Protein 2KQF (pdb70)

GO terms:
  GO:0005515 protein binding (F, IPI)
  GO:0019902 phosphatase binding (F, IPI)

Organism: Homo sapiens (NCBI:txid9606)

CATH classification: 2.30.42.10

Secondary structure (DSSP, 8-state):
--SS--EEEEE--SS---EEEEEEEEE-SSSS-EEEEEEEEEE-TTSSHHHHT--TTPEEEEESSSB-TT--HHHHHHHHHHH-SEEEEEE-----/---TTSTT-----

Structure (mmCIF, N/CA/C/O backbone):
data_2KQF
#
_entry.id   2KQF
#
loop_
_entity.id
_entity.type
_entity.pdbx_description
1 polymer 'Microtubule-associated serine/threonine-protein kinase 2'
2 polymer 'C-terminal motif from Glycoprotein'
#
loop_
_atom_site.group_PDB
_atom_site.id
_atom_site.type_symbol
_atom_site.label_atom_id
_atom_site.label_alt_id
_atom_site.label_comp_id
_atom_site.label_asym_id
_atom_site.label_entity_id
_atom_site.label_seq_id
_atom_site.pdbx_PDB_ins_code
_atom_site.Cartn_x
_atom_site.Cartn_y
_atom_site.Cartn_z
_atom_site.occupancy
_atom_site.B_iso_or_equiv
_atom_site.auth_seq_id
_atom_site.auth_comp_id
_atom_site.auth_asym_id
_atom_site.auth_atom_id
_atom_site.pdbx_PDB_model_num
ATOM 1 N N . GLY A 1 1 ? -9.821 -10.636 -13.484 1.00 0.00 1 GLY A N 1
ATOM 2 C CA . GLY A 1 1 ? -9.828 -9.466 -12.574 1.00 0.00 1 GLY A CA 1
ATOM 3 C C . GLY A 1 1 ? -9.966 -8.161 -13.333 1.00 0.00 1 GLY A C 1
ATOM 4 O O . GLY A 1 1 ? -10.984 -7.920 -13.985 1.00 0.00 1 GLY A O 1
ATOM 10 N N . GLY A 1 2 ? -8.938 -7.327 -13.267 1.00 0.00 2 GLY A N 1
ATOM 11 C CA . GLY A 1 2 ? -8.965 -6.053 -13.952 1.00 0.00 2 GLY A CA 1
ATOM 12 C C . GLY A 1 2 ? -7.610 -5.686 -14.513 1.00 0.00 2 GLY A C 1
ATOM 13 O O . GLY A 1 2 ? -6.594 -6.275 -14.139 1.00 0.00 2 GLY A O 1
ATOM 17 N N . SER A 1 3 ? -7.586 -4.721 -15.412 1.00 0.00 3 SER A N 1
ATOM 18 C CA . SER A 1 3 ? -6.349 -4.279 -16.023 1.00 0.00 3 SER A CA 1
ATOM 19 C C . SER A 1 3 ? -6.183 -2.776 -15.858 1.00 0.00 3 SER A C 1
ATOM 20 O O . SER A 1 3 ? -7.168 -2.033 -15.862 1.00 0.00 3 SER A O 1
ATOM 28 N N . MET A 1 4 ? -4.932 -2.348 -15.710 1.00 0.00 4 MET A N 1
ATOM 29 C CA . MET A 1 4 ? -4.585 -0.937 -15.542 1.00 0.00 4 MET A CA 1
ATOM 30 C C . MET A 1 4 ? -5.163 -0.371 -14.251 1.00 0.00 4 MET A C 1
ATOM 31 O O . MET A 1 4 ? -6.249 0.212 -14.239 1.00 0.00 4 MET A O 1
ATOM 45 N N . ARG A 1 5 ? -4.432 -0.552 -13.161 1.00 0.00 5 ARG A N 1
ATOM 46 C CA . ARG A 1 5 ? -4.862 -0.051 -11.864 1.00 0.00 5 ARG A CA 1
ATOM 47 C C . ARG A 1 5 ? -4.736 1.470 -11.844 1.00 0.00 5 ARG A C 1
ATOM 48 O O . ARG A 1 5 ? -3.748 2.011 -12.341 1.00 0.00 5 ARG A O 1
ATOM 69 N N . PRO A 1 6 ? -5.727 2.186 -11.298 1.00 0.00 6 PRO A N 1
ATOM 70 C CA . PRO A 1 6 ? -5.723 3.650 -11.249 1.00 0.00 6 PRO A CA 1
ATOM 71 C C . PRO A 1 6 ? -5.025 4.208 -10.007 1.00 0.00 6 PRO A C 1
ATOM 72 O O . PRO A 1 6 ? -5.498 4.009 -8.885 1.00 0.00 6 PRO A O 1
ATOM 83 N N . PRO A 1 7 ? -3.884 4.904 -10.178 1.00 0.00 7 PRO A N 1
ATOM 84 C CA . PRO A 1 7 ? -3.159 5.496 -9.056 1.00 0.00 7 PRO A CA 1
ATOM 85 C C . PRO A 1 7 ? -3.885 6.687 -8.452 1.00 0.00 7 PRO A C 1
ATOM 86 O O . PRO A 1 7 ? -4.278 7.621 -9.156 1.00 0.00 7 PRO A O 1
ATOM 97 N N . ILE A 1 8 ? -4.062 6.638 -7.148 1.00 0.00 8 ILE A N 1
ATOM 98 C CA . ILE A 1 8 ? -4.706 7.696 -6.412 1.00 0.00 8 ILE A CA 1
ATOM 99 C C . ILE A 1 8 ? -3.642 8.642 -5.893 1.00 0.00 8 ILE A C 1
ATOM 100 O O . ILE A 1 8 ? -2.816 8.271 -5.063 1.00 0.00 8 ILE A O 1
ATOM 116 N N . ILE A 1 9 ? -3.640 9.849 -6.409 1.00 0.00 9 ILE A N 1
ATOM 117 C CA . ILE A 1 9 ? -2.649 10.829 -6.008 1.00 0.00 9 ILE A CA 1
ATOM 118 C C . ILE A 1 9 ? -2.987 11.453 -4.657 1.00 0.00 9 ILE A C 1
ATOM 119 O O . ILE A 1 9 ? -3.855 12.325 -4.564 1.00 0.00 9 ILE A O 1
ATOM 135 N N . ILE A 1 10 ? -2.318 10.985 -3.606 1.00 0.00 10 ILE A N 1
ATOM 136 C CA . ILE A 1 10 ? -2.511 11.546 -2.274 1.00 0.00 10 ILE A CA 1
ATOM 137 C C . ILE A 1 10 ? -1.702 12.836 -2.208 1.00 0.00 10 ILE A C 1
ATOM 138 O O . ILE A 1 10 ? -0.892 13.093 -3.092 1.00 0.00 10 ILE A O 1
ATOM 154 N N . HIS A 1 11 ? -1.914 13.635 -1.186 1.00 0.00 11 HIS A N 1
ATOM 155 C CA . HIS A 1 11 ? -1.174 14.864 -1.015 1.00 0.00 11 HIS A CA 1
ATOM 156 C C . HIS A 1 11 ? -0.973 15.099 0.470 1.00 0.00 11 HIS A C 1
ATOM 157 O O . HIS A 1 11 ? -1.936 15.258 1.221 1.00 0.00 11 HIS A O 1
ATOM 171 N N . ARG A 1 12 ? 0.278 15.048 0.895 1.00 0.00 12 ARG A N 1
ATOM 172 C CA . ARG A 1 12 ? 0.627 15.259 2.282 1.00 0.00 12 ARG A CA 1
ATOM 173 C C . ARG A 1 12 ? 0.332 16.699 2.682 1.00 0.00 12 ARG A C 1
ATOM 174 O O . ARG A 1 12 ? 1.109 17.606 2.385 1.00 0.00 12 ARG A O 1
ATOM 195 N N . ALA A 1 13 ? -0.800 16.901 3.338 1.00 0.00 13 ALA A N 1
ATOM 196 C CA . ALA A 1 13 ? -1.210 18.229 3.781 1.00 0.00 13 ALA A CA 1
ATOM 197 C C . ALA A 1 13 ? -0.432 18.666 5.019 1.00 0.00 13 ALA A C 1
ATOM 198 O O . ALA A 1 13 ? -1.015 18.982 6.056 1.00 0.00 13 ALA A O 1
ATOM 205 N N . GLY A 1 14 ? 0.891 18.660 4.905 1.00 0.00 14 GLY A N 1
ATOM 206 C CA . GLY A 1 14 ? 1.749 19.064 6.003 1.00 0.00 14 GLY A CA 1
ATOM 207 C C . GLY A 1 14 ? 1.755 18.071 7.151 1.00 0.00 14 GLY A C 1
ATOM 208 O O . GLY A 1 14 ? 2.219 18.389 8.246 1.00 0.00 14 GLY A O 1
ATOM 212 N N . LYS A 1 15 ? 1.249 16.868 6.910 1.00 0.00 15 LYS A N 1
ATOM 213 C CA . LYS A 1 15 ? 1.209 15.849 7.952 1.00 0.00 15 LYS A CA 1
ATOM 214 C C . LYS A 1 15 ? 1.541 14.460 7.401 1.00 0.00 15 LYS A C 1
ATOM 215 O O . LYS A 1 15 ? 2.675 13.998 7.521 1.00 0.00 15 LYS A O 1
ATOM 234 N N . LYS A 1 16 ? 0.569 13.807 6.775 1.00 0.00 16 LYS A N 1
ATOM 235 C CA . LYS A 1 16 ? 0.777 12.469 6.239 1.00 0.00 16 LYS A CA 1
ATOM 236 C C . LYS A 1 16 ? -0.199 12.171 5.108 1.00 0.00 16 LYS A C 1
ATOM 237 O O . LYS A 1 16 ? -1.033 13.007 4.766 1.00 0.00 16 LYS A O 1
ATOM 256 N N . TYR A 1 17 ? -0.069 10.987 4.518 1.00 0.00 17 TYR A N 1
ATOM 257 C CA . TYR A 1 17 ? -0.940 10.563 3.427 1.00 0.00 17 TYR A CA 1
ATOM 258 C C . TYR A 1 17 ? -2.187 9.896 3.979 1.00 0.00 17 TYR A C 1
ATOM 259 O O . TYR A 1 17 ? -3.038 9.426 3.229 1.00 0.00 17 TYR A O 1
ATOM 277 N N . GLY A 1 18 ? -2.273 9.869 5.298 1.00 0.00 18 GLY A N 1
ATOM 278 C CA . GLY A 1 18 ? -3.423 9.330 5.987 1.00 0.00 18 GLY A CA 1
ATOM 279 C C . GLY A 1 18 ? -3.838 7.925 5.608 1.00 0.00 18 GLY A C 1
ATOM 280 O O . GLY A 1 18 ? -4.999 7.696 5.334 1.00 0.00 18 GLY A O 1
ATOM 284 N N . PHE A 1 19 ? -2.913 6.995 5.593 1.00 0.00 19 PHE A N 1
ATOM 285 C CA . PHE A 1 19 ? -3.251 5.594 5.317 1.00 0.00 19 PHE A CA 1
ATOM 286 C C . PHE A 1 19 ? -2.138 4.640 5.725 1.00 0.00 19 PHE A C 1
ATOM 287 O O . PHE A 1 19 ? -0.956 4.953 5.674 1.00 0.00 19 PHE A O 1
ATOM 304 N N . THR A 1 20 ? -2.576 3.478 6.156 1.00 0.00 20 THR A N 1
ATOM 305 C CA . THR A 1 20 ? -1.697 2.406 6.641 1.00 0.00 20 THR A CA 1
ATOM 306 C C . THR A 1 20 ? -1.307 1.394 5.554 1.00 0.00 20 THR A C 1
ATOM 307 O O . THR A 1 20 ? -2.178 0.735 4.989 1.00 0.00 20 THR A O 1
ATOM 318 N N . LEU A 1 21 ? -0.003 1.262 5.275 1.00 0.00 21 LEU A N 1
ATOM 319 C CA . LEU A 1 21 ? 0.472 0.289 4.287 1.00 0.00 21 LEU A CA 1
ATOM 320 C C . LEU A 1 21 ? 0.826 -1.031 4.973 1.00 0.00 21 LEU A C 1
ATOM 321 O O . LEU A 1 21 ? 1.977 -1.263 5.334 1.00 0.00 21 LEU A O 1
ATOM 337 N N . ARG A 1 22 ? -0.179 -1.870 5.184 1.00 0.00 22 ARG A N 1
ATOM 338 C CA . ARG A 1 22 ? 0.020 -3.163 5.833 1.00 0.00 22 ARG A CA 1
ATOM 339 C C . ARG A 1 22 ? 0.799 -4.121 4.928 1.00 0.00 22 ARG A C 1
ATOM 340 O O . ARG A 1 22 ? 0.353 -4.420 3.818 1.00 0.00 22 ARG A O 1
ATOM 361 N N . ALA A 1 23 ? 1.938 -4.606 5.409 1.00 0.00 23 ALA A N 1
ATOM 362 C CA . ALA A 1 23 ? 2.764 -5.540 4.647 1.00 0.00 23 ALA A CA 1
ATOM 363 C C . ALA A 1 23 ? 2.323 -6.973 4.889 1.00 0.00 23 ALA A C 1
ATOM 364 O O . ALA A 1 23 ? 2.088 -7.357 6.033 1.00 0.00 23 ALA A O 1
ATOM 371 N N . ILE A 1 24 ? 2.202 -7.767 3.826 1.00 0.00 24 ILE A N 1
ATOM 372 C CA . ILE A 1 24 ? 1.797 -9.162 3.976 1.00 0.00 24 ILE A CA 1
ATOM 373 C C . ILE A 1 24 ? 2.316 -10.061 2.856 1.00 0.00 24 ILE A C 1
ATOM 374 O O . ILE A 1 24 ? 1.817 -10.030 1.730 1.00 0.00 24 ILE A O 1
ATOM 390 N N . ARG A 1 25 ? 3.329 -10.858 3.168 1.00 0.00 25 ARG A N 1
ATOM 391 C CA . ARG A 1 25 ? 3.873 -11.811 2.213 1.00 0.00 25 ARG A CA 1
ATOM 392 C C . ARG A 1 25 ? 2.933 -13.009 2.144 1.00 0.00 25 ARG A C 1
ATOM 393 O O . ARG A 1 25 ? 2.924 -13.857 3.037 1.00 0.00 25 ARG A O 1
ATOM 414 N N . VAL A 1 26 ? 2.116 -13.058 1.109 1.00 0.00 26 VAL A N 1
ATOM 415 C CA . VAL A 1 26 ? 1.154 -14.135 0.954 1.00 0.00 26 VAL A CA 1
ATOM 416 C C . VAL A 1 26 ? 1.802 -15.418 0.447 1.00 0.00 26 VAL A C 1
ATOM 417 O O . VAL A 1 26 ? 2.165 -15.529 -0.723 1.00 0.00 26 VAL A O 1
ATOM 430 N N . TYR A 1 27 ? 1.967 -16.377 1.348 1.00 0.00 27 TYR A N 1
ATOM 431 C CA . TYR A 1 27 ? 2.539 -17.665 0.992 1.00 0.00 27 TYR A CA 1
ATOM 432 C C . TYR A 1 27 ? 1.482 -18.509 0.300 1.00 0.00 27 TYR A C 1
ATOM 433 O O . TYR A 1 27 ? 0.287 -18.344 0.558 1.00 0.00 27 TYR A O 1
ATOM 451 N N . MET A 1 28 ? 1.912 -19.405 -0.573 1.00 0.00 28 MET A N 1
ATOM 452 C CA . MET A 1 28 ? 0.982 -20.266 -1.293 1.00 0.00 28 MET A CA 1
ATOM 453 C C . MET A 1 28 ? 0.720 -21.549 -0.518 1.00 0.00 28 MET A C 1
ATOM 454 O O . MET A 1 28 ? -0.066 -22.397 -0.946 1.00 0.00 28 MET A O 1
ATOM 468 N N . GLY A 1 29 ? 1.384 -21.693 0.616 1.00 0.00 29 GLY A N 1
ATOM 469 C CA . GLY A 1 29 ? 1.211 -22.875 1.431 1.00 0.00 29 GLY A CA 1
ATOM 470 C C . GLY A 1 29 ? 2.443 -23.179 2.252 1.00 0.00 29 GLY A C 1
ATOM 471 O O . GLY A 1 29 ? 3.018 -22.283 2.871 1.00 0.00 29 GLY A O 1
ATOM 475 N N . ASP A 1 30 ? 2.860 -24.438 2.244 1.00 0.00 30 ASP A N 1
ATOM 476 C CA . ASP A 1 30 ? 4.035 -24.865 2.997 1.00 0.00 30 ASP A CA 1
ATOM 477 C C . ASP A 1 30 ? 5.307 -24.581 2.205 1.00 0.00 30 ASP A C 1
ATOM 478 O O . ASP A 1 30 ? 6.407 -24.528 2.764 1.00 0.00 30 ASP A O 1
ATOM 487 N N . SER A 1 31 ? 5.142 -24.375 0.904 1.00 0.00 31 SER A N 1
ATOM 488 C CA . SER A 1 31 ? 6.260 -24.105 0.019 1.00 0.00 31 SER A CA 1
ATOM 489 C C . SER A 1 31 ? 6.838 -22.708 0.270 1.00 0.00 31 SER A C 1
ATOM 490 O O . SER A 1 31 ? 6.207 -21.864 0.910 1.00 0.00 31 SER A O 1
ATOM 498 N N . ASP A 1 32 ? 8.041 -22.473 -0.243 1.00 0.00 32 ASP A N 1
ATOM 499 C CA . ASP A 1 32 ? 8.729 -21.192 -0.065 1.00 0.00 32 ASP A CA 1
ATOM 500 C C . ASP A 1 32 ? 8.187 -20.113 -0.999 1.00 0.00 32 ASP A C 1
ATOM 501 O O . ASP A 1 32 ? 8.605 -18.961 -0.932 1.00 0.00 32 ASP A O 1
ATOM 510 N N . VAL A 1 33 ? 7.255 -20.475 -1.866 1.00 0.00 33 VAL A N 1
ATOM 511 C CA . VAL A 1 33 ? 6.691 -19.514 -2.804 1.00 0.00 33 VAL A CA 1
ATOM 512 C C . VAL A 1 33 ? 5.677 -18.609 -2.118 1.00 0.00 33 VAL A C 1
ATOM 513 O O . VAL A 1 33 ? 4.731 -19.068 -1.468 1.00 0.00 33 VAL A O 1
ATOM 526 N N . TYR A 1 34 ? 5.898 -17.316 -2.270 1.00 0.00 34 TYR A N 1
ATOM 527 C CA . TYR A 1 34 ? 5.035 -16.301 -1.687 1.00 0.00 34 TYR A CA 1
ATOM 528 C C . TYR A 1 34 ? 5.183 -14.985 -2.437 1.00 0.00 34 TYR A C 1
ATOM 529 O O . TYR A 1 34 ? 6.219 -14.731 -3.052 1.00 0.00 34 TYR A O 1
ATOM 547 N N . THR A 1 35 ? 4.150 -14.163 -2.398 1.00 0.00 35 THR A N 1
ATOM 548 C CA . THR A 1 35 ? 4.194 -12.864 -3.048 1.00 0.00 35 THR A CA 1
ATOM 549 C C . THR A 1 35 ? 4.133 -11.752 -2.007 1.00 0.00 35 THR A C 1
ATOM 550 O O . THR A 1 35 ? 3.287 -11.772 -1.113 1.00 0.00 35 THR A O 1
ATOM 561 N N . VAL A 1 36 ? 5.050 -10.807 -2.096 1.00 0.00 36 VAL A N 1
ATOM 562 C CA . VAL A 1 36 ? 5.087 -9.697 -1.157 1.00 0.00 36 VAL A CA 1
ATOM 563 C C . VAL A 1 36 ? 4.095 -8.613 -1.565 1.00 0.00 36 VAL A C 1
ATOM 564 O O . VAL A 1 36 ? 4.393 -7.782 -2.428 1.00 0.00 36 VAL A O 1
ATOM 577 N N . HIS A 1 37 ? 2.921 -8.628 -0.947 1.00 0.00 37 HIS A N 1
ATOM 578 C CA . HIS A 1 37 ? 1.886 -7.648 -1.249 1.00 0.00 37 HIS A CA 1
ATOM 579 C C . HIS A 1 37 ? 1.690 -6.695 -0.082 1.00 0.00 37 HIS A C 1
ATOM 580 O O . HIS A 1 37 ? 2.284 -6.867 0.985 1.00 0.00 37 HIS A O 1
ATOM 594 N N . HIS A 1 38 ? 0.806 -5.726 -0.284 1.00 0.00 38 HIS A N 1
ATOM 595 C CA . HIS A 1 38 ? 0.495 -4.719 0.722 1.00 0.00 38 HIS A CA 1
ATOM 596 C C . HIS A 1 38 ? -0.945 -4.273 0.536 1.00 0.00 38 HIS A C 1
ATOM 597 O O . HIS A 1 38 ? -1.469 -4.312 -0.579 1.00 0.00 38 HIS A O 1
ATOM 611 N N . MET A 1 39 ? -1.575 -3.824 1.607 1.00 0.00 39 MET A N 1
ATOM 612 C CA . MET A 1 39 ? -2.969 -3.394 1.548 1.00 0.00 39 MET A CA 1
ATOM 613 C C . MET A 1 39 ? -3.206 -2.266 2.536 1.00 0.00 39 MET A C 1
ATOM 614 O O . MET A 1 39 ? -2.643 -2.264 3.632 1.00 0.00 39 MET A O 1
ATOM 628 N N . VAL A 1 40 ? -4.018 -1.293 2.144 1.00 0.00 40 VAL A N 1
ATOM 629 C CA . VAL A 1 40 ? -4.312 -0.179 3.021 1.00 0.00 40 VAL A CA 1
ATOM 630 C C . VAL A 1 40 ? -5.241 -0.636 4.137 1.00 0.00 40 VAL A C 1
ATOM 631 O O . VAL A 1 40 ? -6.444 -0.838 3.945 1.00 0.00 40 VAL A O 1
ATOM 644 N N . TRP A 1 41 ? -4.643 -0.819 5.297 1.00 0.00 41 TRP A N 1
ATOM 645 C CA . TRP A 1 41 ? -5.342 -1.285 6.480 1.00 0.00 41 TRP A CA 1
ATOM 646 C C . TRP A 1 41 ? -6.297 -0.245 7.007 1.00 0.00 41 TRP A C 1
ATOM 647 O O . TRP A 1 41 ? -7.393 -0.560 7.471 1.00 0.00 41 TRP A O 1
ATOM 668 N N . HIS A 1 42 ? -5.876 0.994 6.920 1.00 0.00 42 HIS A N 1
ATOM 669 C CA . HIS A 1 42 ? -6.672 2.095 7.423 1.00 0.00 42 HIS A CA 1
ATOM 670 C C . HIS A 1 42 ? -6.270 3.400 6.781 1.00 0.00 42 HIS A C 1
ATOM 671 O O . HIS A 1 42 ? -5.102 3.771 6.800 1.00 0.00 42 HIS A O 1
ATOM 685 N N . VAL A 1 43 ? -7.234 4.083 6.206 1.00 0.00 43 VAL A N 1
ATOM 686 C CA . VAL A 1 43 ? -6.976 5.364 5.587 1.00 0.00 43 VAL A CA 1
ATOM 687 C C . VAL A 1 43 ? -7.843 6.435 6.239 1.00 0.00 43 VAL A C 1
ATOM 688 O O . VAL A 1 43 ? -9.064 6.299 6.344 1.00 0.00 43 VAL A O 1
ATOM 701 N N . GLU A 1 44 ? -7.174 7.465 6.715 1.00 0.00 44 GLU A N 1
ATOM 702 C CA . GLU A 1 44 ? -7.800 8.577 7.393 1.00 0.00 44 GLU A CA 1
ATOM 703 C C . GLU A 1 44 ? -8.740 9.345 6.476 1.00 0.00 44 GLU A C 1
ATOM 704 O O . GLU A 1 44 ? -8.299 10.053 5.564 1.00 0.00 44 GLU A O 1
ATOM 716 N N . ASP A 1 45 ? -10.034 9.217 6.732 1.00 0.00 45 ASP A N 1
ATOM 717 C CA . ASP A 1 45 ? -11.047 9.910 5.951 1.00 0.00 45 ASP A CA 1
ATOM 718 C C . ASP A 1 45 ? -11.200 11.340 6.460 1.00 0.00 45 ASP A C 1
ATOM 719 O O . ASP A 1 45 ? -12.303 11.820 6.712 1.00 0.00 45 ASP A O 1
ATOM 728 N N . GLY A 1 46 ? -10.071 12.020 6.605 1.00 0.00 46 GLY A N 1
ATOM 729 C CA . GLY A 1 46 ? -10.088 13.379 7.097 1.00 0.00 46 GLY A CA 1
ATOM 730 C C . GLY A 1 46 ? -9.274 14.335 6.253 1.00 0.00 46 GLY A C 1
ATOM 731 O O . GLY A 1 46 ? -8.987 15.449 6.692 1.00 0.00 46 GLY A O 1
ATOM 735 N N . GLY A 1 47 ? -8.882 13.922 5.051 1.00 0.00 47 GLY A N 1
ATOM 736 C CA . GLY A 1 47 ? -8.116 14.824 4.210 1.00 0.00 47 GLY A CA 1
ATOM 737 C C . GLY A 1 47 ? -7.266 14.149 3.142 1.00 0.00 47 GLY A C 1
ATOM 738 O O . GLY A 1 47 ? -7.546 14.299 1.957 1.00 0.00 47 GLY A O 1
ATOM 742 N N . PRO A 1 48 ? -6.203 13.426 3.534 1.00 0.00 48 PRO A N 1
ATOM 743 C CA . PRO A 1 48 ? -5.268 12.760 2.595 1.00 0.00 48 PRO A CA 1
ATOM 744 C C . PRO A 1 48 ? -5.858 11.697 1.640 1.00 0.00 48 PRO A C 1
ATOM 745 O O . PRO A 1 48 ? -6.849 11.933 0.947 1.00 0.00 48 PRO A O 1
ATOM 756 N N . ALA A 1 49 ? -5.201 10.524 1.616 1.00 0.00 49 ALA A N 1
ATOM 757 C CA . ALA A 1 49 ? -5.540 9.403 0.733 1.00 0.00 49 ALA A CA 1
ATOM 758 C C . ALA A 1 49 ? -7.037 9.134 0.592 1.00 0.00 49 ALA A C 1
ATOM 759 O O . ALA A 1 49 ? -7.505 8.856 -0.511 1.00 0.00 49 ALA A O 1
ATOM 766 N N . SER A 1 50 ? -7.796 9.259 1.671 1.00 0.00 50 SER A N 1
ATOM 767 C CA . SER A 1 50 ? -9.228 8.992 1.609 1.00 0.00 50 SER A CA 1
ATOM 768 C C . SER A 1 50 ? -9.939 9.945 0.654 1.00 0.00 50 SER A C 1
ATOM 769 O O . SER A 1 50 ? -10.603 9.511 -0.286 1.00 0.00 50 SER A O 1
ATOM 777 N N . GLU A 1 51 ? -9.787 11.242 0.894 1.00 0.00 51 GLU A N 1
ATOM 778 C CA . GLU A 1 51 ? -10.419 12.253 0.053 1.00 0.00 51 GLU A CA 1
ATOM 779 C C . GLU A 1 51 ? -9.874 12.180 -1.366 1.00 0.00 51 GLU A C 1
ATOM 780 O O . GLU A 1 51 ? -10.552 12.535 -2.331 1.00 0.00 51 GLU A O 1
ATOM 792 N N . ALA A 1 52 ? -8.633 11.730 -1.477 1.00 0.00 52 ALA A N 1
ATOM 793 C CA . ALA A 1 52 ? -7.985 11.582 -2.766 1.00 0.00 52 ALA A CA 1
ATOM 794 C C . ALA A 1 52 ? -8.699 10.528 -3.607 1.00 0.00 52 ALA A C 1
ATOM 795 O O . ALA A 1 52 ? -8.704 10.601 -4.837 1.00 0.00 52 ALA A O 1
ATOM 802 N N . GLY A 1 53 ? -9.315 9.560 -2.932 1.00 0.00 53 GLY A N 1
ATOM 803 C CA . GLY A 1 53 ? -10.028 8.509 -3.623 1.00 0.00 53 GLY A CA 1
ATOM 804 C C . GLY A 1 53 ? -9.670 7.123 -3.121 1.00 0.00 53 GLY A C 1
ATOM 805 O O . GLY A 1 53 ? -10.253 6.130 -3.559 1.00 0.00 53 GLY A O 1
ATOM 809 N N . LEU A 1 54 ? -8.701 7.044 -2.217 1.00 0.00 54 LEU A N 1
ATOM 810 C CA . LEU A 1 54 ? -8.277 5.759 -1.677 1.00 0.00 54 LEU A CA 1
ATOM 811 C C . LEU A 1 54 ? -9.329 5.170 -0.753 1.00 0.00 54 LEU A C 1
ATOM 812 O O . LEU A 1 54 ? -9.590 5.691 0.334 1.00 0.00 54 LEU A O 1
ATOM 828 N N . ARG A 1 55 ? -9.919 4.080 -1.196 1.00 0.00 55 ARG A N 1
ATOM 829 C CA . ARG A 1 55 ? -10.922 3.386 -0.415 1.00 0.00 55 ARG A CA 1
ATOM 830 C C . ARG A 1 55 ? -10.254 2.321 0.451 1.00 0.00 55 ARG A C 1
ATOM 831 O O . ARG A 1 55 ? -9.551 1.447 -0.059 1.00 0.00 55 ARG A O 1
ATOM 852 N N . GLN A 1 56 ? -10.429 2.438 1.761 1.00 0.00 56 GLN A N 1
ATOM 853 C CA . GLN A 1 56 ? -9.865 1.483 2.716 1.00 0.00 56 GLN A CA 1
ATOM 854 C C . GLN A 1 56 ? -10.177 0.035 2.331 1.00 0.00 56 GLN A C 1
ATOM 855 O O . GLN A 1 56 ? -11.284 -0.276 1.887 1.00 0.00 56 GLN A O 1
ATOM 869 N N . GLY A 1 57 ? -9.201 -0.845 2.525 1.00 0.00 57 GLY A N 1
ATOM 870 C CA . GLY A 1 57 ? -9.382 -2.250 2.196 1.00 0.00 57 GLY A CA 1
ATOM 871 C C . GLY A 1 57 ? -8.949 -2.592 0.780 1.00 0.00 57 GLY A C 1
ATOM 872 O O . GLY A 1 57 ? -9.264 -3.670 0.273 1.00 0.00 57 GLY A O 1
ATOM 876 N N . ASP A 1 58 ? -8.224 -1.683 0.146 1.00 0.00 58 ASP A N 1
ATOM 877 C CA . ASP A 1 58 ? -7.742 -1.890 -1.217 1.00 0.00 58 ASP A CA 1
ATOM 878 C C . ASP A 1 58 ? -6.326 -2.450 -1.219 1.00 0.00 58 ASP A C 1
ATOM 879 O O . ASP A 1 58 ? -5.546 -2.208 -0.294 1.00 0.00 58 ASP A O 1
ATOM 888 N N . LEU A 1 59 ? -6.008 -3.197 -2.262 1.00 0.00 59 LEU A N 1
ATOM 889 C CA . LEU A 1 59 ? -4.692 -3.792 -2.410 1.00 0.00 59 LEU A CA 1
ATOM 890 C C . LEU A 1 59 ? -3.853 -2.925 -3.332 1.00 0.00 59 LEU A C 1
ATOM 891 O O . LEU A 1 59 ? -4.294 -2.550 -4.421 1.00 0.00 59 LEU A O 1
ATOM 907 N N . ILE A 1 60 ? -2.653 -2.599 -2.891 1.00 0.00 60 ILE A N 1
ATOM 908 C CA . ILE A 1 60 ? -1.760 -1.762 -3.669 1.00 0.00 60 ILE A CA 1
ATOM 909 C C . ILE A 1 60 ? -0.949 -2.617 -4.630 1.00 0.00 60 ILE A C 1
ATOM 910 O O . ILE A 1 60 ? -0.290 -3.574 -4.223 1.00 0.00 60 ILE A O 1
ATOM 926 N N . THR A 1 61 ? -1.031 -2.286 -5.904 1.00 0.00 61 THR A N 1
ATOM 927 C CA . THR A 1 61 ? -0.317 -3.015 -6.927 1.00 0.00 61 THR A CA 1
ATOM 928 C C . THR A 1 61 ? 0.954 -2.269 -7.338 1.00 0.00 61 THR A C 1
ATOM 929 O O . THR A 1 61 ? 2.002 -2.878 -7.579 1.00 0.00 61 THR A O 1
ATOM 940 N N . HIS A 1 62 ? 0.856 -0.943 -7.392 1.00 0.00 62 HIS A N 1
ATOM 941 C CA . HIS A 1 62 ? 1.975 -0.098 -7.795 1.00 0.00 62 HIS A CA 1
ATOM 942 C C . HIS A 1 62 ? 1.999 1.192 -6.990 1.00 0.00 62 HIS A C 1
ATOM 943 O O . HIS A 1 62 ? 1.005 1.570 -6.375 1.00 0.00 62 HIS A O 1
ATOM 957 N N . VAL A 1 63 ? 3.137 1.863 -7.002 1.00 0.00 63 VAL A N 1
ATOM 958 C CA . VAL A 1 63 ? 3.285 3.131 -6.315 1.00 0.00 63 VAL A CA 1
ATOM 959 C C . VAL A 1 63 ? 4.185 4.063 -7.126 1.00 0.00 63 VAL A C 1
ATOM 960 O O . VAL A 1 63 ? 5.349 3.761 -7.376 1.00 0.00 63 VAL A O 1
ATOM 973 N N . ASN A 1 64 ? 3.611 5.171 -7.584 1.00 0.00 64 ASN A N 1
ATOM 974 C CA . ASN A 1 64 ? 4.341 6.167 -8.372 1.00 0.00 64 ASN A CA 1
ATOM 975 C C . ASN A 1 64 ? 4.925 5.553 -9.642 1.00 0.00 64 ASN A C 1
ATOM 976 O O . ASN A 1 64 ? 5.891 6.066 -10.206 1.00 0.00 64 ASN A O 1
ATOM 987 N N . GLY A 1 65 ? 4.321 4.466 -10.099 1.00 0.00 65 GLY A N 1
ATOM 988 C CA . GLY A 1 65 ? 4.809 3.795 -11.283 1.00 0.00 65 GLY A CA 1
ATOM 989 C C . GLY A 1 65 ? 5.955 2.862 -10.960 1.00 0.00 65 GLY A C 1
ATOM 990 O O . GLY A 1 65 ? 6.943 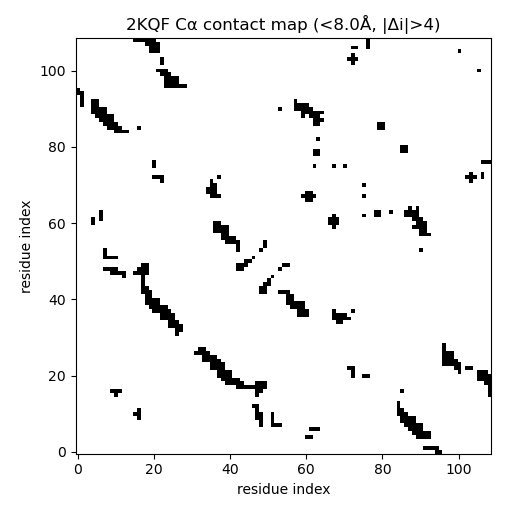2.794 -11.690 1.00 0.00 65 GLY A O 1
ATOM 994 N N . GLU A 1 66 ? 5.814 2.147 -9.858 1.00 0.00 66 GLU A N 1
ATOM 995 C CA . GLU A 1 66 ? 6.804 1.217 -9.398 1.00 0.00 66 GLU A CA 1
ATOM 996 C C . GLU A 1 66 ? 6.121 0.107 -8.607 1.00 0.00 66 GLU A C 1
ATOM 997 O O . GLU A 1 66 ? 5.563 0.353 -7.536 1.00 0.00 66 GLU A O 1
ATOM 1009 N N . PRO A 1 67 ? 6.083 -1.104 -9.180 1.00 0.00 67 PRO A N 1
ATOM 1010 C CA . PRO A 1 67 ? 5.493 -2.277 -8.559 1.00 0.00 67 PRO A CA 1
ATOM 1011 C C . PRO A 1 67 ? 5.946 -2.445 -7.123 1.00 0.00 67 PRO A C 1
ATOM 1012 O O . PRO A 1 67 ? 7.138 -2.425 -6.813 1.00 0.00 67 PRO A O 1
ATOM 1023 N N . VAL A 1 68 ? 4.971 -2.610 -6.265 1.00 0.00 68 VAL A N 1
ATOM 1024 C CA . VAL A 1 68 ? 5.216 -2.778 -4.840 1.00 0.00 68 VAL A CA 1
ATOM 1025 C C . VAL A 1 68 ? 5.442 -4.237 -4.545 1.00 0.00 68 VAL A C 1
ATOM 1026 O O . VAL A 1 68 ? 5.890 -4.626 -3.470 1.00 0.00 68 VAL A O 1
ATOM 1039 N N . HIS A 1 69 ? 5.090 -5.015 -5.534 1.00 0.00 69 HIS A N 1
ATOM 1040 C CA . HIS A 1 69 ? 5.203 -6.438 -5.518 1.00 0.00 69 HIS A CA 1
ATOM 1041 C C . HIS A 1 69 ? 6.645 -6.874 -5.263 1.00 0.00 69 HIS A C 1
ATOM 1042 O O . HIS A 1 69 ? 7.454 -6.945 -6.186 1.00 0.00 69 HIS A O 1
ATOM 1056 N N . GLY A 1 70 ? 6.961 -7.145 -4.007 1.00 0.00 70 GLY A N 1
ATOM 1057 C CA . GLY A 1 70 ? 8.305 -7.557 -3.653 1.00 0.00 70 GLY A CA 1
ATOM 1058 C C . GLY A 1 70 ? 8.957 -6.597 -2.679 1.00 0.00 70 GLY A C 1
ATOM 1059 O O . GLY A 1 70 ? 9.977 -6.917 -2.068 1.00 0.00 70 GLY A O 1
ATOM 1063 N N . LEU A 1 71 ? 8.362 -5.419 -2.528 1.00 0.00 71 LEU A N 1
ATOM 1064 C CA . LEU A 1 71 ? 8.891 -4.405 -1.624 1.00 0.00 71 LEU A CA 1
ATOM 1065 C C . LEU A 1 71 ? 8.579 -4.762 -0.179 1.00 0.00 71 LEU A C 1
ATOM 1066 O O . LEU A 1 71 ? 7.501 -5.268 0.121 1.00 0.00 71 LEU A O 1
ATOM 1082 N N . VAL A 1 72 ? 9.515 -4.483 0.714 1.00 0.00 72 VAL A N 1
ATOM 1083 C CA . VAL A 1 72 ? 9.331 -4.778 2.127 1.00 0.00 72 VAL A CA 1
ATOM 1084 C C . VAL A 1 72 ? 8.430 -3.727 2.793 1.00 0.00 72 VAL A C 1
ATOM 1085 O O . VAL A 1 72 ? 8.119 -2.694 2.193 1.00 0.00 72 VAL A O 1
ATOM 1098 N N . HIS A 1 73 ? 8.021 -4.013 4.028 1.00 0.00 73 HIS A N 1
ATOM 1099 C CA . HIS A 1 73 ? 7.144 -3.144 4.822 1.00 0.00 73 HIS A CA 1
ATOM 1100 C C . HIS A 1 73 ? 7.512 -1.666 4.719 1.00 0.00 73 HIS A C 1
ATOM 1101 O O . HIS A 1 73 ? 6.659 -0.812 4.491 1.00 0.00 73 HIS A O 1
ATOM 1115 N N . THR A 1 74 ? 8.787 -1.375 4.885 1.00 0.00 74 THR A N 1
ATOM 1116 C CA . THR A 1 74 ? 9.261 -0.004 4.875 1.00 0.00 74 THR A CA 1
ATOM 1117 C C . THR A 1 74 ? 9.616 0.502 3.476 1.00 0.00 74 THR A C 1
ATOM 1118 O O . THR A 1 74 ? 9.720 1.709 3.262 1.00 0.00 74 THR A O 1
ATOM 1129 N N . GLU A 1 75 ? 9.762 -0.407 2.515 1.00 0.00 75 GLU A N 1
ATOM 1130 C CA . GLU A 1 75 ? 10.114 -0.019 1.157 1.00 0.00 75 GLU A CA 1
ATOM 1131 C C . GLU A 1 75 ? 8.975 0.742 0.488 1.00 0.00 75 GLU A C 1
ATOM 1132 O O . GLU A 1 75 ? 9.210 1.747 -0.183 1.00 0.00 75 GLU A O 1
ATOM 1144 N N . VAL A 1 76 ? 7.744 0.272 0.676 1.00 0.00 76 VAL A N 1
ATOM 1145 C CA . VAL A 1 76 ? 6.585 0.941 0.089 1.00 0.00 76 VAL A CA 1
ATOM 1146 C C . VAL A 1 76 ? 6.432 2.331 0.682 1.00 0.00 76 VAL A C 1
ATOM 1147 O O . VAL A 1 76 ? 6.228 3.309 -0.033 1.00 0.00 76 VAL A O 1
ATOM 1160 N N . VAL A 1 77 ? 6.539 2.392 1.997 1.00 0.00 77 VAL A N 1
ATOM 1161 C CA . VAL A 1 77 ? 6.472 3.642 2.731 1.00 0.00 77 VAL A CA 1
ATOM 1162 C C . VAL A 1 77 ? 7.508 4.624 2.197 1.00 0.00 77 VAL A C 1
ATOM 1163 O O . VAL A 1 77 ? 7.191 5.774 1.896 1.00 0.00 77 VAL A O 1
ATOM 1176 N N . GLU A 1 78 ? 8.740 4.148 2.061 1.00 0.00 78 GLU A N 1
ATOM 1177 C CA . GLU A 1 78 ? 9.829 4.972 1.551 1.00 0.00 78 GLU A CA 1
ATOM 1178 C C . GLU A 1 78 ? 9.547 5.437 0.135 1.00 0.00 78 GLU A C 1
ATOM 1179 O O . GLU A 1 78 ? 9.783 6.592 -0.200 1.00 0.00 78 GLU A O 1
ATOM 1191 N N . LEU A 1 79 ? 9.063 4.519 -0.694 1.00 0.00 79 LEU A N 1
ATOM 1192 C CA . LEU A 1 79 ? 8.717 4.833 -2.081 1.00 0.00 79 LEU A CA 1
ATOM 1193 C C . LEU A 1 79 ? 7.768 6.028 -2.123 1.00 0.00 79 LEU A C 1
ATOM 1194 O O . LEU A 1 79 ? 7.887 6.912 -2.979 1.00 0.00 79 LEU A O 1
ATOM 1210 N N . ILE A 1 80 ? 6.843 6.052 -1.173 1.00 0.00 80 ILE A N 1
ATOM 1211 C CA . ILE A 1 80 ? 5.870 7.116 -1.068 1.00 0.00 80 ILE A CA 1
ATOM 1212 C C . ILE A 1 80 ? 6.527 8.407 -0.569 1.00 0.00 80 ILE A C 1
ATOM 1213 O O . ILE A 1 80 ? 6.361 9.466 -1.177 1.00 0.00 80 ILE A O 1
ATOM 1229 N N . LEU A 1 81 ? 7.279 8.310 0.526 1.00 0.00 81 LEU A N 1
ATOM 1230 C CA . LEU A 1 81 ? 7.975 9.470 1.094 1.00 0.00 81 LEU A CA 1
ATOM 1231 C C . LEU A 1 81 ? 8.923 10.081 0.066 1.00 0.00 81 LEU A C 1
ATOM 1232 O O . LEU A 1 81 ? 9.090 11.301 -0.007 1.00 0.00 81 LEU A O 1
ATOM 1248 N N . LYS A 1 82 ? 9.538 9.208 -0.721 1.00 0.00 82 LYS A N 1
ATOM 1249 C CA . LYS A 1 82 ? 10.481 9.590 -1.762 1.00 0.00 82 LYS A CA 1
ATOM 1250 C C . LYS A 1 82 ? 9.833 10.488 -2.803 1.00 0.00 82 LYS A C 1
ATOM 1251 O O . LYS A 1 82 ? 10.442 11.445 -3.278 1.00 0.00 82 LYS A O 1
ATOM 1270 N N . SER A 1 83 ? 8.598 10.161 -3.143 1.00 0.00 83 SER A N 1
ATOM 1271 C CA . SER A 1 83 ? 7.837 10.910 -4.136 1.00 0.00 83 SER A CA 1
ATOM 1272 C C . SER A 1 83 ? 7.769 12.397 -3.785 1.00 0.00 83 SER A C 1
ATOM 1273 O O . SER A 1 83 ? 7.820 13.256 -4.670 1.00 0.00 83 SER A O 1
ATOM 1281 N N . GLY A 1 84 ? 7.670 12.703 -2.501 1.00 0.00 84 GLY A N 1
ATOM 1282 C CA . GLY A 1 84 ? 7.619 14.086 -2.085 1.00 0.00 84 GLY A CA 1
ATOM 1283 C C . GLY A 1 84 ? 6.446 14.378 -1.183 1.00 0.00 84 GLY A C 1
ATOM 1284 O O . GLY A 1 84 ? 6.214 13.664 -0.213 1.00 0.00 84 GLY A O 1
ATOM 1288 N N . ASN A 1 85 ? 5.702 15.424 -1.502 1.00 0.00 85 ASN A N 1
ATOM 1289 C CA . ASN A 1 85 ? 4.545 15.805 -0.698 1.00 0.00 85 ASN A CA 1
ATOM 1290 C C . ASN A 1 85 ? 3.277 15.156 -1.225 1.00 0.00 85 ASN A C 1
ATOM 1291 O O . ASN A 1 85 ? 2.170 15.529 -0.852 1.00 0.00 85 ASN A O 1
ATOM 1302 N N . LYS A 1 86 ? 3.452 14.179 -2.085 1.00 0.00 86 LYS A N 1
ATOM 1303 C CA . LYS A 1 86 ? 2.345 13.453 -2.666 1.00 0.00 86 LYS A CA 1
ATOM 1304 C C . LYS A 1 86 ? 2.835 12.165 -3.277 1.00 0.00 86 LYS A C 1
ATOM 1305 O O . LYS A 1 86 ? 4.036 11.909 -3.299 1.00 0.00 86 LYS A O 1
ATOM 1324 N N . VAL A 1 87 ? 1.905 11.370 -3.786 1.00 0.00 87 VAL A N 1
ATOM 1325 C CA . VAL A 1 87 ? 2.258 10.081 -4.398 1.00 0.00 87 VAL A CA 1
ATOM 1326 C C . VAL A 1 87 ? 1.072 9.405 -5.103 1.00 0.00 87 VAL A C 1
ATOM 1327 O O . VAL A 1 87 ? -0.078 9.531 -4.681 1.00 0.00 87 VAL A O 1
ATOM 1340 N N . ALA A 1 88 ? 1.382 8.706 -6.194 1.00 0.00 88 ALA A N 1
ATOM 1341 C CA . ALA A 1 88 ? 0.390 7.971 -6.984 1.00 0.00 88 ALA A CA 1
ATOM 1342 C C . ALA A 1 88 ? 0.278 6.524 -6.516 1.00 0.00 88 ALA A C 1
ATOM 1343 O O . ALA A 1 88 ? 1.062 5.669 -6.925 1.00 0.00 88 ALA A O 1
ATOM 1350 N N . ILE A 1 89 ? -0.683 6.248 -5.657 1.00 0.00 89 ILE A N 1
ATOM 1351 C CA . ILE A 1 89 ? -0.876 4.893 -5.147 1.00 0.00 89 ILE A CA 1
ATOM 1352 C C . ILE A 1 89 ? -1.820 4.093 -6.052 1.00 0.00 89 ILE A C 1
ATOM 1353 O O . ILE A 1 89 ? -3.003 4.410 -6.170 1.00 0.00 89 ILE A O 1
ATOM 1369 N N . SER A 1 90 ? -1.296 3.062 -6.705 1.00 0.00 90 SER A N 1
ATOM 1370 C CA . SER A 1 90 ? -2.099 2.241 -7.598 1.00 0.00 90 SER A CA 1
ATOM 1371 C C . SER A 1 90 ? -2.782 1.110 -6.832 1.00 0.00 90 SER A C 1
ATOM 1372 O O . SER A 1 90 ? -2.127 0.183 -6.355 1.00 0.00 90 SER A O 1
ATOM 1380 N N . THR A 1 91 ? -4.098 1.209 -6.702 1.00 0.00 91 THR A N 1
ATOM 1381 C CA . THR A 1 91 ? -4.880 0.202 -6.001 1.00 0.00 91 THR A CA 1
ATOM 1382 C C . THR A 1 91 ? -5.704 -0.609 -6.995 1.00 0.00 91 THR A C 1
ATOM 1383 O O . THR A 1 91 ? -5.873 -0.197 -8.144 1.00 0.00 91 THR A O 1
ATOM 1394 N N . THR A 1 92 ? -6.217 -1.755 -6.563 1.00 0.00 92 THR A N 1
ATOM 1395 C CA . THR A 1 92 ? -6.980 -2.612 -7.460 1.00 0.00 92 THR A CA 1
ATOM 1396 C C . THR A 1 92 ? -8.491 -2.455 -7.281 1.00 0.00 92 THR A C 1
ATOM 1397 O O . THR A 1 92 ? -9.053 -2.920 -6.289 1.00 0.00 92 THR A O 1
ATOM 1408 N N . PRO A 1 93 ? -9.179 -1.774 -8.223 1.00 0.00 93 PRO A N 1
ATOM 1409 C CA . PRO A 1 93 ? -10.637 -1.606 -8.163 1.00 0.00 93 PRO A CA 1
ATOM 1410 C C . PRO A 1 93 ? -11.389 -2.932 -8.046 1.00 0.00 93 PRO A C 1
ATOM 1411 O O . PRO A 1 93 ? -10.801 -4.016 -8.092 1.00 0.00 93 PRO A O 1
ATOM 1422 N N . LEU A 1 94 ? -12.697 -2.827 -7.910 1.00 0.00 94 LEU A N 1
ATOM 1423 C CA . LEU A 1 94 ? -13.558 -3.989 -7.789 1.00 0.00 94 LEU A CA 1
ATOM 1424 C C . LEU A 1 94 ? -13.533 -4.814 -9.071 1.00 0.00 94 LEU A C 1
ATOM 1425 O O . LEU A 1 94 ? -13.105 -4.335 -10.125 1.00 0.00 94 LEU A O 1
ATOM 1441 N N . GLU A 1 95 ? -14.004 -6.044 -8.976 1.00 0.00 95 GLU A N 1
ATOM 1442 C CA . GLU A 1 95 ? -14.038 -6.946 -10.117 1.00 0.00 95 GLU A CA 1
ATOM 1443 C C . GLU A 1 95 ? -14.980 -8.111 -9.843 1.00 0.00 95 GLU A C 1
ATOM 1444 O O . GLU A 1 95 ? -15.293 -8.413 -8.688 1.00 0.00 95 GLU A O 1
ATOM 1456 N N . ASN A 1 96 ? -15.432 -8.762 -10.901 1.00 0.00 96 ASN A N 1
ATOM 1457 C CA . ASN A 1 96 ? -16.338 -9.893 -10.765 1.00 0.00 96 ASN A CA 1
ATOM 1458 C C . ASN A 1 96 ? -15.558 -11.155 -10.420 1.00 0.00 96 ASN A C 1
ATOM 1459 O O . ASN A 1 96 ? -14.501 -11.393 -11.042 1.00 0.00 96 ASN A O 1
ATOM 1471 N N . SER B 2 1 ? -1.344 -17.422 2.924 1.00 0.00 101 SER B N 1
ATOM 1472 C CA . SER B 2 1 ? -1.624 -15.981 2.750 1.00 0.00 101 SER B CA 1
ATOM 1473 C C . SER B 2 1 ? -1.630 -15.266 4.100 1.00 0.00 101 SER B C 1
ATOM 1474 O O . SER B 2 1 ? -2.068 -15.843 5.099 1.00 0.00 101 SER B O 1
ATOM 1484 N N . TRP B 2 2 ? -1.125 -14.020 4.118 1.00 0.00 102 TRP B N 1
ATOM 1485 C CA . TRP B 2 2 ? -1.058 -13.199 5.335 1.00 0.00 102 TRP B CA 1
ATOM 1486 C C . TRP B 2 2 ? 0.022 -13.729 6.287 1.00 0.00 102 TRP B C 1
ATOM 1487 O O . TRP B 2 2 ? -0.098 -14.830 6.830 1.00 0.00 102 TRP B O 1
ATOM 1508 N N . GLU B 2 3 ? 1.077 -12.941 6.498 1.00 0.00 103 GLU B N 1
ATOM 1509 C CA . GLU B 2 3 ? 2.183 -13.370 7.358 1.00 0.00 103 GLU B CA 1
ATOM 1510 C C . GLU B 2 3 ? 2.965 -12.191 7.943 1.00 0.00 103 GLU B C 1
ATOM 1511 O O . GLU B 2 3 ? 3.252 -12.153 9.140 1.00 0.00 103 GLU B O 1
ATOM 1523 N N . SER B 2 4 ? 3.301 -11.229 7.099 1.00 0.00 104 SER B N 1
ATOM 1524 C CA . SER B 2 4 ? 4.110 -10.087 7.516 1.00 0.00 104 SER B CA 1
ATOM 1525 C C . SER B 2 4 ? 3.330 -9.014 8.272 1.00 0.00 104 SER B C 1
ATOM 1526 O O . SER B 2 4 ? 3.772 -7.868 8.345 1.00 0.00 104 SER B O 1
ATOM 1534 N N . HIS B 2 5 ? 2.204 -9.379 8.870 1.00 0.00 105 HIS B N 1
ATOM 1535 C CA . HIS B 2 5 ? 1.413 -8.416 9.624 1.00 0.00 105 HIS B CA 1
ATOM 1536 C C . HIS B 2 5 ? 2.184 -7.974 10.865 1.00 0.00 105 HIS B C 1
ATOM 1537 O O . HIS B 2 5 ? 1.983 -6.879 11.383 1.00 0.00 105 HIS B O 1
ATOM 1551 N N . LYS B 2 6 ? 3.065 -8.849 11.331 1.00 0.00 106 LYS B N 1
ATOM 1552 C CA . LYS B 2 6 ? 3.903 -8.556 12.484 1.00 0.00 106 LYS B CA 1
ATOM 1553 C C . LYS B 2 6 ? 5.355 -8.406 12.043 1.00 0.00 106 LYS B C 1
ATOM 1554 O O . LYS B 2 6 ? 6.175 -7.811 12.742 1.00 0.00 106 LYS B O 1
ATOM 1573 N N . SER B 2 7 ? 5.664 -8.947 10.872 1.00 0.00 107 SER B N 1
ATOM 1574 C CA . SER B 2 7 ? 7.006 -8.874 10.325 1.00 0.00 107 SER B CA 1
ATOM 1575 C C . SER B 2 7 ? 7.218 -7.518 9.666 1.00 0.00 107 SER B C 1
ATOM 1576 O O . SER B 2 7 ? 6.929 -7.331 8.481 1.00 0.00 107 SER B O 1
ATOM 1584 N N . GLY B 2 8 ? 7.695 -6.568 10.453 1.00 0.00 108 GLY B N 1
ATOM 1585 C CA . GLY B 2 8 ? 7.925 -5.231 9.954 1.00 0.00 108 GLY B CA 1
ATOM 1586 C C . GLY B 2 8 ? 7.212 -4.193 10.791 1.00 0.00 108 GLY B C 1
ATOM 1587 O O . GLY B 2 8 ? 7.454 -2.992 10.651 1.00 0.00 108 GLY B O 1
ATOM 1591 N N . GLY B 2 9 ? 6.328 -4.657 11.661 1.00 0.00 109 GLY B N 1
ATOM 1592 C CA . GLY B 2 9 ? 5.592 -3.759 12.524 1.00 0.00 109 GLY B CA 1
ATOM 1593 C C . GLY B 2 9 ? 4.256 -3.356 11.936 1.00 0.00 109 GLY B C 1
ATOM 1594 O O . GLY B 2 9 ? 3.568 -4.174 11.328 1.00 0.00 109 GLY B O 1
ATOM 1598 N N . GLU B 2 10 ? 3.892 -2.097 12.131 1.00 0.00 110 GLU B N 1
ATOM 1599 C CA . GLU B 2 10 ? 2.633 -1.554 11.625 1.00 0.00 110 GLU B CA 1
ATOM 1600 C C . GLU B 2 10 ? 2.866 -0.142 11.096 1.00 0.00 110 GLU B C 1
ATOM 1601 O O . GLU B 2 10 ? 2.117 0.786 11.411 1.00 0.00 110 GLU B O 1
ATOM 1613 N N . THR B 2 11 ? 3.919 0.009 10.305 1.00 0.00 111 THR B N 1
ATOM 1614 C CA . THR B 2 11 ? 4.278 1.295 9.731 1.00 0.00 111 THR B CA 1
ATOM 1615 C C . THR B 2 11 ? 3.194 1.791 8.779 1.00 0.00 111 THR B C 1
ATOM 1616 O O . THR B 2 11 ? 2.659 1.032 7.970 1.00 0.00 111 THR B O 1
ATOM 1627 N N . ARG B 2 12 ? 2.860 3.065 8.891 1.00 0.00 112 ARG B N 1
ATOM 1628 C CA . ARG B 2 12 ? 1.834 3.652 8.053 1.00 0.00 112 ARG B CA 1
ATOM 1629 C C . ARG B 2 12 ? 2.310 4.963 7.439 1.00 0.00 112 ARG B C 1
ATOM 1630 O O . ARG B 2 12 ? 3.366 5.487 7.797 1.00 0.00 112 ARG B O 1
ATOM 1651 N N . LEU B 2 13 ? 1.515 5.482 6.520 1.00 0.00 113 LEU B N 1
ATOM 1652 C CA . LEU B 2 13 ? 1.827 6.720 5.832 1.00 0.00 113 LEU B CA 1
ATOM 1653 C C . LEU B 2 13 ? 0.986 7.854 6.394 1.00 0.00 113 LEU B C 1
ATOM 1654 O O . LEU B 2 13 ? 1.055 8.968 5.847 1.00 0.00 113 LEU B O 1
ATOM 1671 N N . GLY A 1 1 ? -9.606 -11.346 -12.790 1.00 0.00 1 GLY A N 2
ATOM 1672 C CA . GLY A 1 1 ? -9.288 -10.216 -11.885 1.00 0.00 1 GLY A CA 2
ATOM 1673 C C . GLY A 1 1 ? -9.497 -8.876 -12.556 1.00 0.00 1 GLY A C 2
ATOM 1674 O O . GLY A 1 1 ? -10.614 -8.541 -12.961 1.00 0.00 1 GLY A O 2
ATOM 1680 N N . GLY A 1 2 ? -8.422 -8.114 -12.687 1.00 0.00 2 GLY A N 2
ATOM 1681 C CA . GLY A 1 2 ? -8.508 -6.815 -13.315 1.00 0.00 2 GLY A CA 2
ATOM 1682 C C . GLY A 1 2 ? -7.184 -6.384 -13.898 1.00 0.00 2 GLY A C 2
ATOM 1683 O O . GLY A 1 2 ? -6.150 -6.989 -13.614 1.00 0.00 2 GLY A O 2
ATOM 1687 N N . SER A 1 3 ? -7.215 -5.351 -14.720 1.00 0.00 3 SER A N 2
ATOM 1688 C CA . SER A 1 3 ? -6.008 -4.836 -15.342 1.00 0.00 3 SER A CA 2
ATOM 1689 C C . SER A 1 3 ? -5.979 -3.316 -15.254 1.00 0.00 3 SER A C 2
ATOM 1690 O O . SER A 1 3 ? -7.029 -2.681 -15.126 1.00 0.00 3 SER A O 2
ATOM 1698 N N . MET A 1 4 ? -4.774 -2.749 -15.307 1.00 0.00 4 MET A N 2
ATOM 1699 C CA . MET A 1 4 ? -4.576 -1.301 -15.240 1.00 0.00 4 MET A CA 2
ATOM 1700 C C . MET A 1 4 ? -5.152 -0.718 -13.956 1.00 0.00 4 MET A C 2
ATOM 1701 O O . MET A 1 4 ? -6.255 -0.168 -13.946 1.00 0.00 4 MET A O 2
ATOM 1715 N N . ARG A 1 5 ? -4.406 -0.854 -12.870 1.00 0.00 5 ARG A N 2
ATOM 1716 C CA . ARG A 1 5 ? -4.842 -0.330 -11.585 1.00 0.00 5 ARG A CA 2
ATOM 1717 C C . ARG A 1 5 ? -4.742 1.192 -11.603 1.00 0.00 5 ARG A C 2
ATOM 1718 O O . ARG A 1 5 ? -3.725 1.740 -12.023 1.00 0.00 5 ARG A O 2
ATOM 1739 N N . PRO A 1 6 ? -5.787 1.903 -11.159 1.00 0.00 6 PRO A N 2
ATOM 1740 C CA . PRO A 1 6 ? -5.814 3.364 -11.157 1.00 0.00 6 PRO A CA 2
ATOM 1741 C C . PRO A 1 6 ? -5.125 3.966 -9.933 1.00 0.00 6 PRO A C 2
ATOM 1742 O O . PRO A 1 6 ? -5.577 3.770 -8.802 1.00 0.00 6 PRO A O 2
ATOM 1753 N N . PRO A 1 7 ? -4.004 4.682 -10.129 1.00 0.00 7 PRO A N 2
ATOM 1754 C CA . PRO A 1 7 ? -3.286 5.320 -9.031 1.00 0.00 7 PRO A CA 2
ATOM 1755 C C . PRO A 1 7 ? -4.039 6.503 -8.460 1.00 0.00 7 PRO A C 2
ATOM 1756 O O . PRO A 1 7 ? -4.403 7.436 -9.178 1.00 0.00 7 PRO A O 2
ATOM 1767 N N . ILE A 1 8 ? -4.275 6.452 -7.171 1.00 0.00 8 ILE A N 2
ATOM 1768 C CA . ILE A 1 8 ? -4.955 7.510 -6.475 1.00 0.00 8 ILE A CA 2
ATOM 1769 C C . ILE A 1 8 ? -3.915 8.482 -5.958 1.00 0.00 8 ILE A C 2
ATOM 1770 O O . ILE A 1 8 ? -3.125 8.155 -5.080 1.00 0.00 8 ILE A O 2
ATOM 1786 N N . ILE A 1 9 ? -3.893 9.660 -6.528 1.00 0.00 9 ILE A N 2
ATOM 1787 C CA . ILE A 1 9 ? -2.907 10.652 -6.156 1.00 0.00 9 ILE A CA 2
ATOM 1788 C C . ILE A 1 9 ? -3.247 11.343 -4.843 1.00 0.00 9 ILE A C 2
ATOM 1789 O O . ILE A 1 9 ? -4.101 12.229 -4.800 1.00 0.00 9 ILE A O 2
ATOM 1805 N N . ILE A 1 10 ? -2.583 10.926 -3.772 1.00 0.00 10 ILE A N 2
ATOM 1806 C CA . ILE A 1 10 ? -2.776 11.553 -2.475 1.00 0.00 10 ILE A CA 2
ATOM 1807 C C . ILE A 1 10 ? -1.990 12.857 -2.486 1.00 0.00 10 ILE A C 2
ATOM 1808 O O . ILE A 1 10 ? -1.140 13.053 -3.351 1.00 0.00 10 ILE A O 2
ATOM 1824 N N . HIS A 1 11 ? -2.257 13.731 -1.543 1.00 0.00 11 HIS A N 2
ATOM 1825 C CA . HIS A 1 11 ? -1.552 14.985 -1.449 1.00 0.00 11 HIS A CA 2
ATOM 1826 C C . HIS A 1 11 ? -1.350 15.297 0.020 1.00 0.00 11 HIS A C 2
ATOM 1827 O O . HIS A 1 11 ? -2.314 15.472 0.766 1.00 0.00 11 HIS A O 2
ATOM 1841 N N . ARG A 1 12 ? -0.098 15.300 0.441 1.00 0.00 12 ARG A N 2
ATOM 1842 C CA . ARG A 1 12 ? 0.243 15.571 1.820 1.00 0.00 12 ARG A CA 2
ATOM 1843 C C . ARG A 1 12 ? -0.162 16.987 2.207 1.00 0.00 12 ARG A C 2
ATOM 1844 O O . ARG A 1 12 ? 0.371 17.970 1.692 1.00 0.00 12 ARG A O 2
ATOM 1865 N N . ALA A 1 13 ? -1.119 17.077 3.115 1.00 0.00 13 ALA A N 2
ATOM 1866 C CA . ALA A 1 13 ? -1.618 18.358 3.586 1.00 0.00 13 ALA A CA 2
ATOM 1867 C C . ALA A 1 13 ? -0.747 18.909 4.713 1.00 0.00 13 ALA A C 2
ATOM 1868 O O . ALA A 1 13 ? -1.255 19.403 5.717 1.00 0.00 13 ALA A O 2
ATOM 1875 N N . GLY A 1 14 ? 0.568 18.817 4.541 1.00 0.00 14 GLY A N 2
ATOM 1876 C CA . GLY A 1 14 ? 1.487 19.310 5.551 1.00 0.00 14 GLY A CA 2
ATOM 1877 C C . GLY A 1 14 ? 1.618 18.369 6.734 1.00 0.00 14 GLY A C 2
ATOM 1878 O O . GLY A 1 14 ? 2.309 18.674 7.707 1.00 0.00 14 GLY A O 2
ATOM 1882 N N . LYS A 1 15 ? 0.960 17.223 6.647 1.00 0.00 15 LYS A N 2
ATOM 1883 C CA . LYS A 1 15 ? 0.998 16.240 7.719 1.00 0.00 15 LYS A CA 2
ATOM 1884 C C . LYS A 1 15 ? 1.393 14.866 7.191 1.00 0.00 15 LYS A C 2
ATOM 1885 O O . LYS A 1 15 ? 2.561 14.489 7.236 1.00 0.00 15 LYS A O 2
ATOM 1904 N N . LYS A 1 16 ? 0.422 14.137 6.654 1.00 0.00 16 LYS A N 2
ATOM 1905 C CA . LYS A 1 16 ? 0.665 12.802 6.135 1.00 0.00 16 LYS A CA 2
ATOM 1906 C C . LYS A 1 16 ? -0.414 12.402 5.134 1.00 0.00 16 LYS A C 2
ATOM 1907 O O . LYS A 1 16 ? -1.320 13.183 4.844 1.00 0.00 16 LYS A O 2
ATOM 1926 N N . TYR A 1 17 ? -0.290 11.189 4.604 1.00 0.00 17 TYR A N 2
ATOM 1927 C CA . TYR A 1 17 ? -1.242 10.646 3.646 1.00 0.00 17 TYR A CA 2
ATOM 1928 C C . TYR A 1 17 ? -2.348 9.905 4.401 1.00 0.00 17 TYR A C 2
ATOM 1929 O O . TYR A 1 17 ? -3.279 9.356 3.806 1.00 0.00 17 TYR A O 2
ATOM 1947 N N . GLY A 1 18 ? -2.203 9.908 5.724 1.00 0.00 18 GLY A N 2
ATOM 1948 C CA . GLY A 1 18 ? -3.145 9.311 6.656 1.00 0.00 18 GLY A CA 2
ATOM 1949 C C . GLY A 1 18 ? -3.307 7.806 6.590 1.00 0.00 18 GLY A C 2
ATOM 1950 O O . GLY A 1 18 ? -3.703 7.180 7.574 1.00 0.00 18 GLY A O 2
ATOM 1954 N N . PHE A 1 19 ? -3.022 7.228 5.458 1.00 0.00 19 PHE A N 2
ATOM 1955 C CA . PHE A 1 19 ? -3.217 5.800 5.276 1.00 0.00 19 PHE A CA 2
ATOM 1956 C C . PHE A 1 19 ? -2.082 4.957 5.823 1.00 0.00 19 PHE A C 2
ATOM 1957 O O . PHE A 1 19 ? -0.904 5.304 5.751 1.00 0.00 19 PHE A O 2
ATOM 1974 N N . THR A 1 20 ? -2.487 3.843 6.376 1.00 0.00 20 THR A N 2
ATOM 1975 C CA . THR A 1 20 ? -1.573 2.878 6.971 1.00 0.00 20 THR A CA 2
ATOM 1976 C C . THR A 1 20 ? -1.166 1.795 5.964 1.00 0.00 20 THR A C 2
ATOM 1977 O O . THR A 1 20 ? -2.015 1.022 5.517 1.00 0.00 20 THR A O 2
ATOM 1988 N N . LEU A 1 21 ? 0.118 1.746 5.593 1.00 0.00 21 LEU A N 2
ATOM 1989 C CA . LEU A 1 21 ? 0.591 0.725 4.657 1.00 0.00 21 LEU A CA 2
ATOM 1990 C C . LEU A 1 21 ? 0.959 -0.545 5.417 1.00 0.00 21 LEU A C 2
ATOM 1991 O O . LEU A 1 21 ? 2.117 -0.750 5.769 1.00 0.00 21 LEU A O 2
ATOM 2007 N N . ARG A 1 22 ? -0.039 -1.378 5.684 1.00 0.00 22 ARG A N 2
ATOM 2008 C CA . ARG A 1 22 ? 0.165 -2.626 6.415 1.00 0.00 22 ARG A CA 2
ATOM 2009 C C . ARG A 1 22 ? 1.025 -3.597 5.608 1.00 0.00 22 ARG A C 2
ATOM 2010 O O . ARG A 1 22 ? 0.800 -3.778 4.408 1.00 0.00 22 ARG A O 2
ATOM 2031 N N . ALA A 1 23 ? 1.981 -4.232 6.267 1.00 0.00 23 ALA A N 2
ATOM 2032 C CA . ALA A 1 23 ? 2.857 -5.193 5.606 1.00 0.00 23 ALA A CA 2
ATOM 2033 C C . ALA A 1 23 ? 2.281 -6.602 5.694 1.00 0.00 23 ALA A C 2
ATOM 2034 O O . ALA A 1 23 ? 1.866 -7.044 6.764 1.00 0.00 23 ALA A O 2
ATOM 2041 N N . ILE A 1 24 ? 2.257 -7.315 4.573 1.00 0.00 24 ILE A N 2
ATOM 2042 C CA . ILE A 1 24 ? 1.726 -8.669 4.547 1.00 0.00 24 ILE A CA 2
ATOM 2043 C C . ILE A 1 24 ? 2.612 -9.594 3.718 1.00 0.00 24 ILE A C 2
ATOM 2044 O O . ILE A 1 24 ? 3.493 -9.141 2.989 1.00 0.00 24 ILE A O 2
ATOM 2060 N N . ARG A 1 25 ? 2.376 -10.891 3.845 1.00 0.00 25 ARG A N 2
ATOM 2061 C CA . ARG A 1 25 ? 3.138 -11.887 3.106 1.00 0.00 25 ARG A CA 2
ATOM 2062 C C . ARG A 1 25 ? 2.209 -12.995 2.631 1.00 0.00 25 ARG A C 2
ATOM 2063 O O . ARG A 1 25 ? 1.952 -13.956 3.356 1.00 0.00 25 ARG A O 2
ATOM 2084 N N . VAL A 1 26 ? 1.687 -12.834 1.426 1.00 0.00 26 VAL A N 2
ATOM 2085 C CA . VAL A 1 26 ? 0.770 -13.808 0.847 1.00 0.00 26 VAL A CA 2
ATOM 2086 C C . VAL A 1 26 ? 1.513 -15.012 0.281 1.00 0.00 26 VAL A C 2
ATOM 2087 O O . VAL A 1 26 ? 2.382 -14.869 -0.576 1.00 0.00 26 VAL A O 2
ATOM 2100 N N . TYR A 1 27 ? 1.165 -16.195 0.754 1.00 0.00 27 TYR A N 2
ATOM 2101 C CA . TYR A 1 27 ? 1.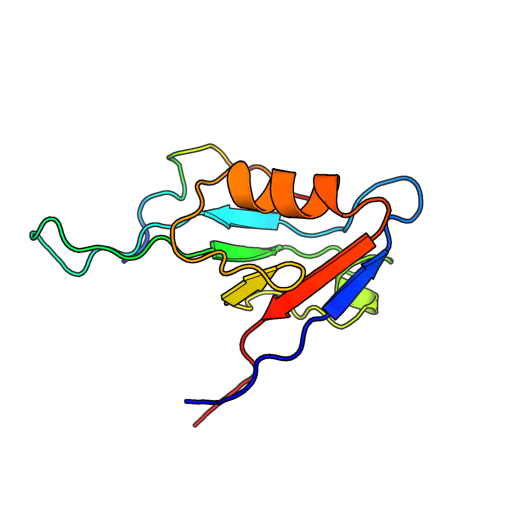801 -17.412 0.283 1.00 0.00 27 TYR A CA 2
ATOM 2102 C C . TYR A 1 27 ? 1.182 -17.848 -1.031 1.00 0.00 27 TYR A C 2
ATOM 2103 O O . TYR A 1 27 ? -0.012 -17.652 -1.262 1.00 0.00 27 TYR A O 2
ATOM 2121 N N . MET A 1 28 ? 1.992 -18.429 -1.895 1.00 0.00 28 MET A N 2
ATOM 2122 C CA . MET A 1 28 ? 1.518 -18.867 -3.195 1.00 0.00 28 MET A CA 2
ATOM 2123 C C . MET A 1 28 ? 1.816 -20.342 -3.410 1.00 0.00 28 MET A C 2
ATOM 2124 O O . MET A 1 28 ? 2.292 -20.743 -4.476 1.00 0.00 28 MET A O 2
ATOM 2138 N N . GLY A 1 29 ? 1.542 -21.148 -2.397 1.00 0.00 29 GLY A N 2
ATOM 2139 C CA . GLY A 1 29 ? 1.778 -22.568 -2.509 1.00 0.00 29 GLY A CA 2
ATOM 2140 C C . GLY A 1 29 ? 2.050 -23.229 -1.175 1.00 0.00 29 GLY A C 2
ATOM 2141 O O . GLY A 1 29 ? 1.828 -22.630 -0.119 1.00 0.00 29 GLY A O 2
ATOM 2145 N N . ASP A 1 30 ? 2.533 -24.462 -1.235 1.00 0.00 30 ASP A N 2
ATOM 2146 C CA . ASP A 1 30 ? 2.844 -25.239 -0.041 1.00 0.00 30 ASP A CA 2
ATOM 2147 C C . ASP A 1 30 ? 4.240 -24.902 0.472 1.00 0.00 30 ASP A C 2
ATOM 2148 O O . ASP A 1 30 ? 4.484 -24.892 1.679 1.00 0.00 30 ASP A O 2
ATOM 2157 N N . SER A 1 31 ? 5.154 -24.615 -0.451 1.00 0.00 31 SER A N 2
ATOM 2158 C CA . SER A 1 31 ? 6.527 -24.274 -0.093 1.00 0.00 31 SER A CA 2
ATOM 2159 C C . SER A 1 31 ? 6.588 -22.886 0.542 1.00 0.00 31 SER A C 2
ATOM 2160 O O . SER A 1 31 ? 5.562 -22.224 0.705 1.00 0.00 31 SER A O 2
ATOM 2168 N N . ASP A 1 32 ? 7.793 -22.438 0.885 1.00 0.00 32 ASP A N 2
ATOM 2169 C CA . ASP A 1 32 ? 7.983 -21.126 1.509 1.00 0.00 32 ASP A CA 2
ATOM 2170 C C . ASP A 1 32 ? 7.897 -20.006 0.477 1.00 0.00 32 ASP A C 2
ATOM 2171 O O . ASP A 1 32 ? 8.549 -18.971 0.609 1.00 0.00 32 ASP A O 2
ATOM 2180 N N . VAL A 1 33 ? 7.106 -20.228 -0.562 1.00 0.00 33 VAL A N 2
ATOM 2181 C CA . VAL A 1 33 ? 6.920 -19.241 -1.609 1.00 0.00 33 VAL A CA 2
ATOM 2182 C C . VAL A 1 33 ? 5.819 -18.266 -1.226 1.00 0.00 33 VAL A C 2
ATOM 2183 O O . VAL A 1 33 ? 4.666 -18.649 -1.008 1.00 0.00 33 VAL A O 2
ATOM 2196 N N . TYR A 1 34 ? 6.184 -17.007 -1.149 1.00 0.00 34 TYR A N 2
ATOM 2197 C CA . TYR A 1 34 ? 5.246 -15.960 -0.787 1.00 0.00 34 TYR A CA 2
ATOM 2198 C C . TYR A 1 34 ? 5.631 -14.650 -1.449 1.00 0.00 34 TYR A C 2
ATOM 2199 O O . TYR A 1 34 ? 6.808 -14.405 -1.721 1.00 0.00 34 TYR A O 2
ATOM 2217 N N . THR A 1 35 ? 4.639 -13.831 -1.735 1.00 0.00 35 THR A N 2
ATOM 2218 C CA . THR A 1 35 ? 4.874 -12.539 -2.344 1.00 0.00 35 THR A CA 2
ATOM 2219 C C . THR A 1 35 ? 4.716 -11.441 -1.303 1.00 0.00 35 THR A C 2
ATOM 2220 O O . THR A 1 35 ? 3.720 -11.398 -0.575 1.00 0.00 35 THR A O 2
ATOM 2231 N N . VAL A 1 36 ? 5.709 -10.579 -1.196 1.00 0.00 36 VAL A N 2
ATOM 2232 C CA . VAL A 1 36 ? 5.655 -9.494 -0.234 1.00 0.00 36 VAL A CA 2
ATOM 2233 C C . VAL A 1 36 ? 4.814 -8.340 -0.771 1.00 0.00 36 VAL A C 2
ATOM 2234 O O . VAL A 1 36 ? 5.303 -7.499 -1.526 1.00 0.00 36 VAL A O 2
ATOM 2247 N N . HIS A 1 37 ? 3.543 -8.329 -0.402 1.00 0.00 37 HIS A N 2
ATOM 2248 C CA . HIS A 1 37 ? 2.631 -7.279 -0.827 1.00 0.00 37 HIS A CA 2
ATOM 2249 C C . HIS A 1 37 ? 2.300 -6.387 0.356 1.00 0.00 37 HIS A C 2
ATOM 2250 O O . HIS A 1 37 ? 2.835 -6.580 1.449 1.00 0.00 37 HIS A O 2
ATOM 2264 N N . HIS A 1 38 ? 1.380 -5.453 0.154 1.00 0.00 38 HIS A N 2
ATOM 2265 C CA . HIS A 1 38 ? 0.971 -4.526 1.202 1.00 0.00 38 HIS A CA 2
ATOM 2266 C C . HIS A 1 38 ? -0.472 -4.104 0.960 1.00 0.00 38 HIS A C 2
ATOM 2267 O O . HIS A 1 38 ? -0.981 -4.227 -0.157 1.00 0.00 38 HIS A O 2
ATOM 2281 N N . MET A 1 39 ? -1.120 -3.578 1.988 1.00 0.00 39 MET A N 2
ATOM 2282 C CA . MET A 1 39 ? -2.519 -3.165 1.882 1.00 0.00 39 MET A CA 2
ATOM 2283 C C . MET A 1 39 ? -2.803 -2.006 2.819 1.00 0.00 39 MET A C 2
ATOM 2284 O O . MET A 1 39 ? -2.233 -1.922 3.908 1.00 0.00 39 MET A O 2
ATOM 2298 N N . VAL A 1 40 ? -3.668 -1.097 2.391 1.00 0.00 40 VAL A N 2
ATOM 2299 C CA . VAL A 1 40 ? -4.020 0.039 3.218 1.00 0.00 40 VAL A CA 2
ATOM 2300 C C . VAL A 1 40 ? -4.947 -0.413 4.345 1.00 0.00 40 VAL A C 2
ATOM 2301 O O . VAL A 1 40 ? -6.132 -0.686 4.142 1.00 0.00 40 VAL A O 2
ATOM 2314 N N . TRP A 1 41 ? -4.373 -0.500 5.527 1.00 0.00 41 TRP A N 2
ATOM 2315 C CA . TRP A 1 41 ? -5.085 -0.946 6.714 1.00 0.00 41 TRP A CA 2
ATOM 2316 C C . TRP A 1 41 ? -6.108 0.060 7.175 1.00 0.00 41 TRP A C 2
ATOM 2317 O O . TRP A 1 41 ? -7.208 -0.293 7.589 1.00 0.00 41 TRP A O 2
ATOM 2338 N N . HIS A 1 42 ? -5.730 1.316 7.100 1.00 0.00 42 HIS A N 2
ATOM 2339 C CA . HIS A 1 42 ? -6.595 2.389 7.543 1.00 0.00 42 HIS A CA 2
ATOM 2340 C C . HIS A 1 42 ? -6.185 3.689 6.904 1.00 0.00 42 HIS A C 2
ATOM 2341 O O . HIS A 1 42 ? -5.023 4.071 6.954 1.00 0.00 42 HIS A O 2
ATOM 2355 N N . VAL A 1 43 ? -7.134 4.357 6.297 1.00 0.00 43 VAL A N 2
ATOM 2356 C CA . VAL A 1 43 ? -6.863 5.621 5.650 1.00 0.00 43 VAL A CA 2
ATOM 2357 C C . VAL A 1 43 ? -7.723 6.716 6.261 1.00 0.00 43 VAL A C 2
ATOM 2358 O O . VAL A 1 43 ? -8.935 6.554 6.432 1.00 0.00 43 VAL A O 2
ATOM 2371 N N . GLU A 1 44 ? -7.067 7.802 6.634 1.00 0.00 44 GLU A N 2
ATOM 2372 C CA . GLU A 1 44 ? -7.718 8.936 7.252 1.00 0.00 44 GLU A CA 2
ATOM 2373 C C . GLU A 1 44 ? -8.711 9.601 6.313 1.00 0.00 44 GLU A C 2
ATOM 2374 O O . GLU A 1 44 ? -8.328 10.218 5.313 1.00 0.00 44 GLU A O 2
ATOM 2386 N N . ASP A 1 45 ? -9.983 9.503 6.669 1.00 0.00 45 ASP A N 2
ATOM 2387 C CA . ASP A 1 45 ? -11.067 10.071 5.879 1.00 0.00 45 ASP A CA 2
ATOM 2388 C C . ASP A 1 45 ? -11.283 11.541 6.219 1.00 0.00 45 ASP A C 2
ATOM 2389 O O . ASP A 1 45 ? -12.406 12.042 6.170 1.00 0.00 45 ASP A O 2
ATOM 2398 N N . GLY A 1 46 ? -10.202 12.238 6.529 1.00 0.00 46 GLY A N 2
ATOM 2399 C CA . GLY A 1 46 ? -10.316 13.633 6.887 1.00 0.00 46 GLY A CA 2
ATOM 2400 C C . GLY A 1 46 ? -9.465 14.556 6.040 1.00 0.00 46 GLY A C 2
ATOM 2401 O O . GLY A 1 46 ? -9.220 15.696 6.433 1.00 0.00 46 GLY A O 2
ATOM 2405 N N . GLY A 1 47 ? -8.998 14.090 4.885 1.00 0.00 47 GLY A N 2
ATOM 2406 C CA . GLY A 1 47 ? -8.194 14.962 4.052 1.00 0.00 47 GLY A CA 2
ATOM 2407 C C . GLY A 1 47 ? -7.325 14.251 3.026 1.00 0.00 47 GLY A C 2
ATOM 2408 O O . GLY A 1 47 ? -7.533 14.432 1.827 1.00 0.00 47 GLY A O 2
ATOM 2412 N N . PRO A 1 48 ? -6.330 13.453 3.460 1.00 0.00 48 PRO A N 2
ATOM 2413 C CA . PRO A 1 48 ? -5.396 12.752 2.552 1.00 0.00 48 PRO A CA 2
ATOM 2414 C C . PRO A 1 48 ? -6.007 11.717 1.585 1.00 0.00 48 PRO A C 2
ATOM 2415 O O . PRO A 1 48 ? -7.011 11.965 0.918 1.00 0.00 48 PRO A O 2
ATOM 2426 N N . ALA A 1 49 ? -5.357 10.546 1.530 1.00 0.00 49 ALA A N 2
ATOM 2427 C CA . ALA A 1 49 ? -5.710 9.443 0.633 1.00 0.00 49 ALA A CA 2
ATOM 2428 C C . ALA A 1 49 ? -7.208 9.150 0.528 1.00 0.00 49 ALA A C 2
ATOM 2429 O O . ALA A 1 49 ? -7.686 8.824 -0.557 1.00 0.00 49 ALA A O 2
ATOM 2436 N N . SER A 1 50 ? -7.957 9.298 1.612 1.00 0.00 50 SER A N 2
ATOM 2437 C CA . SER A 1 50 ? -9.384 9.009 1.576 1.00 0.00 50 SER A CA 2
ATOM 2438 C C . SER A 1 50 ? -10.123 9.941 0.624 1.00 0.00 50 SER A C 2
ATOM 2439 O O . SER A 1 50 ? -10.832 9.484 -0.270 1.00 0.00 50 SER A O 2
ATOM 2447 N N . GLU A 1 51 ? -9.942 11.243 0.809 1.00 0.00 51 GLU A N 2
ATOM 2448 C CA . GLU A 1 51 ? -10.599 12.233 -0.036 1.00 0.00 51 GLU A CA 2
ATOM 2449 C C . GLU A 1 51 ? -10.122 12.086 -1.463 1.00 0.00 51 GLU A C 2
ATOM 2450 O O . GLU A 1 51 ? -10.852 12.352 -2.415 1.00 0.00 51 GLU A O 2
ATOM 2462 N N . ALA A 1 52 ? -8.881 11.653 -1.593 1.00 0.00 52 ALA A N 2
ATOM 2463 C CA . ALA A 1 52 ? -8.284 11.432 -2.892 1.00 0.00 52 ALA A CA 2
ATOM 2464 C C . ALA A 1 52 ? -9.023 10.315 -3.625 1.00 0.00 52 ALA A C 2
ATOM 2465 O O . ALA A 1 52 ? -9.140 10.336 -4.850 1.00 0.00 52 ALA A O 2
ATOM 2472 N N . GLY A 1 53 ? -9.543 9.355 -2.864 1.00 0.00 53 GLY A N 2
ATOM 2473 C CA . GLY A 1 53 ? -10.267 8.255 -3.463 1.00 0.00 53 GLY A CA 2
ATOM 2474 C C . GLY A 1 53 ? -9.833 6.895 -2.953 1.00 0.00 53 GLY A C 2
ATOM 2475 O O . GLY A 1 53 ? -10.440 5.885 -3.299 1.00 0.00 53 GLY A O 2
ATOM 2479 N N . LEU A 1 54 ? -8.789 6.859 -2.134 1.00 0.00 54 LEU A N 2
ATOM 2480 C CA . LEU A 1 54 ? -8.290 5.599 -1.601 1.00 0.00 54 LEU A CA 2
ATOM 2481 C C . LEU A 1 54 ? -9.290 4.963 -0.652 1.00 0.00 54 LEU A C 2
ATOM 2482 O O . LEU A 1 54 ? -9.630 5.526 0.389 1.00 0.00 54 LEU A O 2
ATOM 2498 N N . ARG A 1 55 ? -9.761 3.789 -1.031 1.00 0.00 55 ARG A N 2
ATOM 2499 C CA . ARG A 1 55 ? -10.704 3.051 -0.214 1.00 0.00 55 ARG A CA 2
ATOM 2500 C C . ARG A 1 55 ? -9.963 2.109 0.730 1.00 0.00 55 ARG A C 2
ATOM 2501 O O . ARG A 1 55 ? -9.154 1.291 0.292 1.00 0.00 55 ARG A O 2
ATOM 2522 N N . GLN A 1 56 ? -10.187 2.276 2.022 1.00 0.00 56 GLN A N 2
ATOM 2523 C CA . GLN A 1 56 ? -9.578 1.414 3.029 1.00 0.00 56 GLN A CA 2
ATOM 2524 C C . GLN A 1 56 ? -9.829 -0.061 2.699 1.00 0.00 56 GLN A C 2
ATOM 2525 O O . GLN A 1 56 ? -10.931 -0.434 2.288 1.00 0.00 56 GLN A O 2
ATOM 2539 N N . GLY A 1 57 ? -8.811 -0.892 2.889 1.00 0.00 57 GLY A N 2
ATOM 2540 C CA . GLY A 1 57 ? -8.939 -2.310 2.598 1.00 0.00 57 GLY A CA 2
ATOM 2541 C C . GLY A 1 57 ? -8.553 -2.653 1.168 1.00 0.00 57 GLY A C 2
ATOM 2542 O O . GLY A 1 57 ? -8.892 -3.724 0.663 1.00 0.00 57 GLY A O 2
ATOM 2546 N N . ASP A 1 58 ? -7.865 -1.733 0.511 1.00 0.00 58 ASP A N 2
ATOM 2547 C CA . ASP A 1 58 ? -7.419 -1.928 -0.865 1.00 0.00 58 ASP A CA 2
ATOM 2548 C C . ASP A 1 58 ? -6.000 -2.471 -0.894 1.00 0.00 58 ASP A C 2
ATOM 2549 O O . ASP A 1 58 ? -5.220 -2.250 0.037 1.00 0.00 58 ASP A O 2
ATOM 2558 N N . LEU A 1 59 ? -5.670 -3.176 -1.962 1.00 0.00 59 LEU A N 2
ATOM 2559 C CA . LEU A 1 59 ? -4.346 -3.744 -2.121 1.00 0.00 59 LEU A CA 2
ATOM 2560 C C . LEU A 1 59 ? -3.533 -2.873 -3.061 1.00 0.00 59 LEU A C 2
ATOM 2561 O O . LEU A 1 59 ? -3.980 -2.547 -4.161 1.00 0.00 59 LEU A O 2
ATOM 2577 N N . ILE A 1 60 ? -2.346 -2.496 -2.623 1.00 0.00 60 ILE A N 2
ATOM 2578 C CA . ILE A 1 60 ? -1.481 -1.657 -3.427 1.00 0.00 60 ILE A CA 2
ATOM 2579 C C . ILE A 1 60 ? -0.667 -2.517 -4.380 1.00 0.00 60 ILE A C 2
ATOM 2580 O O . ILE A 1 60 ? 0.000 -3.460 -3.960 1.00 0.00 60 ILE A O 2
ATOM 2596 N N . THR A 1 61 ? -0.764 -2.215 -5.661 1.00 0.00 61 THR A N 2
ATOM 2597 C CA . THR A 1 61 ? -0.033 -2.949 -6.672 1.00 0.00 61 THR A CA 2
ATOM 2598 C C . THR A 1 61 ? 1.192 -2.159 -7.126 1.00 0.00 61 THR A C 2
ATOM 2599 O O . THR A 1 61 ? 2.277 -2.715 -7.328 1.00 0.00 61 THR A O 2
ATOM 2610 N N . HIS A 1 62 ? 1.013 -0.850 -7.263 1.00 0.00 62 HIS A N 2
ATOM 2611 C CA . HIS A 1 62 ? 2.081 0.029 -7.714 1.00 0.00 62 HIS A CA 2
ATOM 2612 C C . HIS A 1 62 ? 2.076 1.336 -6.935 1.00 0.00 62 HIS A C 2
ATOM 2613 O O . HIS A 1 62 ? 1.057 1.732 -6.369 1.00 0.00 62 HIS A O 2
ATOM 2627 N N . VAL A 1 63 ? 3.219 1.994 -6.906 1.00 0.00 63 VAL A N 2
ATOM 2628 C CA . VAL A 1 63 ? 3.352 3.273 -6.239 1.00 0.00 63 VAL A CA 2
ATOM 2629 C C . VAL A 1 63 ? 4.229 4.199 -7.079 1.00 0.00 63 VAL A C 2
ATOM 2630 O O . VAL A 1 63 ? 5.425 3.965 -7.242 1.00 0.00 63 VAL A O 2
ATOM 2643 N N . ASN A 1 64 ? 3.608 5.220 -7.663 1.00 0.00 64 ASN A N 2
ATOM 2644 C CA . ASN A 1 64 ? 4.319 6.185 -8.501 1.00 0.00 64 ASN A CA 2
ATOM 2645 C C . ASN A 1 64 ? 4.935 5.495 -9.710 1.00 0.00 64 ASN A C 2
ATOM 2646 O O . ASN A 1 64 ? 5.969 5.922 -10.228 1.00 0.00 64 ASN A O 2
ATOM 2657 N N . GLY A 1 65 ? 4.288 4.436 -10.167 1.00 0.00 65 GLY A N 2
ATOM 2658 C CA . GLY A 1 65 ? 4.804 3.695 -11.293 1.00 0.00 65 GLY A CA 2
ATOM 2659 C C . GLY A 1 65 ? 5.980 2.845 -10.877 1.00 0.00 65 GLY A C 2
ATOM 2660 O O . GLY A 1 65 ? 7.012 2.817 -11.544 1.00 0.00 65 GLY A O 2
ATOM 2664 N N . GLU A 1 66 ? 5.816 2.168 -9.756 1.00 0.00 66 GLU A N 2
ATOM 2665 C CA . GLU A 1 66 ? 6.829 1.318 -9.197 1.00 0.00 66 GLU A CA 2
ATOM 2666 C C . GLU A 1 66 ? 6.165 0.179 -8.431 1.00 0.00 66 GLU A C 2
ATOM 2667 O O . GLU A 1 66 ? 5.590 0.397 -7.367 1.00 0.00 66 GLU A O 2
ATOM 2679 N N . PRO A 1 67 ? 6.172 -1.029 -9.010 1.00 0.00 67 PRO A N 2
ATOM 2680 C CA . PRO A 1 67 ? 5.604 -2.215 -8.395 1.00 0.00 67 PRO A CA 2
ATOM 2681 C C . PRO A 1 67 ? 6.101 -2.389 -6.975 1.00 0.00 67 PRO A C 2
ATOM 2682 O O . PRO A 1 67 ? 7.305 -2.369 -6.706 1.00 0.00 67 PRO A O 2
ATOM 2693 N N . VAL A 1 68 ? 5.155 -2.549 -6.083 1.00 0.00 68 VAL A N 2
ATOM 2694 C CA . VAL A 1 68 ? 5.440 -2.711 -4.662 1.00 0.00 68 VAL A CA 2
ATOM 2695 C C . VAL A 1 68 ? 5.643 -4.168 -4.350 1.00 0.00 68 VAL A C 2
ATOM 2696 O O . VAL A 1 68 ? 6.075 -4.549 -3.267 1.00 0.00 68 VAL A O 2
ATOM 2709 N N . HIS A 1 69 ? 5.294 -4.956 -5.335 1.00 0.00 69 HIS A N 2
ATOM 2710 C CA . HIS A 1 69 ? 5.380 -6.380 -5.301 1.00 0.00 69 HIS A CA 2
ATOM 2711 C C . HIS A 1 69 ? 6.794 -6.856 -4.963 1.00 0.00 69 HIS A C 2
ATOM 2712 O O . HIS A 1 69 ? 7.646 -6.984 -5.846 1.00 0.00 69 HIS A O 2
ATOM 2726 N N . GLY A 1 70 ? 7.045 -7.103 -3.685 1.00 0.00 70 GLY A N 2
ATOM 2727 C CA . GLY A 1 70 ? 8.353 -7.555 -3.261 1.00 0.00 70 GLY A CA 2
ATOM 2728 C C . GLY A 1 70 ? 9.060 -6.543 -2.380 1.00 0.00 70 GLY A C 2
ATOM 2729 O O . GLY A 1 70 ? 10.100 -6.843 -1.792 1.00 0.00 70 GLY A O 2
ATOM 2733 N N . LEU A 1 71 ? 8.504 -5.340 -2.291 1.00 0.00 71 LEU A N 2
ATOM 2734 C CA . LEU A 1 71 ? 9.093 -4.288 -1.472 1.00 0.00 71 LEU A CA 2
ATOM 2735 C C . LEU A 1 71 ? 8.821 -4.551 -0.001 1.00 0.00 71 LEU A C 2
ATOM 2736 O O . LEU A 1 71 ? 7.762 -5.059 0.362 1.00 0.00 71 LEU A O 2
ATOM 2752 N N . VAL A 1 72 ? 9.773 -4.200 0.845 1.00 0.00 72 VAL A N 2
ATOM 2753 C CA . VAL A 1 72 ? 9.606 -4.381 2.274 1.00 0.00 72 VAL A CA 2
ATOM 2754 C C . VAL A 1 72 ? 8.709 -3.267 2.819 1.00 0.00 72 VAL A C 2
ATOM 2755 O O . VAL A 1 72 ? 8.452 -2.286 2.117 1.00 0.00 72 VAL A O 2
ATOM 2768 N N . HIS A 1 73 ? 8.227 -3.430 4.047 1.00 0.00 73 HIS A N 2
ATOM 2769 C CA . HIS A 1 73 ? 7.346 -2.443 4.680 1.00 0.00 73 HIS A CA 2
ATOM 2770 C C . HIS A 1 73 ? 7.855 -1.023 4.509 1.00 0.00 73 HIS A C 2
ATOM 2771 O O . HIS A 1 73 ? 7.151 -0.133 4.049 1.00 0.00 73 HIS A O 2
ATOM 2785 N N . THR A 1 74 ? 9.091 -0.832 4.881 1.00 0.00 74 THR A N 2
ATOM 2786 C CA . THR A 1 74 ? 9.701 0.470 4.850 1.00 0.00 74 THR A CA 2
ATOM 2787 C C . THR A 1 74 ? 10.007 0.949 3.431 1.00 0.00 74 THR A C 2
ATOM 2788 O O . THR A 1 74 ? 10.155 2.149 3.201 1.00 0.00 74 THR A O 2
ATOM 2799 N N . GLU A 1 75 ? 10.071 0.027 2.480 1.00 0.00 75 GLU A N 2
ATOM 2800 C CA . GLU A 1 75 ? 10.354 0.386 1.101 1.00 0.00 75 GLU A CA 2
ATOM 2801 C C . GLU A 1 75 ? 9.175 1.121 0.476 1.00 0.00 75 GLU A C 2
ATOM 2802 O O . GLU A 1 75 ? 9.366 2.121 -0.214 1.00 0.00 75 GLU A O 2
ATOM 2814 N N . VAL A 1 76 ? 7.954 0.640 0.725 1.00 0.00 76 VAL A N 2
ATOM 2815 C CA . VAL A 1 76 ? 6.773 1.301 0.173 1.00 0.00 76 VAL A CA 2
ATOM 2816 C C . VAL A 1 76 ? 6.637 2.695 0.770 1.00 0.00 76 VAL A C 2
ATOM 2817 O O . VAL A 1 76 ? 6.411 3.671 0.057 1.00 0.00 76 VAL A O 2
ATOM 2830 N N . VAL A 1 77 ? 6.770 2.764 2.087 1.00 0.00 77 VAL A N 2
ATOM 2831 C CA . VAL A 1 77 ? 6.717 4.020 2.814 1.00 0.00 77 VAL A CA 2
ATOM 2832 C C . VAL A 1 77 ? 7.738 5.001 2.241 1.00 0.00 77 VAL A C 2
ATOM 2833 O O . VAL A 1 77 ? 7.422 6.166 1.991 1.00 0.00 77 VAL A O 2
ATOM 2846 N N . GLU A 1 78 ? 8.954 4.512 2.012 1.00 0.00 78 GLU A N 2
ATOM 2847 C CA . GLU A 1 78 ? 10.013 5.334 1.450 1.00 0.00 78 GLU A CA 2
ATOM 2848 C C . GLU A 1 78 ? 9.646 5.797 0.054 1.00 0.00 78 GLU A C 2
ATOM 2849 O O . GLU A 1 78 ? 9.843 6.956 -0.286 1.00 0.00 78 GLU A O 2
ATOM 2861 N N . LEU A 1 79 ? 9.126 4.877 -0.751 1.00 0.00 79 LEU A N 2
ATOM 2862 C CA . LEU A 1 79 ? 8.711 5.186 -2.119 1.00 0.00 79 LEU A CA 2
ATOM 2863 C C . LEU A 1 79 ? 7.732 6.357 -2.124 1.00 0.00 79 LEU A C 2
ATOM 2864 O O . LEU A 1 79 ? 7.816 7.257 -2.964 1.00 0.00 79 LEU A O 2
ATOM 2880 N N . ILE A 1 80 ? 6.822 6.347 -1.160 1.00 0.00 80 ILE A N 2
ATOM 2881 C CA . ILE A 1 80 ? 5.823 7.386 -1.031 1.00 0.00 80 ILE A CA 2
ATOM 2882 C C . ILE A 1 80 ? 6.455 8.712 -0.601 1.00 0.00 80 ILE A C 2
ATOM 2883 O O . ILE A 1 80 ? 6.229 9.747 -1.232 1.00 0.00 80 ILE A O 2
ATOM 2899 N N . LEU A 1 81 ? 7.239 8.676 0.475 1.00 0.00 81 LEU A N 2
ATOM 2900 C CA . LEU A 1 81 ? 7.916 9.873 0.974 1.00 0.00 81 LEU A CA 2
ATOM 2901 C C . LEU A 1 81 ? 8.844 10.446 -0.094 1.00 0.00 81 LEU A C 2
ATOM 2902 O O . LEU A 1 81 ? 8.982 11.661 -0.233 1.00 0.00 81 LEU A O 2
ATOM 2918 N N . LYS A 1 82 ? 9.459 9.543 -0.849 1.00 0.00 82 LYS A N 2
ATOM 2919 C CA . LYS A 1 82 ? 10.381 9.889 -1.925 1.00 0.00 82 LYS A CA 2
ATOM 2920 C C . LYS A 1 82 ? 9.708 10.748 -2.986 1.00 0.00 82 LYS A C 2
ATOM 2921 O O . LYS A 1 82 ? 10.301 11.692 -3.510 1.00 0.00 82 LYS A O 2
ATOM 2940 N N . SER A 1 83 ? 8.474 10.390 -3.313 1.00 0.00 83 SER A N 2
ATOM 2941 C CA . SER A 1 83 ? 7.696 11.112 -4.311 1.00 0.00 83 SER A CA 2
ATOM 2942 C C . SER A 1 83 ? 7.600 12.606 -3.977 1.00 0.00 83 SER A C 2
ATOM 2943 O O . SER A 1 83 ? 7.622 13.450 -4.875 1.00 0.00 83 SER A O 2
ATOM 2951 N N . GLY A 1 84 ? 7.499 12.936 -2.697 1.00 0.00 84 GLY A N 2
ATOM 2952 C CA . GLY A 1 84 ? 7.433 14.332 -2.315 1.00 0.00 84 GLY A CA 2
ATOM 2953 C C . GLY A 1 84 ? 6.254 14.669 -1.433 1.00 0.00 84 GLY A C 2
ATOM 2954 O O . GLY A 1 84 ? 6.101 14.117 -0.345 1.00 0.00 84 GLY A O 2
ATOM 2958 N N . ASN A 1 85 ? 5.426 15.588 -1.903 1.00 0.00 85 ASN A N 2
ATOM 2959 C CA . ASN A 1 85 ? 4.257 16.030 -1.154 1.00 0.00 85 ASN A CA 2
ATOM 2960 C C . ASN A 1 85 ? 3.006 15.325 -1.639 1.00 0.00 85 ASN A C 2
ATOM 2961 O O . ASN A 1 85 ? 1.894 15.667 -1.254 1.00 0.00 85 ASN A O 2
ATOM 2972 N N . LYS A 1 86 ? 3.202 14.340 -2.483 1.00 0.00 86 LYS A N 2
ATOM 2973 C CA . LYS A 1 86 ? 2.114 13.560 -3.023 1.00 0.00 86 LYS A CA 2
ATOM 2974 C C . LYS A 1 86 ? 2.637 12.264 -3.581 1.00 0.00 86 LYS A C 2
ATOM 2975 O O . LYS A 1 86 ? 3.842 12.049 -3.630 1.00 0.00 86 LYS A O 2
ATOM 2994 N N . VAL A 1 87 ? 1.727 11.413 -4.010 1.00 0.00 87 VAL A N 2
ATOM 2995 C CA . VAL A 1 87 ? 2.114 10.114 -4.562 1.00 0.00 87 VAL A CA 2
ATOM 2996 C C . VAL A 1 87 ? 0.947 9.391 -5.239 1.00 0.00 87 VAL A C 2
ATOM 2997 O O . VAL A 1 87 ? -0.210 9.516 -4.825 1.00 0.00 87 VAL A O 2
ATOM 3010 N N . ALA A 1 88 ? 1.273 8.652 -6.297 1.00 0.00 88 ALA A N 2
ATOM 3011 C CA . ALA A 1 88 ? 0.290 7.881 -7.058 1.00 0.00 88 ALA A CA 2
ATOM 3012 C C . ALA A 1 88 ? 0.191 6.457 -6.535 1.00 0.00 88 ALA A C 2
ATOM 3013 O O . ALA A 1 88 ? 0.956 5.583 -6.946 1.00 0.00 88 ALA A O 2
ATOM 3020 N N . ILE A 1 89 ? -0.743 6.216 -5.635 1.00 0.00 89 ILE A N 2
ATOM 3021 C CA . ILE A 1 89 ? -0.919 4.883 -5.077 1.00 0.00 89 ILE A CA 2
ATOM 3022 C C . ILE A 1 89 ? -1.860 4.052 -5.951 1.00 0.00 89 ILE A C 2
ATOM 3023 O O . ILE A 1 89 ? -3.053 4.338 -6.052 1.00 0.00 89 ILE A O 2
ATOM 3039 N N . SER A 1 90 ? -1.319 3.038 -6.605 1.00 0.00 90 SER A N 2
ATOM 3040 C CA . SER A 1 90 ? -2.112 2.191 -7.475 1.00 0.00 90 SER A CA 2
ATOM 3041 C C . SER A 1 90 ? -2.703 1.024 -6.696 1.00 0.00 90 SER A C 2
ATOM 3042 O O . SER A 1 90 ? -1.988 0.1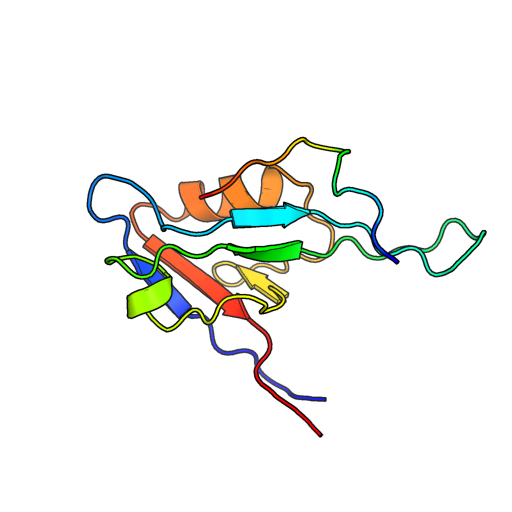02 -6.307 1.00 0.00 90 SER A O 2
ATOM 3050 N N . THR A 1 91 ? -4.002 1.084 -6.452 1.00 0.00 91 THR A N 2
ATOM 3051 C CA . THR A 1 91 ? -4.688 0.028 -5.730 1.00 0.00 91 THR A CA 2
ATOM 3052 C C . THR A 1 91 ? -5.496 -0.821 -6.701 1.00 0.00 91 THR A C 2
ATOM 3053 O O . THR A 1 91 ? -5.662 -0.439 -7.860 1.00 0.00 91 THR A O 2
ATOM 3064 N N . THR A 1 92 ? -6.005 -1.958 -6.241 1.00 0.00 92 THR A N 2
ATOM 3065 C CA . THR A 1 92 ? -6.742 -2.859 -7.122 1.00 0.00 92 THR A CA 2
ATOM 3066 C C . THR A 1 92 ? -8.267 -2.730 -6.984 1.00 0.00 92 THR A C 2
ATOM 3067 O O . THR A 1 92 ? -8.844 -3.130 -5.970 1.00 0.00 92 THR A O 2
ATOM 3078 N N . PRO A 1 93 ? -8.947 -2.128 -7.985 1.00 0.00 93 PRO A N 2
ATOM 3079 C CA . PRO A 1 93 ? -10.411 -2.009 -7.980 1.00 0.00 93 PRO A CA 2
ATOM 3080 C C . PRO A 1 93 ? -11.119 -3.353 -7.815 1.00 0.00 93 PRO A C 2
ATOM 3081 O O . PRO A 1 93 ? -10.492 -4.415 -7.823 1.00 0.00 93 PRO A O 2
ATOM 3092 N N . LEU A 1 94 ? -12.433 -3.294 -7.692 1.00 0.00 94 LEU A N 2
ATOM 3093 C CA . LEU A 1 94 ? -13.258 -4.487 -7.529 1.00 0.00 94 LEU A CA 2
ATOM 3094 C C . LEU A 1 94 ? -13.210 -5.366 -8.778 1.00 0.00 94 LEU A C 2
ATOM 3095 O O . LEU A 1 94 ? -12.737 -4.940 -9.839 1.00 0.00 94 LEU A O 2
ATOM 3111 N N . GLU A 1 95 ? -13.714 -6.585 -8.644 1.00 0.00 95 GLU A N 2
ATOM 3112 C CA . GLU A 1 95 ? -13.749 -7.536 -9.743 1.00 0.00 95 GLU A CA 2
ATOM 3113 C C . GLU A 1 95 ? -14.853 -8.562 -9.509 1.00 0.00 95 GLU A C 2
ATOM 3114 O O . GLU A 1 95 ? -15.339 -8.717 -8.383 1.00 0.00 95 GLU A O 2
ATOM 3126 N N . ASN A 1 96 ? -15.251 -9.249 -10.569 1.00 0.00 96 ASN A N 2
ATOM 3127 C CA . ASN A 1 96 ? -16.305 -10.253 -10.481 1.00 0.00 96 ASN A CA 2
ATOM 3128 C C . ASN A 1 96 ? -15.784 -11.529 -9.839 1.00 0.00 96 ASN A C 2
ATOM 3129 O O . ASN A 1 96 ? -14.560 -11.764 -9.878 1.00 0.00 96 ASN A O 2
ATOM 3141 N N . SER B 2 1 ? -3.946 -16.379 0.273 1.00 0.00 101 SER B N 2
ATOM 3142 C CA . SER B 2 1 ? -3.449 -17.233 1.369 1.00 0.00 101 SER B CA 2
ATOM 3143 C C . SER B 2 1 ? -2.462 -16.471 2.246 1.00 0.00 101 SER B C 2
ATOM 3144 O O . SER B 2 1 ? -1.256 -16.475 1.998 1.00 0.00 101 SER B O 2
ATOM 3154 N N . TRP B 2 2 ? -2.984 -15.797 3.258 1.00 0.00 102 TRP B N 2
ATOM 3155 C CA . TRP B 2 2 ? -2.160 -15.034 4.176 1.00 0.00 102 TRP B CA 2
ATOM 3156 C C . TRP B 2 2 ? -2.639 -15.238 5.608 1.00 0.00 102 TRP B C 2
ATOM 3157 O O . TRP B 2 2 ? -3.823 -15.070 5.911 1.00 0.00 102 TRP B O 2
ATOM 3178 N N . GLU B 2 3 ? -1.720 -15.620 6.481 1.00 0.00 103 GLU B N 2
ATOM 3179 C CA . GLU B 2 3 ? -2.048 -15.838 7.880 1.00 0.00 103 GLU B CA 2
ATOM 3180 C C . GLU B 2 3 ? -2.109 -14.508 8.622 1.00 0.00 103 GLU B C 2
ATOM 3181 O O . GLU B 2 3 ? -3.170 -13.887 8.720 1.00 0.00 103 GLU B O 2
ATOM 3193 N N . SER B 2 4 ? -0.966 -14.069 9.123 1.00 0.00 104 SER B N 2
ATOM 3194 C CA . SER B 2 4 ? -0.881 -12.820 9.859 1.00 0.00 104 SER B CA 2
ATOM 3195 C C . SER B 2 4 ? 0.446 -12.127 9.568 1.00 0.00 104 SER B C 2
ATOM 3196 O O . SER B 2 4 ? 1.155 -12.502 8.629 1.00 0.00 104 SER B O 2
ATOM 3204 N N . HIS B 2 5 ? 0.778 -11.127 10.370 1.00 0.00 105 HIS B N 2
ATOM 3205 C CA . HIS B 2 5 ? 2.010 -10.376 10.188 1.00 0.00 105 HIS B CA 2
ATOM 3206 C C . HIS B 2 5 ? 3.238 -11.263 10.330 1.00 0.00 105 HIS B C 2
ATOM 3207 O O . HIS B 2 5 ? 3.437 -11.916 11.352 1.00 0.00 105 HIS B O 2
ATOM 3221 N N . LYS B 2 6 ? 4.047 -11.296 9.285 1.00 0.00 106 LYS B N 2
ATOM 3222 C CA . LYS B 2 6 ? 5.270 -12.084 9.289 1.00 0.00 106 LYS B CA 2
ATOM 3223 C C . LYS B 2 6 ? 6.419 -11.226 8.785 1.00 0.00 106 LYS B C 2
ATOM 3224 O O . LYS B 2 6 ? 7.521 -11.713 8.535 1.00 0.00 106 LYS B O 2
ATOM 3243 N N . SER B 2 7 ? 6.141 -9.939 8.648 1.00 0.00 107 SER B N 2
ATOM 3244 C CA . SER B 2 7 ? 7.118 -8.981 8.171 1.00 0.00 107 SER B CA 2
ATOM 3245 C C . SER B 2 7 ? 7.460 -7.992 9.281 1.00 0.00 107 SER B C 2
ATOM 3246 O O . SER B 2 7 ? 6.632 -7.726 10.157 1.00 0.00 107 SER B O 2
ATOM 3254 N N . GLY B 2 8 ? 8.672 -7.457 9.246 1.00 0.00 108 GLY B N 2
ATOM 3255 C CA . GLY B 2 8 ? 9.094 -6.513 10.263 1.00 0.00 108 GLY B CA 2
ATOM 3256 C C . GLY B 2 8 ? 8.732 -5.080 9.923 1.00 0.00 108 GLY B C 2
ATOM 3257 O O . GLY B 2 8 ? 8.898 -4.644 8.779 1.00 0.00 108 GLY B O 2
ATOM 3261 N N . GLY B 2 9 ? 8.231 -4.356 10.914 1.00 0.00 109 GLY B N 2
ATOM 3262 C CA . GLY B 2 9 ? 7.860 -2.970 10.713 1.00 0.00 109 GLY B CA 2
ATOM 3263 C C . GLY B 2 9 ? 6.372 -2.791 10.485 1.00 0.00 109 GLY B C 2
ATOM 3264 O O . GLY B 2 9 ? 5.756 -3.565 9.752 1.00 0.00 109 GLY B O 2
ATOM 3268 N N . GLU B 2 10 ? 5.795 -1.785 11.133 1.00 0.00 110 GLU B N 2
ATOM 3269 C CA . GLU B 2 10 ? 4.378 -1.475 10.991 1.00 0.00 110 GLU B CA 2
ATOM 3270 C C . GLU B 2 10 ? 4.116 -0.008 11.293 1.00 0.00 110 GLU B C 2
ATOM 3271 O O . GLU B 2 10 ? 3.613 0.343 12.359 1.00 0.00 110 GLU B O 2
ATOM 3283 N N . THR B 2 11 ? 4.475 0.845 10.360 1.00 0.00 111 THR B N 2
ATOM 3284 C CA . THR B 2 11 ? 4.259 2.266 10.498 1.00 0.00 111 THR B CA 2
ATOM 3285 C C . THR B 2 11 ? 3.151 2.689 9.540 1.00 0.00 111 THR B C 2
ATOM 3286 O O . THR B 2 11 ? 2.628 1.869 8.785 1.00 0.00 111 THR B O 2
ATOM 3297 N N . ARG B 2 12 ? 2.791 3.950 9.570 1.00 0.00 112 ARG B N 2
ATOM 3298 C CA . ARG B 2 12 ? 1.747 4.452 8.704 1.00 0.00 112 ARG B CA 2
ATOM 3299 C C . ARG B 2 12 ? 2.208 5.733 8.025 1.00 0.00 112 ARG B C 2
ATOM 3300 O O . ARG B 2 12 ? 3.054 6.456 8.560 1.00 0.00 112 ARG B O 2
ATOM 3321 N N . LEU B 2 13 ? 1.680 5.986 6.836 1.00 0.00 113 LEU B N 2
ATOM 3322 C CA . LEU B 2 13 ? 2.038 7.167 6.070 1.00 0.00 113 LEU B CA 2
ATOM 3323 C C . LEU B 2 13 ? 1.295 8.387 6.596 1.00 0.00 113 LEU B C 2
ATOM 3324 O O . LEU B 2 13 ? 1.382 8.658 7.813 1.00 0.00 113 LEU B O 2
ATOM 3341 N N . GLY A 1 1 ? -9.802 -11.308 -13.456 1.00 0.00 1 GLY A N 3
ATOM 3342 C CA . GLY A 1 1 ? -9.733 -10.290 -12.381 1.00 0.00 1 GLY A CA 3
ATOM 3343 C C . GLY A 1 1 ? -9.831 -8.881 -12.923 1.00 0.00 1 GLY A C 3
ATOM 3344 O O . GLY A 1 1 ? -10.920 -8.314 -13.000 1.00 0.00 1 GLY A O 3
ATOM 3350 N N . GLY A 1 2 ? -8.696 -8.320 -13.309 1.00 0.00 2 GLY A N 3
ATOM 3351 C CA . GLY A 1 2 ? -8.676 -6.975 -13.840 1.00 0.00 2 GLY A CA 3
ATOM 3352 C C . GLY A 1 2 ? -7.299 -6.585 -14.330 1.00 0.00 2 GLY A C 3
ATOM 3353 O O . GLY A 1 2 ? -6.364 -7.389 -14.275 1.00 0.00 2 GLY A O 3
ATOM 3357 N N . SER A 1 3 ? -7.169 -5.361 -14.816 1.00 0.00 3 SER A N 3
ATOM 3358 C CA . SER A 1 3 ? -5.896 -4.864 -15.318 1.00 0.00 3 SER A CA 3
ATOM 3359 C C . SER A 1 3 ? -5.859 -3.342 -15.254 1.00 0.00 3 SER A C 3
ATOM 3360 O O . SER A 1 3 ? -6.905 -2.690 -15.267 1.00 0.00 3 SER A O 3
ATOM 3368 N N . MET A 1 4 ? -4.647 -2.794 -15.185 1.00 0.00 4 MET A N 3
ATOM 3369 C CA . MET A 1 4 ? -4.430 -1.350 -15.125 1.00 0.00 4 MET A CA 3
ATOM 3370 C C . MET A 1 4 ? -5.091 -0.732 -13.900 1.00 0.00 4 MET A C 3
ATOM 3371 O O . MET A 1 4 ? -6.167 -0.132 -13.985 1.00 0.00 4 MET A O 3
ATOM 3385 N N . ARG A 1 5 ? -4.444 -0.888 -12.757 1.00 0.00 5 ARG A N 3
ATOM 3386 C CA . ARG A 1 5 ? -4.957 -0.334 -11.518 1.00 0.00 5 ARG A CA 3
ATOM 3387 C C . ARG A 1 5 ? -4.808 1.183 -11.557 1.00 0.00 5 ARG A C 3
ATOM 3388 O O . ARG A 1 5 ? -3.783 1.690 -12.012 1.00 0.00 5 ARG A O 3
ATOM 3409 N N . PRO A 1 6 ? -5.822 1.934 -11.110 1.00 0.00 6 PRO A N 3
ATOM 3410 C CA . PRO A 1 6 ? -5.795 3.396 -11.125 1.00 0.00 6 PRO A CA 3
ATOM 3411 C C . PRO A 1 6 ? -5.094 3.989 -9.901 1.00 0.00 6 PRO A C 3
ATOM 3412 O O . PRO A 1 6 ? -5.575 3.849 -8.776 1.00 0.00 6 PRO A O 3
ATOM 3423 N N . PRO A 1 7 ? -3.929 4.632 -10.091 1.00 0.00 7 PRO A N 3
ATOM 3424 C CA . PRO A 1 7 ? -3.194 5.256 -8.991 1.00 0.00 7 PRO A CA 3
ATOM 3425 C C . PRO A 1 7 ? -3.914 6.467 -8.423 1.00 0.00 7 PRO A C 3
ATOM 3426 O O . PRO A 1 7 ? -4.275 7.393 -9.151 1.00 0.00 7 PRO A O 3
ATOM 3437 N N . ILE A 1 8 ? -4.128 6.447 -7.128 1.00 0.00 8 ILE A N 3
ATOM 3438 C CA . ILE A 1 8 ? -4.773 7.533 -6.443 1.00 0.00 8 ILE A CA 3
ATOM 3439 C C . ILE A 1 8 ? -3.706 8.481 -5.931 1.00 0.00 8 ILE A C 3
ATOM 3440 O O . ILE A 1 8 ? -2.869 8.108 -5.116 1.00 0.00 8 ILE A O 3
ATOM 3456 N N . ILE A 1 9 ? -3.710 9.687 -6.443 1.00 0.00 9 ILE A N 3
ATOM 3457 C CA . ILE A 1 9 ? -2.713 10.668 -6.061 1.00 0.00 9 ILE A CA 3
ATOM 3458 C C . ILE A 1 9 ? -3.027 11.315 -4.720 1.00 0.00 9 ILE A C 3
ATOM 3459 O O . ILE A 1 9 ? -3.925 12.155 -4.622 1.00 0.00 9 ILE A O 3
ATOM 3475 N N . ILE A 1 10 ? -2.306 10.910 -3.681 1.00 0.00 10 ILE A N 3
ATOM 3476 C CA . ILE A 1 10 ? -2.479 11.527 -2.375 1.00 0.00 10 ILE A CA 3
ATOM 3477 C C . ILE A 1 10 ? -1.698 12.831 -2.396 1.00 0.00 10 ILE A C 3
ATOM 3478 O O . ILE A 1 10 ? -0.814 12.995 -3.228 1.00 0.00 10 ILE A O 3
ATOM 3494 N N . HIS A 1 11 ? -2.007 13.737 -1.496 1.00 0.00 11 HIS A N 3
ATOM 3495 C CA . HIS A 1 11 ? -1.301 14.994 -1.420 1.00 0.00 11 HIS A CA 3
ATOM 3496 C C . HIS A 1 11 ? -1.133 15.357 0.046 1.00 0.00 11 HIS A C 3
ATOM 3497 O O . HIS A 1 11 ? -2.114 15.568 0.764 1.00 0.00 11 HIS A O 3
ATOM 3511 N N . ARG A 1 12 ? 0.115 15.371 0.490 1.00 0.00 12 ARG A N 3
ATOM 3512 C CA . ARG A 1 12 ? 0.442 15.691 1.866 1.00 0.00 12 ARG A CA 3
ATOM 3513 C C . ARG A 1 12 ? 0.041 17.125 2.198 1.00 0.00 12 ARG A C 3
ATOM 3514 O O . ARG A 1 12 ? 0.764 18.074 1.888 1.00 0.00 12 ARG A O 3
ATOM 3535 N N . ALA A 1 13 ? -1.119 17.270 2.822 1.00 0.00 13 ALA A N 3
ATOM 3536 C CA . ALA A 1 13 ? -1.641 18.579 3.200 1.00 0.00 13 ALA A CA 3
ATOM 3537 C C . ALA A 1 13 ? -0.986 19.090 4.480 1.00 0.00 13 ALA A C 3
ATOM 3538 O O . ALA A 1 13 ? -1.666 19.400 5.458 1.00 0.00 13 ALA A O 3
ATOM 3545 N N . GLY A 1 14 ? 0.338 19.164 4.473 1.00 0.00 14 GLY A N 3
ATOM 3546 C CA . GLY A 1 14 ? 1.068 19.640 5.634 1.00 0.00 14 GLY A CA 3
ATOM 3547 C C . GLY A 1 14 ? 1.110 18.625 6.759 1.00 0.00 14 GLY A C 3
ATOM 3548 O O . GLY A 1 14 ? 1.570 18.928 7.859 1.00 0.00 14 GLY A O 3
ATOM 3552 N N . LYS A 1 15 ? 0.630 17.418 6.487 1.00 0.00 15 LYS A N 3
ATOM 3553 C CA . LYS A 1 15 ? 0.616 16.368 7.494 1.00 0.00 15 LYS A CA 3
ATOM 3554 C C . LYS A 1 15 ? 1.164 15.057 6.935 1.00 0.00 15 LYS A C 3
ATOM 3555 O O . LYS A 1 15 ? 2.365 14.801 7.012 1.00 0.00 15 LYS A O 3
ATOM 3574 N N . LYS A 1 16 ? 0.296 14.251 6.334 1.00 0.00 16 LYS A N 3
ATOM 3575 C CA . LYS A 1 16 ? 0.695 12.960 5.786 1.00 0.00 16 LYS A CA 3
ATOM 3576 C C . LYS A 1 16 ? -0.256 12.528 4.678 1.00 0.00 16 LYS A C 3
ATOM 3577 O O . LYS A 1 16 ? -1.115 13.304 4.254 1.00 0.00 16 LYS A O 3
ATOM 3596 N N . TYR A 1 17 ? -0.088 11.296 4.201 1.00 0.00 17 TYR A N 3
ATOM 3597 C CA . TYR A 1 17 ? -0.937 10.754 3.149 1.00 0.00 17 TYR A CA 3
ATOM 3598 C C . TYR A 1 17 ? -2.162 10.096 3.760 1.00 0.00 17 TYR A C 3
ATOM 3599 O O . TYR A 1 17 ? -3.001 9.543 3.056 1.00 0.00 17 TYR A O 3
ATOM 3617 N N . GLY A 1 18 ? -2.240 10.180 5.080 1.00 0.00 18 GLY A N 3
ATOM 3618 C CA . GLY A 1 18 ? -3.373 9.681 5.832 1.00 0.00 18 GLY A CA 3
ATOM 3619 C C . GLY A 1 18 ? -3.786 8.252 5.570 1.00 0.00 18 GLY A C 3
ATOM 3620 O O . GLY A 1 18 ? -4.955 7.993 5.342 1.00 0.00 18 GLY A O 3
ATOM 3624 N N . PHE A 1 19 ? -2.851 7.335 5.605 1.00 0.00 19 PHE A N 3
ATOM 3625 C CA . PHE A 1 19 ? -3.177 5.915 5.442 1.00 0.00 19 PHE A CA 3
ATOM 3626 C C . PHE A 1 19 ? -2.045 5.004 5.888 1.00 0.00 19 PHE A C 3
ATOM 3627 O O . PHE A 1 19 ? -0.868 5.340 5.822 1.00 0.00 19 PHE A O 3
ATOM 3644 N N . THR A 1 20 ? -2.452 3.853 6.369 1.00 0.00 20 THR A N 3
ATOM 3645 C CA . THR A 1 20 ? -1.546 2.822 6.879 1.00 0.00 20 THR A CA 3
ATOM 3646 C C . THR A 1 20 ? -1.187 1.769 5.821 1.00 0.00 20 THR A C 3
ATOM 3647 O O . THR A 1 20 ? -2.057 1.012 5.381 1.00 0.00 20 THR A O 3
ATOM 3658 N N . LEU A 1 21 ? 0.087 1.718 5.416 1.00 0.00 21 LEU A N 3
ATOM 3659 C CA . LEU A 1 21 ? 0.532 0.723 4.438 1.00 0.00 21 LEU A CA 3
ATOM 3660 C C . LEU A 1 21 ? 0.948 -0.560 5.153 1.00 0.00 21 LEU A C 3
ATOM 3661 O O . LEU A 1 21 ? 2.122 -0.767 5.446 1.00 0.00 21 LEU A O 3
ATOM 3677 N N . ARG A 1 22 ? -0.031 -1.393 5.467 1.00 0.00 22 ARG A N 3
ATOM 3678 C CA . ARG A 1 22 ? 0.222 -2.658 6.149 1.00 0.00 22 ARG A CA 3
ATOM 3679 C C . ARG A 1 22 ? 0.978 -3.622 5.237 1.00 0.00 22 ARG A C 3
ATOM 3680 O O . ARG A 1 22 ? 0.564 -3.854 4.101 1.00 0.00 22 ARG A O 3
ATOM 3701 N N . ALA A 1 23 ? 2.066 -4.191 5.739 1.00 0.00 23 ALA A N 3
ATOM 3702 C CA . ALA A 1 23 ? 2.862 -5.134 4.960 1.00 0.00 23 ALA A CA 3
ATOM 3703 C C . ALA A 1 23 ? 2.434 -6.562 5.251 1.00 0.00 23 ALA A C 3
ATOM 3704 O O . ALA A 1 23 ? 2.229 -6.922 6.410 1.00 0.00 23 ALA A O 3
ATOM 3711 N N . ILE A 1 24 ? 2.304 -7.376 4.211 1.00 0.00 24 ILE A N 3
ATOM 3712 C CA . ILE A 1 24 ? 1.912 -8.767 4.381 1.00 0.00 24 ILE A CA 3
ATOM 3713 C C . ILE A 1 24 ? 2.515 -9.651 3.299 1.00 0.00 24 ILE A C 3
ATOM 3714 O O . ILE A 1 24 ? 2.324 -9.415 2.104 1.00 0.00 24 ILE A O 3
ATOM 3730 N N . ARG A 1 25 ? 3.262 -10.657 3.720 1.00 0.00 25 ARG A N 3
ATOM 3731 C CA . ARG A 1 25 ? 3.877 -11.587 2.789 1.00 0.00 25 ARG A CA 3
ATOM 3732 C C . ARG A 1 25 ? 2.996 -12.818 2.657 1.00 0.00 25 ARG A C 3
ATOM 3733 O O . ARG A 1 25 ? 3.012 -13.699 3.517 1.00 0.00 25 ARG A O 3
ATOM 3754 N N . VAL A 1 26 ? 2.217 -12.863 1.592 1.00 0.00 26 VAL A N 3
ATOM 3755 C CA . VAL A 1 26 ? 1.313 -13.976 1.357 1.00 0.00 26 VAL A CA 3
ATOM 3756 C C . VAL A 1 26 ? 2.061 -15.209 0.859 1.00 0.00 26 VAL A C 3
ATOM 3757 O O . VAL A 1 26 ? 2.582 -15.232 -0.258 1.00 0.00 26 VAL A O 3
ATOM 3770 N N . TYR A 1 27 ? 2.126 -16.222 1.706 1.00 0.00 27 TYR A N 3
ATOM 3771 C CA . TYR A 1 27 ? 2.788 -17.469 1.355 1.00 0.00 27 TYR A CA 3
ATOM 3772 C C . TYR A 1 27 ? 1.857 -18.310 0.496 1.00 0.00 27 TYR A C 3
ATOM 3773 O O . TYR A 1 27 ? 0.940 -18.959 1.001 1.00 0.00 27 TYR A O 3
ATOM 3791 N N . MET A 1 28 ? 2.073 -18.262 -0.807 1.00 0.00 28 MET A N 3
ATOM 3792 C CA . MET A 1 28 ? 1.250 -19.007 -1.746 1.00 0.00 28 MET A CA 3
ATOM 3793 C C . MET A 1 28 ? 2.120 -19.852 -2.662 1.00 0.00 28 MET A C 3
ATOM 3794 O O . MET A 1 28 ? 3.039 -19.342 -3.302 1.00 0.00 28 MET A O 3
ATOM 3808 N N . GLY A 1 29 ? 1.825 -21.143 -2.719 1.00 0.00 29 GLY A N 3
ATOM 3809 C CA . GLY A 1 29 ? 2.588 -22.050 -3.551 1.00 0.00 29 GLY A CA 3
ATOM 3810 C C . GLY A 1 29 ? 2.995 -23.292 -2.786 1.00 0.00 29 GLY A C 3
ATOM 3811 O O . GLY A 1 29 ? 2.853 -23.341 -1.560 1.00 0.00 29 GLY A O 3
ATOM 3815 N N . ASP A 1 30 ? 3.492 -24.298 -3.492 1.00 0.00 30 ASP A N 3
ATOM 3816 C CA . ASP A 1 30 ? 3.916 -25.536 -2.851 1.00 0.00 30 ASP A CA 3
ATOM 3817 C C . ASP A 1 30 ? 5.170 -25.304 -2.012 1.00 0.00 30 ASP A C 3
ATOM 3818 O O . ASP A 1 30 ? 5.241 -25.729 -0.857 1.00 0.00 30 ASP A O 3
ATOM 3827 N N . SER A 1 31 ? 6.143 -24.612 -2.588 1.00 0.00 31 SER A N 3
ATOM 3828 C CA . SER A 1 31 ? 7.392 -24.313 -1.905 1.00 0.00 31 SER A CA 3
ATOM 3829 C C . SER A 1 31 ? 7.199 -23.179 -0.897 1.00 0.00 31 SER A C 3
ATOM 3830 O O . SER A 1 31 ? 6.090 -22.665 -0.734 1.00 0.00 31 SER A O 3
ATOM 3838 N N . ASP A 1 32 ? 8.277 -22.777 -0.234 1.00 0.00 32 ASP A N 3
ATOM 3839 C CA . ASP A 1 32 ? 8.226 -21.698 0.755 1.00 0.00 32 ASP A CA 3
ATOM 3840 C C . ASP A 1 32 ? 8.198 -20.332 0.064 1.00 0.00 32 ASP A C 3
ATOM 3841 O O . ASP A 1 32 ? 8.733 -19.351 0.575 1.00 0.00 32 ASP A O 3
ATOM 3850 N N . VAL A 1 33 ? 7.570 -20.284 -1.103 1.00 0.00 33 VAL A N 3
ATOM 3851 C CA . VAL A 1 33 ? 7.468 -19.067 -1.879 1.00 0.00 33 VAL A CA 3
ATOM 3852 C C . VAL A 1 33 ? 6.344 -18.189 -1.341 1.00 0.00 33 VAL A C 3
ATOM 3853 O O . VAL A 1 33 ? 5.271 -18.673 -0.976 1.00 0.00 33 VAL A O 3
ATOM 3866 N N . TYR A 1 34 ? 6.609 -16.903 -1.286 1.00 0.00 34 TYR A N 3
ATOM 3867 C CA . TYR A 1 34 ? 5.644 -15.938 -0.787 1.00 0.00 34 TYR A CA 3
ATOM 3868 C C . TYR A 1 34 ? 5.763 -14.631 -1.548 1.00 0.00 34 TYR A C 3
ATOM 3869 O O . TYR A 1 34 ? 6.832 -14.310 -2.068 1.00 0.00 34 TYR A O 3
ATOM 3887 N N . THR A 1 3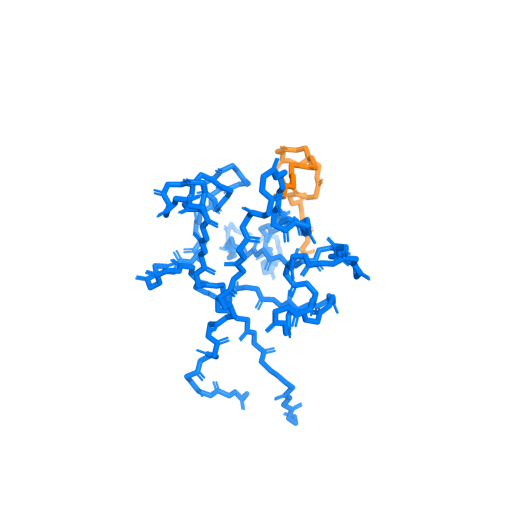5 ? 4.676 -13.881 -1.626 1.00 0.00 35 THR A N 3
ATOM 3888 C CA . THR A 1 35 ? 4.708 -12.602 -2.304 1.00 0.00 35 THR A CA 3
ATOM 3889 C C . THR A 1 35 ? 4.565 -11.470 -1.296 1.00 0.00 35 THR A C 3
ATOM 3890 O O . THR A 1 35 ? 3.629 -11.451 -0.496 1.00 0.00 35 THR A O 3
ATOM 3901 N N . VAL A 1 36 ? 5.514 -10.555 -1.315 1.00 0.00 36 VAL A N 3
ATOM 3902 C CA . VAL A 1 36 ? 5.497 -9.424 -0.402 1.00 0.00 36 VAL A CA 3
ATOM 3903 C C . VAL A 1 36 ? 4.569 -8.339 -0.934 1.00 0.00 36 VAL A C 3
ATOM 3904 O O . VAL A 1 36 ? 4.938 -7.586 -1.837 1.00 0.00 36 VAL A O 3
ATOM 3917 N N . HIS A 1 37 ? 3.364 -8.283 -0.387 1.00 0.00 37 HIS A N 3
ATOM 3918 C CA . HIS A 1 37 ? 2.381 -7.298 -0.807 1.00 0.00 37 HIS A CA 3
ATOM 3919 C C . HIS A 1 37 ? 2.103 -6.319 0.319 1.00 0.00 37 HIS A C 3
ATOM 3920 O O . HIS A 1 37 ? 2.652 -6.446 1.417 1.00 0.00 37 HIS A O 3
ATOM 3934 N N . HIS A 1 38 ? 1.203 -5.382 0.056 1.00 0.00 38 HIS A N 3
ATOM 3935 C CA . HIS A 1 38 ? 0.833 -4.363 1.026 1.00 0.00 38 HIS A CA 3
ATOM 3936 C C . HIS A 1 38 ? -0.612 -3.965 0.792 1.00 0.00 38 HIS A C 3
ATOM 3937 O O . HIS A 1 38 ? -1.114 -4.057 -0.330 1.00 0.00 38 HIS A O 3
ATOM 3951 N N . MET A 1 39 ? -1.274 -3.496 1.835 1.00 0.00 39 MET A N 3
ATOM 3952 C CA . MET A 1 39 ? -2.673 -3.105 1.736 1.00 0.00 39 MET A CA 3
ATOM 3953 C C . MET A 1 39 ? -2.965 -1.970 2.696 1.00 0.00 39 MET A C 3
ATOM 3954 O O . MET A 1 39 ? -2.381 -1.895 3.780 1.00 0.00 39 MET A O 3
ATOM 3968 N N . VAL A 1 40 ? -3.852 -1.076 2.288 1.00 0.00 40 VAL A N 3
ATOM 3969 C CA . VAL A 1 40 ? -4.224 0.045 3.126 1.00 0.00 40 VAL A CA 3
ATOM 3970 C C . VAL A 1 40 ? -5.108 -0.438 4.273 1.00 0.00 40 VAL A C 3
ATOM 3971 O O . VAL A 1 40 ? -6.294 -0.737 4.104 1.00 0.00 40 VAL A O 3
ATOM 3984 N N . TRP A 1 41 ? -4.494 -0.528 5.434 1.00 0.00 41 TRP A N 3
ATOM 3985 C CA . TRP A 1 41 ? -5.159 -0.995 6.637 1.00 0.00 41 TRP A CA 3
ATOM 3986 C C . TRP A 1 41 ? -6.165 0.014 7.141 1.00 0.00 41 TRP A C 3
ATOM 3987 O O . TRP A 1 41 ? -7.265 -0.334 7.568 1.00 0.00 41 TRP A O 3
ATOM 4008 N N . HIS A 1 42 ? -5.778 1.264 7.068 1.00 0.00 42 HIS A N 3
ATOM 4009 C CA . HIS A 1 42 ? -6.617 2.349 7.535 1.00 0.00 42 HIS A CA 3
ATOM 4010 C C . HIS A 1 42 ? -6.230 3.629 6.848 1.00 0.00 42 HIS A C 3
ATOM 4011 O O . HIS A 1 42 ? -5.051 3.949 6.754 1.00 0.00 42 HIS A O 3
ATOM 4025 N N . VAL A 1 43 ? -7.212 4.341 6.346 1.00 0.00 43 VAL A N 3
ATOM 4026 C CA . VAL A 1 43 ? -6.951 5.597 5.689 1.00 0.00 43 VAL A CA 3
ATOM 4027 C C . VAL A 1 43 ? -7.829 6.697 6.279 1.00 0.00 43 VAL A C 3
ATOM 4028 O O . VAL A 1 43 ? -9.053 6.575 6.372 1.00 0.00 43 VAL A O 3
ATOM 4041 N N . GLU A 1 44 ? -7.163 7.750 6.709 1.00 0.00 44 GLU A N 3
ATOM 4042 C CA . GLU A 1 44 ? -7.791 8.891 7.329 1.00 0.00 44 GLU A CA 3
ATOM 4043 C C . GLU A 1 44 ? -8.699 9.639 6.365 1.00 0.00 44 GLU A C 3
ATOM 4044 O O . GLU A 1 44 ? -8.241 10.242 5.393 1.00 0.00 44 GLU A O 3
ATOM 4056 N N . ASP A 1 45 ? -9.988 9.612 6.658 1.00 0.00 45 ASP A N 3
ATOM 4057 C CA . ASP A 1 45 ? -10.992 10.280 5.842 1.00 0.00 45 ASP A CA 3
ATOM 4058 C C . ASP A 1 45 ? -11.098 11.757 6.220 1.00 0.00 45 ASP A C 3
ATOM 4059 O O . ASP A 1 45 ? -12.193 12.301 6.371 1.00 0.00 45 ASP A O 3
ATOM 4068 N N . GLY A 1 46 ? -9.953 12.410 6.355 1.00 0.00 46 GLY A N 3
ATOM 4069 C CA . GLY A 1 46 ? -9.947 13.808 6.728 1.00 0.00 46 GLY A CA 3
ATOM 4070 C C . GLY A 1 46 ? -9.303 14.708 5.695 1.00 0.00 46 GLY A C 3
ATOM 4071 O O . GLY A 1 46 ? -9.271 15.925 5.873 1.00 0.00 46 GLY A O 3
ATOM 4075 N N . GLY A 1 47 ? -8.776 14.136 4.617 1.00 0.00 47 GLY A N 3
ATOM 4076 C CA . GLY A 1 47 ? -8.154 14.971 3.608 1.00 0.00 47 GLY A CA 3
ATOM 4077 C C . GLY A 1 47 ? -7.254 14.231 2.631 1.00 0.00 47 GLY A C 3
ATOM 4078 O O . GLY A 1 47 ? -7.479 14.298 1.424 1.00 0.00 47 GLY A O 3
ATOM 4082 N N . PRO A 1 48 ? -6.203 13.549 3.119 1.00 0.00 48 PRO A N 3
ATOM 4083 C CA . PRO A 1 48 ? -5.237 12.818 2.267 1.00 0.00 48 PRO A CA 3
ATOM 4084 C C . PRO A 1 48 ? -5.813 11.700 1.372 1.00 0.00 48 PRO A C 3
ATOM 4085 O O . PRO A 1 48 ? -6.796 11.894 0.652 1.00 0.00 48 PRO A O 3
ATOM 4096 N N . ALA A 1 49 ? -5.164 10.526 1.431 1.00 0.00 49 ALA A N 3
ATOM 4097 C CA . ALA A 1 49 ? -5.505 9.359 0.612 1.00 0.00 49 ALA A CA 3
ATOM 4098 C C . ALA A 1 49 ? -7.006 9.076 0.509 1.00 0.00 49 ALA A C 3
ATOM 4099 O O . ALA A 1 49 ? -7.497 8.776 -0.577 1.00 0.00 49 ALA A O 3
ATOM 4106 N N . SER A 1 50 ? -7.740 9.215 1.605 1.00 0.00 50 SER A N 3
ATOM 4107 C CA . SER A 1 50 ? -9.173 8.928 1.596 1.00 0.00 50 SER A CA 3
ATOM 4108 C C . SER A 1 50 ? -9.936 9.806 0.607 1.00 0.00 50 SER A C 3
ATOM 4109 O O . SER A 1 50 ? -10.570 9.301 -0.321 1.00 0.00 50 SER A O 3
ATOM 4117 N N . GLU A 1 51 ? -9.867 11.119 0.809 1.00 0.00 51 GLU A N 3
ATOM 4118 C CA . GLU A 1 51 ? -10.567 12.071 -0.049 1.00 0.00 51 GLU A CA 3
ATOM 4119 C C . GLU A 1 51 ? -10.039 12.003 -1.467 1.00 0.00 51 GLU A C 3
ATOM 4120 O O . GLU A 1 51 ? -10.756 12.291 -2.427 1.00 0.00 51 GLU A O 3
ATOM 4132 N N . ALA A 1 52 ? -8.775 11.628 -1.578 1.00 0.00 52 ALA A N 3
ATOM 4133 C CA . ALA A 1 52 ? -8.129 11.491 -2.868 1.00 0.00 52 ALA A CA 3
ATOM 4134 C C . ALA A 1 52 ? -8.828 10.416 -3.687 1.00 0.00 52 ALA A C 3
ATOM 4135 O O . ALA A 1 52 ? -8.862 10.479 -4.915 1.00 0.00 52 ALA A O 3
ATOM 4142 N N . GLY A 1 53 ? -9.392 9.430 -2.992 1.00 0.00 53 GLY A N 3
ATOM 4143 C CA . GLY A 1 53 ? -10.094 8.360 -3.660 1.00 0.00 53 GLY A CA 3
ATOM 4144 C C . GLY A 1 53 ? -9.752 6.994 -3.099 1.00 0.00 53 GLY A C 3
ATOM 4145 O O . GLY A 1 53 ? -10.385 6.002 -3.457 1.00 0.00 53 GLY A O 3
ATOM 4149 N N . LEU A 1 54 ? -8.747 6.931 -2.234 1.00 0.00 54 LEU A N 3
ATOM 4150 C CA . LEU A 1 54 ? -8.336 5.663 -1.645 1.00 0.00 54 LEU A CA 3
ATOM 4151 C C . LEU A 1 54 ? -9.394 5.122 -0.699 1.00 0.00 54 LEU A C 3
ATOM 4152 O O . LEU A 1 54 ? -9.736 5.747 0.305 1.00 0.00 54 LEU A O 3
ATOM 4168 N N . ARG A 1 55 ? -9.917 3.962 -1.044 1.00 0.00 55 ARG A N 3
ATOM 4169 C CA . ARG A 1 55 ? -10.914 3.302 -0.224 1.00 0.00 55 ARG A CA 3
ATOM 4170 C C . ARG A 1 55 ? -10.232 2.333 0.735 1.00 0.00 55 ARG A C 3
ATOM 4171 O O . ARG A 1 55 ? -9.481 1.460 0.300 1.00 0.00 55 ARG A O 3
ATOM 4192 N N . GLN A 1 56 ? -10.430 2.529 2.035 1.00 0.00 56 GLN A N 3
ATOM 4193 C CA . GLN A 1 56 ? -9.859 1.628 3.028 1.00 0.00 56 GLN A CA 3
ATOM 4194 C C . GLN A 1 56 ? -10.181 0.179 2.672 1.00 0.00 56 GLN A C 3
ATOM 4195 O O . GLN A 1 56 ? -11.314 -0.143 2.314 1.00 0.00 56 GLN A O 3
ATOM 4209 N N . GLY A 1 57 ? -9.180 -0.678 2.771 1.00 0.00 57 GLY A N 3
ATOM 4210 C CA . GLY A 1 57 ? -9.368 -2.072 2.430 1.00 0.00 57 GLY A CA 3
ATOM 4211 C C . GLY A 1 57 ? -9.138 -2.311 0.952 1.00 0.00 57 GLY A C 3
ATOM 4212 O O . GLY A 1 57 ? -10.036 -2.750 0.235 1.00 0.00 57 GLY A O 3
ATOM 4216 N N . ASP A 1 58 ? -7.932 -1.991 0.500 1.00 0.00 58 ASP A N 3
ATOM 4217 C CA . ASP A 1 58 ? -7.548 -2.164 -0.898 1.00 0.00 58 ASP A CA 3
ATOM 4218 C C . ASP A 1 58 ? -6.102 -2.612 -0.980 1.00 0.00 58 ASP A C 3
ATOM 4219 O O . ASP A 1 58 ? -5.276 -2.242 -0.138 1.00 0.00 58 ASP A O 3
ATOM 4228 N N . LEU A 1 59 ? -5.799 -3.410 -1.986 1.00 0.00 59 LEU A N 3
ATOM 4229 C CA . LEU A 1 59 ? -4.454 -3.918 -2.173 1.00 0.00 59 LEU A CA 3
ATOM 4230 C C . LEU A 1 59 ? -3.669 -3.009 -3.103 1.00 0.00 59 LEU A C 3
ATOM 4231 O O . LEU A 1 59 ? -4.148 -2.631 -4.173 1.00 0.00 59 LEU A O 3
ATOM 4247 N N . ILE A 1 60 ? -2.468 -2.654 -2.684 1.00 0.00 60 ILE A N 3
ATOM 4248 C CA . ILE A 1 60 ? -1.612 -1.794 -3.475 1.00 0.00 60 ILE A CA 3
ATOM 4249 C C . ILE A 1 60 ? -0.767 -2.650 -4.406 1.00 0.00 60 ILE A C 3
ATOM 4250 O O . ILE A 1 60 ? -0.104 -3.586 -3.969 1.00 0.00 60 ILE A O 3
ATOM 4266 N N . THR A 1 61 ? -0.835 -2.352 -5.685 1.00 0.00 61 THR A N 3
ATOM 4267 C CA . THR A 1 61 ? -0.088 -3.096 -6.677 1.00 0.00 61 THR A CA 3
ATOM 4268 C C . THR A 1 61 ? 1.155 -2.323 -7.112 1.00 0.00 61 THR A C 3
ATOM 4269 O O . THR A 1 61 ? 2.239 -2.893 -7.279 1.00 0.00 61 THR A O 3
ATOM 4280 N N . HIS A 1 62 ? 0.997 -1.015 -7.263 1.00 0.00 62 HIS A N 3
ATOM 4281 C CA . HIS A 1 62 ? 2.086 -0.149 -7.691 1.00 0.00 62 HIS A CA 3
ATOM 4282 C C . HIS A 1 62 ? 2.065 1.158 -6.917 1.00 0.00 62 HIS A C 3
ATOM 4283 O O . HIS A 1 62 ? 1.035 1.547 -6.363 1.00 0.00 62 HIS A O 3
ATOM 4297 N N . VAL A 1 63 ? 3.202 1.828 -6.874 1.00 0.00 63 VAL A N 3
ATOM 4298 C CA . VAL A 1 63 ? 3.305 3.106 -6.203 1.00 0.00 63 VAL A CA 3
ATOM 4299 C C . VAL A 1 63 ? 4.213 4.039 -6.996 1.00 0.00 63 VAL A C 3
ATOM 4300 O O . VAL A 1 63 ? 5.416 3.807 -7.114 1.00 0.00 63 VAL A O 3
ATOM 4313 N N . ASN A 1 64 ? 3.610 5.062 -7.585 1.00 0.00 64 ASN A N 3
ATOM 4314 C CA . ASN A 1 64 ? 4.344 6.050 -8.369 1.00 0.00 64 ASN A CA 3
ATOM 4315 C C . ASN A 1 64 ? 5.072 5.393 -9.537 1.00 0.00 64 ASN A C 3
ATOM 4316 O O . ASN A 1 64 ? 6.160 5.822 -9.929 1.00 0.00 64 ASN A O 3
ATOM 4327 N N . GLY A 1 65 ? 4.467 4.352 -10.092 1.00 0.00 65 GLY A N 3
ATOM 4328 C CA . GLY A 1 65 ? 5.074 3.650 -11.205 1.00 0.00 65 GLY A CA 3
ATOM 4329 C C . GLY A 1 65 ? 6.209 2.755 -10.764 1.00 0.00 65 GLY A C 3
ATOM 4330 O O . GLY A 1 65 ? 7.257 2.689 -11.409 1.00 0.00 65 GLY A O 3
ATOM 4334 N N . GLU A 1 66 ? 5.989 2.064 -9.663 1.00 0.00 66 GLU A N 3
ATOM 4335 C CA . GLU A 1 66 ? 6.956 1.173 -9.090 1.00 0.00 66 GLU A CA 3
ATOM 4336 C C . GLU A 1 66 ? 6.227 0.065 -8.336 1.00 0.00 66 GLU A C 3
ATOM 4337 O O . GLU A 1 66 ? 5.614 0.314 -7.299 1.00 0.00 66 GLU A O 3
ATOM 4349 N N . PRO A 1 67 ? 6.218 -1.150 -8.903 1.00 0.00 67 PRO A N 3
ATOM 4350 C CA . PRO A 1 67 ? 5.587 -2.313 -8.301 1.00 0.00 67 PRO A CA 3
ATOM 4351 C C . PRO A 1 67 ? 6.032 -2.488 -6.866 1.00 0.00 67 PRO A C 3
ATOM 4352 O O . PRO A 1 67 ? 7.223 -2.492 -6.554 1.00 0.00 67 PRO A O 3
ATOM 4363 N N . VAL A 1 68 ? 5.060 -2.633 -6.005 1.00 0.00 68 VAL A N 3
ATOM 4364 C CA . VAL A 1 68 ? 5.312 -2.791 -4.579 1.00 0.00 68 VAL A CA 3
ATOM 4365 C C . VAL A 1 68 ? 5.561 -4.244 -4.277 1.00 0.00 68 VAL A C 3
ATOM 4366 O O . VAL A 1 68 ? 6.013 -4.622 -3.200 1.00 0.00 68 VAL A O 3
ATOM 4379 N N . HIS A 1 69 ? 5.226 -5.030 -5.266 1.00 0.00 69 HIS A N 3
ATOM 4380 C CA . HIS A 1 69 ? 5.366 -6.449 -5.255 1.00 0.00 69 HIS A CA 3
ATOM 4381 C C . HIS A 1 69 ? 6.814 -6.850 -4.979 1.00 0.00 69 HIS A C 3
ATOM 4382 O O . HIS A 1 69 ? 7.649 -6.849 -5.885 1.00 0.00 69 HIS A O 3
ATOM 4396 N N . GLY A 1 70 ? 7.114 -7.157 -3.728 1.00 0.00 70 GLY A N 3
ATOM 4397 C CA . GLY A 1 70 ? 8.462 -7.544 -3.365 1.00 0.00 70 GLY A CA 3
ATOM 4398 C C . GLY A 1 70 ? 9.143 -6.512 -2.487 1.00 0.00 70 GLY A C 3
ATOM 4399 O O . GLY A 1 70 ? 10.191 -6.781 -1.898 1.00 0.00 70 GLY A O 3
ATOM 4403 N N . LEU A 1 71 ? 8.546 -5.326 -2.400 1.00 0.00 71 LEU A N 3
ATOM 4404 C CA . LEU A 1 71 ? 9.094 -4.251 -1.581 1.00 0.00 71 LEU A CA 3
ATOM 4405 C C . LEU A 1 71 ? 8.810 -4.527 -0.115 1.00 0.00 71 LEU A C 3
ATOM 4406 O O . LEU A 1 71 ? 7.730 -4.999 0.230 1.00 0.00 71 LEU A O 3
ATOM 4422 N N . VAL A 1 72 ? 9.759 -4.217 0.748 1.00 0.00 72 VAL A N 3
ATOM 4423 C CA . VAL A 1 72 ? 9.571 -4.431 2.171 1.00 0.00 72 VAL A CA 3
ATOM 4424 C C . VAL A 1 72 ? 8.639 -3.348 2.729 1.00 0.00 72 VAL A C 3
ATOM 4425 O O . VAL A 1 72 ? 8.376 -2.351 2.052 1.00 0.00 72 VAL A O 3
ATOM 4438 N N . HIS A 1 73 ? 8.130 -3.563 3.941 1.00 0.00 73 HIS A N 3
ATOM 4439 C CA . HIS A 1 73 ? 7.216 -2.621 4.600 1.00 0.00 73 HIS A CA 3
ATOM 4440 C C . HIS A 1 73 ? 7.649 -1.173 4.444 1.00 0.00 73 HIS A C 3
ATOM 4441 O O . HIS A 1 73 ? 6.903 -0.324 3.970 1.00 0.00 73 HIS A O 3
ATOM 4455 N N . THR A 1 74 ? 8.865 -0.915 4.848 1.00 0.00 74 THR A N 3
ATOM 4456 C CA . THR A 1 74 ? 9.413 0.419 4.842 1.00 0.00 74 THR A CA 3
ATOM 4457 C C . THR A 1 74 ? 9.777 0.909 3.443 1.00 0.00 74 THR A C 3
ATOM 4458 O O . THR A 1 74 ? 9.928 2.107 3.227 1.00 0.00 74 THR A O 3
ATOM 4469 N N . GLU A 1 75 ? 9.887 -0.005 2.488 1.00 0.00 75 GLU A N 3
ATOM 4470 C CA . GLU A 1 75 ? 10.234 0.372 1.131 1.00 0.00 75 GLU A CA 3
ATOM 4471 C C . GLU A 1 75 ? 9.088 1.116 0.458 1.00 0.00 75 GLU A C 3
ATOM 4472 O O . GLU A 1 75 ? 9.318 2.109 -0.227 1.00 0.00 75 GLU A O 3
ATOM 4484 N N . VAL A 1 76 ? 7.854 0.649 0.653 1.00 0.00 76 VAL A N 3
ATOM 4485 C CA . VAL A 1 76 ? 6.707 1.327 0.058 1.00 0.00 76 VAL A CA 3
ATOM 4486 C C . VAL A 1 76 ? 6.564 2.708 0.681 1.00 0.00 76 VAL A C 3
ATOM 4487 O O . VAL A 1 76 ? 6.368 3.703 -0.015 1.00 0.00 76 VAL A O 3
ATOM 4500 N N . VAL A 1 77 ? 6.657 2.738 2.003 1.00 0.00 77 VAL A N 3
ATOM 4501 C CA . VAL A 1 77 ? 6.614 3.970 2.772 1.00 0.00 77 VAL A CA 3
ATOM 4502 C C . VAL A 1 77 ? 7.651 4.948 2.231 1.00 0.00 77 VAL A C 3
ATOM 4503 O O . VAL A 1 77 ? 7.344 6.112 1.963 1.00 0.00 77 VAL A O 3
ATOM 4516 N N . GLU A 1 78 ? 8.873 4.458 2.047 1.00 0.00 78 GLU A N 3
ATOM 4517 C CA . GLU A 1 78 ? 9.953 5.276 1.522 1.00 0.00 78 GLU A CA 3
ATOM 4518 C C . GLU A 1 78 ? 9.646 5.733 0.108 1.00 0.00 78 GLU A C 3
ATOM 4519 O O . GLU A 1 78 ? 9.872 6.888 -0.232 1.00 0.00 78 GLU A O 3
ATOM 4531 N N . LEU A 1 79 ? 9.156 4.809 -0.712 1.00 0.00 79 LEU A N 3
ATOM 4532 C CA . LEU A 1 79 ? 8.785 5.111 -2.093 1.00 0.00 79 LEU A CA 3
ATOM 4533 C C . LEU A 1 79 ? 7.823 6.292 -2.126 1.00 0.00 79 LEU A C 3
ATOM 4534 O O . LEU A 1 79 ? 7.943 7.192 -2.960 1.00 0.00 79 LEU A O 3
ATOM 4550 N N . ILE A 1 80 ? 6.879 6.284 -1.194 1.00 0.00 80 ILE A N 3
ATOM 4551 C CA . ILE A 1 80 ? 5.895 7.336 -1.088 1.00 0.00 80 ILE A CA 3
ATOM 4552 C C . ILE A 1 80 ? 6.555 8.651 -0.665 1.00 0.00 80 ILE A C 3
ATOM 4553 O O . ILE A 1 80 ? 6.322 9.697 -1.274 1.00 0.00 80 ILE A O 3
ATOM 4569 N N . LEU A 1 81 ? 7.376 8.590 0.381 1.00 0.00 81 LEU A N 3
ATOM 4570 C CA . LEU A 1 81 ? 8.093 9.767 0.873 1.00 0.00 81 LEU A CA 3
ATOM 4571 C C . LEU A 1 81 ? 9.019 10.328 -0.211 1.00 0.00 81 LEU A C 3
ATOM 4572 O O . LEU A 1 81 ? 9.146 11.541 -0.371 1.00 0.00 81 LEU A O 3
ATOM 4588 N N . LYS A 1 82 ? 9.651 9.417 -0.943 1.00 0.00 82 LYS A N 3
ATOM 4589 C CA . LYS A 1 82 ? 10.578 9.748 -2.020 1.00 0.00 82 LYS A CA 3
ATOM 4590 C C . LYS A 1 82 ? 9.910 10.556 -3.124 1.00 0.00 82 LYS A C 3
ATOM 4591 O O . LYS A 1 82 ? 10.506 11.482 -3.675 1.00 0.00 82 LYS A O 3
ATOM 4610 N N . SER A 1 83 ? 8.682 10.182 -3.455 1.00 0.00 83 SER A N 3
ATOM 4611 C CA . SER A 1 83 ? 7.916 10.857 -4.493 1.00 0.00 83 SER A CA 3
ATOM 4612 C C . SER A 1 83 ? 7.820 12.364 -4.237 1.00 0.00 83 SER A C 3
ATOM 4613 O O . SER A 1 83 ? 7.765 13.157 -5.181 1.00 0.00 83 SER A O 3
ATOM 4621 N N . GLY A 1 84 ? 7.804 12.759 -2.971 1.00 0.00 84 GLY A N 3
ATOM 4622 C CA . GLY A 1 84 ? 7.728 14.165 -2.649 1.00 0.00 84 GLY A CA 3
ATOM 4623 C C . GLY A 1 84 ? 6.640 14.475 -1.651 1.00 0.00 84 GLY A C 3
ATOM 4624 O O . GLY A 1 84 ? 6.569 13.855 -0.591 1.00 0.00 84 GLY A O 3
ATOM 4628 N N . ASN A 1 85 ? 5.788 15.429 -1.993 1.00 0.00 85 ASN A N 3
ATOM 4629 C CA . ASN A 1 85 ? 4.695 15.825 -1.115 1.00 0.00 85 ASN A CA 3
ATOM 4630 C C . ASN A 1 85 ? 3.400 15.163 -1.550 1.00 0.00 85 ASN A C 3
ATOM 4631 O O . ASN A 1 85 ? 2.319 15.497 -1.074 1.00 0.00 85 ASN A O 3
ATOM 4642 N N . LYS A 1 86 ? 3.529 14.218 -2.460 1.00 0.00 86 LYS A N 3
ATOM 4643 C CA . LYS A 1 86 ? 2.399 13.476 -2.971 1.00 0.00 86 LYS A CA 3
ATOM 4644 C C . LYS A 1 86 ? 2.876 12.209 -3.635 1.00 0.00 86 LYS A C 3
ATOM 4645 O O . LYS A 1 86 ? 4.075 12.014 -3.810 1.00 0.00 86 LYS A O 3
ATOM 4664 N N . VAL A 1 87 ? 1.936 11.359 -4.012 1.00 0.00 87 VAL A N 3
ATOM 4665 C CA . VAL A 1 87 ? 2.287 10.080 -4.634 1.00 0.00 87 VAL A CA 3
ATOM 4666 C C . VAL A 1 87 ? 1.080 9.368 -5.262 1.00 0.00 87 VAL A C 3
ATOM 4667 O O . VAL A 1 87 ? -0.058 9.524 -4.814 1.00 0.00 87 VAL A O 3
ATOM 4680 N N . ALA A 1 88 ? 1.355 8.605 -6.319 1.00 0.00 88 ALA A N 3
ATOM 4681 C CA . ALA A 1 88 ? 0.338 7.834 -7.034 1.00 0.00 88 ALA A CA 3
ATOM 4682 C C . ALA A 1 88 ? 0.245 6.406 -6.498 1.00 0.00 88 ALA A C 3
ATOM 4683 O O . ALA A 1 88 ? 1.039 5.546 -6.870 1.00 0.00 88 ALA A O 3
ATOM 4690 N N . ILE A 1 89 ? -0.708 6.156 -5.618 1.00 0.00 89 ILE A N 3
ATOM 4691 C CA . ILE A 1 89 ? -0.886 4.820 -5.058 1.00 0.00 89 ILE A CA 3
ATOM 4692 C C . ILE A 1 89 ? -1.845 3.989 -5.921 1.00 0.00 89 ILE A C 3
ATOM 4693 O O . ILE A 1 89 ? -3.034 4.293 -6.016 1.00 0.00 89 ILE A O 3
ATOM 4709 N N . SER A 1 90 ? -1.327 2.949 -6.560 1.00 0.00 90 SER A N 3
ATOM 4710 C CA . SER A 1 90 ? -2.141 2.106 -7.422 1.00 0.00 90 SER A CA 3
ATOM 4711 C C . SER A 1 90 ? -2.787 0.968 -6.635 1.00 0.00 90 SER A C 3
ATOM 4712 O O . SER A 1 90 ? -2.117 0.009 -6.251 1.00 0.00 90 SER A O 3
ATOM 4720 N N . THR A 1 91 ? -4.081 1.097 -6.381 1.00 0.00 91 THR A N 3
ATOM 4721 C CA . THR A 1 91 ? -4.833 0.082 -5.663 1.00 0.00 91 THR A CA 3
ATOM 4722 C C . THR A 1 91 ? -5.652 -0.738 -6.650 1.00 0.00 91 THR A C 3
ATOM 4723 O O . THR A 1 91 ? -5.852 -0.314 -7.789 1.00 0.00 91 THR A O 3
ATOM 4734 N N . THR A 1 92 ? -6.125 -1.904 -6.232 1.00 0.00 92 THR A N 3
ATOM 4735 C CA . THR A 1 92 ? -6.885 -2.761 -7.129 1.00 0.00 92 THR A CA 3
ATOM 4736 C C . THR A 1 92 ? -8.395 -2.620 -6.925 1.00 0.00 92 THR A C 3
ATOM 4737 O O . THR A 1 92 ? -8.941 -3.119 -5.939 1.00 0.00 92 THR A O 3
ATOM 4748 N N . PRO A 1 93 ? -9.095 -1.925 -7.845 1.00 0.00 93 PRO A N 3
ATOM 4749 C CA . PRO A 1 93 ? -10.549 -1.753 -7.764 1.00 0.00 93 PRO A CA 3
ATOM 4750 C C . PRO A 1 93 ? -11.301 -3.076 -7.634 1.00 0.00 93 PRO A C 3
ATOM 4751 O O . PRO A 1 93 ? -10.715 -4.160 -7.707 1.00 0.00 93 PRO A O 3
ATOM 4762 N N . LEU A 1 94 ? -12.607 -2.970 -7.476 1.00 0.00 94 LEU A N 3
ATOM 4763 C CA . LEU A 1 94 ? -13.474 -4.129 -7.327 1.00 0.00 94 LEU A CA 3
ATOM 4764 C C . LEU A 1 94 ? -13.472 -4.988 -8.586 1.00 0.00 94 LEU A C 3
ATOM 4765 O O . LEU A 1 94 ? -13.016 -4.559 -9.649 1.00 0.00 94 LEU A O 3
ATOM 4781 N N . GLU A 1 95 ? -13.991 -6.196 -8.459 1.00 0.00 95 GLU A N 3
ATOM 4782 C CA . GLU A 1 95 ? -14.056 -7.127 -9.570 1.00 0.00 95 GLU A CA 3
ATOM 4783 C C . GLU A 1 95 ? -15.076 -8.218 -9.273 1.00 0.00 95 GLU A C 3
ATOM 4784 O O . GLU A 1 95 ? -15.629 -8.279 -8.170 1.00 0.00 95 GLU A O 3
ATOM 4796 N N . ASN A 1 96 ? -15.336 -9.060 -10.258 1.00 0.00 96 ASN A N 3
ATOM 4797 C CA . ASN A 1 96 ? -16.284 -10.152 -10.098 1.00 0.00 96 ASN A CA 3
ATOM 4798 C C . ASN A 1 96 ? -15.644 -11.301 -9.330 1.00 0.00 96 ASN A C 3
ATOM 4799 O O . ASN A 1 96 ? -14.476 -11.646 -9.622 1.00 0.00 96 ASN A O 3
ATOM 4811 N N . SER B 2 1 ? -1.974 -18.446 3.673 1.00 0.00 101 SER B N 3
ATOM 4812 C CA . SER B 2 1 ? -1.092 -17.385 3.139 1.00 0.00 101 SER B CA 3
ATOM 4813 C C . SER B 2 1 ? -0.884 -16.274 4.167 1.00 0.00 101 SER B C 3
ATOM 4814 O O . SER B 2 1 ? 0.250 -15.886 4.450 1.00 0.00 101 SER B O 3
ATOM 4824 N N . TRP B 2 2 ? -1.977 -15.762 4.722 1.00 0.00 102 TRP B N 3
ATOM 4825 C CA . TRP B 2 2 ? -1.902 -14.704 5.718 1.00 0.00 102 TRP B CA 3
ATOM 4826 C C . TRP B 2 2 ? -2.476 -15.187 7.048 1.00 0.00 102 TRP B C 3
ATOM 4827 O O . TRP B 2 2 ? -3.674 -15.053 7.317 1.00 0.00 102 TRP B O 3
ATOM 4848 N N . GLU B 2 3 ? -1.616 -15.773 7.865 1.00 0.00 103 GLU B N 3
ATOM 4849 C CA . GLU B 2 3 ? -2.022 -16.282 9.166 1.00 0.00 103 GLU B CA 3
ATOM 4850 C C . GLU B 2 3 ? -1.768 -15.239 10.247 1.00 0.00 103 GLU B C 3
ATOM 4851 O O . GLU B 2 3 ? -2.546 -15.100 11.190 1.00 0.00 103 GLU B O 3
ATOM 4863 N N . SER B 2 4 ? -0.672 -14.510 10.104 1.00 0.00 104 SER B N 3
ATOM 4864 C CA . SER B 2 4 ? -0.297 -13.479 11.061 1.00 0.00 104 SER B CA 3
ATOM 4865 C C . SER B 2 4 ? 0.556 -12.419 10.378 1.00 0.00 104 SER B C 3
ATOM 4866 O O . SER B 2 4 ? 0.681 -12.421 9.151 1.00 0.00 104 SER B O 3
ATOM 4874 N N . HIS B 2 5 ? 1.138 -11.522 11.169 1.00 0.00 105 HIS B N 3
ATOM 4875 C CA . HIS B 2 5 ? 1.986 -10.454 10.642 1.00 0.00 105 HIS B CA 3
ATOM 4876 C C . HIS B 2 5 ? 3.304 -11.021 10.126 1.00 0.00 105 HIS B C 3
ATOM 4877 O O . HIS B 2 5 ? 4.366 -10.805 10.716 1.00 0.00 105 HIS B O 3
ATOM 4891 N N . LYS B 2 6 ? 3.227 -11.751 9.028 1.00 0.00 106 LYS B N 3
ATOM 4892 C CA . LYS B 2 6 ? 4.398 -12.359 8.416 1.00 0.00 106 LYS B CA 3
ATOM 4893 C C . LYS B 2 6 ? 5.127 -11.338 7.556 1.00 0.00 106 LYS B C 3
ATOM 4894 O O . LYS B 2 6 ? 5.247 -11.506 6.346 1.00 0.00 106 LYS B O 3
ATOM 4913 N N . SER B 2 7 ? 5.607 -10.280 8.184 1.00 0.00 107 SER B N 3
ATOM 4914 C CA . SER B 2 7 ? 6.305 -9.225 7.475 1.00 0.00 107 SER B CA 3
ATOM 4915 C C . SER B 2 7 ? 7.216 -8.453 8.422 1.00 0.00 107 SER B C 3
ATOM 4916 O O . SER B 2 7 ? 8.440 -8.562 8.351 1.00 0.00 107 SER B O 3
ATOM 4924 N N . GLY B 2 8 ? 6.609 -7.681 9.309 1.00 0.00 108 GLY B N 3
ATOM 4925 C CA . GLY B 2 8 ? 7.369 -6.897 10.259 1.00 0.00 108 GLY B CA 3
ATOM 4926 C C . GLY B 2 8 ? 7.253 -5.412 9.995 1.00 0.00 108 GLY B C 3
ATOM 4927 O O . GLY B 2 8 ? 7.708 -4.921 8.957 1.00 0.00 108 GLY B O 3
ATOM 4931 N N . GLY B 2 9 ? 6.625 -4.700 10.920 1.00 0.00 109 GLY B N 3
ATOM 4932 C CA . GLY B 2 9 ? 6.469 -3.268 10.774 1.00 0.00 109 GLY B CA 3
ATOM 4933 C C . GLY B 2 9 ? 5.017 -2.826 10.779 1.00 0.00 109 GLY B C 3
ATOM 4934 O O . GLY B 2 9 ? 4.166 -3.451 10.141 1.00 0.00 109 GLY B O 3
ATOM 4938 N N . GLU B 2 10 ? 4.740 -1.751 11.507 1.00 0.00 110 GLU B N 3
ATOM 4939 C CA . GLU B 2 10 ? 3.392 -1.197 11.593 1.00 0.00 110 GLU B CA 3
ATOM 4940 C C . GLU B 2 10 ? 3.403 0.278 11.202 1.00 0.00 110 GLU B C 3
ATOM 4941 O O . GLU B 2 10 ? 2.466 1.019 11.508 1.00 0.00 110 GLU B O 3
ATOM 4953 N N . THR B 2 11 ? 4.470 0.691 10.525 1.00 0.00 111 THR B N 3
ATOM 4954 C CA . THR B 2 11 ? 4.624 2.070 10.081 1.00 0.00 111 THR B CA 3
ATOM 4955 C C . THR B 2 11 ? 3.471 2.467 9.157 1.00 0.00 111 THR B C 3
ATOM 4956 O O . THR B 2 11 ? 2.901 1.630 8.455 1.00 0.00 111 THR B O 3
ATOM 4967 N N . ARG B 2 12 ? 3.124 3.737 9.170 1.00 0.00 112 ARG B N 3
ATOM 4968 C CA . ARG B 2 12 ? 2.040 4.224 8.345 1.00 0.00 112 ARG B CA 3
ATOM 4969 C C . ARG B 2 12 ? 2.423 5.529 7.664 1.00 0.00 112 ARG B C 3
ATOM 4970 O O . ARG B 2 12 ? 3.462 6.122 7.969 1.00 0.00 112 ARG B O 3
ATOM 4991 N N . LEU B 2 13 ? 1.584 5.962 6.742 1.00 0.00 113 LEU B N 3
ATOM 4992 C CA . LEU B 2 13 ? 1.810 7.191 6.009 1.00 0.00 113 LEU B CA 3
ATOM 4993 C C . LEU B 2 13 ? 0.889 8.275 6.552 1.00 0.00 113 LEU B C 3
ATOM 4994 O O . LEU B 2 13 ? 0.667 8.298 7.785 1.00 0.00 113 LEU B O 3
ATOM 5011 N N . GLY A 1 1 ? -9.856 -11.300 -12.775 1.00 0.00 1 GLY A N 4
ATOM 5012 C CA . GLY A 1 1 ? -9.475 -9.988 -12.202 1.00 0.00 1 GLY A CA 4
ATOM 5013 C C . GLY A 1 1 ? -9.552 -8.876 -13.225 1.00 0.00 1 GLY A C 4
ATOM 5014 O O . GLY A 1 1 ? -10.224 -9.011 -14.249 1.00 0.00 1 GLY A O 4
ATOM 5020 N N . GLY A 1 2 ? -8.865 -7.779 -12.952 1.00 0.00 2 GLY A N 4
ATOM 5021 C CA . GLY A 1 2 ? -8.869 -6.653 -13.859 1.00 0.00 2 GLY A CA 4
ATOM 5022 C C . GLY A 1 2 ? -7.481 -6.321 -14.363 1.00 0.00 2 GLY A C 4
ATOM 5023 O O . GLY A 1 2 ? -6.589 -7.171 -14.351 1.00 0.00 2 GLY A O 4
ATOM 5027 N N . SER A 1 3 ? -7.300 -5.086 -14.800 1.00 0.00 3 SER A N 4
ATOM 5028 C CA . SER A 1 3 ? -6.021 -4.631 -15.315 1.00 0.00 3 SER A CA 4
ATOM 5029 C C . SER A 1 3 ? -5.949 -3.111 -15.227 1.00 0.00 3 SER A C 4
ATOM 5030 O O . SER A 1 3 ? -6.980 -2.455 -15.073 1.00 0.00 3 SER A O 4
ATOM 5038 N N . MET A 1 4 ? -4.737 -2.567 -15.322 1.00 0.00 4 MET A N 4
ATOM 5039 C CA . MET A 1 4 ? -4.513 -1.124 -15.248 1.00 0.00 4 MET A CA 4
ATOM 5040 C C . MET A 1 4 ? -5.083 -0.536 -13.962 1.00 0.00 4 MET A C 4
ATOM 5041 O O . MET A 1 4 ? -6.164 0.062 -13.959 1.00 0.00 4 MET A O 4
ATOM 5055 N N . ARG A 1 5 ? -4.350 -0.706 -12.871 1.00 0.00 5 ARG A N 4
ATOM 5056 C CA . ARG A 1 5 ? -4.779 -0.192 -11.579 1.00 0.00 5 ARG A CA 4
ATOM 5057 C C . ARG A 1 5 ? -4.672 1.326 -11.582 1.00 0.00 5 ARG A C 4
ATOM 5058 O O . ARG A 1 5 ? -3.693 1.876 -12.083 1.00 0.00 5 ARG A O 4
ATOM 5079 N N . PRO A 1 6 ? -5.668 2.031 -11.035 1.00 0.00 6 PRO A N 4
ATOM 5080 C CA . PRO A 1 6 ? -5.686 3.490 -11.016 1.00 0.00 6 PRO A CA 4
ATOM 5081 C C . PRO A 1 6 ? -4.956 4.077 -9.812 1.00 0.00 6 PRO A C 4
ATOM 5082 O O . PRO A 1 6 ? -5.405 3.924 -8.676 1.00 0.00 6 PRO A O 4
ATOM 5093 N N . PRO A 1 7 ? -3.807 4.731 -10.030 1.00 0.00 7 PRO A N 4
ATOM 5094 C CA . PRO A 1 7 ? -3.057 5.349 -8.949 1.00 0.00 7 PRO A CA 4
ATOM 5095 C C . PRO A 1 7 ? -3.774 6.551 -8.371 1.00 0.00 7 PRO A C 4
ATOM 5096 O O . PRO A 1 7 ? -4.051 7.532 -9.067 1.00 0.00 7 PRO A O 4
ATOM 5107 N N . ILE A 1 8 ? -4.069 6.462 -7.099 1.00 0.00 8 ILE A N 4
ATOM 5108 C CA . ILE A 1 8 ? -4.736 7.518 -6.386 1.00 0.00 8 ILE A CA 4
ATOM 5109 C C . ILE A 1 8 ? -3.697 8.485 -5.852 1.00 0.00 8 ILE A C 4
ATOM 5110 O O . ILE A 1 8 ? -2.908 8.149 -4.976 1.00 0.00 8 ILE A O 4
ATOM 5126 N N . ILE A 1 9 ? -3.679 9.671 -6.412 1.00 0.00 9 ILE A N 4
ATOM 5127 C CA . ILE A 1 9 ? -2.708 10.673 -6.023 1.00 0.00 9 ILE A CA 4
ATOM 5128 C C . ILE A 1 9 ? -3.064 11.329 -4.695 1.00 0.00 9 ILE A C 4
ATOM 5129 O O . ILE A 1 9 ? -3.949 12.189 -4.633 1.00 0.00 9 ILE A O 4
ATOM 5145 N N . ILE A 1 10 ? -2.396 10.905 -3.627 1.00 0.00 10 ILE A N 4
ATOM 5146 C CA . ILE A 1 10 ? -2.613 11.518 -2.326 1.00 0.00 10 ILE A CA 4
ATOM 5147 C C . ILE A 1 10 ? -1.836 12.819 -2.311 1.00 0.00 10 ILE A C 4
ATOM 5148 O O . ILE A 1 10 ? -0.904 12.984 -3.092 1.00 0.00 10 ILE A O 4
ATOM 5164 N N . HIS A 1 11 ? -2.199 13.725 -1.438 1.00 0.00 11 HIS A N 4
ATOM 5165 C CA . HIS A 1 11 ? -1.501 14.979 -1.330 1.00 0.00 11 HIS A CA 4
ATOM 5166 C C . HIS A 1 11 ? -1.283 15.269 0.142 1.00 0.00 11 HIS A C 4
ATOM 5167 O O . HIS A 1 11 ? -2.234 15.512 0.888 1.00 0.00 11 HIS A O 4
ATOM 5181 N N . ARG A 1 12 ? -0.031 15.183 0.558 1.00 0.00 12 ARG A N 4
ATOM 5182 C CA . ARG A 1 12 ? 0.336 15.417 1.937 1.00 0.00 12 ARG A CA 4
ATOM 5183 C C . ARG A 1 12 ? 0.063 16.859 2.338 1.00 0.00 12 ARG A C 4
ATOM 5184 O O . ARG A 1 12 ? 0.836 17.767 2.019 1.00 0.00 12 ARG A O 4
ATOM 5205 N N . ALA A 1 13 ? -1.047 17.058 3.032 1.00 0.00 13 ALA A N 4
ATOM 5206 C CA . ALA A 1 13 ? -1.441 18.377 3.497 1.00 0.00 13 ALA A CA 4
ATOM 5207 C C . ALA A 1 13 ? -0.651 18.755 4.745 1.00 0.00 13 ALA A C 4
ATOM 5208 O O . ALA A 1 13 ? -1.226 19.048 5.793 1.00 0.00 13 ALA A O 4
ATOM 5215 N N . GLY A 1 14 ? 0.671 18.718 4.633 1.00 0.00 14 GLY A N 4
ATOM 5216 C CA . GLY A 1 14 ? 1.526 19.053 5.754 1.00 0.00 14 GLY A CA 4
ATOM 5217 C C . GLY A 1 14 ? 1.721 17.887 6.703 1.00 0.00 14 GLY A C 4
ATOM 5218 O O . GLY A 1 14 ? 2.841 17.609 7.128 1.00 0.00 14 GLY A O 4
ATOM 5222 N N . LYS A 1 15 ? 0.631 17.205 7.031 1.00 0.00 15 LYS A N 4
ATOM 5223 C CA . LYS A 1 15 ? 0.683 16.070 7.946 1.00 0.00 15 LYS A CA 4
ATOM 5224 C C . LYS A 1 15 ? 1.178 14.796 7.258 1.00 0.00 15 LYS A C 4
ATOM 5225 O O . LYS A 1 15 ? 2.370 14.492 7.293 1.00 0.00 15 LYS A O 4
ATOM 5244 N N . LYS A 1 16 ? 0.270 14.055 6.627 1.00 0.00 16 LYS A N 4
ATOM 5245 C CA . LYS A 1 16 ? 0.637 12.806 5.967 1.00 0.00 16 LYS A CA 4
ATOM 5246 C C . LYS A 1 16 ? -0.369 12.429 4.883 1.00 0.00 16 LYS A C 4
ATOM 5247 O O . LYS A 1 16 ? -1.273 13.204 4.576 1.00 0.00 16 LYS A O 4
ATOM 5266 N N . TYR A 1 17 ? -0.192 11.241 4.302 1.00 0.00 17 TYR A N 4
ATOM 5267 C CA . TYR A 1 17 ? -1.079 10.738 3.256 1.00 0.00 17 TYR A CA 4
ATOM 5268 C C . TYR A 1 17 ? -2.276 10.048 3.886 1.00 0.00 17 TYR A C 4
ATOM 5269 O O . TYR A 1 17 ? -3.137 9.516 3.194 1.00 0.00 17 TYR A O 4
ATOM 5287 N N . GLY A 1 18 ? -2.306 10.082 5.209 1.00 0.00 18 GLY A N 4
ATOM 5288 C CA . GLY A 1 18 ? -3.393 9.529 5.977 1.00 0.00 18 GLY A CA 4
ATOM 5289 C C . GLY A 1 18 ? -3.786 8.111 5.646 1.00 0.00 18 GLY A C 4
ATOM 5290 O O . GLY A 1 18 ? -4.945 7.854 5.386 1.00 0.00 18 GLY A O 4
ATOM 5294 N N . PHE A 1 19 ? -2.845 7.198 5.662 1.00 0.00 19 PHE A N 4
ATOM 5295 C CA . PHE A 1 19 ? -3.156 5.781 5.434 1.00 0.00 19 PHE A CA 4
ATOM 5296 C C . PHE A 1 19 ? -2.032 4.848 5.869 1.00 0.00 19 PHE A C 4
ATOM 5297 O O . PHE A 1 19 ? -0.848 5.181 5.855 1.00 0.00 19 PHE A O 4
ATOM 5314 N N . THR A 1 20 ? -2.470 3.676 6.285 1.00 0.00 20 THR A N 4
ATOM 5315 C CA . THR A 1 20 ? -1.604 2.605 6.788 1.00 0.00 20 THR A CA 4
ATOM 5316 C C . THR A 1 20 ? -1.223 1.580 5.708 1.00 0.00 20 THR A C 4
ATOM 5317 O O . THR A 1 20 ? -2.098 0.914 5.156 1.00 0.00 20 THR A O 4
ATOM 5328 N N . LEU A 1 21 ? 0.075 1.465 5.402 1.00 0.00 21 LEU A N 4
ATOM 5329 C CA . LEU A 1 21 ? 0.539 0.489 4.412 1.00 0.00 21 LEU A CA 4
ATOM 5330 C C . LEU A 1 21 ? 0.968 -0.803 5.109 1.00 0.00 21 LEU A C 4
ATOM 5331 O O . LEU A 1 21 ? 2.152 -1.020 5.343 1.00 0.00 21 LEU A O 4
ATOM 5347 N N . ARG A 1 22 ? -0.005 -1.641 5.445 1.00 0.00 22 ARG A N 4
ATOM 5348 C CA . ARG A 1 22 ? 0.255 -2.909 6.126 1.00 0.00 22 ARG A CA 4
ATOM 5349 C C . ARG A 1 22 ? 1.052 -3.858 5.231 1.00 0.00 22 ARG A C 4
ATOM 5350 O O . ARG A 1 22 ? 0.790 -3.953 4.031 1.00 0.00 22 ARG A O 4
ATOM 5371 N N . ALA A 1 23 ? 1.996 -4.584 5.829 1.00 0.00 23 ALA A N 4
ATOM 5372 C CA . ALA A 1 23 ? 2.836 -5.519 5.083 1.00 0.00 23 ALA A CA 4
ATOM 5373 C C . ALA A 1 23 ? 2.409 -6.965 5.302 1.00 0.00 23 ALA A C 4
ATOM 5374 O O . ALA A 1 23 ? 2.303 -7.423 6.442 1.00 0.00 23 ALA A O 4
ATOM 5381 N N . ILE A 1 24 ? 2.217 -7.697 4.211 1.00 0.00 24 ILE A N 4
ATOM 5382 C CA . ILE A 1 24 ? 1.812 -9.095 4.292 1.00 0.00 24 ILE A CA 4
ATOM 5383 C C . ILE A 1 24 ? 2.534 -9.935 3.248 1.00 0.00 24 ILE A C 4
ATOM 5384 O O . ILE A 1 24 ? 3.142 -9.406 2.319 1.00 0.00 24 ILE A O 4
ATOM 5400 N N . ARG A 1 25 ? 2.470 -11.246 3.413 1.00 0.00 25 ARG A N 4
ATOM 5401 C CA . ARG A 1 25 ? 3.126 -12.164 2.497 1.00 0.00 25 ARG A CA 4
ATOM 5402 C C . ARG A 1 25 ? 2.204 -13.319 2.154 1.00 0.00 25 ARG A C 4
ATOM 5403 O O . ARG A 1 25 ? 1.873 -14.146 3.001 1.00 0.00 25 ARG A O 4
ATOM 5424 N N . VAL A 1 26 ? 1.771 -13.344 0.914 1.00 0.00 26 VAL A N 4
ATOM 5425 C CA . VAL A 1 26 ? 0.869 -14.381 0.437 1.00 0.00 26 VAL A CA 4
ATOM 5426 C C . VAL A 1 26 ? 1.628 -15.632 -0.004 1.00 0.00 26 VAL A C 4
ATOM 5427 O O . VAL A 1 26 ? 2.422 -15.592 -0.943 1.00 0.00 26 VAL A O 4
ATOM 5440 N N . TYR A 1 27 ? 1.404 -16.735 0.689 1.00 0.00 27 TYR A N 4
ATOM 5441 C CA . TYR A 1 27 ? 2.049 -17.989 0.339 1.00 0.00 27 TYR A CA 4
ATOM 5442 C C . TYR A 1 27 ? 1.313 -18.621 -0.832 1.00 0.00 27 TYR A C 4
ATOM 5443 O O . TYR A 1 27 ? 0.211 -19.144 -0.676 1.00 0.00 27 TYR A O 4
ATOM 5461 N N . MET A 1 28 ? 1.928 -18.565 -2.004 1.00 0.00 28 MET A N 4
ATOM 5462 C CA . MET A 1 28 ? 1.318 -19.103 -3.216 1.00 0.00 28 MET A CA 4
ATOM 5463 C C . MET A 1 28 ? 1.516 -20.610 -3.328 1.00 0.00 28 MET A C 4
ATOM 5464 O O . MET A 1 28 ? 1.054 -21.237 -4.281 1.00 0.00 28 MET A O 4
ATOM 5478 N N . GLY A 1 29 ? 2.197 -21.190 -2.356 1.00 0.00 29 GLY A N 4
ATOM 5479 C CA . GLY A 1 29 ? 2.430 -22.614 -2.376 1.00 0.00 29 GLY A CA 4
ATOM 5480 C C . GLY A 1 29 ? 2.742 -23.160 -1.005 1.00 0.00 29 GLY A C 4
ATOM 5481 O O . GLY A 1 29 ? 3.085 -22.406 -0.094 1.00 0.00 29 GLY A O 4
ATOM 5485 N N . ASP A 1 30 ? 2.634 -24.473 -0.863 1.00 0.00 30 ASP A N 4
ATOM 5486 C CA . ASP A 1 30 ? 2.909 -25.137 0.406 1.00 0.00 30 ASP A CA 4
ATOM 5487 C C . ASP A 1 30 ? 4.412 -25.346 0.568 1.00 0.00 30 ASP A C 4
ATOM 5488 O O . ASP A 1 30 ? 4.903 -26.474 0.628 1.00 0.00 30 ASP A O 4
ATOM 5497 N N . SER A 1 31 ? 5.133 -24.238 0.619 1.00 0.00 31 SER A N 4
ATOM 5498 C CA . SER A 1 31 ? 6.582 -24.241 0.754 1.00 0.00 31 SER A CA 4
ATOM 5499 C C . SER A 1 31 ? 7.043 -22.849 1.189 1.00 0.00 31 SER A C 4
ATOM 5500 O O . SER A 1 31 ? 6.246 -22.068 1.708 1.00 0.00 31 SER A O 4
ATOM 5508 N N . ASP A 1 32 ? 8.317 -22.535 0.976 1.00 0.00 32 ASP A N 4
ATOM 5509 C CA . ASP A 1 32 ? 8.857 -21.231 1.354 1.00 0.00 32 ASP A CA 4
ATOM 5510 C C . ASP A 1 32 ? 8.506 -20.159 0.319 1.00 0.00 32 ASP A C 4
ATOM 5511 O O . ASP A 1 32 ? 8.996 -19.036 0.386 1.00 0.00 32 ASP A O 4
ATOM 5520 N N . VAL A 1 33 ? 7.662 -20.514 -0.640 1.00 0.00 33 VAL A N 4
ATOM 5521 C CA . VAL A 1 33 ? 7.246 -19.585 -1.679 1.00 0.00 33 VAL A CA 4
ATOM 5522 C C . VAL A 1 33 ? 6.113 -18.682 -1.196 1.00 0.00 33 VAL A C 4
ATOM 5523 O O . VAL A 1 33 ? 5.063 -19.151 -0.750 1.00 0.00 33 VAL A O 4
ATOM 5536 N N . TYR A 1 34 ? 6.347 -17.388 -1.286 1.00 0.00 34 TYR A N 4
ATOM 5537 C CA . TYR A 1 34 ? 5.369 -16.390 -0.874 1.00 0.00 34 TYR A CA 4
ATOM 5538 C C . TYR A 1 34 ? 5.668 -15.061 -1.551 1.00 0.00 34 TYR A C 4
ATOM 5539 O O . TYR A 1 34 ? 6.820 -14.777 -1.880 1.00 0.00 34 TYR A O 4
ATOM 5557 N N . THR A 1 35 ? 4.640 -14.263 -1.784 1.00 0.00 35 THR A N 4
ATOM 5558 C CA . THR A 1 35 ? 4.832 -12.962 -2.403 1.00 0.00 35 THR A CA 4
ATOM 5559 C C . THR A 1 35 ? 4.522 -11.855 -1.408 1.00 0.00 35 THR A C 4
ATOM 5560 O O . THR A 1 35 ? 3.483 -11.871 -0.747 1.00 0.00 35 THR A O 4
ATOM 5571 N N . VAL A 1 36 ? 5.436 -10.916 -1.285 1.00 0.00 36 VAL A N 4
ATOM 5572 C CA . VAL A 1 36 ? 5.268 -9.809 -0.364 1.00 0.00 36 VAL A CA 4
ATOM 5573 C C . VAL A 1 36 ? 4.438 -8.700 -0.994 1.00 0.00 36 VAL A C 4
ATOM 5574 O O . VAL A 1 36 ? 4.833 -8.107 -1.998 1.00 0.00 36 VAL A O 4
ATOM 5587 N N . HIS A 1 37 ? 3.287 -8.443 -0.397 1.00 0.00 37 HIS A N 4
ATOM 5588 C CA . HIS A 1 37 ? 2.389 -7.403 -0.868 1.00 0.00 37 HIS A CA 4
ATOM 5589 C C . HIS A 1 37 ? 2.076 -6.447 0.275 1.00 0.00 37 HIS A C 4
ATOM 5590 O O . HIS A 1 37 ? 2.559 -6.629 1.397 1.00 0.00 37 HIS A O 4
ATOM 5604 N N . HIS A 1 38 ? 1.227 -5.471 -0.002 1.00 0.00 38 HIS A N 4
ATOM 5605 C CA . HIS A 1 38 ? 0.846 -4.473 0.987 1.00 0.00 38 HIS A CA 4
ATOM 5606 C C . HIS A 1 38 ? -0.586 -4.039 0.735 1.00 0.00 38 HIS A C 4
ATOM 5607 O O . HIS A 1 38 ? -1.074 -4.108 -0.394 1.00 0.00 38 HIS A O 4
ATOM 5621 N N . MET A 1 39 ? -1.254 -3.566 1.776 1.00 0.00 39 MET A N 4
ATOM 5622 C CA . MET A 1 39 ? -2.645 -3.146 1.664 1.00 0.00 39 MET A CA 4
ATOM 5623 C C . MET A 1 39 ? -2.931 -2.023 2.642 1.00 0.00 39 MET A C 4
ATOM 5624 O O . MET A 1 39 ? -2.353 -1.974 3.728 1.00 0.00 39 MET A O 4
ATOM 5638 N N . VAL A 1 40 ? -3.812 -1.114 2.249 1.00 0.00 40 VAL A N 4
ATOM 5639 C CA . VAL A 1 40 ? -4.175 -0.004 3.105 1.00 0.00 40 VAL A CA 4
ATOM 5640 C C . VAL A 1 40 ? -5.078 -0.496 4.234 1.00 0.00 40 VAL A C 4
ATOM 5641 O O . VAL A 1 40 ? -6.273 -0.751 4.052 1.00 0.00 40 VAL A O 4
ATOM 5654 N N . TRP A 1 41 ? -4.475 -0.651 5.393 1.00 0.00 41 TRP A N 4
ATOM 5655 C CA . TRP A 1 41 ? -5.168 -1.139 6.571 1.00 0.00 41 TRP A CA 4
ATOM 5656 C C . TRP A 1 41 ? -6.144 -0.116 7.098 1.00 0.00 41 TRP A C 4
ATOM 5657 O O . TRP A 1 41 ? -7.242 -0.447 7.531 1.00 0.00 41 TRP A O 4
ATOM 5678 N N . HIS A 1 42 ? -5.728 1.127 7.053 1.00 0.00 42 HIS A N 4
ATOM 5679 C CA . HIS A 1 42 ? -6.558 2.212 7.537 1.00 0.00 42 HIS A CA 4
ATOM 5680 C C . HIS A 1 42 ? -6.167 3.518 6.895 1.00 0.00 42 HIS A C 4
ATOM 5681 O O . HIS A 1 42 ? -4.995 3.873 6.876 1.00 0.00 42 HIS A O 4
ATOM 5695 N N . VAL A 1 43 ? -7.145 4.220 6.367 1.00 0.00 43 VAL A N 4
ATOM 5696 C CA . VAL A 1 43 ? -6.898 5.502 5.739 1.00 0.00 43 VAL A CA 4
ATOM 5697 C C . VAL A 1 43 ? -7.765 6.580 6.381 1.00 0.00 43 VAL A C 4
ATOM 5698 O O . VAL A 1 43 ? -8.980 6.426 6.533 1.00 0.00 43 VAL A O 4
ATOM 5711 N N . GLU A 1 44 ? -7.099 7.640 6.802 1.00 0.00 44 GLU A N 4
ATOM 5712 C CA . GLU A 1 44 ? -7.725 8.769 7.465 1.00 0.00 44 GLU A CA 4
ATOM 5713 C C . GLU A 1 44 ? -8.653 9.534 6.535 1.00 0.00 44 GLU A C 4
ATOM 5714 O O . GLU A 1 44 ? -8.210 10.195 5.590 1.00 0.00 44 GLU A O 4
ATOM 5726 N N . ASP A 1 45 ? -9.937 9.477 6.841 1.00 0.00 45 ASP A N 4
ATOM 5727 C CA . ASP A 1 45 ? -10.965 10.156 6.057 1.00 0.00 45 ASP A CA 4
ATOM 5728 C C . ASP A 1 45 ? -11.059 11.631 6.442 1.00 0.00 45 ASP A C 4
ATOM 5729 O O . ASP A 1 45 ? -12.147 12.201 6.512 1.00 0.00 45 ASP A O 4
ATOM 5738 N N . GLY A 1 46 ? -9.908 12.252 6.664 1.00 0.00 46 GLY A N 4
ATOM 5739 C CA . GLY A 1 46 ? -9.883 13.646 7.051 1.00 0.00 46 GLY A CA 4
ATOM 5740 C C . GLY A 1 46 ? -9.384 14.566 5.954 1.00 0.00 46 GLY A C 4
ATOM 5741 O O .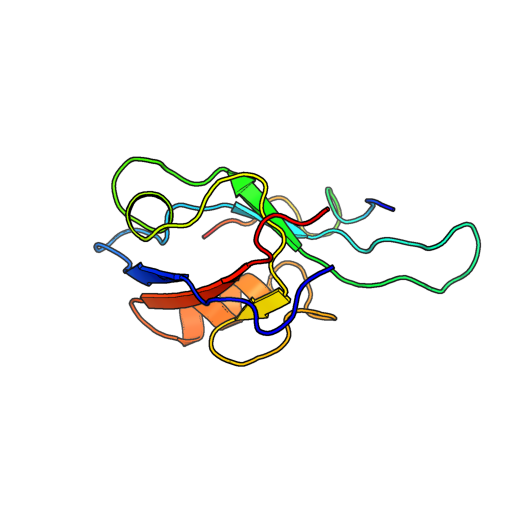 GLY A 1 46 ? -9.463 15.788 6.089 1.00 0.00 46 GLY A O 4
ATOM 5745 N N . GLY A 1 47 ? -8.869 14.005 4.863 1.00 0.00 47 GLY A N 4
ATOM 5746 C CA . GLY A 1 47 ? -8.372 14.850 3.791 1.00 0.00 47 GLY A CA 4
ATOM 5747 C C . GLY A 1 47 ? -7.407 14.164 2.828 1.00 0.00 47 GLY A C 4
ATOM 5748 O O . GLY A 1 47 ? -7.573 14.299 1.615 1.00 0.00 47 GLY A O 4
ATOM 5752 N N . PRO A 1 48 ? -6.358 13.471 3.325 1.00 0.00 48 PRO A N 4
ATOM 5753 C CA . PRO A 1 48 ? -5.362 12.788 2.469 1.00 0.00 48 PRO A CA 4
ATOM 5754 C C . PRO A 1 48 ? -5.908 11.689 1.529 1.00 0.00 48 PRO A C 4
ATOM 5755 O O . PRO A 1 48 ? -6.855 11.910 0.770 1.00 0.00 48 PRO A O 4
ATOM 5766 N N . ALA A 1 49 ? -5.273 10.509 1.586 1.00 0.00 49 ALA A N 4
ATOM 5767 C CA . ALA A 1 49 ? -5.600 9.363 0.732 1.00 0.00 49 ALA A CA 4
ATOM 5768 C C . ALA A 1 49 ? -7.096 9.083 0.606 1.00 0.00 49 ALA A C 4
ATOM 5769 O O . ALA A 1 49 ? -7.572 8.782 -0.489 1.00 0.00 49 ALA A O 4
ATOM 5776 N N . SER A 1 50 ? -7.838 9.211 1.696 1.00 0.00 50 SER A N 4
ATOM 5777 C CA . SER A 1 50 ? -9.269 8.947 1.674 1.00 0.00 50 SER A CA 4
ATOM 5778 C C . SER A 1 50 ? -9.990 9.816 0.646 1.00 0.00 50 SER A C 4
ATOM 5779 O O . SER A 1 50 ? -10.557 9.307 -0.320 1.00 0.00 50 SER A O 4
ATOM 5787 N N . GLU A 1 51 ? -9.941 11.127 0.854 1.00 0.00 51 GLU A N 4
ATOM 5788 C CA . GLU A 1 51 ? -10.597 12.079 -0.036 1.00 0.00 51 GLU A CA 4
ATOM 5789 C C . GLU A 1 51 ? -10.002 12.029 -1.432 1.00 0.00 51 GLU A C 4
ATOM 5790 O O . GLU A 1 51 ? -10.641 12.419 -2.410 1.00 0.00 51 GLU A O 4
ATOM 5802 N N . ALA A 1 52 ? -8.770 11.557 -1.514 1.00 0.00 52 ALA A N 4
ATOM 5803 C CA . ALA A 1 52 ? -8.086 11.430 -2.784 1.00 0.00 52 ALA A CA 4
ATOM 5804 C C . ALA A 1 52 ? -8.752 10.357 -3.637 1.00 0.00 52 ALA A C 4
ATOM 5805 O O . ALA A 1 52 ? -8.690 10.398 -4.866 1.00 0.00 52 ALA A O 4
ATOM 5812 N N . GLY A 1 53 ? -9.401 9.404 -2.971 1.00 0.00 53 GLY A N 4
ATOM 5813 C CA . GLY A 1 53 ? -10.075 8.335 -3.668 1.00 0.00 53 GLY A CA 4
ATOM 5814 C C . GLY A 1 53 ? -9.714 6.964 -3.126 1.00 0.00 53 GLY A C 4
ATOM 5815 O O . GLY A 1 53 ? -10.306 5.959 -3.524 1.00 0.00 53 GLY A O 4
ATOM 5819 N N . LEU A 1 54 ? -8.727 6.919 -2.233 1.00 0.00 54 LEU A N 4
ATOM 5820 C CA . LEU A 1 54 ? -8.282 5.661 -1.646 1.00 0.00 54 LEU A CA 4
ATOM 5821 C C . LEU A 1 54 ? -9.327 5.092 -0.701 1.00 0.00 54 LEU A C 4
ATOM 5822 O O . LEU A 1 54 ? -9.694 5.711 0.299 1.00 0.00 54 LEU A O 4
ATOM 5838 N N . ARG A 1 55 ? -9.816 3.919 -1.044 1.00 0.00 55 ARG A N 4
ATOM 5839 C CA . ARG A 1 55 ? -10.793 3.238 -0.222 1.00 0.00 55 ARG A CA 4
ATOM 5840 C C . ARG A 1 55 ? -10.096 2.223 0.683 1.00 0.00 55 ARG A C 4
ATOM 5841 O O . ARG A 1 55 ? -9.374 1.351 0.201 1.00 0.00 55 ARG A O 4
ATOM 5862 N N . GLN A 1 56 ? -10.267 2.376 1.991 1.00 0.00 56 GLN A N 4
ATOM 5863 C CA . GLN A 1 56 ? -9.675 1.459 2.964 1.00 0.00 56 GLN A CA 4
ATOM 5864 C C . GLN A 1 56 ? -9.980 -0.002 2.617 1.00 0.00 56 GLN A C 4
ATOM 5865 O O . GLN A 1 56 ? -11.086 -0.329 2.178 1.00 0.00 56 GLN A O 4
ATOM 5879 N N . GLY A 1 57 ? -8.992 -0.874 2.821 1.00 0.00 57 GLY A N 4
ATOM 5880 C CA . GLY A 1 57 ? -9.164 -2.288 2.535 1.00 0.00 57 GLY A CA 4
ATOM 5881 C C . GLY A 1 57 ? -8.708 -2.677 1.138 1.00 0.00 57 GLY A C 4
ATOM 5882 O O . GLY A 1 57 ? -8.887 -3.823 0.720 1.00 0.00 57 GLY A O 4
ATOM 5886 N N . ASP A 1 58 ? -8.112 -1.738 0.418 1.00 0.00 58 ASP A N 4
ATOM 5887 C CA . ASP A 1 58 ? -7.636 -2.006 -0.937 1.00 0.00 58 ASP A CA 4
ATOM 5888 C C . ASP A 1 58 ? -6.197 -2.509 -0.922 1.00 0.00 58 ASP A C 4
ATOM 5889 O O . ASP A 1 58 ? -5.438 -2.240 0.015 1.00 0.00 58 ASP A O 4
ATOM 5898 N N . LEU A 1 59 ? -5.830 -3.235 -1.963 1.00 0.00 59 LEU A N 4
ATOM 5899 C CA . LEU A 1 59 ? -4.489 -3.785 -2.091 1.00 0.00 59 LEU A CA 4
ATOM 5900 C C . LEU A 1 59 ? -3.665 -2.914 -3.025 1.00 0.00 59 LEU A C 4
ATOM 5901 O O . LEU A 1 59 ? -4.129 -2.525 -4.095 1.00 0.00 59 LEU A O 4
ATOM 5917 N N . ILE A 1 60 ? -2.447 -2.608 -2.617 1.00 0.00 60 ILE A N 4
ATOM 5918 C CA . ILE A 1 60 ? -1.570 -1.774 -3.416 1.00 0.00 60 ILE A CA 4
ATOM 5919 C C . ILE A 1 60 ? -0.726 -2.641 -4.330 1.00 0.00 60 ILE A C 4
ATOM 5920 O O . ILE A 1 60 ? -0.024 -3.541 -3.873 1.00 0.00 60 ILE A O 4
ATOM 5936 N N . THR A 1 61 ? -0.822 -2.386 -5.621 1.00 0.00 61 THR A N 4
ATOM 5937 C CA . THR A 1 61 ? -0.068 -3.140 -6.602 1.00 0.00 61 THR A CA 4
ATOM 5938 C C . THR A 1 61 ? 1.170 -2.360 -7.034 1.00 0.00 61 THR A C 4
ATOM 5939 O O . THR A 1 61 ? 2.261 -2.917 -7.184 1.00 0.00 61 THR A O 4
ATOM 5950 N N . HIS A 1 62 ? 0.989 -1.058 -7.206 1.00 0.00 62 HIS A N 4
ATOM 5951 C CA . HIS A 1 62 ? 2.065 -0.182 -7.639 1.00 0.00 62 HIS A CA 4
ATOM 5952 C C . HIS A 1 62 ? 2.042 1.126 -6.861 1.00 0.00 62 HIS A C 4
ATOM 5953 O O . HIS A 1 62 ? 1.012 1.522 -6.316 1.00 0.00 62 HIS A O 4
ATOM 5967 N N . VAL A 1 63 ? 3.182 1.787 -6.809 1.00 0.00 63 VAL A N 4
ATOM 5968 C CA . VAL A 1 63 ? 3.296 3.066 -6.133 1.00 0.00 63 VAL A CA 4
ATOM 5969 C C . VAL A 1 63 ? 4.178 4.008 -6.949 1.00 0.00 63 VAL A C 4
ATOM 5970 O O . VAL A 1 63 ? 5.374 3.773 -7.114 1.00 0.00 63 VAL A O 4
ATOM 5983 N N . ASN A 1 64 ? 3.562 5.051 -7.505 1.00 0.00 64 ASN A N 4
ATOM 5984 C CA . ASN A 1 64 ? 4.280 6.034 -8.319 1.00 0.00 64 ASN A CA 4
ATOM 5985 C C . ASN A 1 64 ? 4.918 5.370 -9.531 1.00 0.00 64 ASN A C 4
ATOM 5986 O O . ASN A 1 64 ? 5.957 5.818 -10.021 1.00 0.00 64 ASN A O 4
ATOM 5997 N N . GLY A 1 65 ? 4.295 4.304 -10.015 1.00 0.00 65 GLY A N 4
ATOM 5998 C CA . GLY A 1 65 ? 4.835 3.591 -11.153 1.00 0.00 65 GLY A CA 4
ATOM 5999 C C . GLY A 1 65 ? 6.012 2.729 -10.750 1.00 0.00 65 GLY A C 4
ATOM 6000 O O . GLY A 1 65 ? 7.034 2.684 -11.437 1.00 0.00 65 GLY A O 4
ATOM 6004 N N . GLU A 1 66 ? 5.847 2.035 -9.637 1.00 0.00 66 GLU A N 4
ATOM 6005 C CA . GLU A 1 66 ? 6.863 1.178 -9.090 1.00 0.00 66 GLU A CA 4
ATOM 6006 C C . GLU A 1 66 ? 6.206 0.026 -8.336 1.00 0.00 66 GLU A C 4
ATOM 6007 O O . GLU A 1 66 ? 5.618 0.227 -7.274 1.00 0.00 66 GLU A O 4
ATOM 6019 N N . PRO A 1 67 ? 6.239 -1.179 -8.924 1.00 0.00 67 PRO A N 4
ATOM 6020 C CA . PRO A 1 67 ? 5.683 -2.381 -8.328 1.00 0.00 67 PRO A CA 4
ATOM 6021 C C . PRO A 1 67 ? 6.159 -2.553 -6.902 1.00 0.00 67 PRO A C 4
ATOM 6022 O O . PRO A 1 67 ? 7.357 -2.501 -6.609 1.00 0.00 67 PRO A O 4
ATOM 6033 N N . VAL A 1 68 ? 5.207 -2.767 -6.033 1.00 0.00 68 VAL A N 4
ATOM 6034 C CA . VAL A 1 68 ? 5.476 -2.928 -4.610 1.00 0.00 68 VAL A CA 4
ATOM 6035 C C . VAL A 1 68 ? 5.789 -4.373 -4.330 1.00 0.00 68 VAL A C 4
ATOM 6036 O O . VAL A 1 68 ? 6.186 -4.758 -3.233 1.00 0.00 68 VAL A O 4
ATOM 6049 N N . HIS A 1 69 ? 5.585 -5.143 -5.364 1.00 0.00 69 HIS A N 4
ATOM 6050 C CA . HIS A 1 69 ? 5.800 -6.553 -5.382 1.00 0.00 69 HIS A CA 4
ATOM 6051 C C . HIS A 1 69 ? 7.223 -6.912 -4.960 1.00 0.00 69 HIS A C 4
ATOM 6052 O O . HIS A 1 69 ? 8.167 -6.775 -5.743 1.00 0.00 69 HIS A O 4
ATOM 6066 N N . GLY A 1 70 ? 7.379 -7.338 -3.713 1.00 0.00 70 GLY A N 4
ATOM 6067 C CA . GLY A 1 70 ? 8.689 -7.709 -3.213 1.00 0.00 70 GLY A CA 4
ATOM 6068 C C . GLY A 1 70 ? 9.294 -6.653 -2.304 1.00 0.00 70 GLY A C 4
ATOM 6069 O O . GLY A 1 70 ? 10.355 -6.868 -1.713 1.00 0.00 70 GLY A O 4
ATOM 6073 N N . LEU A 1 71 ? 8.632 -5.507 -2.204 1.00 0.00 71 LEU A N 4
ATOM 6074 C CA . LEU A 1 71 ? 9.111 -4.423 -1.357 1.00 0.00 71 LEU A CA 4
ATOM 6075 C C . LEU A 1 71 ? 8.784 -4.703 0.100 1.00 0.00 71 LEU A C 4
ATOM 6076 O O . LEU A 1 71 ? 7.716 -5.227 0.414 1.00 0.00 71 LEU A O 4
ATOM 6092 N N . VAL A 1 72 ? 9.702 -4.361 0.989 1.00 0.00 72 VAL A N 4
ATOM 6093 C CA . VAL A 1 72 ? 9.474 -4.544 2.411 1.00 0.00 72 VAL A CA 4
ATOM 6094 C C . VAL A 1 72 ? 8.577 -3.411 2.911 1.00 0.00 72 VAL A C 4
ATOM 6095 O O . VAL A 1 72 ? 8.325 -2.453 2.175 1.00 0.00 72 VAL A O 4
ATOM 6108 N N . HIS A 1 73 ? 8.092 -3.526 4.141 1.00 0.00 73 HIS A N 4
ATOM 6109 C CA . HIS A 1 73 ? 7.212 -2.519 4.735 1.00 0.00 73 HIS A CA 4
ATOM 6110 C C . HIS A 1 73 ? 7.748 -1.106 4.559 1.00 0.00 73 HIS A C 4
ATOM 6111 O O . HIS A 1 73 ? 7.072 -0.220 4.049 1.00 0.00 73 HIS A O 4
ATOM 6125 N N . THR A 1 74 ? 8.972 -0.919 4.978 1.00 0.00 74 THR A N 4
ATOM 6126 C CA . THR A 1 74 ? 9.601 0.378 4.934 1.00 0.00 74 THR A CA 4
ATOM 6127 C C . THR A 1 74 ? 9.898 0.833 3.510 1.00 0.00 74 THR A C 4
ATOM 6128 O O . THR A 1 74 ? 9.996 2.028 3.249 1.00 0.00 74 THR A O 4
ATOM 6139 N N . GLU A 1 75 ? 9.998 -0.114 2.583 1.00 0.00 75 GLU A N 4
ATOM 6140 C CA . GLU A 1 75 ? 10.287 0.215 1.200 1.00 0.00 75 GLU A CA 4
ATOM 6141 C C . GLU A 1 75 ? 9.117 0.938 0.542 1.00 0.00 75 GLU A C 4
ATOM 6142 O O . GLU A 1 75 ? 9.322 1.919 -0.171 1.00 0.00 75 GLU A O 4
ATOM 6154 N N . VAL A 1 76 ? 7.892 0.470 0.777 1.00 0.00 76 VAL A N 4
ATOM 6155 C CA . VAL A 1 76 ? 6.730 1.132 0.194 1.00 0.00 76 VAL A CA 4
ATOM 6156 C C . VAL A 1 76 ? 6.576 2.522 0.794 1.00 0.00 76 VAL A C 4
ATOM 6157 O O . VAL A 1 76 ? 6.331 3.499 0.086 1.00 0.00 76 VAL A O 4
ATOM 6170 N N . VAL A 1 77 ? 6.723 2.593 2.110 1.00 0.00 77 VAL A N 4
ATOM 6171 C CA . VAL A 1 77 ? 6.649 3.854 2.831 1.00 0.00 77 VAL A CA 4
ATOM 6172 C C . VAL A 1 77 ? 7.675 4.837 2.268 1.00 0.00 77 VAL A C 4
ATOM 6173 O O . VAL A 1 77 ? 7.353 5.996 1.995 1.00 0.00 77 VAL A O 4
ATOM 6186 N N . GLU A 1 78 ? 8.907 4.361 2.090 1.00 0.00 78 GLU A N 4
ATOM 6187 C CA . GLU A 1 78 ? 9.972 5.178 1.529 1.00 0.00 78 GLU A CA 4
ATOM 6188 C C . GLU A 1 78 ? 9.634 5.592 0.110 1.00 0.00 78 GLU A C 4
ATOM 6189 O O . GLU A 1 78 ? 9.846 6.736 -0.270 1.00 0.00 78 GLU A O 4
ATOM 6201 N N . LEU A 1 79 ? 9.123 4.646 -0.669 1.00 0.00 79 LEU A N 4
ATOM 6202 C CA . LEU A 1 79 ? 8.719 4.910 -2.050 1.00 0.00 79 LEU A CA 4
ATOM 6203 C C . LEU A 1 79 ? 7.757 6.095 -2.093 1.00 0.00 79 LEU A C 4
ATOM 6204 O O . LEU A 1 79 ? 7.840 6.957 -2.971 1.00 0.00 79 LEU A O 4
ATOM 6220 N N . ILE A 1 80 ? 6.853 6.130 -1.124 1.00 0.00 80 ILE A N 4
ATOM 6221 C CA . ILE A 1 80 ? 5.878 7.190 -1.016 1.00 0.00 80 ILE A CA 4
ATOM 6222 C C . ILE A 1 80 ? 6.550 8.514 -0.635 1.00 0.00 80 ILE A C 4
ATOM 6223 O O . ILE A 1 80 ? 6.341 9.538 -1.288 1.00 0.00 80 ILE A O 4
ATOM 6239 N N . LEU A 1 81 ? 7.351 8.486 0.428 1.00 0.00 81 LEU A N 4
ATOM 6240 C CA . LEU A 1 81 ? 8.070 9.674 0.889 1.00 0.00 81 LEU A CA 4
ATOM 6241 C C . LEU A 1 81 ? 9.002 10.198 -0.204 1.00 0.00 81 LEU A C 4
ATOM 6242 O O . LEU A 1 81 ? 9.181 11.406 -0.362 1.00 0.00 81 LEU A O 4
ATOM 6258 N N . LYS A 1 82 ? 9.580 9.264 -0.951 1.00 0.00 82 LYS A N 4
ATOM 6259 C CA . LYS A 1 82 ? 10.497 9.563 -2.046 1.00 0.00 82 LYS A CA 4
ATOM 6260 C C . LYS A 1 82 ? 9.847 10.449 -3.092 1.00 0.00 82 LYS A C 4
ATOM 6261 O O . LYS A 1 82 ? 10.488 11.330 -3.666 1.00 0.00 82 LYS A O 4
ATOM 6280 N N . SER A 1 83 ? 8.581 10.176 -3.355 1.00 0.00 83 SER A N 4
ATOM 6281 C CA . SER A 1 83 ? 7.815 10.937 -4.329 1.00 0.00 83 SER A CA 4
ATOM 6282 C C . SER A 1 83 ? 7.819 12.432 -3.993 1.00 0.00 83 SER A C 4
ATOM 6283 O O . SER A 1 83 ? 8.026 13.271 -4.876 1.00 0.00 83 SER A O 4
ATOM 6291 N N . GLY A 1 84 ? 7.607 12.768 -2.723 1.00 0.00 84 GLY A N 4
ATOM 6292 C CA . GLY A 1 84 ? 7.618 14.161 -2.323 1.00 0.00 84 GLY A CA 4
ATOM 6293 C C . GLY A 1 84 ? 6.495 14.532 -1.383 1.00 0.00 84 GLY A C 4
ATOM 6294 O O . GLY A 1 84 ? 6.419 14.028 -0.265 1.00 0.00 84 GLY A O 4
ATOM 6298 N N . ASN A 1 85 ? 5.629 15.421 -1.845 1.00 0.00 85 ASN A N 4
ATOM 6299 C CA . ASN A 1 85 ? 4.502 15.898 -1.048 1.00 0.00 85 ASN A CA 4
ATOM 6300 C C . ASN A 1 85 ? 3.217 15.233 -1.495 1.00 0.00 85 ASN A C 4
ATOM 6301 O O . ASN A 1 85 ? 2.123 15.601 -1.072 1.00 0.00 85 ASN A O 4
ATOM 6312 N N . LYS A 1 86 ? 3.367 14.248 -2.349 1.00 0.00 86 LYS A N 4
ATOM 6313 C CA . LYS A 1 86 ? 2.248 13.500 -2.872 1.00 0.00 86 LYS A CA 4
ATOM 6314 C C . LYS A 1 86 ? 2.738 12.191 -3.438 1.00 0.00 86 LYS A C 4
ATOM 6315 O O . LYS A 1 86 ? 3.942 11.970 -3.531 1.00 0.00 86 LYS A O 4
ATOM 6334 N N . VAL A 1 87 ? 1.807 11.341 -3.834 1.00 0.00 87 VAL A N 4
ATOM 6335 C CA . VAL A 1 87 ? 2.174 10.036 -4.391 1.00 0.00 87 VAL A CA 4
ATOM 6336 C C . VAL A 1 87 ? 0.997 9.322 -5.061 1.00 0.00 87 VAL A C 4
ATOM 6337 O O . VAL A 1 87 ? -0.151 9.443 -4.632 1.00 0.00 87 VAL A O 4
ATOM 6350 N N . ALA A 1 88 ? 1.310 8.599 -6.131 1.00 0.00 88 ALA A N 4
ATOM 6351 C CA . ALA A 1 88 ? 0.327 7.828 -6.892 1.00 0.00 88 ALA A CA 4
ATOM 6352 C C . ALA A 1 88 ? 0.214 6.401 -6.368 1.00 0.00 88 ALA A C 4
ATOM 6353 O O . ALA A 1 88 ? 1.006 5.532 -6.732 1.00 0.00 88 ALA A O 4
ATOM 6360 N N . ILE A 1 89 ? -0.759 6.158 -5.510 1.00 0.00 89 ILE A N 4
ATOM 6361 C CA . ILE A 1 89 ? -0.957 4.825 -4.955 1.00 0.00 89 ILE A CA 4
ATOM 6362 C C . ILE A 1 89 ? -1.883 3.994 -5.850 1.00 0.00 89 ILE A C 4
ATOM 6363 O O . ILE A 1 89 ? -3.074 4.274 -5.968 1.00 0.00 89 ILE A O 4
ATOM 6379 N N . SER A 1 90 ? -1.328 2.979 -6.493 1.00 0.00 90 SER A N 4
ATOM 6380 C CA . SER A 1 90 ? -2.102 2.130 -7.387 1.00 0.00 90 SER A CA 4
ATOM 6381 C C . SER A 1 90 ? -2.749 0.976 -6.622 1.00 0.00 90 SER A C 4
ATOM 6382 O O . SER A 1 90 ? -2.069 0.033 -6.211 1.00 0.00 90 SER A O 4
ATOM 6390 N N . THR A 1 91 ? -4.059 1.069 -6.418 1.00 0.00 91 THR A N 4
ATOM 6391 C CA . THR A 1 91 ? -4.801 0.037 -5.712 1.00 0.00 91 THR A CA 4
ATOM 6392 C C . THR A 1 91 ? -5.564 -0.837 -6.705 1.00 0.00 91 THR A C 4
ATOM 6393 O O . THR A 1 91 ? -5.628 -0.514 -7.891 1.00 0.00 91 THR A O 4
ATOM 6404 N N . THR A 1 92 ? -6.139 -1.936 -6.228 1.00 0.00 92 THR A N 4
ATOM 6405 C CA . THR A 1 92 ? -6.856 -2.855 -7.102 1.00 0.00 92 THR A CA 4
ATOM 6406 C C . THR A 1 92 ? -8.379 -2.740 -6.956 1.00 0.00 92 THR A C 4
ATOM 6407 O O . THR A 1 92 ? -8.964 -3.280 -6.016 1.00 0.00 92 THR A O 4
ATOM 6418 N N . PRO A 1 93 ? -9.047 -2.024 -7.880 1.00 0.00 93 PRO A N 4
ATOM 6419 C CA . PRO A 1 93 ? -10.506 -1.874 -7.857 1.00 0.00 93 PRO A CA 4
ATOM 6420 C C . PRO A 1 93 ? -11.248 -3.209 -7.756 1.00 0.00 93 PRO A C 4
ATOM 6421 O O . PRO A 1 93 ? -10.670 -4.283 -7.948 1.00 0.00 93 PRO A O 4
ATOM 6432 N N . LEU A 1 94 ? -12.538 -3.118 -7.476 1.00 0.00 94 LEU A N 4
ATOM 6433 C CA . LEU A 1 94 ? -13.399 -4.288 -7.341 1.00 0.00 94 LEU A CA 4
ATOM 6434 C C . LEU A 1 94 ? -13.497 -5.049 -8.661 1.00 0.00 94 LEU A C 4
ATOM 6435 O O . LEU A 1 94 ? -13.248 -4.489 -9.730 1.00 0.00 94 LEU A O 4
ATOM 6451 N N . GLU A 1 95 ? -13.866 -6.321 -8.579 1.00 0.00 95 GLU A N 4
ATOM 6452 C CA . GLU A 1 95 ? -13.993 -7.162 -9.758 1.00 0.00 95 GLU A CA 4
ATOM 6453 C C . GLU A 1 95 ? -14.882 -8.369 -9.462 1.00 0.00 95 GLU A C 4
ATOM 6454 O O . GLU A 1 95 ? -15.193 -8.653 -8.302 1.00 0.00 95 GLU A O 4
ATOM 6466 N N . ASN A 1 96 ? -15.290 -9.065 -10.513 1.00 0.00 96 ASN A N 4
ATOM 6467 C CA . ASN A 1 96 ? -16.144 -10.241 -10.387 1.00 0.00 96 ASN A CA 4
ATOM 6468 C C . ASN A 1 96 ? -15.336 -11.461 -9.959 1.00 0.00 96 ASN A C 4
ATOM 6469 O O . ASN A 1 96 ? -14.089 -11.397 -10.007 1.00 0.00 96 ASN A O 4
ATOM 6481 N N . SER B 2 1 ? -3.428 -17.372 0.787 1.00 0.00 101 SER B N 4
ATOM 6482 C CA . SER B 2 1 ? -3.343 -15.899 0.749 1.00 0.00 101 SER B CA 4
ATOM 6483 C C . SER B 2 1 ? -3.382 -15.323 2.161 1.00 0.00 101 SER B C 4
ATOM 6484 O O . SER B 2 1 ? -4.026 -15.893 3.043 1.00 0.00 101 SER B O 4
ATOM 6494 N N . TRP B 2 2 ? -2.683 -14.198 2.360 1.00 0.00 102 TRP B N 4
ATOM 6495 C CA . TRP B 2 2 ? -2.621 -13.510 3.653 1.00 0.00 102 TRP B CA 4
ATOM 6496 C C . TRP B 2 2 ? -1.768 -14.281 4.668 1.00 0.00 102 TRP B C 4
ATOM 6497 O O . TRP B 2 2 ? -1.661 -15.508 4.611 1.00 0.00 102 TRP B O 4
ATOM 6518 N N . GLU B 2 3 ? -1.145 -13.544 5.585 1.00 0.00 103 GLU B N 4
ATOM 6519 C CA . GLU B 2 3 ? -0.311 -14.135 6.619 1.00 0.00 103 GLU B CA 4
ATOM 6520 C C . GLU B 2 3 ? -0.169 -13.163 7.785 1.00 0.00 103 GLU B C 4
ATOM 6521 O O . GLU B 2 3 ? -0.601 -12.010 7.699 1.00 0.00 103 GLU B O 4
ATOM 6533 N N . SER B 2 4 ? 0.430 -13.638 8.865 1.00 0.00 104 SER B N 4
ATOM 6534 C CA . SER B 2 4 ? 0.642 -12.831 10.054 1.00 0.00 104 SER B CA 4
ATOM 6535 C C . SER B 2 4 ? 1.699 -11.758 9.800 1.00 0.00 104 SER B C 4
ATOM 6536 O O . SER B 2 4 ? 2.396 -11.780 8.778 1.00 0.00 104 SER B O 4
ATOM 6544 N N . HIS B 2 5 ? 1.813 -10.820 10.728 1.00 0.00 105 HIS B N 4
ATOM 6545 C CA . HIS B 2 5 ? 2.781 -9.748 10.597 1.00 0.00 105 HIS B CA 4
ATOM 6546 C C . HIS B 2 5 ? 4.189 -10.276 10.829 1.00 0.00 105 HIS B C 4
ATOM 6547 O O . HIS B 2 5 ? 4.484 -10.844 11.881 1.00 0.00 105 HIS B O 4
ATOM 6561 N N . LYS B 2 6 ? 5.041 -10.094 9.833 1.00 0.00 106 LYS B N 4
ATOM 6562 C CA . LYS B 2 6 ? 6.422 -10.547 9.900 1.00 0.00 106 LYS B CA 4
ATOM 6563 C C . LYS B 2 6 ? 7.367 -9.352 9.830 1.00 0.00 106 LYS B C 4
ATOM 6564 O O . LYS B 2 6 ? 6.984 -8.232 10.178 1.00 0.00 106 LYS B O 4
ATOM 6583 N N . SER B 2 7 ? 8.597 -9.599 9.383 1.00 0.00 107 SER B N 4
ATOM 6584 C CA . SER B 2 7 ? 9.614 -8.562 9.252 1.00 0.00 107 SER B CA 4
ATOM 6585 C C . SER B 2 7 ? 9.086 -7.345 8.490 1.00 0.00 107 SER B C 4
ATOM 6586 O O . SER B 2 7 ? 8.449 -7.477 7.441 1.00 0.00 107 SER B O 4
ATOM 6594 N N . GLY B 2 8 ? 9.343 -6.166 9.038 1.00 0.00 108 GLY B N 4
ATOM 6595 C CA . GLY B 2 8 ? 8.893 -4.942 8.416 1.00 0.00 108 GLY B CA 4
ATOM 6596 C C . GLY B 2 8 ? 8.271 -4.000 9.423 1.00 0.00 108 GLY B C 4
ATOM 6597 O O . GLY B 2 8 ? 8.506 -2.793 9.385 1.00 0.00 108 GLY B O 4
ATOM 6601 N N . GLY B 2 9 ? 7.479 -4.561 10.328 1.00 0.00 109 GLY B N 4
ATOM 6602 C CA . GLY B 2 9 ? 6.832 -3.763 11.348 1.00 0.00 109 GLY B CA 4
ATOM 6603 C C . GLY B 2 9 ? 5.598 -3.053 10.830 1.00 0.00 109 GLY B C 4
ATOM 6604 O O . GLY B 2 9 ? 4.939 -3.538 9.912 1.00 0.00 109 GLY B O 4
ATOM 6608 N N . GLU B 2 10 ? 5.293 -1.908 11.421 1.00 0.00 110 GLU B N 4
ATOM 6609 C CA . GLU B 2 10 ? 4.134 -1.114 11.038 1.00 0.00 110 GLU B CA 4
ATOM 6610 C C . GLU B 2 10 ? 4.479 0.371 11.078 1.00 0.00 110 GLU B C 4
ATOM 6611 O O . GLU B 2 10 ? 4.712 0.934 12.148 1.00 0.00 110 GLU B O 4
ATOM 6623 N N . THR B 2 11 ? 4.531 0.988 9.914 1.00 0.00 111 THR B N 4
ATOM 6624 C CA . THR B 2 11 ? 4.840 2.402 9.796 1.00 0.00 111 THR B CA 4
ATOM 6625 C C . THR B 2 11 ? 3.828 3.080 8.879 1.00 0.00 111 THR B C 4
ATOM 6626 O O . THR B 2 11 ? 4.020 3.161 7.665 1.00 0.00 111 THR B O 4
ATOM 6637 N N . ARG B 2 12 ? 2.743 3.545 9.471 1.00 0.00 112 ARG B N 4
ATOM 6638 C CA . ARG B 2 12 ? 1.684 4.197 8.722 1.00 0.00 112 ARG B CA 4
ATOM 6639 C C . ARG B 2 12 ? 2.012 5.669 8.481 1.00 0.00 112 ARG B C 4
ATOM 6640 O O . ARG B 2 12 ? 2.703 6.302 9.282 1.00 0.00 112 ARG B O 4
ATOM 6661 N N . LEU B 2 13 ? 1.519 6.205 7.374 1.00 0.00 113 LEU B N 4
ATOM 6662 C CA . LEU B 2 13 ? 1.747 7.600 7.036 1.00 0.00 113 LEU B CA 4
ATOM 6663 C C . LEU B 2 13 ? 0.449 8.252 6.581 1.00 0.00 113 LEU B C 4
ATOM 6664 O O . LEU B 2 13 ? 0.482 9.020 5.603 1.00 0.00 113 LEU B O 4
ATOM 6681 N N . GLY A 1 1 ? -10.100 -10.956 -12.831 1.00 0.00 1 GLY A N 5
ATOM 6682 C CA . GLY A 1 1 ? -9.697 -9.785 -12.022 1.00 0.00 1 GLY A CA 5
ATOM 6683 C C . GLY A 1 1 ? -9.804 -8.491 -12.798 1.00 0.00 1 GLY A C 5
ATOM 6684 O O . GLY A 1 1 ? -10.845 -7.837 -12.786 1.00 0.00 1 GLY A O 5
ATOM 6690 N N . GLY A 1 2 ? -8.731 -8.124 -13.479 1.00 0.00 2 GLY A N 5
ATOM 6691 C CA . GLY A 1 2 ? -8.722 -6.908 -14.257 1.00 0.00 2 GLY A CA 5
ATOM 6692 C C . GLY A 1 2 ? -7.315 -6.435 -14.538 1.00 0.00 2 GLY A C 5
ATOM 6693 O O . GLY A 1 2 ? -6.346 -7.134 -14.231 1.00 0.00 2 GLY A O 5
ATOM 6697 N N . SER A 1 3 ? -7.195 -5.259 -15.129 1.00 0.00 3 SER A N 5
ATOM 6698 C CA . SER A 1 3 ? -5.896 -4.692 -15.450 1.00 0.00 3 SER A CA 5
ATOM 6699 C C . SER A 1 3 ? -5.948 -3.170 -15.376 1.00 0.00 3 SER A C 5
ATOM 6700 O O . SER A 1 3 ? -7.027 -2.591 -15.246 1.00 0.00 3 SER A O 5
ATOM 6708 N N . MET A 1 4 ? -4.776 -2.536 -15.443 1.00 0.00 4 MET A N 5
ATOM 6709 C CA . MET A 1 4 ? -4.662 -1.080 -15.387 1.00 0.00 4 MET A CA 5
ATOM 6710 C C . MET A 1 4 ? -5.209 -0.523 -14.075 1.00 0.00 4 MET A C 5
ATOM 6711 O O . MET A 1 4 ? -6.327 -0.007 -14.021 1.00 0.00 4 MET A O 5
ATOM 6725 N N . ARG A 1 5 ? -4.422 -0.650 -13.015 1.00 0.00 5 ARG A N 5
ATOM 6726 C CA . ARG A 1 5 ? -4.821 -0.144 -11.708 1.00 0.00 5 ARG A CA 5
ATOM 6727 C C . ARG A 1 5 ? -4.729 1.382 -11.709 1.00 0.00 5 ARG A C 5
ATOM 6728 O O . ARG A 1 5 ? -3.767 1.935 -12.240 1.00 0.00 5 ARG A O 5
ATOM 6749 N N . PRO A 1 6 ? -5.721 2.089 -11.144 1.00 0.00 6 PRO A N 5
ATOM 6750 C CA . PRO A 1 6 ? -5.742 3.553 -11.107 1.00 0.00 6 PRO A CA 5
ATOM 6751 C C . PRO A 1 6 ? -5.049 4.130 -9.872 1.00 0.00 6 PRO A C 5
ATOM 6752 O O . PRO A 1 6 ? -5.551 3.989 -8.753 1.00 0.00 6 PRO A O 5
ATOM 6763 N N . PRO A 1 7 ? -3.880 4.773 -10.045 1.00 0.00 7 PRO A N 5
ATOM 6764 C CA . PRO A 1 7 ? -3.148 5.375 -8.934 1.00 0.00 7 PRO A CA 5
ATOM 6765 C C . PRO A 1 7 ? -3.837 6.596 -8.360 1.00 0.00 7 PRO A C 5
ATOM 6766 O O . PRO A 1 7 ? -4.102 7.573 -9.063 1.00 0.00 7 PRO A O 5
ATOM 6777 N N . ILE A 1 8 ? -4.116 6.528 -7.080 1.00 0.00 8 ILE A N 5
ATOM 6778 C CA . ILE A 1 8 ? -4.735 7.611 -6.373 1.00 0.00 8 ILE A CA 5
ATOM 6779 C C . ILE A 1 8 ? -3.655 8.550 -5.877 1.00 0.00 8 ILE A C 5
ATOM 6780 O O . ILE A 1 8 ? -2.846 8.191 -5.026 1.00 0.00 8 ILE A O 5
ATOM 6796 N N . ILE A 1 9 ? -3.616 9.736 -6.435 1.00 0.00 9 ILE A N 5
ATOM 6797 C CA . ILE A 1 9 ? -2.608 10.707 -6.059 1.00 0.00 9 ILE A CA 5
ATOM 6798 C C . ILE A 1 9 ? -2.945 11.369 -4.730 1.00 0.00 9 ILE A C 5
ATOM 6799 O O . ILE A 1 9 ? -3.813 12.246 -4.677 1.00 0.00 9 ILE A O 5
ATOM 6815 N N . ILE A 1 10 ? -2.293 10.930 -3.656 1.00 0.00 10 ILE A N 5
ATOM 6816 C CA . ILE A 1 10 ? -2.502 11.551 -2.356 1.00 0.00 10 ILE A CA 5
ATOM 6817 C C . ILE A 1 10 ? -1.713 12.846 -2.354 1.00 0.00 10 ILE A C 5
ATOM 6818 O O . ILE A 1 10 ? -0.820 13.020 -3.175 1.00 0.00 10 ILE A O 5
ATOM 6834 N N . HIS A 1 11 ? -2.020 13.736 -1.440 1.00 0.00 11 HIS A N 5
ATOM 6835 C CA . HIS A 1 11 ? -1.323 14.990 -1.339 1.00 0.00 11 HIS A CA 5
ATOM 6836 C C . HIS A 1 11 ? -1.138 15.308 0.131 1.00 0.00 11 HIS A C 5
ATOM 6837 O O . HIS A 1 11 ? -2.111 15.511 0.858 1.00 0.00 11 HIS A O 5
ATOM 6851 N N . ARG A 1 12 ? 0.109 15.295 0.572 1.00 0.00 12 ARG A N 5
ATOM 6852 C CA . ARG A 1 12 ? 0.430 15.561 1.966 1.00 0.00 12 ARG A CA 5
ATOM 6853 C C . ARG A 1 12 ? 0.036 16.982 2.356 1.00 0.00 12 ARG A C 5
ATOM 6854 O O . ARG A 1 12 ? 0.732 17.947 2.040 1.00 0.00 12 ARG A O 5
ATOM 6875 N N . ALA A 1 13 ? -1.092 17.097 3.045 1.00 0.00 13 ALA A N 5
ATOM 6876 C CA . ALA A 1 13 ? -1.602 18.387 3.491 1.00 0.00 13 ALA A CA 5
ATOM 6877 C C . ALA A 1 13 ? -0.871 18.875 4.743 1.00 0.00 13 ALA A C 5
ATOM 6878 O O . ALA A 1 13 ? -1.494 19.261 5.731 1.00 0.00 13 ALA A O 5
ATOM 6885 N N . GLY A 1 14 ? 0.458 18.852 4.691 1.00 0.00 14 GLY A N 5
ATOM 6886 C CA . GLY A 1 14 ? 1.262 19.302 5.812 1.00 0.00 14 GLY A CA 5
ATOM 6887 C C . GLY A 1 14 ? 1.272 18.321 6.969 1.00 0.00 14 GLY A C 5
ATOM 6888 O O . GLY A 1 14 ? 1.704 18.659 8.070 1.00 0.00 14 GLY A O 5
ATOM 6892 N N . LYS A 1 15 ? 0.792 17.108 6.730 1.00 0.00 15 LYS A N 5
ATOM 6893 C CA . LYS A 1 15 ? 0.760 16.092 7.773 1.00 0.00 15 LYS A CA 5
ATOM 6894 C C . LYS A 1 15 ? 1.219 14.737 7.236 1.00 0.00 15 LYS A C 5
ATOM 6895 O O . LYS A 1 15 ? 2.389 14.376 7.361 1.00 0.00 15 LYS A O 5
ATOM 6914 N N . LYS A 1 16 ? 0.308 14.011 6.600 1.00 0.00 16 LYS A N 5
ATOM 6915 C CA . LYS A 1 16 ? 0.612 12.691 6.061 1.00 0.00 16 LYS A CA 5
ATOM 6916 C C . LYS A 1 16 ? -0.346 12.346 4.928 1.00 0.00 16 LYS A C 5
ATOM 6917 O O . LYS A 1 16 ? -1.206 13.153 4.574 1.00 0.00 16 LYS A O 5
ATOM 6936 N N . TYR A 1 17 ? -0.181 11.158 4.352 1.00 0.00 17 TYR A N 5
ATOM 6937 C CA . TYR A 1 17 ? -1.036 10.708 3.258 1.00 0.00 17 TYR A CA 5
ATOM 6938 C C . TYR A 1 17 ? -2.282 10.040 3.808 1.00 0.00 17 TYR A C 5
ATOM 6939 O O . TYR A 1 17 ? -3.102 9.512 3.064 1.00 0.00 17 TYR A O 5
ATOM 6957 N N . GLY A 1 18 ? -2.406 10.093 5.124 1.00 0.00 18 GLY A N 5
ATOM 6958 C CA . GLY A 1 18 ? -3.560 9.573 5.818 1.00 0.00 18 GLY A CA 5
ATOM 6959 C C . GLY A 1 18 ? -3.924 8.133 5.545 1.00 0.00 18 GLY A C 5
ATOM 6960 O O . GLY A 1 18 ? -5.073 7.847 5.273 1.00 0.00 18 GLY A O 5
ATOM 6964 N N . PHE A 1 19 ? -2.973 7.233 5.621 1.00 0.00 19 PHE A N 5
ATOM 6965 C CA . PHE A 1 19 ? -3.272 5.807 5.441 1.00 0.00 19 PHE A CA 5
ATOM 6966 C C . PHE A 1 19 ? -2.140 4.897 5.901 1.00 0.00 19 PHE A C 5
ATOM 6967 O O . PHE A 1 19 ? -0.965 5.242 5.863 1.00 0.00 19 PHE A O 5
ATOM 6984 N N . THR A 1 20 ? -2.552 3.728 6.356 1.00 0.00 20 THR A N 5
ATOM 6985 C CA . THR A 1 20 ? -1.651 2.694 6.870 1.00 0.00 20 THR A CA 5
ATOM 6986 C C . THR A 1 20 ? -1.273 1.652 5.804 1.00 0.00 20 THR A C 5
ATOM 6987 O O . THR A 1 20 ? -2.148 0.958 5.284 1.00 0.00 20 THR A O 5
ATOM 6998 N N . LEU A 1 21 ? 0.022 1.545 5.481 1.00 0.00 21 LEU A N 5
ATOM 6999 C CA . LEU A 1 21 ? 0.485 0.557 4.498 1.00 0.00 21 LEU A CA 5
ATOM 7000 C C . LEU A 1 21 ? 0.833 -0.761 5.195 1.00 0.00 21 LEU A C 5
ATOM 7001 O O . LEU A 1 21 ? 1.978 -0.995 5.557 1.00 0.00 21 LEU A O 5
ATOM 7017 N N . ARG A 1 22 ? -0.174 -1.600 5.408 1.00 0.00 22 ARG A N 5
ATOM 7018 C CA . ARG A 1 22 ? 0.011 -2.894 6.069 1.00 0.00 22 ARG A CA 5
ATOM 7019 C C . ARG A 1 22 ? 0.812 -3.856 5.189 1.00 0.00 22 ARG A C 5
ATOM 7020 O O . ARG A 1 22 ? 0.616 -3.889 3.976 1.00 0.00 22 ARG A O 5
ATOM 7041 N N . ALA A 1 23 ? 1.675 -4.661 5.802 1.00 0.00 23 ALA A N 5
ATOM 7042 C CA . ALA A 1 23 ? 2.488 -5.631 5.061 1.00 0.00 23 ALA A CA 5
ATOM 7043 C C . ALA A 1 23 ? 2.006 -7.050 5.326 1.00 0.00 23 ALA A C 5
ATOM 7044 O O . ALA A 1 23 ? 1.574 -7.358 6.437 1.00 0.00 23 ALA A O 5
ATOM 7051 N N . ILE A 1 24 ? 2.078 -7.908 4.311 1.00 0.00 24 ILE A N 5
ATOM 7052 C CA . ILE A 1 24 ? 1.654 -9.300 4.443 1.00 0.00 24 ILE A CA 5
ATOM 7053 C C . ILE A 1 24 ? 2.480 -10.221 3.548 1.00 0.00 24 ILE A C 5
ATOM 7054 O O . ILE A 1 24 ? 2.820 -9.865 2.417 1.00 0.00 24 ILE A O 5
ATOM 7070 N N . ARG A 1 25 ? 2.806 -11.403 4.065 1.00 0.00 25 ARG A N 5
ATOM 7071 C CA . ARG A 1 25 ? 3.569 -12.391 3.314 1.00 0.00 25 ARG A CA 5
ATOM 7072 C C . ARG A 1 25 ? 2.644 -13.518 2.873 1.00 0.00 25 ARG A C 5
ATOM 7073 O O . ARG A 1 25 ? 2.389 -14.456 3.631 1.00 0.00 25 ARG A O 5
ATOM 7094 N N . VAL A 1 26 ? 2.113 -13.401 1.665 1.00 0.00 26 VAL A N 5
ATOM 7095 C CA . VAL A 1 26 ? 1.208 -14.410 1.126 1.00 0.00 26 VAL A CA 5
ATOM 7096 C C . VAL A 1 26 ? 1.975 -15.600 0.549 1.00 0.00 26 VAL A C 5
ATOM 7097 O O . VAL A 1 26 ? 2.702 -15.466 -0.437 1.00 0.00 26 VAL A O 5
ATOM 7110 N N . TYR A 1 27 ? 1.817 -16.759 1.171 1.00 0.00 27 TYR A N 5
ATOM 7111 C CA . TYR A 1 27 ? 2.487 -17.973 0.717 1.00 0.00 27 TYR A CA 5
ATOM 7112 C C . TYR A 1 27 ? 1.696 -18.609 -0.411 1.00 0.00 27 TYR A C 5
ATOM 7113 O O . TYR A 1 27 ? 0.522 -18.944 -0.246 1.00 0.00 27 TYR A O 5
ATOM 7131 N N . MET A 1 28 ? 2.340 -18.773 -1.552 1.00 0.00 28 MET A N 5
ATOM 7132 C CA . MET A 1 28 ? 1.691 -19.355 -2.717 1.00 0.00 28 MET A CA 5
ATOM 7133 C C . MET A 1 28 ? 1.749 -20.875 -2.668 1.00 0.00 28 MET A C 5
ATOM 7134 O O . MET A 1 28 ? 2.727 -21.486 -3.100 1.00 0.00 28 MET A O 5
ATOM 7148 N N . GLY A 1 29 ? 0.703 -21.476 -2.129 1.00 0.00 29 GLY A N 5
ATOM 7149 C CA . GLY A 1 29 ? 0.644 -22.917 -2.027 1.00 0.00 29 GLY A CA 5
ATOM 7150 C C . GLY A 1 29 ? 1.105 -23.409 -0.672 1.00 0.00 29 GLY A C 5
ATOM 7151 O O . GLY A 1 29 ? 0.901 -22.740 0.340 1.00 0.00 29 GLY A O 5
ATOM 7155 N N . ASP A 1 30 ? 1.729 -24.577 -0.654 1.00 0.00 30 ASP A N 5
ATOM 7156 C CA . ASP A 1 30 ? 2.219 -25.164 0.587 1.00 0.00 30 ASP A CA 5
ATOM 7157 C C . ASP A 1 30 ? 3.715 -24.923 0.741 1.00 0.00 30 ASP A C 5
ATOM 7158 O O . ASP A 1 30 ? 4.280 -25.099 1.821 1.00 0.00 30 ASP A O 5
ATOM 7167 N N . SER A 1 31 ? 4.350 -24.513 -0.345 1.00 0.00 31 SER A N 5
ATOM 7168 C CA . SER A 1 31 ? 5.778 -24.249 -0.339 1.00 0.00 31 SER A CA 5
ATOM 7169 C C . SER A 1 31 ? 6.094 -22.965 0.431 1.00 0.00 31 SER A C 5
ATOM 7170 O O . SER A 1 31 ? 5.195 -22.201 0.782 1.00 0.00 31 SER A O 5
ATOM 7178 N N . ASP A 1 32 ? 7.375 -22.734 0.689 1.00 0.00 32 ASP A N 5
ATOM 7179 C CA . ASP A 1 32 ? 7.815 -21.557 1.441 1.00 0.00 32 ASP A CA 5
ATOM 7180 C C . ASP A 1 32 ? 7.865 -20.289 0.585 1.00 0.00 32 ASP A C 5
ATOM 7181 O O . ASP A 1 32 ? 8.383 -19.261 1.022 1.00 0.00 32 ASP A O 5
ATOM 7190 N N . VAL A 1 33 ? 7.333 -20.354 -0.628 1.00 0.00 33 VAL A N 5
ATOM 7191 C CA . VAL A 1 33 ? 7.320 -19.198 -1.506 1.00 0.00 33 VAL A CA 5
ATOM 7192 C C . VAL A 1 33 ? 6.203 -18.245 -1.104 1.00 0.00 33 VAL A C 5
ATOM 7193 O O . VAL A 1 33 ? 5.053 -18.644 -0.924 1.00 0.00 33 VAL A O 5
ATOM 7206 N N . TYR A 1 34 ? 6.555 -16.989 -0.960 1.00 0.00 34 TYR A N 5
ATOM 7207 C CA . TYR A 1 34 ? 5.596 -15.971 -0.572 1.00 0.00 34 TYR A CA 5
ATOM 7208 C C . TYR A 1 34 ? 5.866 -14.668 -1.306 1.00 0.00 34 TYR A C 5
ATOM 7209 O O . TYR A 1 34 ? 7.014 -14.349 -1.614 1.00 0.00 34 TYR A O 5
ATOM 7227 N N . THR A 1 35 ? 4.812 -13.928 -1.609 1.00 0.00 35 THR A N 5
ATOM 7228 C CA . THR A 1 35 ? 4.968 -12.650 -2.279 1.00 0.00 35 THR A CA 5
ATOM 7229 C C . THR A 1 35 ? 4.680 -11.526 -1.297 1.00 0.00 35 THR A C 5
ATOM 7230 O O . THR A 1 35 ? 3.710 -11.583 -0.538 1.00 0.00 35 THR A O 5
ATOM 7241 N N . VAL A 1 36 ? 5.536 -10.530 -1.282 1.00 0.00 36 VAL A N 5
ATOM 7242 C CA . VAL A 1 36 ? 5.364 -9.407 -0.375 1.00 0.00 36 VAL A CA 5
ATOM 7243 C C . VAL A 1 36 ? 4.426 -8.365 -0.972 1.00 0.00 36 VAL A C 5
ATOM 7244 O O . VAL A 1 36 ? 4.780 -7.676 -1.933 1.00 0.00 36 VAL A O 5
ATOM 7257 N N . HIS A 1 37 ? 3.230 -8.271 -0.412 1.00 0.00 37 HIS A N 5
ATOM 7258 C CA . HIS A 1 37 ? 2.246 -7.303 -0.863 1.00 0.00 37 HIS A CA 5
ATOM 7259 C C . HIS A 1 37 ? 1.935 -6.349 0.271 1.00 0.00 37 HIS A C 5
ATOM 7260 O O . HIS A 1 37 ? 2.425 -6.529 1.389 1.00 0.00 37 HIS A O 5
ATOM 7274 N N . HIS A 1 38 ? 1.081 -5.378 0.001 1.00 0.00 38 HIS A N 5
ATOM 7275 C CA . HIS A 1 38 ? 0.704 -4.389 0.995 1.00 0.00 38 HIS A CA 5
ATOM 7276 C C . HIS A 1 38 ? -0.725 -3.951 0.751 1.00 0.00 38 HIS A C 5
ATOM 7277 O O . HIS A 1 38 ? -1.209 -3.989 -0.383 1.00 0.00 38 HIS A O 5
ATOM 7291 N N . MET A 1 39 ? -1.389 -3.513 1.804 1.00 0.00 39 MET A N 5
ATOM 7292 C CA . MET A 1 39 ? -2.775 -3.091 1.708 1.00 0.00 39 MET A CA 5
ATOM 7293 C C . MET A 1 39 ? -3.046 -1.970 2.688 1.00 0.00 39 MET A C 5
ATOM 7294 O O . MET A 1 39 ? -2.475 -1.934 3.781 1.00 0.00 39 MET A O 5
ATOM 7308 N N . VAL A 1 40 ? -3.906 -1.049 2.293 1.00 0.00 40 VAL A N 5
ATOM 7309 C CA . VAL A 1 40 ? -4.253 0.062 3.149 1.00 0.00 40 VAL A CA 5
ATOM 7310 C C . VAL A 1 40 ? -5.157 -0.426 4.280 1.00 0.00 40 VAL A C 5
ATOM 7311 O O . VAL A 1 40 ? -6.351 -0.681 4.098 1.00 0.00 40 VAL A O 5
ATOM 7324 N N . TRP A 1 41 ? -4.553 -0.575 5.443 1.00 0.00 41 TRP A N 5
ATOM 7325 C CA . TRP A 1 41 ? -5.245 -1.063 6.625 1.00 0.00 41 TRP A CA 5
ATOM 7326 C C . TRP A 1 41 ? -6.226 -0.052 7.159 1.00 0.00 41 TRP A C 5
ATOM 7327 O O . TRP A 1 41 ? -7.325 -0.393 7.593 1.00 0.00 41 TRP A O 5
ATOM 7348 N N . HIS A 1 42 ? -5.816 1.191 7.118 1.00 0.00 42 HIS A N 5
ATOM 7349 C CA . HIS A 1 42 ? -6.630 2.276 7.621 1.00 0.00 42 HIS A CA 5
ATOM 7350 C C . HIS A 1 42 ? -6.255 3.567 6.948 1.00 0.00 42 HIS A C 5
ATOM 7351 O O . HIS A 1 42 ? -5.096 3.961 6.961 1.00 0.00 42 HIS A O 5
ATOM 7365 N N . VAL A 1 43 ? -7.230 4.211 6.355 1.00 0.00 43 VAL A N 5
ATOM 7366 C CA . VAL A 1 43 ? -6.994 5.468 5.690 1.00 0.00 43 VAL A CA 5
ATOM 7367 C C . VAL A 1 43 ? -7.880 6.549 6.292 1.00 0.00 43 VAL A C 5
ATOM 7368 O O . VAL A 1 43 ? -9.098 6.392 6.415 1.00 0.00 43 VAL A O 5
ATOM 7381 N N . GLU A 1 44 ? -7.227 7.610 6.725 1.00 0.00 44 GLU A N 5
ATOM 7382 C CA . GLU A 1 44 ? -7.870 8.744 7.341 1.00 0.00 44 GLU A CA 5
ATOM 7383 C C . GLU A 1 44 ? -8.743 9.493 6.345 1.00 0.00 44 GLU A C 5
ATOM 7384 O O . GLU A 1 44 ? -8.255 10.016 5.338 1.00 0.00 44 GLU A O 5
ATOM 7396 N N . ASP A 1 45 ? -10.028 9.572 6.652 1.00 0.00 45 ASP A N 5
ATOM 7397 C CA . ASP A 1 45 ? -10.992 10.253 5.794 1.00 0.00 45 ASP A CA 5
ATOM 7398 C C . ASP A 1 45 ? -11.034 11.744 6.103 1.00 0.00 45 ASP A C 5
ATOM 7399 O O . ASP A 1 45 ? -12.024 12.420 5.835 1.00 0.00 45 ASP A O 5
ATOM 7408 N N . GLY A 1 46 ? -9.939 12.253 6.645 1.00 0.00 46 GLY A N 5
ATOM 7409 C CA . GLY A 1 46 ? -9.862 13.656 6.985 1.00 0.00 46 GLY A CA 5
ATOM 7410 C C . GLY A 1 46 ? -9.494 14.531 5.804 1.00 0.00 46 GLY A C 5
ATOM 7411 O O . GLY A 1 46 ? -9.805 15.722 5.791 1.00 0.00 46 GLY A O 5
ATOM 7415 N N . GLY A 1 47 ? -8.842 13.952 4.799 1.00 0.00 47 GLY A N 5
ATOM 7416 C CA . GLY A 1 47 ? -8.450 14.743 3.652 1.00 0.00 47 GLY A CA 5
ATOM 7417 C C . GLY A 1 47 ? -7.528 14.031 2.672 1.00 0.00 47 GLY A C 5
ATOM 7418 O O . GLY A 1 47 ? -7.808 14.036 1.477 1.00 0.00 47 GLY A O 5
ATOM 7422 N N . PRO A 1 48 ? -6.406 13.439 3.139 1.00 0.00 48 PRO A N 5
ATOM 7423 C CA . PRO A 1 48 ? -5.422 12.749 2.270 1.00 0.00 48 PRO A CA 5
ATOM 7424 C C . PRO A 1 48 ? -5.961 11.621 1.361 1.00 0.00 48 PRO A C 5
ATOM 7425 O O . PRO A 1 48 ? -6.920 11.797 0.610 1.00 0.00 48 PRO A O 5
ATOM 7436 N N . ALA A 1 49 ? -5.303 10.457 1.442 1.00 0.00 49 ALA A N 5
ATOM 7437 C CA . ALA A 1 49 ? -5.611 9.290 0.615 1.00 0.00 49 ALA A CA 5
ATOM 7438 C C . ALA A 1 49 ? -7.104 8.971 0.498 1.00 0.00 49 ALA A C 5
ATOM 7439 O O . ALA A 1 49 ? -7.573 8.650 -0.594 1.00 0.00 49 ALA A O 5
ATOM 7446 N N . SER A 1 50 ? -7.856 9.099 1.582 1.00 0.00 50 SER A N 5
ATOM 7447 C CA . SER A 1 50 ? -9.279 8.770 1.557 1.00 0.00 50 SER A CA 5
ATOM 7448 C C . SER A 1 50 ? -10.062 9.619 0.560 1.00 0.00 50 SER A C 5
ATOM 7449 O O . SER A 1 50 ? -10.652 9.093 -0.383 1.00 0.00 50 SER A O 5
ATOM 7457 N N . GLU A 1 51 ? -10.057 10.929 0.771 1.00 0.00 51 GLU A N 5
ATOM 7458 C CA . GLU A 1 51 ? -10.792 11.850 -0.095 1.00 0.00 51 GLU A CA 5
ATOM 7459 C C . GLU A 1 51 ? -10.280 11.772 -1.522 1.00 0.00 51 GLU A C 5
ATOM 7460 O O . GLU A 1 51 ? -11.034 11.941 -2.486 1.00 0.00 51 GLU A O 5
ATOM 7472 N N . ALA A 1 52 ? -8.992 11.506 -1.642 1.00 0.00 52 ALA A N 5
ATOM 7473 C CA . ALA A 1 52 ? -8.349 11.382 -2.935 1.00 0.00 52 ALA A CA 5
ATOM 7474 C C . ALA A 1 52 ? -8.978 10.252 -3.743 1.00 0.00 52 ALA A C 5
ATOM 7475 O O . ALA A 1 52 ? -9.015 10.298 -4.973 1.00 0.00 52 ALA A O 5
ATOM 7482 N N . GLY A 1 53 ? -9.481 9.240 -3.044 1.00 0.00 53 GLY A N 5
ATOM 7483 C CA . GLY A 1 53 ? -10.107 8.125 -3.715 1.00 0.00 53 GLY A CA 5
ATOM 7484 C C . GLY A 1 53 ? -9.710 6.784 -3.135 1.00 0.00 53 GLY A C 5
ATOM 7485 O O . GLY A 1 53 ? -10.317 5.766 -3.460 1.00 0.00 53 GLY A O 5
ATOM 7489 N N . LEU A 1 54 ? -8.689 6.774 -2.284 1.00 0.00 54 LEU A N 5
ATOM 7490 C CA . LEU A 1 54 ? -8.227 5.534 -1.679 1.00 0.00 54 LEU A CA 5
ATOM 7491 C C . LEU A 1 54 ? -9.259 4.980 -0.714 1.00 0.00 54 LEU A C 5
ATOM 7492 O O . LEU A 1 54 ? -9.585 5.597 0.301 1.00 0.00 54 LEU A O 5
ATOM 7508 N N . ARG A 1 55 ? -9.771 3.816 -1.052 1.00 0.00 55 ARG A N 5
ATOM 7509 C CA . ARG A 1 55 ? -10.752 3.147 -0.222 1.00 0.00 55 ARG A CA 5
ATOM 7510 C C . ARG A 1 55 ? -10.058 2.167 0.721 1.00 0.00 55 ARG A C 5
ATOM 7511 O O . ARG A 1 55 ? -9.263 1.335 0.284 1.00 0.00 55 ARG A O 5
ATOM 7532 N N . GLN A 1 56 ? -10.312 2.302 2.014 1.00 0.00 56 GLN A N 5
ATOM 7533 C CA . GLN A 1 56 ? -9.736 1.402 3.005 1.00 0.00 56 GLN A CA 5
ATOM 7534 C C . GLN A 1 56 ? -9.983 -0.061 2.628 1.00 0.00 56 GLN A C 5
ATOM 7535 O O . GLN A 1 56 ? -11.059 -0.416 2.139 1.00 0.00 56 GLN A O 5
ATOM 7549 N N . GLY A 1 57 ? -8.979 -0.897 2.847 1.00 0.00 57 GLY A N 5
ATOM 7550 C CA . GLY A 1 57 ? -9.100 -2.308 2.530 1.00 0.00 57 GLY A CA 5
ATOM 7551 C C . GLY A 1 57 ? -8.693 -2.637 1.104 1.00 0.00 57 GLY A C 5
ATOM 7552 O O . GLY A 1 57 ? -8.923 -3.749 0.631 1.00 0.00 57 GLY A O 5
ATOM 7556 N N . ASP A 1 58 ? -8.100 -1.670 0.422 1.00 0.00 58 ASP A N 5
ATOM 7557 C CA . ASP A 1 58 ? -7.650 -1.856 -0.956 1.00 0.00 58 ASP A CA 5
ATOM 7558 C C . ASP A 1 58 ? -6.229 -2.403 -0.988 1.00 0.00 58 ASP A C 5
ATOM 7559 O O . ASP A 1 58 ? -5.418 -2.119 -0.101 1.00 0.00 58 ASP A O 5
ATOM 7568 N N . LEU A 1 59 ? -5.935 -3.185 -2.015 1.00 0.00 59 LEU A N 5
ATOM 7569 C CA . LEU A 1 59 ? -4.617 -3.770 -2.181 1.00 0.00 59 LEU A CA 5
ATOM 7570 C C . LEU A 1 59 ? -3.784 -2.903 -3.114 1.00 0.00 59 LEU A C 5
ATOM 7571 O O . LEU A 1 59 ? -4.231 -2.532 -4.200 1.00 0.00 59 LEU A O 5
ATOM 7587 N N . ILE A 1 60 ? -2.578 -2.577 -2.684 1.00 0.00 60 ILE A N 5
ATOM 7588 C CA . ILE A 1 60 ? -1.689 -1.747 -3.476 1.00 0.00 60 ILE A CA 5
ATOM 7589 C C . ILE A 1 60 ? -0.863 -2.613 -4.416 1.00 0.00 60 ILE A C 5
ATOM 7590 O O . ILE A 1 60 ? -0.222 -3.574 -3.989 1.00 0.00 60 ILE A O 5
ATOM 7606 N N . THR A 1 61 ? -0.909 -2.286 -5.696 1.00 0.00 61 THR A N 5
ATOM 7607 C CA . THR A 1 61 ? -0.169 -3.025 -6.699 1.00 0.00 61 THR A CA 5
ATOM 7608 C C . THR A 1 61 ? 1.084 -2.257 -7.119 1.00 0.00 61 THR A C 5
ATOM 7609 O O . THR A 1 61 ? 2.154 -2.840 -7.321 1.00 0.00 61 THR A O 5
ATOM 7620 N N . HIS A 1 62 ? 0.949 -0.940 -7.222 1.00 0.00 62 HIS A N 5
ATOM 7621 C CA . HIS A 1 62 ? 2.051 -0.082 -7.640 1.00 0.00 62 HIS A CA 5
ATOM 7622 C C . HIS A 1 62 ? 2.057 1.215 -6.852 1.00 0.00 62 HIS A C 5
ATOM 7623 O O . HIS A 1 62 ? 1.044 1.609 -6.280 1.00 0.00 62 HIS A O 5
ATOM 7637 N N . VAL A 1 63 ? 3.201 1.874 -6.825 1.00 0.00 63 VAL A N 5
ATOM 7638 C CA . VAL A 1 63 ? 3.332 3.143 -6.141 1.00 0.00 63 VAL A CA 5
ATOM 7639 C C . VAL A 1 63 ? 4.213 4.090 -6.951 1.00 0.00 63 VAL A C 5
ATOM 7640 O O . VAL A 1 63 ? 5.406 3.847 -7.137 1.00 0.00 63 VAL A O 5
ATOM 7653 N N . ASN A 1 64 ? 3.589 5.133 -7.489 1.00 0.00 64 ASN A N 5
ATOM 7654 C CA . ASN A 1 64 ? 4.288 6.145 -8.282 1.00 0.00 64 ASN A CA 5
ATOM 7655 C C . ASN A 1 64 ? 4.936 5.533 -9.515 1.00 0.00 64 ASN A C 5
ATOM 7656 O O . ASN A 1 64 ? 5.919 6.058 -10.044 1.00 0.00 64 ASN A O 5
ATOM 7667 N N . GLY A 1 65 ? 4.372 4.431 -9.976 1.00 0.00 65 GLY A N 5
ATOM 7668 C CA . GLY A 1 65 ? 4.915 3.755 -11.128 1.00 0.00 65 GLY A CA 5
ATOM 7669 C C . GLY A 1 65 ? 6.076 2.860 -10.762 1.00 0.00 65 GLY A C 5
ATOM 7670 O O . GLY A 1 65 ? 7.108 2.854 -11.435 1.00 0.00 65 GLY A O 5
ATOM 7674 N N . GLU A 1 66 ? 5.904 2.117 -9.686 1.00 0.00 66 GLU A N 5
ATOM 7675 C CA . GLU A 1 66 ? 6.895 1.204 -9.199 1.00 0.00 66 GLU A CA 5
ATOM 7676 C C . GLU A 1 66 ? 6.202 0.086 -8.430 1.00 0.00 66 GLU A C 5
ATOM 7677 O O . GLU A 1 66 ? 5.594 0.328 -7.388 1.00 0.00 66 GLU A O 5
ATOM 7689 N N . PRO A 1 67 ? 6.213 -1.131 -8.991 1.00 0.00 67 PRO A N 5
ATOM 7690 C CA . PRO A 1 67 ? 5.614 -2.306 -8.381 1.00 0.00 67 PRO A CA 5
ATOM 7691 C C . PRO A 1 67 ? 6.062 -2.472 -6.945 1.00 0.00 67 PRO A C 5
ATOM 7692 O O . PRO A 1 67 ? 7.251 -2.410 -6.628 1.00 0.00 67 PRO A O 5
ATOM 7703 N N . VAL A 1 68 ? 5.091 -2.697 -6.096 1.00 0.00 68 VAL A N 5
ATOM 7704 C CA . VAL A 1 68 ? 5.330 -2.857 -4.668 1.00 0.00 68 VAL A CA 5
ATOM 7705 C C . VAL A 1 68 ? 5.618 -4.305 -4.371 1.00 0.00 68 VAL A C 5
ATOM 7706 O O . VAL A 1 68 ? 5.981 -4.685 -3.261 1.00 0.00 68 VAL A O 5
ATOM 7719 N N . HIS A 1 69 ? 5.412 -5.088 -5.400 1.00 0.00 69 HIS A N 5
ATOM 7720 C CA . HIS A 1 69 ? 5.610 -6.503 -5.394 1.00 0.00 69 HIS A CA 5
ATOM 7721 C C . HIS A 1 69 ? 7.039 -6.869 -4.990 1.00 0.00 69 HIS A C 5
ATOM 7722 O O . HIS A 1 69 ? 7.945 -6.877 -5.823 1.00 0.00 69 HIS A O 5
ATOM 7736 N N . GLY A 1 70 ? 7.237 -7.149 -3.711 1.00 0.00 70 GLY A N 5
ATOM 7737 C CA . GLY A 1 70 ? 8.556 -7.508 -3.230 1.00 0.00 70 GLY A CA 5
ATOM 7738 C C . GLY A 1 70 ? 9.142 -6.456 -2.308 1.00 0.00 70 GLY A C 5
ATOM 7739 O O . GLY A 1 70 ? 10.159 -6.692 -1.648 1.00 0.00 70 GLY A O 5
ATOM 7743 N N . LEU A 1 71 ? 8.510 -5.288 -2.266 1.00 0.00 71 LEU A N 5
ATOM 7744 C CA . LEU A 1 71 ? 8.973 -4.204 -1.410 1.00 0.00 71 LEU A CA 5
ATOM 7745 C C . LEU A 1 71 ? 8.616 -4.512 0.032 1.00 0.00 71 LEU A C 5
ATOM 7746 O O . LEU A 1 71 ? 7.526 -5.001 0.310 1.00 0.00 71 LEU A O 5
ATOM 7762 N N . VAL A 1 72 ? 9.528 -4.232 0.944 1.00 0.00 72 VAL A N 5
ATOM 7763 C CA . VAL A 1 72 ? 9.277 -4.475 2.353 1.00 0.00 72 VAL A CA 5
ATOM 7764 C C . VAL A 1 72 ? 8.380 -3.365 2.913 1.00 0.00 72 VAL A C 5
ATOM 7765 O O . VAL A 1 72 ? 8.168 -2.346 2.254 1.00 0.00 72 VAL A O 5
ATOM 7778 N N . HIS A 1 73 ? 7.848 -3.583 4.112 1.00 0.00 73 HIS A N 5
ATOM 7779 C CA . HIS A 1 73 ? 6.956 -2.632 4.786 1.00 0.00 73 HIS A CA 5
ATOM 7780 C C . HIS A 1 73 ? 7.453 -1.196 4.709 1.00 0.00 73 HIS A C 5
ATOM 7781 O O . HIS A 1 73 ? 6.708 -0.270 4.406 1.00 0.00 73 HIS A O 5
ATOM 7795 N N . THR A 1 74 ? 8.719 -1.028 4.987 1.00 0.00 74 THR A N 5
ATOM 7796 C CA . THR A 1 74 ? 9.328 0.281 5.021 1.00 0.00 74 THR A CA 5
ATOM 7797 C C . THR A 1 74 ? 9.683 0.802 3.634 1.00 0.00 74 THR A C 5
ATOM 7798 O O . THR A 1 74 ? 9.810 2.009 3.438 1.00 0.00 74 THR A O 5
ATOM 7809 N N . GLU A 1 75 ? 9.811 -0.096 2.666 1.00 0.00 75 GLU A N 5
ATOM 7810 C CA . GLU A 1 75 ? 10.155 0.298 1.312 1.00 0.00 75 GLU A CA 5
ATOM 7811 C C . GLU A 1 75 ? 9.006 1.037 0.641 1.00 0.00 75 GLU A C 5
ATOM 7812 O O . GLU A 1 75 ? 9.232 2.013 -0.068 1.00 0.00 75 GLU A O 5
ATOM 7824 N N . VAL A 1 76 ? 7.774 0.577 0.857 1.00 0.00 76 VAL A N 5
ATOM 7825 C CA . VAL A 1 76 ? 6.625 1.249 0.264 1.00 0.00 76 VAL A CA 5
ATOM 7826 C C . VAL A 1 76 ? 6.487 2.642 0.857 1.00 0.00 76 VAL A C 5
ATOM 7827 O O . VAL A 1 76 ? 6.271 3.620 0.144 1.00 0.00 76 VAL A O 5
ATOM 7840 N N . VAL A 1 77 ? 6.605 2.708 2.176 1.00 0.00 77 VAL A N 5
ATOM 7841 C CA . VAL A 1 77 ? 6.559 3.963 2.903 1.00 0.00 77 VAL A CA 5
ATOM 7842 C C . VAL A 1 77 ? 7.608 4.923 2.350 1.00 0.00 77 VAL A C 5
ATOM 7843 O O . VAL A 1 77 ? 7.320 6.088 2.075 1.00 0.00 77 VAL A O 5
ATOM 7856 N N . GLU A 1 78 ? 8.823 4.414 2.170 1.00 0.00 78 GLU A N 5
ATOM 7857 C CA . GLU A 1 78 ? 9.914 5.213 1.635 1.00 0.00 78 GLU A CA 5
ATOM 7858 C C . GLU A 1 78 ? 9.621 5.628 0.209 1.00 0.00 78 GLU A C 5
ATOM 7859 O O . GLU A 1 78 ? 9.865 6.767 -0.167 1.00 0.00 78 GLU A O 5
ATOM 7871 N N . LEU A 1 79 ? 9.126 4.685 -0.585 1.00 0.00 79 LEU A N 5
ATOM 7872 C CA . LEU A 1 79 ? 8.763 4.952 -1.975 1.00 0.00 79 LEU A CA 5
ATOM 7873 C C . LEU A 1 79 ? 7.808 6.142 -2.040 1.00 0.00 79 LEU A C 5
ATOM 7874 O O . LEU A 1 79 ? 7.941 7.017 -2.895 1.00 0.00 79 LEU A O 5
ATOM 7890 N N . ILE A 1 80 ? 6.859 6.168 -1.113 1.00 0.00 80 ILE A N 5
ATOM 7891 C CA . ILE A 1 80 ? 5.888 7.237 -1.040 1.00 0.00 80 ILE A CA 5
ATOM 7892 C C . ILE A 1 80 ? 6.558 8.549 -0.636 1.00 0.00 80 ILE A C 5
ATOM 7893 O O . ILE A 1 80 ? 6.399 9.571 -1.307 1.00 0.00 80 ILE A O 5
ATOM 7909 N N . LEU A 1 81 ? 7.308 8.508 0.460 1.00 0.00 81 LEU A N 5
ATOM 7910 C CA . LEU A 1 81 ? 8.021 9.684 0.957 1.00 0.00 81 LEU A CA 5
ATOM 7911 C C . LEU A 1 81 ? 9.012 10.204 -0.083 1.00 0.00 81 LEU A C 5
ATOM 7912 O O . LEU A 1 81 ? 9.273 11.403 -0.167 1.00 0.00 81 LEU A O 5
ATOM 7928 N N . LYS A 1 82 ? 9.570 9.277 -0.857 1.00 0.00 82 LYS A N 5
ATOM 7929 C CA . LYS A 1 82 ? 10.534 9.588 -1.903 1.00 0.00 82 LYS A CA 5
ATOM 7930 C C . LYS A 1 82 ? 9.926 10.485 -2.966 1.00 0.00 82 LYS A C 5
ATOM 7931 O O . LYS A 1 82 ? 10.586 11.379 -3.496 1.00 0.00 82 LYS A O 5
ATOM 7950 N N . SER A 1 83 ? 8.670 10.214 -3.283 1.00 0.00 83 SER A N 5
ATOM 7951 C CA . SER A 1 83 ? 7.945 10.974 -4.288 1.00 0.00 83 SER A CA 5
ATOM 7952 C C . SER A 1 83 ? 7.944 12.464 -3.951 1.00 0.00 83 SER A C 5
ATOM 7953 O O . SER A 1 83 ? 8.328 13.292 -4.777 1.00 0.00 83 SER A O 5
ATOM 7961 N N . GLY A 1 84 ? 7.526 12.807 -2.742 1.00 0.00 84 GLY A N 5
ATOM 7962 C CA . GLY A 1 84 ? 7.513 14.200 -2.350 1.00 0.00 84 GLY A CA 5
ATOM 7963 C C . GLY A 1 84 ? 6.265 14.592 -1.591 1.00 0.00 84 GLY A C 5
ATOM 7964 O O . GLY A 1 84 ? 5.823 13.875 -0.695 1.00 0.00 84 GLY A O 5
ATOM 7968 N N . ASN A 1 85 ? 5.688 15.726 -1.964 1.00 0.00 85 ASN A N 5
ATOM 7969 C CA . ASN A 1 85 ? 4.486 16.243 -1.309 1.00 0.00 85 ASN A CA 5
ATOM 7970 C C . ASN A 1 85 ? 3.246 15.446 -1.692 1.00 0.00 85 ASN A C 5
ATOM 7971 O O . ASN A 1 85 ? 2.154 15.697 -1.186 1.00 0.00 85 ASN A O 5
ATOM 7982 N N . LYS A 1 86 ? 3.420 14.468 -2.559 1.00 0.00 86 LYS A N 5
ATOM 7983 C CA . LYS A 1 86 ? 2.325 13.642 -3.009 1.00 0.00 86 LYS A CA 5
ATOM 7984 C C . LYS A 1 86 ? 2.843 12.341 -3.581 1.00 0.00 86 LYS A C 5
ATOM 7985 O O . LYS A 1 86 ? 4.052 12.151 -3.697 1.00 0.00 86 LYS A O 5
ATOM 8004 N N . VAL A 1 87 ? 1.924 11.456 -3.939 1.00 0.00 87 VAL A N 5
ATOM 8005 C CA . VAL A 1 87 ? 2.300 10.146 -4.489 1.00 0.00 87 VAL A CA 5
ATOM 8006 C C . VAL A 1 87 ? 1.112 9.416 -5.129 1.00 0.00 87 VAL A C 5
ATOM 8007 O O . VAL A 1 87 ? -0.030 9.554 -4.691 1.00 0.00 87 VAL A O 5
ATOM 8020 N N . ALA A 1 88 ? 1.404 8.649 -6.175 1.00 0.00 88 ALA A N 5
ATOM 8021 C CA . ALA A 1 88 ? 0.394 7.875 -6.900 1.00 0.00 88 ALA A CA 5
ATOM 8022 C C . ALA A 1 88 ? 0.287 6.453 -6.367 1.00 0.00 88 ALA A C 5
ATOM 8023 O O . ALA A 1 88 ? 1.069 5.583 -6.743 1.00 0.00 88 ALA A O 5
ATOM 8030 N N . ILE A 1 89 ? -0.668 6.216 -5.488 1.00 0.00 89 ILE A N 5
ATOM 8031 C CA . ILE A 1 89 ? -0.862 4.881 -4.933 1.00 0.00 89 ILE A CA 5
ATOM 8032 C C . ILE A 1 89 ? -1.817 4.072 -5.818 1.00 0.00 89 ILE A C 5
ATOM 8033 O O . ILE A 1 89 ? -3.003 4.378 -5.913 1.00 0.00 89 ILE A O 5
ATOM 8049 N N . SER A 1 90 ? -1.294 3.050 -6.479 1.00 0.00 90 SER A N 5
ATOM 8050 C CA . SER A 1 90 ? -2.102 2.228 -7.366 1.00 0.00 90 SER A CA 5
ATOM 8051 C C . SER A 1 90 ? -2.738 1.068 -6.610 1.00 0.00 90 SER A C 5
ATOM 8052 O O . SER A 1 90 ? -2.045 0.162 -6.145 1.00 0.00 90 SER A O 5
ATOM 8060 N N . THR A 1 91 ? -4.056 1.115 -6.484 1.00 0.00 91 THR A N 5
ATOM 8061 C CA . THR A 1 91 ? -4.800 0.078 -5.792 1.00 0.00 91 THR A CA 5
ATOM 8062 C C . THR A 1 91 ? -5.619 -0.740 -6.787 1.00 0.00 91 THR A C 5
ATOM 8063 O O . THR A 1 91 ? -5.702 -0.386 -7.964 1.00 0.00 91 THR A O 5
ATOM 8074 N N . THR A 1 92 ? -6.223 -1.833 -6.329 1.00 0.00 92 THR A N 5
ATOM 8075 C CA . THR A 1 92 ? -6.995 -2.683 -7.225 1.00 0.00 92 THR A CA 5
ATOM 8076 C C . THR A 1 92 ? -8.512 -2.505 -7.053 1.00 0.00 92 THR A C 5
ATOM 8077 O O . THR A 1 92 ? -9.089 -2.954 -6.061 1.00 0.00 92 THR A O 5
ATOM 8088 N N . PRO A 1 93 ? -9.176 -1.818 -8.005 1.00 0.00 93 PRO A N 5
ATOM 8089 C CA . PRO A 1 93 ? -10.632 -1.618 -7.968 1.00 0.00 93 PRO A CA 5
ATOM 8090 C C . PRO A 1 93 ? -11.423 -2.925 -7.880 1.00 0.00 93 PRO A C 5
ATOM 8091 O O . PRO A 1 93 ? -10.862 -4.018 -7.957 1.00 0.00 93 PRO A O 5
ATOM 8102 N N . LEU A 1 94 ? -12.735 -2.791 -7.745 1.00 0.00 94 LEU A N 5
ATOM 8103 C CA . LEU A 1 94 ? -13.634 -3.934 -7.639 1.00 0.00 94 LEU A CA 5
ATOM 8104 C C . LEU A 1 94 ? -13.616 -4.774 -8.915 1.00 0.00 94 LEU A C 5
ATOM 8105 O O . LEU A 1 94 ? -13.220 -4.292 -9.983 1.00 0.00 94 LEU A O 5
ATOM 8121 N N . GLU A 1 95 ? -14.050 -6.024 -8.802 1.00 0.00 95 GLU A N 5
ATOM 8122 C CA . GLU A 1 95 ? -14.084 -6.928 -9.941 1.00 0.00 95 GLU A CA 5
ATOM 8123 C C . GLU A 1 95 ? -15.101 -8.045 -9.713 1.00 0.00 95 GLU A C 5
ATOM 8124 O O . GLU A 1 95 ? -15.464 -8.353 -8.575 1.00 0.00 95 GLU A O 5
ATOM 8136 N N . ASN A 1 96 ? -15.563 -8.632 -10.805 1.00 0.00 96 ASN A N 5
ATOM 8137 C CA . ASN A 1 96 ? -16.546 -9.709 -10.746 1.00 0.00 96 ASN A CA 5
ATOM 8138 C C . ASN A 1 96 ? -15.885 -11.027 -10.369 1.00 0.00 96 ASN A C 5
ATOM 8139 O O . ASN A 1 96 ? -14.640 -11.115 -10.450 1.00 0.00 96 ASN A O 5
ATOM 8151 N N . SER B 2 1 ? -3.273 -16.760 1.292 1.00 0.00 101 SER B N 5
ATOM 8152 C CA . SER B 2 1 ? -3.592 -15.360 0.934 1.00 0.00 101 SER B CA 5
ATOM 8153 C C . SER B 2 1 ? -3.407 -14.433 2.135 1.00 0.00 101 SER B C 5
ATOM 8154 O O . SER B 2 1 ? -3.735 -13.249 2.070 1.00 0.00 101 SER B O 5
ATOM 8164 N N . TRP B 2 2 ? -2.869 -14.986 3.219 1.00 0.00 102 TRP B N 5
ATOM 8165 C CA . TRP B 2 2 ? -2.618 -14.248 4.451 1.00 0.00 102 TRP B CA 5
ATOM 8166 C C . TRP B 2 2 ? -2.021 -15.213 5.459 1.00 0.00 102 TRP B C 5
ATOM 8167 O O . TRP B 2 2 ? -2.729 -15.806 6.271 1.00 0.00 102 TRP B O 5
ATOM 8188 N N . GLU B 2 3 ? -0.722 -15.401 5.375 1.00 0.00 103 GLU B N 5
ATOM 8189 C CA . GLU B 2 3 ? -0.045 -16.331 6.253 1.00 0.00 103 GLU B CA 5
ATOM 8190 C C . GLU B 2 3 ? 0.778 -15.602 7.309 1.00 0.00 103 GLU B C 5
ATOM 8191 O O . GLU B 2 3 ? 0.365 -15.502 8.464 1.00 0.00 103 GLU B O 5
ATOM 8203 N N . SER B 2 4 ? 1.928 -15.076 6.919 1.00 0.00 104 SER B N 5
ATOM 8204 C CA . SER B 2 4 ? 2.787 -14.372 7.860 1.00 0.00 104 SER B CA 5
ATOM 8205 C C . SER B 2 4 ? 2.621 -12.863 7.731 1.00 0.00 104 SER B C 5
ATOM 8206 O O . SER B 2 4 ? 2.411 -12.343 6.634 1.00 0.00 104 SER B O 5
ATOM 8214 N N . HIS B 2 5 ? 2.714 -12.167 8.854 1.00 0.00 105 HIS B N 5
ATOM 8215 C CA . HIS B 2 5 ? 2.583 -10.717 8.867 1.00 0.00 105 HIS B CA 5
ATOM 8216 C C . HIS B 2 5 ? 3.931 -10.059 9.144 1.00 0.00 105 HIS B C 5
ATOM 8217 O O . HIS B 2 5 ? 4.106 -8.857 8.941 1.00 0.00 105 HIS B O 5
ATOM 8231 N N . LYS B 2 6 ? 4.882 -10.862 9.609 1.00 0.00 106 LYS B N 5
ATOM 8232 C CA . LYS B 2 6 ? 6.215 -10.371 9.923 1.00 0.00 106 LYS B CA 5
ATOM 8233 C C . LYS B 2 6 ? 6.946 -9.942 8.656 1.00 0.00 106 LYS B C 5
ATOM 8234 O O . LYS B 2 6 ? 7.507 -10.770 7.935 1.00 0.00 106 LYS B O 5
ATOM 8253 N N . SER B 2 7 ? 6.912 -8.648 8.381 1.00 0.00 107 SER B N 5
ATOM 8254 C CA . SER B 2 7 ? 7.574 -8.095 7.208 1.00 0.00 107 SER B CA 5
ATOM 8255 C C . SER B 2 7 ? 7.879 -6.615 7.421 1.00 0.00 107 SER B C 5
ATOM 8256 O O . SER B 2 7 ? 7.991 -5.845 6.465 1.00 0.00 107 SER B O 5
ATOM 8264 N N . GLY B 2 8 ? 8.016 -6.227 8.682 1.00 0.00 108 GLY B N 5
ATOM 8265 C CA . GLY B 2 8 ? 8.298 -4.847 9.012 1.00 0.00 108 GLY B CA 5
ATOM 8266 C C . GLY B 2 8 ? 7.675 -4.442 10.331 1.00 0.00 108 GLY B C 5
ATOM 8267 O O . GLY B 2 8 ? 8.217 -4.727 11.396 1.00 0.00 108 GLY B O 5
ATOM 8271 N N . GLY B 2 9 ? 6.522 -3.798 10.265 1.00 0.00 109 GLY B N 5
ATOM 8272 C CA . GLY B 2 9 ? 5.846 -3.368 11.470 1.00 0.00 109 GLY B CA 5
ATOM 8273 C C . GLY B 2 9 ? 4.502 -2.747 11.172 1.00 0.00 109 GLY B C 5
ATOM 8274 O O . GLY B 2 9 ? 3.693 -3.332 10.450 1.00 0.00 109 GLY B O 5
ATOM 8278 N N . GLU B 2 10 ? 4.262 -1.566 11.723 1.00 0.00 110 GLU B N 5
ATOM 8279 C CA . GLU B 2 10 ? 3.008 -0.855 11.507 1.00 0.00 110 GLU B CA 5
ATOM 8280 C C . GLU B 2 10 ? 3.287 0.591 11.105 1.00 0.00 110 GLU B C 5
ATOM 8281 O O . GLU B 2 10 ? 2.556 1.511 11.480 1.00 0.00 110 GLU B O 5
ATOM 8293 N N . THR B 2 11 ? 4.354 0.773 10.340 1.00 0.00 111 THR B N 5
ATOM 8294 C CA . THR B 2 11 ? 4.761 2.085 9.860 1.00 0.00 111 THR B CA 5
ATOM 8295 C C . THR B 2 11 ? 3.784 2.585 8.799 1.00 0.00 111 THR B C 5
ATOM 8296 O O . THR B 2 11 ? 3.860 2.201 7.633 1.00 0.00 111 THR B O 5
ATOM 8307 N N . ARG B 2 12 ? 2.856 3.426 9.217 1.00 0.00 112 ARG B N 5
ATOM 8308 C CA . ARG B 2 12 ? 1.855 3.965 8.312 1.00 0.00 112 ARG B CA 5
ATOM 8309 C C . ARG B 2 12 ? 2.312 5.280 7.691 1.00 0.00 112 ARG B C 5
ATOM 8310 O O . ARG B 2 12 ? 3.350 5.833 8.062 1.00 0.00 112 ARG B O 5
ATOM 8331 N N . LEU B 2 13 ? 1.519 5.775 6.753 1.00 0.00 113 LEU B N 5
ATOM 8332 C CA . LEU B 2 13 ? 1.810 7.019 6.066 1.00 0.00 113 LEU B CA 5
ATOM 8333 C C . LEU B 2 13 ? 0.940 8.127 6.645 1.00 0.00 113 LEU B C 5
ATOM 8334 O O . LEU B 2 13 ? 0.960 8.300 7.882 1.00 0.00 113 LEU B O 5
ATOM 8351 N N . GLY A 1 1 ? -10.063 -11.355 -12.808 1.00 0.00 1 GLY A N 6
ATOM 8352 C CA . GLY A 1 1 ? -9.622 -10.034 -12.304 1.00 0.00 1 GLY A CA 6
ATOM 8353 C C . GLY A 1 1 ? -9.550 -9.001 -13.407 1.00 0.00 1 GLY A C 6
ATOM 8354 O O . GLY A 1 1 ? -9.995 -9.251 -14.530 1.00 0.00 1 GLY A O 6
ATOM 8360 N N . GLY A 1 2 ? -8.984 -7.846 -13.094 1.00 0.00 2 GLY A N 6
ATOM 8361 C CA . GLY A 1 2 ? -8.863 -6.786 -14.069 1.00 0.00 2 GLY A CA 6
ATOM 8362 C C . GLY A 1 2 ? -7.440 -6.279 -14.172 1.00 0.00 2 GLY A C 6
ATOM 8363 O O . GLY A 1 2 ? -6.559 -6.731 -13.441 1.00 0.00 2 GLY A O 6
ATOM 8367 N N . SER A 1 3 ? -7.216 -5.340 -15.075 1.00 0.00 3 SER A N 6
ATOM 8368 C CA . SER A 1 3 ? -5.894 -4.770 -15.275 1.00 0.00 3 SER A CA 6
ATOM 8369 C C . SER A 1 3 ? -5.966 -3.246 -15.213 1.00 0.00 3 SER A C 6
ATOM 8370 O O . SER A 1 3 ? -7.041 -2.686 -14.991 1.00 0.00 3 SER A O 6
ATOM 8378 N N . MET A 1 4 ? -4.823 -2.586 -15.403 1.00 0.00 4 MET A N 6
ATOM 8379 C CA . MET A 1 4 ? -4.743 -1.123 -15.376 1.00 0.00 4 MET A CA 6
ATOM 8380 C C . MET A 1 4 ? -5.257 -0.565 -14.055 1.00 0.00 4 MET A C 6
ATOM 8381 O O . MET A 1 4 ? -6.357 -0.018 -13.983 1.00 0.00 4 MET A O 6
ATOM 8395 N N . ARG A 1 5 ? -4.463 -0.721 -13.012 1.00 0.00 5 ARG A N 6
ATOM 8396 C CA . ARG A 1 5 ? -4.838 -0.223 -11.699 1.00 0.00 5 ARG A CA 6
ATOM 8397 C C . ARG A 1 5 ? -4.713 1.299 -11.688 1.00 0.00 5 ARG A C 6
ATOM 8398 O O . ARG A 1 5 ? -3.730 1.838 -12.201 1.00 0.00 5 ARG A O 6
ATOM 8419 N N . PRO A 1 6 ? -5.700 2.015 -11.130 1.00 0.00 6 PRO A N 6
ATOM 8420 C CA . PRO A 1 6 ? -5.705 3.476 -11.085 1.00 0.00 6 PRO A CA 6
ATOM 8421 C C . PRO A 1 6 ? -4.977 4.034 -9.864 1.00 0.00 6 PRO A C 6
ATOM 8422 O O . PRO A 1 6 ? -5.368 3.767 -8.728 1.00 0.00 6 PRO A O 6
ATOM 8433 N N . PRO A 1 7 ? -3.881 4.784 -10.068 1.00 0.00 7 PRO A N 6
ATOM 8434 C CA . PRO A 1 7 ? -3.138 5.383 -8.968 1.00 0.00 7 PRO A CA 6
ATOM 8435 C C . PRO A 1 7 ? -3.840 6.587 -8.370 1.00 0.00 7 PRO A C 6
ATOM 8436 O O . PRO A 1 7 ? -4.127 7.568 -9.059 1.00 0.00 7 PRO A O 6
ATOM 8447 N N . ILE A 1 8 ? -4.102 6.496 -7.089 1.00 0.00 8 ILE A N 6
ATOM 8448 C CA . ILE A 1 8 ? -4.737 7.556 -6.352 1.00 0.00 8 ILE A CA 6
ATOM 8449 C C . ILE A 1 8 ? -3.666 8.512 -5.874 1.00 0.00 8 ILE A C 6
ATOM 8450 O O . ILE A 1 8 ? -2.817 8.156 -5.063 1.00 0.00 8 ILE A O 6
ATOM 8466 N N . ILE A 1 9 ? -3.674 9.703 -6.411 1.00 0.00 9 ILE A N 6
ATOM 8467 C CA . ILE A 1 9 ? -2.673 10.682 -6.054 1.00 0.00 9 ILE A CA 6
ATOM 8468 C C . ILE A 1 9 ? -2.977 11.350 -4.720 1.00 0.00 9 ILE A C 6
ATOM 8469 O O . ILE A 1 9 ? -3.805 12.259 -4.650 1.00 0.00 9 ILE A O 6
ATOM 8485 N N . ILE A 1 10 ? -2.318 10.895 -3.661 1.00 0.00 10 ILE A N 6
ATOM 8486 C CA . ILE A 1 10 ? -2.495 11.513 -2.357 1.00 0.00 10 ILE A CA 6
ATOM 8487 C C . ILE A 1 10 ? -1.685 12.798 -2.361 1.00 0.00 10 ILE A C 6
ATOM 8488 O O . ILE A 1 10 ? -0.775 12.945 -3.172 1.00 0.00 10 ILE A O 6
ATOM 8504 N N . HIS A 1 11 ? -1.996 13.702 -1.465 1.00 0.00 11 HIS A N 6
ATOM 8505 C CA . HIS A 1 11 ? -1.285 14.951 -1.358 1.00 0.00 11 HIS A CA 6
ATOM 8506 C C . HIS A 1 11 ? -1.078 15.236 0.115 1.00 0.00 11 HIS A C 6
ATOM 8507 O O . HIS A 1 11 ? -2.037 15.463 0.856 1.00 0.00 11 HIS A O 6
ATOM 8521 N N . ARG A 1 12 ? 0.172 15.171 0.545 1.00 0.00 12 ARG A N 6
ATOM 8522 C CA . ARG A 1 12 ? 0.510 15.400 1.934 1.00 0.00 12 ARG A CA 6
ATOM 8523 C C . ARG A 1 12 ? 0.157 16.821 2.350 1.00 0.00 12 ARG A C 6
ATOM 8524 O O . ARG A 1 12 ? 0.857 17.777 2.018 1.00 0.00 12 ARG A O 6
ATOM 8545 N N . ALA A 1 13 ? -0.940 16.942 3.084 1.00 0.00 13 ALA A N 6
ATOM 8546 C CA . ALA A 1 13 ? -1.420 18.232 3.558 1.00 0.00 13 ALA A CA 6
ATOM 8547 C C . ALA A 1 13 ? -0.630 18.710 4.777 1.00 0.00 13 ALA A C 6
ATOM 8548 O O . ALA A 1 13 ? -1.205 19.122 5.783 1.00 0.00 13 ALA A O 6
ATOM 8555 N N . GLY A 1 14 ? 0.693 18.636 4.683 1.00 0.00 14 GLY A N 6
ATOM 8556 C CA . GLY A 1 14 ? 1.551 19.071 5.769 1.00 0.00 14 GLY A CA 6
ATOM 8557 C C . GLY A 1 14 ? 1.682 18.045 6.880 1.00 0.00 14 GLY A C 6
ATOM 8558 O O . GLY A 1 14 ? 2.447 18.244 7.824 1.00 0.00 14 GLY A O 6
ATOM 8562 N N . LYS A 1 15 ? 0.940 16.950 6.779 1.00 0.00 15 LYS A N 6
ATOM 8563 C CA . LYS A 1 15 ? 0.991 15.905 7.795 1.00 0.00 15 LYS A CA 6
ATOM 8564 C C . LYS A 1 15 ? 1.423 14.566 7.198 1.00 0.00 15 LYS A C 6
ATOM 8565 O O . LYS A 1 15 ? 2.590 14.192 7.277 1.00 0.00 15 LYS A O 6
ATOM 8584 N N . LYS A 1 16 ? 0.490 13.866 6.566 1.00 0.00 16 LYS A N 6
ATOM 8585 C CA . LYS A 1 16 ? 0.776 12.563 5.978 1.00 0.00 16 LYS A CA 6
ATOM 8586 C C . LYS A 1 16 ? -0.203 12.257 4.857 1.00 0.00 16 LYS A C 6
ATOM 8587 O O . LYS A 1 16 ? -1.016 13.103 4.486 1.00 0.00 16 LYS A O 6
ATOM 8606 N N . TYR A 1 17 ? -0.108 11.050 4.312 1.00 0.00 17 TYR A N 6
ATOM 8607 C CA . TYR A 1 17 ? -0.990 10.622 3.237 1.00 0.00 17 TYR A CA 6
ATOM 8608 C C . TYR A 1 17 ? -2.229 9.971 3.822 1.00 0.00 17 TYR A C 6
ATOM 8609 O O . TYR A 1 17 ? -3.073 9.447 3.102 1.00 0.00 17 TYR A O 6
ATOM 8627 N N . GLY A 1 18 ? -2.313 10.030 5.145 1.00 0.00 18 GLY A N 6
ATOM 8628 C CA . GLY A 1 18 ? -3.450 9.526 5.879 1.00 0.00 18 GLY A CA 6
ATOM 8629 C C . GLY A 1 18 ? -3.836 8.090 5.617 1.00 0.00 18 GLY A C 6
ATOM 8630 O O . GLY A 1 18 ? -5.002 7.812 5.398 1.00 0.00 18 GLY A O 6
ATOM 8634 N N . PHE A 1 19 ? -2.887 7.184 5.644 1.00 0.00 19 PHE A N 6
ATOM 8635 C CA . PHE A 1 19 ? -3.203 5.761 5.471 1.00 0.00 19 PHE A CA 6
ATOM 8636 C C . PHE A 1 19 ? -2.066 4.845 5.909 1.00 0.00 19 PHE A C 6
ATOM 8637 O O . PHE A 1 19 ? -0.884 5.163 5.810 1.00 0.00 19 PHE A O 6
ATOM 8654 N N . THR A 1 20 ? -2.479 3.707 6.424 1.00 0.00 20 THR A N 6
ATOM 8655 C CA . THR A 1 20 ? -1.577 2.671 6.938 1.00 0.00 20 THR A CA 6
ATOM 8656 C C . THR A 1 20 ? -1.240 1.604 5.879 1.00 0.00 20 THR A C 6
ATOM 8657 O O . THR A 1 20 ? -2.129 0.876 5.440 1.00 0.00 20 THR A O 6
ATOM 8668 N N . LEU A 1 21 ? 0.033 1.520 5.468 1.00 0.00 21 LEU A N 6
ATOM 8669 C CA . LEU A 1 21 ? 0.459 0.521 4.474 1.00 0.00 21 LEU A CA 6
ATOM 8670 C C . LEU A 1 21 ? 0.923 -0.769 5.150 1.00 0.00 21 LEU A C 6
ATOM 8671 O O . LEU A 1 21 ? 2.114 -0.963 5.374 1.00 0.00 21 LEU A O 6
ATOM 8687 N N . ARG A 1 22 ? -0.021 -1.630 5.505 1.00 0.00 22 ARG A N 6
ATOM 8688 C CA . ARG A 1 22 ? 0.306 -2.904 6.145 1.00 0.00 22 ARG A CA 6
ATOM 8689 C C . ARG A 1 22 ? 0.911 -3.886 5.143 1.00 0.00 22 ARG A C 6
ATOM 8690 O O . ARG A 1 22 ? 0.500 -3.924 3.983 1.00 0.00 22 ARG A O 6
ATOM 8711 N N . ALA A 1 23 ? 1.857 -4.692 5.608 1.00 0.00 23 ALA A N 6
ATOM 8712 C CA . ALA A 1 23 ? 2.517 -5.678 4.764 1.00 0.00 23 ALA A CA 6
ATOM 8713 C C . ALA A 1 23 ? 1.941 -7.065 4.993 1.00 0.00 23 ALA A C 6
ATOM 8714 O O . ALA A 1 23 ? 1.548 -7.396 6.112 1.00 0.00 23 ALA A O 6
ATOM 8721 N N . ILE A 1 24 ? 1.890 -7.867 3.939 1.00 0.00 24 ILE A N 6
ATOM 8722 C CA . ILE A 1 24 ? 1.389 -9.228 4.031 1.00 0.00 24 ILE A CA 6
ATOM 8723 C C . ILE A 1 24 ? 2.164 -10.135 3.079 1.00 0.00 24 ILE A C 6
ATOM 8724 O O . ILE A 1 24 ? 2.496 -9.739 1.961 1.00 0.00 24 ILE A O 6
ATOM 8740 N N . ARG A 1 25 ? 2.474 -11.342 3.527 1.00 0.00 25 ARG A N 6
ATOM 8741 C CA . ARG A 1 25 ? 3.214 -12.286 2.703 1.00 0.00 25 ARG A CA 6
ATOM 8742 C C . ARG A 1 25 ? 2.333 -13.456 2.289 1.00 0.00 25 ARG A C 6
ATOM 8743 O O . ARG A 1 25 ? 2.064 -14.356 3.088 1.00 0.00 25 ARG A O 6
ATOM 8764 N N . VAL A 1 26 ? 1.857 -13.422 1.056 1.00 0.00 26 VAL A N 6
ATOM 8765 C CA . VAL A 1 26 ? 1.019 -14.492 0.536 1.00 0.00 26 VAL A CA 6
ATOM 8766 C C . VAL A 1 26 ? 1.875 -15.636 0.002 1.00 0.00 26 VAL A C 6
ATOM 8767 O O . VAL A 1 26 ? 2.631 -15.466 -0.955 1.00 0.00 26 VAL A O 6
ATOM 8780 N N . TYR A 1 27 ? 1.777 -16.794 0.628 1.00 0.00 27 TYR A N 6
ATOM 8781 C CA . TYR A 1 27 ? 2.542 -17.950 0.191 1.00 0.00 27 TYR A CA 6
ATOM 8782 C C . TYR A 1 27 ? 1.862 -18.606 -0.999 1.00 0.00 27 TYR A C 6
ATOM 8783 O O . TYR A 1 27 ? 0.632 -18.587 -1.113 1.00 0.00 27 TYR A O 6
ATOM 8801 N N . MET A 1 28 ? 2.656 -19.189 -1.884 1.00 0.00 28 MET A N 6
ATOM 8802 C CA . MET A 1 28 ? 2.121 -19.856 -3.062 1.00 0.00 28 MET A CA 6
ATOM 8803 C C . MET A 1 28 ? 1.784 -21.302 -2.720 1.00 0.00 28 MET A C 6
ATOM 8804 O O . MET A 1 28 ? 2.367 -22.243 -3.270 1.00 0.00 28 MET A O 6
ATOM 8818 N N . GLY A 1 29 ? 0.844 -21.466 -1.799 1.00 0.00 29 GLY A N 6
ATOM 8819 C CA . GLY A 1 29 ? 0.448 -22.787 -1.362 1.00 0.00 29 GLY A CA 6
ATOM 8820 C C . GLY A 1 29 ? 1.494 -23.391 -0.454 1.00 0.00 29 GLY A C 6
ATOM 8821 O O . GLY A 1 29 ? 1.998 -22.722 0.451 1.00 0.00 29 GLY A O 6
ATOM 8825 N N . ASP A 1 30 ? 1.836 -24.645 -0.694 1.00 0.00 30 ASP A N 6
ATOM 8826 C CA . ASP A 1 30 ? 2.850 -25.308 0.106 1.00 0.00 30 ASP A CA 6
ATOM 8827 C C . ASP A 1 30 ? 4.212 -25.100 -0.529 1.00 0.00 30 ASP A C 6
ATOM 8828 O O . ASP A 1 30 ? 4.669 -25.914 -1.333 1.00 0.00 30 ASP A O 6
ATOM 8837 N N . SER A 1 31 ? 4.837 -23.988 -0.192 1.00 0.00 31 SER A N 6
ATOM 8838 C CA . SER A 1 31 ? 6.142 -23.649 -0.722 1.00 0.00 31 SER A CA 6
ATOM 8839 C C . SER A 1 31 ? 6.780 -22.560 0.131 1.00 0.00 31 SER A C 6
ATOM 8840 O O . SER A 1 31 ? 6.099 -21.893 0.908 1.00 0.00 31 SER A O 6
ATOM 8848 N N . ASP A 1 32 ? 8.088 -22.399 0.005 1.00 0.00 32 ASP A N 6
ATOM 8849 C CA . ASP A 1 32 ? 8.806 -21.387 0.767 1.00 0.00 32 ASP A CA 6
ATOM 8850 C C . ASP A 1 32 ? 8.678 -20.023 0.101 1.00 0.00 32 ASP A C 6
ATOM 8851 O O . ASP A 1 32 ? 8.911 -18.983 0.717 1.00 0.00 32 ASP A O 6
ATOM 8860 N N . VAL A 1 33 ? 8.284 -20.042 -1.161 1.00 0.00 33 VAL A N 6
ATOM 8861 C CA . VAL A 1 33 ? 8.126 -18.828 -1.931 1.00 0.00 33 VAL A CA 6
ATOM 8862 C C . VAL A 1 33 ? 6.804 -18.146 -1.604 1.00 0.00 33 VAL A C 6
ATOM 8863 O O . VAL A 1 33 ? 5.765 -18.790 -1.444 1.00 0.00 33 VAL A O 6
ATOM 8876 N N . TYR A 1 34 ? 6.865 -16.841 -1.498 1.00 0.00 34 TYR A N 6
ATOM 8877 C CA . TYR A 1 34 ? 5.700 -16.038 -1.189 1.00 0.00 34 TYR A CA 6
ATOM 8878 C C . TYR A 1 34 ? 5.834 -14.668 -1.830 1.00 0.00 34 TYR A C 6
ATOM 8879 O O . TYR A 1 34 ? 6.948 -14.221 -2.114 1.00 0.00 34 TYR A O 6
ATOM 8897 N N . THR A 1 35 ? 4.716 -14.012 -2.068 1.00 0.00 35 THR A N 6
ATOM 8898 C CA . THR A 1 35 ? 4.732 -12.688 -2.657 1.00 0.00 35 THR A CA 6
ATOM 8899 C C . THR A 1 35 ? 4.458 -11.636 -1.590 1.00 0.00 35 THR A C 6
ATOM 8900 O O . THR A 1 35 ? 3.501 -11.746 -0.820 1.00 0.00 35 THR A O 6
ATOM 8911 N N . VAL A 1 36 ? 5.319 -10.643 -1.525 1.00 0.00 36 VAL A N 6
ATOM 8912 C CA . VAL A 1 36 ? 5.178 -9.578 -0.546 1.00 0.00 36 VAL A CA 6
ATOM 8913 C C . VAL A 1 36 ? 4.263 -8.483 -1.074 1.00 0.00 36 VAL A C 6
ATOM 8914 O O . VAL A 1 36 ? 4.645 -7.722 -1.967 1.00 0.00 36 VAL A O 6
ATOM 8927 N N . HIS A 1 37 ? 3.059 -8.415 -0.529 1.00 0.00 37 HIS A N 6
ATOM 8928 C CA . HIS A 1 37 ? 2.092 -7.412 -0.943 1.00 0.00 37 HIS A CA 6
ATOM 8929 C C . HIS A 1 37 ? 1.843 -6.433 0.191 1.00 0.00 37 HIS A C 6
ATOM 8930 O O . HIS A 1 37 ? 2.384 -6.591 1.288 1.00 0.00 37 HIS A O 6
ATOM 8944 N N . HIS A 1 38 ? 0.981 -5.459 -0.062 1.00 0.00 38 HIS A N 6
ATOM 8945 C CA . HIS A 1 38 ? 0.647 -4.439 0.920 1.00 0.00 38 HIS A CA 6
ATOM 8946 C C . HIS A 1 38 ? -0.786 -3.994 0.701 1.00 0.00 38 HIS A C 6
ATOM 8947 O O . HIS A 1 38 ? -1.296 -4.040 -0.421 1.00 0.00 38 HIS A O 6
ATOM 8961 N N . MET A 1 39 ? -1.429 -3.539 1.758 1.00 0.00 39 MET A N 6
ATOM 8962 C CA . MET A 1 39 ? -2.817 -3.113 1.676 1.00 0.00 39 MET A CA 6
ATOM 8963 C C . MET A 1 39 ? -3.071 -1.991 2.658 1.00 0.00 39 MET A C 6
ATOM 8964 O O . MET A 1 39 ? -2.472 -1.954 3.736 1.00 0.00 39 MET A O 6
ATOM 8978 N N . VAL A 1 40 ? -3.945 -1.076 2.282 1.00 0.00 40 VAL A N 6
ATOM 8979 C CA . VAL A 1 40 ? -4.277 0.036 3.145 1.00 0.00 40 VAL A CA 6
ATOM 8980 C C . VAL A 1 40 ? -5.127 -0.464 4.309 1.00 0.00 40 VAL A C 6
ATOM 8981 O O . VAL A 1 40 ? -6.321 -0.746 4.173 1.00 0.00 40 VAL A O 6
ATOM 8994 N N . TRP A 1 41 ? -4.474 -0.589 5.448 1.00 0.00 41 TRP A N 6
ATOM 8995 C CA . TRP A 1 41 ? -5.097 -1.082 6.662 1.00 0.00 41 TRP A CA 6
ATOM 8996 C C . TRP A 1 41 ? -6.110 -0.096 7.204 1.00 0.00 41 TRP A C 6
ATOM 8997 O O . TRP A 1 41 ? -7.184 -0.474 7.665 1.00 0.00 41 TRP A O 6
ATOM 9018 N N . HIS A 1 42 ? -5.758 1.170 7.129 1.00 0.00 42 HIS A N 6
ATOM 9019 C CA . HIS A 1 42 ? -6.616 2.235 7.612 1.00 0.00 42 HIS A CA 6
ATOM 9020 C C . HIS A 1 42 ? -6.238 3.531 6.947 1.00 0.00 42 HIS A C 6
ATOM 9021 O O . HIS A 1 42 ? -5.069 3.903 6.926 1.00 0.00 42 HIS A O 6
ATOM 9035 N N . VAL A 1 43 ? -7.218 4.200 6.387 1.00 0.00 43 VAL A N 6
ATOM 9036 C CA . VAL A 1 43 ? -6.974 5.462 5.731 1.00 0.00 43 VAL A CA 6
ATOM 9037 C C . VAL A 1 43 ? -7.866 6.547 6.318 1.00 0.00 43 VAL A C 6
ATOM 9038 O O . VAL A 1 43 ? -9.085 6.392 6.431 1.00 0.00 43 VAL A O 6
ATOM 9051 N N . GLU A 1 44 ? -7.217 7.613 6.738 1.00 0.00 44 GLU A N 6
ATOM 9052 C CA . GLU A 1 44 ? -7.866 8.753 7.346 1.00 0.00 44 GLU A CA 6
ATOM 9053 C C . GLU A 1 44 ? -8.718 9.524 6.344 1.00 0.00 44 GLU A C 6
ATOM 9054 O O . GLU A 1 44 ? -8.224 10.008 5.323 1.00 0.00 44 GLU A O 6
ATOM 9066 N N . ASP A 1 45 ? -9.995 9.662 6.667 1.00 0.00 45 ASP A N 6
ATOM 9067 C CA . ASP A 1 45 ? -10.949 10.371 5.822 1.00 0.00 45 ASP A CA 6
ATOM 9068 C C . ASP A 1 45 ? -10.933 11.867 6.119 1.00 0.00 45 ASP A C 6
ATOM 9069 O O . ASP A 1 45 ? -11.876 12.586 5.793 1.00 0.00 45 ASP A O 6
ATOM 9078 N N . GLY A 1 46 ? -9.847 12.328 6.722 1.00 0.00 46 GLY A N 6
ATOM 9079 C CA . GLY A 1 46 ? -9.720 13.726 7.074 1.00 0.00 46 GLY A CA 6
ATOM 9080 C C . GLY A 1 46 ? -9.286 14.606 5.921 1.00 0.00 46 GLY A C 6
ATOM 9081 O O . GLY A 1 46 ? -9.487 15.818 5.965 1.00 0.00 46 GLY A O 6
ATOM 9085 N N . GLY A 1 47 ? -8.698 14.023 4.884 1.00 0.00 47 GLY A N 6
ATOM 9086 C CA . GLY A 1 47 ? -8.259 14.840 3.771 1.00 0.00 47 GLY A CA 6
ATOM 9087 C C . GLY A 1 47 ? -7.356 14.127 2.775 1.00 0.00 47 GLY A C 6
ATOM 9088 O O . GLY A 1 47 ? -7.589 14.231 1.574 1.00 0.00 47 GLY A O 6
ATOM 9092 N N . PRO A 1 48 ? -6.289 13.437 3.233 1.00 0.00 48 PRO A N 6
ATOM 9093 C CA . PRO A 1 48 ? -5.343 12.725 2.343 1.00 0.00 48 PRO A CA 6
ATOM 9094 C C . PRO A 1 48 ? -5.941 11.607 1.463 1.00 0.00 48 PRO A C 6
ATOM 9095 O O . PRO A 1 48 ? -6.979 11.777 0.818 1.00 0.00 48 PRO A O 6
ATOM 9106 N N . ALA A 1 49 ? -5.256 10.456 1.472 1.00 0.00 49 ALA A N 6
ATOM 9107 C CA . ALA A 1 49 ? -5.595 9.283 0.662 1.00 0.00 49 ALA A CA 6
ATOM 9108 C C . ALA A 1 49 ? -7.094 8.990 0.548 1.00 0.00 49 ALA A C 6
ATOM 9109 O O . ALA A 1 49 ? -7.571 8.693 -0.544 1.00 0.00 49 ALA A O 6
ATOM 9116 N N . SER A 1 50 ? -7.845 9.114 1.634 1.00 0.00 50 SER A N 6
ATOM 9117 C CA . SER A 1 50 ? -9.275 8.807 1.593 1.00 0.00 50 SER A CA 6
ATOM 9118 C C . SER A 1 50 ? -10.037 9.732 0.649 1.00 0.00 50 SER A C 6
ATOM 9119 O O . SER A 1 50 ? -10.663 9.275 -0.311 1.00 0.00 50 SER A O 6
ATOM 9127 N N . GLU A 1 51 ? -9.978 11.025 0.924 1.00 0.00 51 GLU A N 6
ATOM 9128 C CA . GLU A 1 51 ? -10.676 12.021 0.114 1.00 0.00 51 GLU A CA 6
ATOM 9129 C C . GLU A 1 51 ? -10.131 12.043 -1.304 1.00 0.00 51 GLU A C 6
ATOM 9130 O O . GLU A 1 51 ? -10.794 12.502 -2.238 1.00 0.00 51 GLU A O 6
ATOM 9142 N N . ALA A 1 52 ? -8.910 11.556 -1.445 1.00 0.00 52 ALA A N 6
ATOM 9143 C CA . ALA A 1 52 ? -8.252 11.481 -2.737 1.00 0.00 52 ALA A CA 6
ATOM 9144 C C . ALA A 1 52 ? -8.880 10.387 -3.592 1.00 0.00 52 ALA A C 6
ATOM 9145 O O . ALA A 1 52 ? -8.829 10.441 -4.819 1.00 0.00 52 ALA A O 6
ATOM 9152 N N . GLY A 1 53 ? -9.463 9.388 -2.935 1.00 0.00 53 GLY A N 6
ATOM 9153 C CA . GLY A 1 53 ? -10.098 8.304 -3.651 1.00 0.00 53 GLY A CA 6
ATOM 9154 C C . GLY A 1 53 ? -9.756 6.935 -3.090 1.00 0.00 53 GLY A C 6
ATOM 9155 O O . GLY A 1 53 ? -10.391 5.940 -3.440 1.00 0.00 53 GLY A O 6
ATOM 9159 N N . LEU A 1 54 ? -8.748 6.875 -2.226 1.00 0.00 54 LEU A N 6
ATOM 9160 C CA . LEU A 1 54 ? -8.329 5.610 -1.638 1.00 0.00 54 LEU A CA 6
ATOM 9161 C C . LEU A 1 54 ? -9.366 5.073 -0.666 1.00 0.00 54 LEU A C 6
ATOM 9162 O O . LEU A 1 54 ? -9.646 5.678 0.371 1.00 0.00 54 LEU A O 6
ATOM 9178 N N . ARG A 1 55 ? -9.933 3.937 -1.022 1.00 0.00 55 ARG A N 6
ATOM 9179 C CA . ARG A 1 55 ? -10.912 3.274 -0.181 1.00 0.00 55 ARG A CA 6
ATOM 9180 C C . ARG A 1 55 ? -10.215 2.239 0.702 1.00 0.00 55 ARG A C 6
ATOM 9181 O O . ARG A 1 55 ? -9.491 1.378 0.201 1.00 0.00 55 ARG A O 6
ATOM 9202 N N . GLN A 1 56 ? -10.384 2.362 2.012 1.00 0.00 56 GLN A N 6
ATOM 9203 C CA . GLN A 1 56 ? -9.788 1.426 2.966 1.00 0.00 56 GLN A CA 6
ATOM 9204 C C . GLN A 1 56 ? -10.061 -0.033 2.582 1.00 0.00 56 GLN A C 6
ATOM 9205 O O . GLN A 1 56 ? -11.138 -0.366 2.076 1.00 0.00 56 GLN A O 6
ATOM 9219 N N . GLY A 1 57 ? -9.081 -0.897 2.827 1.00 0.00 57 GLY A N 6
ATOM 9220 C CA . GLY A 1 57 ? -9.229 -2.305 2.505 1.00 0.00 57 GLY A CA 6
ATOM 9221 C C . GLY A 1 57 ? -8.793 -2.632 1.087 1.00 0.00 57 GLY A C 6
ATOM 9222 O O . GLY A 1 57 ? -8.962 -3.761 0.626 1.00 0.00 57 GLY A O 6
ATOM 9226 N N . ASP A 1 58 ? -8.242 -1.645 0.395 1.00 0.00 58 ASP A N 6
ATOM 9227 C CA . ASP A 1 58 ? -7.775 -1.835 -0.974 1.00 0.00 58 ASP A CA 6
ATOM 9228 C C . ASP A 1 58 ? -6.344 -2.359 -0.987 1.00 0.00 58 ASP A C 6
ATOM 9229 O O . ASP A 1 58 ? -5.528 -1.993 -0.136 1.00 0.00 58 ASP A O 6
ATOM 9238 N N . LEU A 1 59 ? -6.048 -3.224 -1.946 1.00 0.00 59 LEU A N 6
ATOM 9239 C CA . LEU A 1 59 ? -4.717 -3.793 -2.079 1.00 0.00 59 LEU A CA 6
ATOM 9240 C C . LEU A 1 59 ? -3.893 -2.938 -3.028 1.00 0.00 59 LEU A C 6
ATOM 9241 O O . LEU A 1 59 ? -4.368 -2.547 -4.094 1.00 0.00 59 LEU A O 6
ATOM 9257 N N . ILE A 1 60 ? -2.666 -2.644 -2.636 1.00 0.00 60 ILE A N 6
ATOM 9258 C CA . ILE A 1 60 ? -1.788 -1.823 -3.448 1.00 0.00 60 ILE A CA 6
ATOM 9259 C C . ILE A 1 60 ? -0.957 -2.702 -4.369 1.00 0.00 60 ILE A C 6
ATOM 9260 O O . ILE A 1 60 ? -0.300 -3.639 -3.921 1.00 0.00 60 ILE A O 6
ATOM 9276 N N . THR A 1 61 ? -1.024 -2.417 -5.657 1.00 0.00 61 THR A N 6
ATOM 9277 C CA . THR A 1 61 ? -0.281 -3.175 -6.645 1.00 0.00 61 THR A CA 6
ATOM 9278 C C . THR A 1 61 ? 0.968 -2.416 -7.087 1.00 0.00 61 THR A C 6
ATOM 9279 O O . THR A 1 61 ? 2.033 -3.002 -7.306 1.00 0.00 61 THR A O 6
ATOM 9290 N N . HIS A 1 62 ? 0.834 -1.098 -7.200 1.00 0.00 62 HIS A N 6
ATOM 9291 C CA . HIS A 1 62 ? 1.933 -0.250 -7.642 1.00 0.00 62 HIS A CA 6
ATOM 9292 C C . HIS A 1 62 ? 1.954 1.064 -6.877 1.00 0.00 62 HIS A C 6
ATOM 9293 O O . HIS A 1 62 ? 0.940 1.495 -6.335 1.00 0.00 62 HIS A O 6
ATOM 9307 N N . VAL A 1 63 ? 3.113 1.698 -6.845 1.00 0.00 63 VAL A N 6
ATOM 9308 C CA . VAL A 1 63 ? 3.266 2.983 -6.187 1.00 0.00 63 VAL A CA 6
ATOM 9309 C C . VAL A 1 63 ? 4.255 3.841 -6.969 1.00 0.00 63 VAL A C 6
ATOM 9310 O O . VAL A 1 63 ? 5.382 3.424 -7.223 1.00 0.00 63 VAL A O 6
ATOM 9323 N N . ASN A 1 64 ? 3.801 5.014 -7.403 1.00 0.00 64 ASN A N 6
ATOM 9324 C CA . ASN A 1 64 ? 4.635 5.938 -8.180 1.00 0.00 64 ASN A CA 6
ATOM 9325 C C . ASN A 1 64 ? 5.170 5.251 -9.442 1.00 0.00 64 ASN A C 6
ATOM 9326 O O . ASN A 1 64 ? 6.223 5.616 -9.964 1.00 0.00 64 ASN A O 6
ATOM 9337 N N . GLY A 1 65 ? 4.428 4.256 -9.928 1.00 0.00 65 GLY A N 6
ATOM 9338 C CA . GLY A 1 65 ? 4.848 3.519 -11.106 1.00 0.00 65 GLY A CA 6
ATOM 9339 C C . GLY A 1 65 ? 5.970 2.555 -10.789 1.00 0.00 65 GLY A C 6
ATOM 9340 O O . GLY A 1 65 ? 6.926 2.420 -11.552 1.00 0.00 65 GLY A O 6
ATOM 9344 N N . GLU A 1 66 ? 5.827 1.866 -9.670 1.00 0.00 66 GLU A N 6
ATOM 9345 C CA . GLU A 1 66 ? 6.803 0.927 -9.203 1.00 0.00 66 GLU A CA 6
ATOM 9346 C C . GLU A 1 66 ? 6.118 -0.170 -8.401 1.00 0.00 66 GLU A C 6
ATOM 9347 O O . GLU A 1 66 ? 5.636 0.071 -7.294 1.00 0.00 66 GLU A O 6
ATOM 9359 N N . PRO A 1 67 ? 5.980 -1.354 -9.016 1.00 0.00 67 PRO A N 6
ATOM 9360 C CA . PRO A 1 67 ? 5.400 -2.530 -8.396 1.00 0.00 67 PRO A CA 6
ATOM 9361 C C . PRO A 1 67 ? 5.868 -2.691 -6.963 1.00 0.00 67 PRO A C 6
ATOM 9362 O O . PRO A 1 67 ? 7.066 -2.688 -6.671 1.00 0.00 67 PRO A O 6
ATOM 9373 N N . VAL A 1 68 ? 4.908 -2.851 -6.090 1.00 0.00 68 VAL A N 6
ATOM 9374 C CA . VAL A 1 68 ? 5.175 -2.991 -4.665 1.00 0.00 68 VAL A CA 6
ATOM 9375 C C . VAL A 1 68 ? 5.450 -4.435 -4.350 1.00 0.00 68 VAL A C 6
ATOM 9376 O O . VAL A 1 68 ? 5.890 -4.796 -3.262 1.00 0.00 68 VAL A O 6
ATOM 9389 N N . HIS A 1 69 ? 5.158 -5.232 -5.343 1.00 0.00 69 HIS A N 6
ATOM 9390 C CA . HIS A 1 69 ? 5.321 -6.647 -5.327 1.00 0.00 69 HIS A CA 6
ATOM 9391 C C . HIS A 1 69 ? 6.750 -7.046 -4.964 1.00 0.00 69 HIS A C 6
ATOM 9392 O O . HIS A 1 69 ? 7.641 -7.046 -5.815 1.00 0.00 69 HIS A O 6
ATOM 9406 N N . GLY A 1 70 ? 6.965 -7.362 -3.694 1.00 0.00 70 GLY A N 6
ATOM 9407 C CA . GLY A 1 70 ? 8.285 -7.753 -3.241 1.00 0.00 70 GLY A CA 6
ATOM 9408 C C . GLY A 1 70 ? 8.903 -6.746 -2.290 1.00 0.00 70 GLY A C 6
ATOM 9409 O O . GLY A 1 70 ? 9.894 -7.046 -1.622 1.00 0.00 70 GLY A O 6
ATOM 9413 N N . LEU A 1 71 ? 8.322 -5.555 -2.223 1.00 0.00 71 LEU A N 6
ATOM 9414 C CA . LEU A 1 71 ? 8.831 -4.506 -1.347 1.00 0.00 71 LEU A CA 6
ATOM 9415 C C . LEU A 1 71 ? 8.481 -4.811 0.103 1.00 0.00 71 LEU A C 6
ATOM 9416 O O . LEU A 1 71 ? 7.422 -5.364 0.385 1.00 0.00 71 LEU A O 6
ATOM 9432 N N . VAL A 1 72 ? 9.367 -4.454 1.018 1.00 0.00 72 VAL A N 6
ATOM 9433 C CA . VAL A 1 72 ? 9.124 -4.685 2.434 1.00 0.00 72 VAL A CA 6
ATOM 9434 C C . VAL A 1 72 ? 8.181 -3.610 2.988 1.00 0.00 72 VAL A C 6
ATOM 9435 O O . VAL A 1 72 ? 7.906 -2.618 2.310 1.00 0.00 72 VAL A O 6
ATOM 9448 N N . HIS A 1 73 ? 7.689 -3.820 4.209 1.00 0.00 73 HIS A N 6
ATOM 9449 C CA . HIS A 1 73 ? 6.760 -2.893 4.873 1.00 0.00 73 HIS A CA 6
ATOM 9450 C C . HIS A 1 73 ? 7.198 -1.439 4.754 1.00 0.00 73 HIS A C 6
ATOM 9451 O O . HIS A 1 73 ? 6.427 -0.568 4.363 1.00 0.00 73 HIS A O 6
ATOM 9465 N N . THR A 1 74 ? 8.446 -1.195 5.088 1.00 0.00 74 THR A N 6
ATOM 9466 C CA . THR A 1 74 ? 8.991 0.147 5.079 1.00 0.00 74 THR A CA 6
ATOM 9467 C C . THR A 1 74 ? 9.421 0.603 3.686 1.00 0.00 74 THR A C 6
ATOM 9468 O O . THR A 1 74 ? 9.616 1.795 3.457 1.00 0.00 74 THR A O 6
ATOM 9479 N N . GLU A 1 75 ? 9.532 -0.330 2.749 1.00 0.00 75 GLU A N 6
ATOM 9480 C CA . GLU A 1 75 ? 9.951 0.004 1.399 1.00 0.00 75 GLU A CA 6
ATOM 9481 C C . GLU A 1 75 ? 8.878 0.798 0.668 1.00 0.00 75 GLU A C 6
ATOM 9482 O O . GLU A 1 75 ? 9.188 1.763 -0.029 1.00 0.00 75 GLU A O 6
ATOM 9494 N N . VAL A 1 76 ? 7.617 0.392 0.815 1.00 0.00 76 VAL A N 6
ATOM 9495 C CA . VAL A 1 76 ? 6.524 1.110 0.166 1.00 0.00 76 VAL A CA 6
ATOM 9496 C C . VAL A 1 76 ? 6.419 2.507 0.752 1.00 0.00 76 VAL A C 6
ATOM 9497 O O . VAL A 1 76 ? 6.263 3.493 0.033 1.00 0.00 76 VAL A O 6
ATOM 9510 N N . VAL A 1 77 ? 6.504 2.564 2.072 1.00 0.00 77 VAL A N 6
ATOM 9511 C CA . VAL A 1 77 ? 6.482 3.815 2.806 1.00 0.00 77 VAL A CA 6
ATOM 9512 C C . VAL A 1 77 ? 7.542 4.763 2.255 1.00 0.00 77 VAL A C 6
ATOM 9513 O O . VAL A 1 77 ? 7.255 5.918 1.945 1.00 0.00 77 VAL A O 6
ATOM 9526 N N . GLU A 1 78 ? 8.760 4.249 2.115 1.00 0.00 78 GLU A N 6
ATOM 9527 C CA . GLU A 1 78 ? 9.870 5.027 1.580 1.00 0.00 78 GLU A CA 6
ATOM 9528 C C . GLU A 1 78 ? 9.567 5.511 0.169 1.00 0.00 78 GLU A C 6
ATOM 9529 O O . GLU A 1 78 ? 9.813 6.671 -0.157 1.00 0.00 78 GLU A O 6
ATOM 9541 N N . LEU A 1 79 ? 9.046 4.613 -0.659 1.00 0.00 79 LEU A N 6
ATOM 9542 C CA . LEU A 1 79 ? 8.684 4.943 -2.037 1.00 0.00 79 LEU A CA 6
ATOM 9543 C C . LEU A 1 79 ? 7.745 6.146 -2.062 1.00 0.00 79 LEU A C 6
ATOM 9544 O O . LEU A 1 79 ? 7.874 7.044 -2.899 1.00 0.00 79 LEU A O 6
ATOM 9560 N N . ILE A 1 80 ? 6.814 6.158 -1.119 1.00 0.00 80 ILE A N 6
ATOM 9561 C CA . ILE A 1 80 ? 5.849 7.227 -1.006 1.00 0.00 80 ILE A CA 6
ATOM 9562 C C . ILE A 1 80 ? 6.499 8.500 -0.461 1.00 0.00 80 ILE A C 6
ATOM 9563 O O . ILE A 1 80 ? 6.345 9.577 -1.038 1.00 0.00 80 ILE A O 6
ATOM 9579 N N . LEU A 1 81 ? 7.235 8.366 0.640 1.00 0.00 81 LEU A N 6
ATOM 9580 C CA . LEU A 1 81 ? 7.911 9.502 1.257 1.00 0.00 81 LEU A CA 6
ATOM 9581 C C . LEU A 1 81 ? 8.866 10.175 0.271 1.00 0.00 81 LEU A C 6
ATOM 9582 O O . LEU A 1 81 ? 8.948 11.405 0.209 1.00 0.00 81 LEU A O 6
ATOM 9598 N N . LYS A 1 82 ? 9.585 9.353 -0.488 1.00 0.00 82 LYS A N 6
ATOM 9599 C CA . LYS A 1 82 ? 10.546 9.824 -1.477 1.00 0.00 82 LYS A CA 6
ATOM 9600 C C . LYS A 1 82 ? 9.887 10.679 -2.552 1.00 0.00 82 LYS A C 6
ATOM 9601 O O . LYS A 1 82 ? 10.468 11.661 -3.018 1.00 0.00 82 LYS A O 6
ATOM 9620 N N . SER A 1 83 ? 8.680 10.284 -2.938 1.00 0.00 83 SER A N 6
ATOM 9621 C CA . SER A 1 83 ? 7.917 10.988 -3.967 1.00 0.00 83 SER A CA 6
ATOM 9622 C C . SER A 1 83 ? 7.826 12.490 -3.669 1.00 0.00 83 SER A C 6
ATOM 9623 O O . SER A 1 83 ? 8.036 13.319 -4.559 1.00 0.00 83 SER A O 6
ATOM 9631 N N . GLY A 1 84 ? 7.520 12.843 -2.426 1.00 0.00 84 GLY A N 6
ATOM 9632 C CA . GLY A 1 84 ? 7.453 14.245 -2.070 1.00 0.00 84 GLY A CA 6
ATOM 9633 C C . GLY A 1 84 ? 6.144 14.657 -1.435 1.00 0.00 84 GLY A C 6
ATOM 9634 O O . GLY A 1 84 ? 5.638 13.993 -0.530 1.00 0.00 84 GLY A O 6
ATOM 9638 N N . ASN A 1 85 ? 5.593 15.757 -1.926 1.00 0.00 85 ASN A N 6
ATOM 9639 C CA . ASN A 1 85 ? 4.345 16.308 -1.404 1.00 0.00 85 ASN A CA 6
ATOM 9640 C C . ASN A 1 85 ? 3.141 15.474 -1.812 1.00 0.00 85 ASN A C 6
ATOM 9641 O O . ASN A 1 85 ? 2.032 15.708 -1.341 1.00 0.00 85 ASN A O 6
ATOM 9652 N N . LYS A 1 86 ? 3.361 14.490 -2.661 1.00 0.00 86 LYS A N 6
ATOM 9653 C CA . LYS A 1 86 ? 2.292 13.642 -3.125 1.00 0.00 86 LYS A CA 6
ATOM 9654 C C . LYS A 1 86 ? 2.832 12.342 -3.674 1.00 0.00 86 LYS A C 6
ATOM 9655 O O . LYS A 1 86 ? 4.044 12.163 -3.782 1.00 0.00 86 LYS A O 6
ATOM 9674 N N . VAL A 1 87 ? 1.925 11.450 -4.034 1.00 0.00 87 VAL A N 6
ATOM 9675 C CA . VAL A 1 87 ? 2.317 10.141 -4.562 1.00 0.00 87 VAL A CA 6
ATOM 9676 C C . VAL A 1 87 ? 1.141 9.388 -5.199 1.00 0.00 87 VAL A C 6
ATOM 9677 O O . VAL A 1 87 ? -0.004 9.505 -4.762 1.00 0.00 87 VAL A O 6
ATOM 9690 N N . ALA A 1 88 ? 1.451 8.625 -6.245 1.00 0.00 88 ALA A N 6
ATOM 9691 C CA . ALA A 1 88 ? 0.461 7.829 -6.975 1.00 0.00 88 ALA A CA 6
ATOM 9692 C C . ALA A 1 88 ? 0.366 6.405 -6.435 1.00 0.00 88 ALA A C 6
ATOM 9693 O O . ALA A 1 88 ? 1.189 5.550 -6.771 1.00 0.00 88 ALA A O 6
ATOM 9700 N N . ILE A 1 89 ? -0.619 6.152 -5.595 1.00 0.00 89 ILE A N 6
ATOM 9701 C CA . ILE A 1 89 ? -0.819 4.817 -5.043 1.00 0.00 89 ILE A CA 6
ATOM 9702 C C . ILE A 1 89 ? -1.801 4.023 -5.911 1.00 0.00 89 ILE A C 6
ATOM 9703 O O . ILE A 1 89 ? -2.977 4.365 -6.004 1.00 0.00 89 ILE A O 6
ATOM 9719 N N . SER A 1 90 ? -1.318 2.976 -6.560 1.00 0.00 90 SER A N 6
ATOM 9720 C CA . SER A 1 90 ? -2.160 2.165 -7.428 1.00 0.00 90 SER A CA 6
ATOM 9721 C C . SER A 1 90 ? -2.770 0.992 -6.663 1.00 0.00 90 SER A C 6
ATOM 9722 O O . SER A 1 90 ? -2.057 0.084 -6.230 1.00 0.00 90 SER A O 6
ATOM 9730 N N . THR A 1 91 ? -4.086 1.026 -6.493 1.00 0.00 91 THR A N 6
ATOM 9731 C CA . THR A 1 91 ? -4.793 -0.031 -5.788 1.00 0.00 91 THR A CA 6
ATOM 9732 C C . THR A 1 91 ? -5.613 -0.872 -6.766 1.00 0.00 91 THR A C 6
ATOM 9733 O O . THR A 1 91 ? -5.671 -0.561 -7.958 1.00 0.00 91 THR A O 6
ATOM 9744 N N . THR A 1 92 ? -6.244 -1.933 -6.271 1.00 0.00 92 THR A N 6
ATOM 9745 C CA . THR A 1 92 ? -7.014 -2.822 -7.134 1.00 0.00 92 THR A CA 6
ATOM 9746 C C . THR A 1 92 ? -8.531 -2.620 -7.009 1.00 0.00 92 THR A C 6
ATOM 9747 O O . THR A 1 92 ? -9.146 -3.071 -6.044 1.00 0.00 92 THR A O 6
ATOM 9758 N N . PRO A 1 93 ? -9.159 -1.922 -7.978 1.00 0.00 93 PRO A N 6
ATOM 9759 C CA . PRO A 1 93 ? -10.615 -1.714 -7.982 1.00 0.00 93 PRO A CA 6
ATOM 9760 C C . PRO A 1 93 ? -11.403 -3.020 -7.883 1.00 0.00 93 PRO A C 6
ATOM 9761 O O . PRO A 1 93 ? -10.846 -4.117 -7.999 1.00 0.00 93 PRO A O 6
ATOM 9772 N N . LEU A 1 94 ? -12.702 -2.886 -7.694 1.00 0.00 94 LEU A N 6
ATOM 9773 C CA . LEU A 1 94 ? -13.599 -4.029 -7.582 1.00 0.00 94 LEU A CA 6
ATOM 9774 C C . LEU A 1 94 ? -13.620 -4.824 -8.885 1.00 0.00 94 LEU A C 6
ATOM 9775 O O . LEU A 1 94 ? -13.299 -4.290 -9.949 1.00 0.00 94 LEU A O 6
ATOM 9791 N N . GLU A 1 95 ? -14.006 -6.089 -8.800 1.00 0.00 95 GLU A N 6
ATOM 9792 C CA . GLU A 1 95 ? -14.051 -6.953 -9.969 1.00 0.00 95 GLU A CA 6
ATOM 9793 C C . GLU A 1 95 ? -14.952 -8.159 -9.732 1.00 0.00 95 GLU A C 6
ATOM 9794 O O . GLU A 1 95 ? -15.286 -8.486 -8.592 1.00 0.00 95 GLU A O 6
ATOM 9806 N N . ASN A 1 96 ? -15.358 -8.798 -10.819 1.00 0.00 96 ASN A N 6
ATOM 9807 C CA . ASN A 1 96 ? -16.197 -9.982 -10.744 1.00 0.00 96 ASN A CA 6
ATOM 9808 C C . ASN A 1 96 ? -15.330 -11.206 -10.480 1.00 0.00 96 ASN A C 6
ATOM 9809 O O . ASN A 1 96 ? -14.208 -11.275 -11.029 1.00 0.00 96 ASN A O 6
ATOM 9821 N N . SER B 2 1 ? -5.833 -15.777 3.756 1.00 0.00 101 SER B N 6
ATOM 9822 C CA . SER B 2 1 ? -5.507 -14.481 3.120 1.00 0.00 101 SER B CA 6
ATOM 9823 C C . SER B 2 1 ? -3.996 -14.294 3.008 1.00 0.00 101 SER B C 6
ATOM 9824 O O . SER B 2 1 ? -3.478 -14.011 1.931 1.00 0.00 101 SER B O 6
ATOM 9834 N N . TRP B 2 2 ? -3.296 -14.437 4.129 1.00 0.00 102 TRP B N 6
ATOM 9835 C CA . TRP B 2 2 ? -1.846 -14.301 4.157 1.00 0.00 102 TRP B CA 6
ATOM 9836 C C . TRP B 2 2 ? -1.274 -15.227 5.218 1.00 0.00 102 TRP B C 6
ATOM 9837 O O . TRP B 2 2 ? -1.920 -15.482 6.233 1.00 0.00 102 TRP B O 6
ATOM 9858 N N . GLU B 2 3 ? -0.080 -15.737 4.981 1.00 0.00 103 GLU B N 6
ATOM 9859 C CA . GLU B 2 3 ? 0.555 -16.642 5.930 1.00 0.00 103 GLU B CA 6
ATOM 9860 C C . GLU B 2 3 ? 1.430 -15.867 6.912 1.00 0.00 103 GLU B C 6
ATOM 9861 O O . GLU B 2 3 ? 1.699 -16.327 8.020 1.00 0.00 103 GLU B O 6
ATOM 9873 N N . SER B 2 4 ? 1.872 -14.687 6.500 1.00 0.00 104 SER B N 6
ATOM 9874 C CA . SER B 2 4 ? 2.699 -13.840 7.345 1.00 0.00 104 SER B CA 6
ATOM 9875 C C . SER B 2 4 ? 2.232 -12.393 7.246 1.00 0.00 104 SER B C 6
ATOM 9876 O O . SER B 2 4 ? 1.759 -11.961 6.193 1.00 0.00 104 SER B O 6
ATOM 9884 N N . HIS B 2 5 ? 2.370 -11.653 8.336 1.00 0.00 105 HIS B N 6
ATOM 9885 C CA . HIS B 2 5 ? 1.947 -10.261 8.380 1.00 0.00 105 HIS B CA 6
ATOM 9886 C C . HIS B 2 5 ? 3.146 -9.343 8.605 1.00 0.00 105 HIS B C 6
ATOM 9887 O O . HIS B 2 5 ? 3.620 -8.686 7.674 1.00 0.00 105 HIS B O 6
ATOM 9901 N N . LYS B 2 6 ? 3.642 -9.324 9.839 1.00 0.00 106 LYS B N 6
ATOM 9902 C CA . LYS B 2 6 ? 4.775 -8.488 10.214 1.00 0.00 106 LYS B CA 6
ATOM 9903 C C . LYS B 2 6 ? 5.969 -8.739 9.299 1.00 0.00 106 LYS B C 6
ATOM 9904 O O . LYS B 2 6 ? 6.540 -9.827 9.281 1.00 0.00 106 LYS B O 6
ATOM 9923 N N . SER B 2 7 ? 6.319 -7.729 8.520 1.00 0.00 107 SER B N 6
ATOM 9924 C CA . SER B 2 7 ? 7.433 -7.827 7.591 1.00 0.00 107 SER B CA 6
ATOM 9925 C C . SER B 2 7 ? 8.222 -6.522 7.578 1.00 0.00 107 SER B C 6
ATOM 9926 O O . SER B 2 7 ? 8.229 -5.798 6.583 1.00 0.00 107 SER B O 6
ATOM 9934 N N . GLY B 2 8 ? 8.867 -6.220 8.696 1.00 0.00 108 GLY B N 6
ATOM 9935 C CA . GLY B 2 8 ? 9.640 -5.000 8.810 1.00 0.00 108 GLY B CA 6
ATOM 9936 C C . GLY B 2 8 ? 9.026 -4.041 9.804 1.00 0.00 108 GLY B C 6
ATOM 9937 O O . GLY B 2 8 ? 9.452 -2.892 9.926 1.00 0.00 108 GLY B O 6
ATOM 9941 N N . GLY B 2 9 ? 8.024 -4.521 10.525 1.00 0.00 109 GLY B N 6
ATOM 9942 C CA . GLY B 2 9 ? 7.352 -3.699 11.505 1.00 0.00 109 GLY B CA 6
ATOM 9943 C C . GLY B 2 9 ? 5.917 -3.414 11.116 1.00 0.00 109 GLY B C 6
ATOM 9944 O O . GLY B 2 9 ? 5.315 -4.171 10.349 1.00 0.00 109 GLY B O 6
ATOM 9948 N N . GLU B 2 10 ? 5.374 -2.325 11.646 1.00 0.00 110 GLU B N 6
ATOM 9949 C CA . GLU B 2 10 ? 4.003 -1.916 11.364 1.00 0.00 110 GLU B CA 6
ATOM 9950 C C . GLU B 2 10 ? 3.963 -0.414 11.088 1.00 0.00 110 GLU B C 6
ATOM 9951 O O . GLU B 2 10 ? 3.316 0.351 11.804 1.00 0.00 110 GLU B O 6
ATOM 9963 N N . THR B 2 11 ? 4.678 -0.007 10.052 1.00 0.00 111 THR B N 6
ATOM 9964 C CA . THR B 2 11 ? 4.762 1.389 9.656 1.00 0.00 111 THR B CA 6
ATOM 9965 C C . THR B 2 11 ? 3.466 1.861 8.984 1.00 0.00 111 THR B C 6
ATOM 9966 O O . THR B 2 11 ? 2.526 1.082 8.795 1.00 0.00 111 THR B O 6
ATOM 9977 N N . ARG B 2 12 ? 3.414 3.142 8.637 1.00 0.00 112 ARG B N 6
ATOM 9978 C CA . ARG B 2 12 ? 2.249 3.720 7.986 1.00 0.00 112 ARG B CA 6
ATOM 9979 C C . ARG B 2 12 ? 2.623 5.038 7.322 1.00 0.00 112 ARG B C 6
ATOM 9980 O O . ARG B 2 12 ? 3.731 5.538 7.515 1.00 0.00 112 ARG B O 6
ATOM 10001 N N . LEU B 2 13 ? 1.703 5.593 6.547 1.00 0.00 113 LEU B N 6
ATOM 10002 C CA . LEU B 2 13 ? 1.939 6.847 5.853 1.00 0.00 113 LEU B CA 6
ATOM 10003 C C . LEU B 2 13 ? 1.122 7.961 6.494 1.00 0.00 113 LEU B C 6
ATOM 10004 O O . LEU B 2 13 ? 1.264 8.155 7.720 1.00 0.00 113 LEU B O 6
ATOM 10021 N N . GLY A 1 1 ? -9.990 -11.174 -12.826 1.00 0.00 1 GLY A N 7
ATOM 10022 C CA . GLY A 1 1 ? -9.746 -9.906 -12.100 1.00 0.00 1 GLY A CA 7
ATOM 10023 C C . GLY A 1 1 ? -9.867 -8.697 -13.001 1.00 0.00 1 GLY A C 7
ATOM 10024 O O . GLY A 1 1 ? -10.948 -8.405 -13.516 1.00 0.00 1 GLY A O 7
ATOM 10030 N N . GLY A 1 2 ? -8.759 -7.997 -13.195 1.00 0.00 2 GLY A N 7
ATOM 10031 C CA . GLY A 1 2 ? -8.754 -6.825 -14.041 1.00 0.00 2 GLY A CA 7
ATOM 10032 C C . GLY A 1 2 ? -7.356 -6.291 -14.249 1.00 0.00 2 GLY A C 7
ATOM 10033 O O . GLY A 1 2 ? -6.389 -6.861 -13.744 1.00 0.00 2 GLY A O 7
ATOM 10037 N N . SER A 1 3 ? -7.244 -5.207 -14.994 1.00 0.00 3 SER A N 7
ATOM 10038 C CA . SER A 1 3 ? -5.955 -4.599 -15.262 1.00 0.00 3 SER A CA 7
ATOM 10039 C C . SER A 1 3 ? -6.068 -3.083 -15.190 1.00 0.00 3 SER A C 7
ATOM 10040 O O . SER A 1 3 ? -7.135 -2.554 -14.866 1.00 0.00 3 SER A O 7
ATOM 10048 N N . MET A 1 4 ? -4.967 -2.396 -15.485 1.00 0.00 4 MET A N 7
ATOM 10049 C CA . MET A 1 4 ? -4.928 -0.936 -15.463 1.00 0.00 4 MET A CA 7
ATOM 10050 C C . MET A 1 4 ? -5.378 -0.399 -14.106 1.00 0.00 4 MET A C 7
ATOM 10051 O O . MET A 1 4 ? -6.463 0.170 -13.974 1.00 0.00 4 MET A O 7
ATOM 10065 N N . ARG A 1 5 ? -4.545 -0.601 -13.098 1.00 0.00 5 ARG A N 7
ATOM 10066 C CA . ARG A 1 5 ? -4.856 -0.139 -11.753 1.00 0.00 5 ARG A CA 7
ATOM 10067 C C . ARG A 1 5 ? -4.767 1.381 -11.708 1.00 0.00 5 ARG A C 7
ATOM 10068 O O . ARG A 1 5 ? -3.796 1.955 -12.201 1.00 0.00 5 ARG A O 7
ATOM 10089 N N . PRO A 1 6 ? -5.768 2.064 -11.131 1.00 0.00 6 PRO A N 7
ATOM 10090 C CA . PRO A 1 6 ? -5.798 3.525 -11.065 1.00 0.00 6 PRO A CA 7
ATOM 10091 C C . PRO A 1 6 ? -5.073 4.086 -9.843 1.00 0.00 6 PRO A C 7
ATOM 10092 O O . PRO A 1 6 ? -5.542 3.926 -8.713 1.00 0.00 6 PRO A O 7
ATOM 10103 N N . PRO A 1 7 ? -3.909 4.735 -10.038 1.00 0.00 7 PRO A N 7
ATOM 10104 C CA . PRO A 1 7 ? -3.159 5.330 -8.940 1.00 0.00 7 PRO A CA 7
ATOM 10105 C C . PRO A 1 7 ? -3.863 6.532 -8.347 1.00 0.00 7 PRO A C 7
ATOM 10106 O O . PRO A 1 7 ? -4.198 7.488 -9.046 1.00 0.00 7 PRO A O 7
ATOM 10117 N N . ILE A 1 8 ? -4.088 6.466 -7.059 1.00 0.00 8 ILE A N 7
ATOM 10118 C CA . ILE A 1 8 ? -4.723 7.535 -6.337 1.00 0.00 8 ILE A CA 7
ATOM 10119 C C . ILE A 1 8 ? -3.662 8.505 -5.871 1.00 0.00 8 ILE A C 7
ATOM 10120 O O . ILE A 1 8 ? -2.852 8.188 -5.007 1.00 0.00 8 ILE A O 7
ATOM 10136 N N . ILE A 1 9 ? -3.638 9.672 -6.468 1.00 0.00 9 ILE A N 7
ATOM 10137 C CA . ILE A 1 9 ? -2.642 10.657 -6.117 1.00 0.00 9 ILE A CA 7
ATOM 10138 C C . ILE A 1 9 ? -2.965 11.332 -4.794 1.00 0.00 9 ILE A C 7
ATOM 10139 O O . ILE A 1 9 ? -3.810 12.231 -4.740 1.00 0.00 9 ILE A O 7
ATOM 10155 N N . ILE A 1 10 ? -2.309 10.889 -3.726 1.00 0.00 10 ILE A N 7
ATOM 10156 C CA . ILE A 1 10 ? -2.499 11.511 -2.428 1.00 0.00 10 ILE A CA 7
ATOM 10157 C C . ILE A 1 10 ? -1.721 12.813 -2.441 1.00 0.00 10 ILE A C 7
ATOM 10158 O O . ILE A 1 10 ? -0.812 12.976 -3.245 1.00 0.00 10 ILE A O 7
ATOM 10174 N N . HIS A 1 11 ? -2.061 13.718 -1.560 1.00 0.00 11 HIS A N 7
ATOM 10175 C CA . HIS A 1 11 ? -1.367 14.973 -1.462 1.00 0.00 11 HIS A CA 7
ATOM 10176 C C . HIS A 1 11 ? -1.177 15.281 0.007 1.00 0.00 11 HIS A C 7
ATOM 10177 O O . HIS A 1 11 ? -2.144 15.534 0.729 1.00 0.00 11 HIS A O 7
ATOM 10191 N N . ARG A 1 12 ? 0.061 15.198 0.456 1.00 0.00 12 ARG A N 7
ATOM 10192 C CA . ARG A 1 12 ? 0.380 15.453 1.842 1.00 0.00 12 ARG A CA 7
ATOM 10193 C C . ARG A 1 12 ? 0.066 16.899 2.207 1.00 0.00 12 ARG A C 7
ATOM 10194 O O . ARG A 1 12 ? 0.793 17.816 1.833 1.00 0.00 12 ARG A O 7
ATOM 10215 N N . ALA A 1 13 ? -1.030 17.094 2.924 1.00 0.00 13 ALA A N 7
ATOM 10216 C CA . ALA A 1 13 ? -1.448 18.422 3.348 1.00 0.00 13 ALA A CA 7
ATOM 10217 C C . ALA A 1 13 ? -0.645 18.873 4.565 1.00 0.00 13 ALA A C 7
ATOM 10218 O O . ALA A 1 13 ? -1.207 19.296 5.573 1.00 0.00 13 ALA A O 7
ATOM 10225 N N . GLY A 1 14 ? 0.676 18.758 4.470 1.00 0.00 14 GLY A N 7
ATOM 10226 C CA . GLY A 1 14 ? 1.544 19.138 5.566 1.00 0.00 14 GLY A CA 7
ATOM 10227 C C . GLY A 1 14 ? 1.696 18.031 6.589 1.00 0.00 14 GLY A C 7
ATOM 10228 O O . GLY A 1 14 ? 2.778 17.827 7.139 1.00 0.00 14 GLY A O 7
ATOM 10232 N N . LYS A 1 15 ? 0.611 17.314 6.844 1.00 0.00 15 LYS A N 7
ATOM 10233 C CA . LYS A 1 15 ? 0.624 16.226 7.808 1.00 0.00 15 LYS A CA 7
ATOM 10234 C C . LYS A 1 15 ? 1.127 14.924 7.185 1.00 0.00 15 LYS A C 7
ATOM 10235 O O . LYS A 1 15 ? 2.324 14.635 7.220 1.00 0.00 15 LYS A O 7
ATOM 10254 N N . LYS A 1 16 ? 0.229 14.159 6.574 1.00 0.00 16 LYS A N 7
ATOM 10255 C CA . LYS A 1 16 ? 0.608 12.881 5.975 1.00 0.00 16 LYS A CA 7
ATOM 10256 C C . LYS A 1 16 ? -0.347 12.488 4.854 1.00 0.00 16 LYS A C 7
ATOM 10257 O O . LYS A 1 16 ? -1.216 13.272 4.473 1.00 0.00 16 LYS A O 7
ATOM 10276 N N . TYR A 1 17 ? -0.163 11.281 4.313 1.00 0.00 17 TYR A N 7
ATOM 10277 C CA . TYR A 1 17 ? -1.016 10.769 3.245 1.00 0.00 17 TYR A CA 7
ATOM 10278 C C . TYR A 1 17 ? -2.222 10.060 3.842 1.00 0.00 17 TYR A C 7
ATOM 10279 O O . TYR A 1 17 ? -3.060 9.528 3.125 1.00 0.00 17 TYR A O 7
ATOM 10297 N N . GLY A 1 18 ? -2.283 10.073 5.166 1.00 0.00 18 GLY A N 7
ATOM 10298 C CA . GLY A 1 18 ? -3.392 9.507 5.903 1.00 0.00 18 GLY A CA 7
ATOM 10299 C C . GLY A 1 18 ? -3.771 8.081 5.573 1.00 0.00 18 GLY A C 7
ATOM 10300 O O . GLY A 1 18 ? -4.925 7.816 5.280 1.00 0.00 18 GLY A O 7
ATOM 10304 N N . PHE A 1 19 ? -2.825 7.173 5.621 1.00 0.00 19 PHE A N 7
ATOM 10305 C CA . PHE A 1 19 ? -3.126 5.750 5.403 1.00 0.00 19 PHE A CA 7
ATOM 10306 C C . PHE A 1 19 ? -1.995 4.829 5.838 1.00 0.00 19 PHE A C 7
ATOM 10307 O O . PHE A 1 19 ? -0.815 5.138 5.722 1.00 0.00 19 PHE A O 7
ATOM 10324 N N . THR A 1 20 ? -2.415 3.686 6.346 1.00 0.00 20 THR A N 7
ATOM 10325 C CA . THR A 1 20 ? -1.516 2.646 6.860 1.00 0.00 20 THR A CA 7
ATOM 10326 C C . THR A 1 20 ? -1.122 1.613 5.791 1.00 0.00 20 THR A C 7
ATOM 10327 O O . THR A 1 20 ? -1.981 0.891 5.283 1.00 0.00 20 THR A O 7
ATOM 10338 N N . LEU A 1 21 ? 0.172 1.546 5.451 1.00 0.00 21 LEU A N 7
ATOM 10339 C CA . LEU A 1 21 ? 0.652 0.572 4.466 1.00 0.00 21 LEU A CA 7
ATOM 10340 C C . LEU A 1 21 ? 1.059 -0.725 5.164 1.00 0.00 21 LEU A C 7
ATOM 10341 O O . LEU A 1 21 ? 2.228 -0.937 5.476 1.00 0.00 21 LEU A O 7
ATOM 10357 N N . ARG A 1 22 ? 0.072 -1.563 5.444 1.00 0.00 22 ARG A N 7
ATOM 10358 C CA . ARG A 1 22 ? 0.305 -2.840 6.111 1.00 0.00 22 ARG A CA 7
ATOM 10359 C C . ARG A 1 22 ? 1.030 -3.823 5.194 1.00 0.00 22 ARG A C 7
ATOM 10360 O O . ARG A 1 22 ? 0.558 -4.101 4.092 1.00 0.00 22 ARG A O 7
ATOM 10381 N N . ALA A 1 23 ? 2.157 -4.351 5.650 1.00 0.00 23 ALA A N 7
ATOM 10382 C CA . ALA A 1 23 ? 2.909 -5.328 4.873 1.00 0.00 23 ALA A CA 7
ATOM 10383 C C . ALA A 1 23 ? 2.294 -6.711 5.039 1.00 0.00 23 ALA A C 7
ATOM 10384 O O . ALA A 1 23 ? 1.877 -7.074 6.139 1.00 0.00 23 ALA A O 7
ATOM 10391 N N . ILE A 1 24 ? 2.234 -7.483 3.961 1.00 0.00 24 ILE A N 7
ATOM 10392 C CA . ILE A 1 24 ? 1.658 -8.819 4.027 1.00 0.00 24 ILE A CA 7
ATOM 10393 C C . ILE A 1 24 ? 2.440 -9.811 3.176 1.00 0.00 24 ILE A C 7
ATOM 10394 O O . ILE A 1 24 ? 2.882 -9.495 2.071 1.00 0.00 24 ILE A O 7
ATOM 10410 N N . ARG A 1 25 ? 2.609 -11.016 3.706 1.00 0.00 25 ARG A N 7
ATOM 10411 C CA . ARG A 1 25 ? 3.342 -12.065 3.011 1.00 0.00 25 ARG A CA 7
ATOM 10412 C C . ARG A 1 25 ? 2.390 -13.123 2.478 1.00 0.00 25 ARG A C 7
ATOM 10413 O O . ARG A 1 25 ? 2.009 -14.046 3.199 1.00 0.00 25 ARG A O 7
ATOM 10434 N N . VAL A 1 26 ? 1.980 -12.973 1.230 1.00 0.00 26 VAL A N 7
ATOM 10435 C CA . VAL A 1 26 ? 1.083 -13.936 0.612 1.00 0.00 26 VAL A CA 7
ATOM 10436 C C . VAL A 1 26 ? 1.861 -15.150 0.113 1.00 0.00 26 VAL A C 7
ATOM 10437 O O . VAL A 1 26 ? 2.511 -15.103 -0.934 1.00 0.00 26 VAL A O 7
ATOM 10450 N N . TYR A 1 27 ? 1.817 -16.226 0.877 1.00 0.00 27 TYR A N 7
ATOM 10451 C CA . TYR A 1 27 ? 2.509 -17.445 0.503 1.00 0.00 27 TYR A CA 7
ATOM 10452 C C . TYR A 1 27 ? 1.672 -18.228 -0.494 1.00 0.00 27 TYR A C 7
ATOM 10453 O O . TYR A 1 27 ? 0.458 -18.039 -0.582 1.00 0.00 27 TYR A O 7
ATOM 10471 N N . MET A 1 28 ? 2.311 -19.103 -1.245 1.00 0.00 28 MET A N 7
ATOM 10472 C CA . MET A 1 28 ? 1.603 -19.908 -2.229 1.00 0.00 28 MET A CA 7
ATOM 10473 C C . MET A 1 28 ? 1.207 -21.250 -1.626 1.00 0.00 28 MET A C 7
ATOM 10474 O O . MET A 1 28 ? 1.549 -22.311 -2.151 1.00 0.00 28 MET A O 7
ATOM 10488 N N . GLY A 1 29 ? 0.484 -21.189 -0.512 1.00 0.00 29 GLY A N 7
ATOM 10489 C CA . GLY A 1 29 ? 0.048 -22.391 0.171 1.00 0.00 29 GLY A CA 7
ATOM 10490 C C . GLY A 1 29 ? 1.210 -23.157 0.770 1.00 0.00 29 GLY A C 7
ATOM 10491 O O . GLY A 1 29 ? 2.014 -22.595 1.521 1.00 0.00 29 GLY A O 7
ATOM 10495 N N . ASP A 1 30 ? 1.314 -24.435 0.431 1.00 0.00 30 ASP A N 7
ATOM 10496 C CA . ASP A 1 30 ? 2.396 -25.276 0.928 1.00 0.00 30 ASP A CA 7
ATOM 10497 C C . ASP A 1 30 ? 3.641 -25.060 0.079 1.00 0.00 30 ASP A C 7
ATOM 10498 O O . ASP A 1 30 ? 4.026 -25.911 -0.726 1.00 0.00 30 ASP A O 7
ATOM 10507 N N . SER A 1 31 ? 4.243 -23.894 0.239 1.00 0.00 31 SER A N 7
ATOM 10508 C CA . SER A 1 31 ? 5.439 -23.523 -0.496 1.00 0.00 31 SER A CA 7
ATOM 10509 C C . SER A 1 31 ? 6.130 -22.365 0.210 1.00 0.00 31 SER A C 7
ATOM 10510 O O . SER A 1 31 ? 5.474 -21.547 0.857 1.00 0.00 31 SER A O 7
ATOM 10518 N N . ASP A 1 32 ? 7.449 -22.307 0.094 1.00 0.00 32 ASP A N 7
ATOM 10519 C CA . ASP A 1 32 ? 8.235 -21.256 0.731 1.00 0.00 32 ASP A CA 7
ATOM 10520 C C . ASP A 1 32 ? 8.170 -19.953 -0.062 1.00 0.00 32 ASP A C 7
ATOM 10521 O O . ASP A 1 32 ? 8.557 -18.891 0.426 1.00 0.00 32 ASP A O 7
ATOM 10530 N N . VAL A 1 33 ? 7.659 -20.035 -1.280 1.00 0.00 33 VAL A N 7
ATOM 10531 C CA . VAL A 1 33 ? 7.544 -18.870 -2.139 1.00 0.00 33 VAL A CA 7
ATOM 10532 C C . VAL A 1 33 ? 6.374 -17.996 -1.710 1.00 0.00 33 VAL A C 7
ATOM 10533 O O . VAL A 1 33 ? 5.262 -18.477 -1.466 1.00 0.00 33 VAL A O 7
ATOM 10546 N N . TYR A 1 34 ? 6.651 -16.714 -1.604 1.00 0.00 34 TYR A N 7
ATOM 10547 C CA . TYR A 1 34 ? 5.653 -15.735 -1.209 1.00 0.00 34 TYR A CA 7
ATOM 10548 C C . TYR A 1 34 ? 5.954 -14.385 -1.834 1.00 0.00 34 TYR A C 7
ATOM 10549 O O . TYR A 1 34 ? 7.116 -14.043 -2.068 1.00 0.00 34 TYR A O 7
ATOM 10567 N N . THR A 1 35 ? 4.915 -13.626 -2.118 1.00 0.00 35 THR A N 7
ATOM 10568 C CA . THR A 1 35 ? 5.091 -12.312 -2.689 1.00 0.00 35 THR A CA 7
ATOM 10569 C C . THR A 1 35 ? 4.906 -11.257 -1.610 1.00 0.00 35 THR A C 7
ATOM 10570 O O . THR A 1 35 ? 3.933 -11.291 -0.853 1.00 0.00 35 THR A O 7
ATOM 10581 N N . VAL A 1 36 ? 5.859 -10.356 -1.505 1.00 0.00 36 VAL A N 7
ATOM 10582 C CA . VAL A 1 36 ? 5.786 -9.303 -0.511 1.00 0.00 36 VAL A CA 7
ATOM 10583 C C . VAL A 1 36 ? 4.897 -8.173 -1.012 1.00 0.00 36 VAL A C 7
ATOM 10584 O O . VAL A 1 36 ? 5.339 -7.317 -1.780 1.00 0.00 36 VAL A O 7
ATOM 10597 N N . HIS A 1 37 ? 3.637 -8.206 -0.599 1.00 0.00 37 HIS A N 7
ATOM 10598 C CA . HIS A 1 37 ? 2.667 -7.195 -0.996 1.00 0.00 37 HIS A CA 7
ATOM 10599 C C . HIS A 1 37 ? 2.311 -6.327 0.197 1.00 0.00 37 HIS A C 7
ATOM 10600 O O . HIS A 1 37 ? 2.873 -6.492 1.283 1.00 0.00 37 HIS A O 7
ATOM 10614 N N . HIS A 1 38 ? 1.340 -5.441 0.008 1.00 0.00 38 HIS A N 7
ATOM 10615 C CA . HIS A 1 38 ? 0.904 -4.538 1.062 1.00 0.00 38 HIS A CA 7
ATOM 10616 C C . HIS A 1 38 ? -0.571 -4.219 0.876 1.00 0.00 38 HIS A C 7
ATOM 10617 O O . HIS A 1 38 ? -1.139 -4.463 -0.189 1.00 0.00 38 HIS A O 7
ATOM 10631 N N . MET A 1 39 ? -1.180 -3.644 1.898 1.00 0.00 39 MET A N 7
ATOM 10632 C CA . MET A 1 39 ? -2.594 -3.304 1.856 1.00 0.00 39 MET A CA 7
ATOM 10633 C C . MET A 1 39 ? -2.872 -2.137 2.784 1.00 0.00 39 MET A C 7
ATOM 10634 O O . MET A 1 39 ? -2.319 -2.067 3.884 1.00 0.00 39 MET A O 7
ATOM 10648 N N . VAL A 1 40 ? -3.697 -1.201 2.332 1.00 0.00 40 VAL A N 7
ATOM 10649 C CA . VAL A 1 40 ? -4.044 -0.060 3.154 1.00 0.00 40 VAL A CA 7
ATOM 10650 C C . VAL A 1 40 ? -4.961 -0.523 4.277 1.00 0.00 40 VAL A C 7
ATOM 10651 O O . VAL A 1 40 ? -6.153 -0.782 4.084 1.00 0.00 40 VAL A O 7
ATOM 10664 N N . TRP A 1 41 ? -4.368 -0.649 5.445 1.00 0.00 41 TRP A N 7
ATOM 10665 C CA . TRP A 1 41 ? -5.062 -1.121 6.624 1.00 0.00 41 TRP A CA 7
ATOM 10666 C C . TRP A 1 41 ? -6.066 -0.116 7.122 1.00 0.00 41 TRP A C 7
ATOM 10667 O O . TRP A 1 41 ? -7.175 -0.466 7.515 1.00 0.00 41 TRP A O 7
ATOM 10688 N N . HIS A 1 42 ? -5.669 1.131 7.094 1.00 0.00 42 HIS A N 7
ATOM 10689 C CA . HIS A 1 42 ? -6.528 2.204 7.552 1.00 0.00 42 HIS A CA 7
ATOM 10690 C C . HIS A 1 42 ? -6.147 3.493 6.879 1.00 0.00 42 HIS A C 7
ATOM 10691 O O . HIS A 1 42 ? -4.983 3.876 6.878 1.00 0.00 42 HIS A O 7
ATOM 10705 N N . VAL A 1 43 ? -7.124 4.146 6.299 1.00 0.00 43 VAL A N 7
ATOM 10706 C CA . VAL A 1 43 ? -6.884 5.398 5.623 1.00 0.00 43 VAL A CA 7
ATOM 10707 C C . VAL A 1 43 ? -7.804 6.486 6.169 1.00 0.00 43 VAL A C 7
ATOM 10708 O O . VAL A 1 43 ? -9.024 6.328 6.245 1.00 0.00 43 VAL A O 7
ATOM 10721 N N . GLU A 1 44 ? -7.173 7.558 6.604 1.00 0.00 44 GLU A N 7
ATOM 10722 C CA . GLU A 1 44 ? -7.837 8.699 7.185 1.00 0.00 44 GLU A CA 7
ATOM 10723 C C . GLU A 1 44 ? -8.662 9.471 6.166 1.00 0.00 44 GLU A C 7
ATOM 10724 O O . GLU A 1 44 ? -8.123 10.031 5.206 1.00 0.00 44 GLU A O 7
ATOM 10736 N N . ASP A 1 45 ? -9.964 9.531 6.407 1.00 0.00 45 ASP A N 7
ATOM 10737 C CA . ASP A 1 45 ? -10.894 10.232 5.529 1.00 0.00 45 ASP A CA 7
ATOM 10738 C C . ASP A 1 45 ? -10.997 11.700 5.914 1.00 0.00 45 ASP A C 7
ATOM 10739 O O . ASP A 1 45 ? -12.043 12.330 5.756 1.00 0.00 45 ASP A O 7
ATOM 10748 N N . GLY A 1 46 ? -9.895 12.243 6.400 1.00 0.00 46 GLY A N 7
ATOM 10749 C CA . GLY A 1 46 ? -9.868 13.631 6.802 1.00 0.00 46 GLY A CA 7
ATOM 10750 C C . GLY A 1 46 ? -9.417 14.557 5.691 1.00 0.00 46 GLY A C 7
ATOM 10751 O O . GLY A 1 46 ? -9.736 15.744 5.702 1.00 0.00 46 GLY A O 7
ATOM 10755 N N . GLY A 1 47 ? -8.690 14.027 4.715 1.00 0.00 47 GLY A N 7
ATOM 10756 C CA . GLY A 1 47 ? -8.216 14.872 3.638 1.00 0.00 47 GLY A CA 7
ATOM 10757 C C . GLY A 1 47 ? -7.296 14.172 2.654 1.00 0.00 47 GLY A C 7
ATOM 10758 O O . GLY A 1 47 ? -7.514 14.265 1.446 1.00 0.00 47 GLY A O 7
ATOM 10762 N N . PRO A 1 48 ? -6.237 13.491 3.134 1.00 0.00 48 PRO A N 7
ATOM 10763 C CA . PRO A 1 48 ? -5.262 12.789 2.272 1.00 0.00 48 PRO A CA 7
ATOM 10764 C C . PRO A 1 48 ? -5.821 11.659 1.383 1.00 0.00 48 PRO A C 7
ATOM 10765 O O . PRO A 1 48 ? -6.820 11.827 0.683 1.00 0.00 48 PRO A O 7
ATOM 10776 N N . ALA A 1 49 ? -5.139 10.507 1.433 1.00 0.00 49 ALA A N 7
ATOM 10777 C CA . ALA A 1 49 ? -5.454 9.329 0.622 1.00 0.00 49 ALA A CA 7
ATOM 10778 C C . ALA A 1 49 ? -6.942 9.017 0.505 1.00 0.00 49 ALA A C 7
ATOM 10779 O O . ALA A 1 49 ? -7.425 8.770 -0.599 1.00 0.00 49 ALA A O 7
ATOM 10786 N N . SER A 1 50 ? -7.679 9.072 1.601 1.00 0.00 50 SER A N 7
ATOM 10787 C CA . SER A 1 50 ? -9.099 8.734 1.560 1.00 0.00 50 SER A CA 7
ATOM 10788 C C . SER A 1 50 ? -9.888 9.665 0.655 1.00 0.00 50 SER A C 7
ATOM 10789 O O . SER A 1 50 ? -10.524 9.221 -0.300 1.00 0.00 50 SER A O 7
ATOM 10797 N N . GLU A 1 51 ? -9.836 10.954 0.959 1.00 0.00 51 GLU A N 7
ATOM 10798 C CA . GLU A 1 51 ? -10.558 11.959 0.186 1.00 0.00 51 GLU A CA 7
ATOM 10799 C C . GLU A 1 51 ? -10.064 11.993 -1.248 1.00 0.00 51 GLU A C 7
ATOM 10800 O O . GLU A 1 51 ? -10.776 12.417 -2.158 1.00 0.00 51 GLU A O 7
ATOM 10812 N N . ALA A 1 52 ? -8.829 11.556 -1.429 1.00 0.00 52 ALA A N 7
ATOM 10813 C CA . ALA A 1 52 ? -8.217 11.496 -2.743 1.00 0.00 52 ALA A CA 7
ATOM 10814 C C . ALA A 1 52 ? -8.859 10.390 -3.575 1.00 0.00 52 ALA A C 7
ATOM 10815 O O . ALA A 1 52 ? -8.832 10.428 -4.806 1.00 0.00 52 ALA A O 7
ATOM 10822 N N . GLY A 1 53 ? -9.428 9.397 -2.894 1.00 0.00 53 GLY A N 7
ATOM 10823 C CA . GLY A 1 53 ? -10.083 8.306 -3.579 1.00 0.00 53 GLY A CA 7
ATOM 10824 C C . GLY A 1 53 ? -9.748 6.953 -2.988 1.00 0.00 53 GLY A C 7
ATOM 10825 O O . GLY A 1 53 ? -10.397 5.957 -3.307 1.00 0.00 53 GLY A O 7
ATOM 10829 N N . LEU A 1 54 ? -8.735 6.909 -2.135 1.00 0.00 54 LEU A N 7
ATOM 10830 C CA . LEU A 1 54 ? -8.318 5.657 -1.522 1.00 0.00 54 LEU A CA 7
ATOM 10831 C C . LEU A 1 54 ? -9.347 5.137 -0.529 1.00 0.00 54 LEU A C 7
ATOM 10832 O O . LEU A 1 54 ? -9.645 5.772 0.486 1.00 0.00 54 LEU A O 7
ATOM 10848 N N . ARG A 1 55 ? -9.896 3.982 -0.854 1.00 0.00 55 ARG A N 7
ATOM 10849 C CA . ARG A 1 55 ? -10.863 3.320 0.002 1.00 0.00 55 ARG A CA 7
ATOM 10850 C C . ARG A 1 55 ? -10.160 2.249 0.837 1.00 0.00 55 ARG A C 7
ATOM 10851 O O . ARG A 1 55 ? -9.441 1.409 0.294 1.00 0.00 55 ARG A O 7
ATOM 10872 N N . GLN A 1 56 ? -10.324 2.322 2.151 1.00 0.00 56 GLN A N 7
ATOM 10873 C CA . GLN A 1 56 ? -9.723 1.353 3.068 1.00 0.00 56 GLN A CA 7
ATOM 10874 C C . GLN A 1 56 ? -10.034 -0.081 2.639 1.00 0.00 56 GLN A C 7
ATOM 10875 O O . GLN A 1 56 ? -11.139 -0.379 2.180 1.00 0.00 56 GLN A O 7
ATOM 10889 N N . GLY A 1 57 ? -9.055 -0.965 2.794 1.00 0.00 57 GLY A N 7
ATOM 10890 C CA . GLY A 1 57 ? -9.242 -2.354 2.415 1.00 0.00 57 GLY A CA 7
ATOM 10891 C C . GLY A 1 57 ? -8.940 -2.605 0.949 1.00 0.00 57 GLY A C 7
ATOM 10892 O O . GLY A 1 57 ? -9.623 -3.387 0.292 1.00 0.00 57 GLY A O 7
ATOM 10896 N N . ASP A 1 58 ? -7.920 -1.935 0.436 1.00 0.00 58 ASP A N 7
ATOM 10897 C CA . ASP A 1 58 ? -7.521 -2.089 -0.959 1.00 0.00 58 ASP A CA 7
ATOM 10898 C C . ASP A 1 58 ? -6.086 -2.577 -1.040 1.00 0.00 58 ASP A C 7
ATOM 10899 O O . ASP A 1 58 ? -5.239 -2.182 -0.233 1.00 0.00 58 ASP A O 7
ATOM 10908 N N . LEU A 1 59 ? -5.821 -3.438 -2.004 1.00 0.00 59 LEU A N 7
ATOM 10909 C CA . LEU A 1 59 ? -4.493 -3.992 -2.192 1.00 0.00 59 LEU A CA 7
ATOM 10910 C C . LEU A 1 59 ? -3.689 -3.103 -3.131 1.00 0.00 59 LEU A C 7
ATOM 10911 O O . LEU A 1 59 ? -4.147 -2.761 -4.220 1.00 0.00 59 LEU A O 7
ATOM 10927 N N . ILE A 1 60 ? -2.500 -2.722 -2.698 1.00 0.00 60 ILE A N 7
ATOM 10928 C CA . ILE A 1 60 ? -1.640 -1.867 -3.496 1.00 0.00 60 ILE A CA 7
ATOM 10929 C C . ILE A 1 60 ? -0.810 -2.711 -4.451 1.00 0.00 60 ILE A C 7
ATOM 10930 O O . ILE A 1 60 ? -0.153 -3.666 -4.039 1.00 0.00 60 ILE A O 7
ATOM 10946 N N . THR A 1 61 ? -0.873 -2.372 -5.723 1.00 0.00 61 THR A N 7
ATOM 10947 C CA . THR A 1 61 ? -0.137 -3.091 -6.738 1.00 0.00 61 THR A CA 7
ATOM 10948 C C . THR A 1 61 ? 1.111 -2.316 -7.157 1.00 0.00 61 THR A C 7
ATOM 10949 O O . THR A 1 61 ? 2.192 -2.890 -7.325 1.00 0.00 61 THR A O 7
ATOM 10960 N N . HIS A 1 62 ? 0.964 -1.003 -7.297 1.00 0.00 62 HIS A N 7
ATOM 10961 C CA . HIS A 1 62 ? 2.066 -0.151 -7.724 1.00 0.00 62 HIS A CA 7
ATOM 10962 C C . HIS A 1 62 ? 2.093 1.149 -6.935 1.00 0.00 62 HIS A C 7
ATOM 10963 O O . HIS A 1 62 ? 1.092 1.548 -6.344 1.00 0.00 62 HIS A O 7
ATOM 10977 N N . VAL A 1 63 ? 3.239 1.807 -6.934 1.00 0.00 63 VAL A N 7
ATOM 10978 C CA . VAL A 1 63 ? 3.387 3.081 -6.261 1.00 0.00 63 VAL A CA 7
ATOM 10979 C C . VAL A 1 63 ? 4.296 3.995 -7.074 1.00 0.00 63 VAL A C 7
ATOM 10980 O O . VAL A 1 63 ? 5.460 3.683 -7.311 1.00 0.00 63 VAL A O 7
ATOM 10993 N N . ASN A 1 64 ? 3.728 5.094 -7.554 1.00 0.00 64 ASN A N 7
ATOM 10994 C CA . ASN A 1 64 ? 4.465 6.077 -8.353 1.00 0.00 64 ASN A CA 7
ATOM 10995 C C . ASN A 1 64 ? 5.102 5.434 -9.580 1.00 0.00 64 ASN A C 7
ATOM 10996 O O . ASN A 1 64 ? 6.156 5.869 -10.043 1.00 0.00 64 ASN A O 7
ATOM 11007 N N . GLY A 1 65 ? 4.455 4.401 -10.104 1.00 0.00 65 GLY A N 7
ATOM 11008 C CA . GLY A 1 65 ? 4.981 3.713 -11.264 1.00 0.00 65 GLY A CA 7
ATOM 11009 C C . GLY A 1 65 ? 6.103 2.770 -10.901 1.00 0.00 65 GLY A C 7
ATOM 11010 O O . GLY A 1 65 ? 7.109 2.678 -11.604 1.00 0.00 65 GLY A O 7
ATOM 11014 N N . GLU A 1 66 ? 5.923 2.074 -9.794 1.00 0.00 66 GLU A N 7
ATOM 11015 C CA . GLU A 1 66 ? 6.888 1.137 -9.304 1.00 0.00 66 GLU A CA 7
ATOM 11016 C C . GLU A 1 66 ? 6.182 0.054 -8.498 1.00 0.00 66 GLU A C 7
ATOM 11017 O O . GLU A 1 66 ? 5.637 0.329 -7.428 1.00 0.00 66 GLU A O 7
ATOM 11029 N N . PRO A 1 67 ? 6.110 -1.164 -9.051 1.00 0.00 67 PRO A N 7
ATOM 11030 C CA . PRO A 1 67 ? 5.504 -2.308 -8.398 1.00 0.00 67 PRO A CA 7
ATOM 11031 C C . PRO A 1 67 ? 6.010 -2.456 -6.981 1.00 0.00 67 PRO A C 7
ATOM 11032 O O . PRO A 1 67 ? 7.209 -2.374 -6.706 1.00 0.00 67 PRO A O 7
ATOM 11043 N N . VAL A 1 68 ? 5.079 -2.691 -6.099 1.00 0.00 68 VAL A N 7
ATOM 11044 C CA . VAL A 1 68 ? 5.370 -2.830 -4.680 1.00 0.00 68 VAL A CA 7
ATOM 11045 C C . VAL A 1 68 ? 5.715 -4.266 -4.381 1.00 0.00 68 VAL A C 7
ATOM 11046 O O . VAL A 1 68 ? 6.129 -4.626 -3.282 1.00 0.00 68 VAL A O 7
ATOM 11059 N N . HIS A 1 69 ? 5.519 -5.056 -5.402 1.00 0.00 69 HIS A N 7
ATOM 11060 C CA . HIS A 1 69 ? 5.764 -6.462 -5.405 1.00 0.00 69 HIS A CA 7
ATOM 11061 C C . HIS A 1 69 ? 7.202 -6.787 -5.002 1.00 0.00 69 HIS A C 7
ATOM 11062 O O . HIS A 1 69 ? 8.112 -6.739 -5.831 1.00 0.00 69 HIS A O 7
ATOM 11076 N N . GLY A 1 70 ? 7.407 -7.096 -3.732 1.00 0.00 70 GLY A N 7
ATOM 11077 C CA . GLY A 1 70 ? 8.735 -7.424 -3.261 1.00 0.00 70 GLY A CA 7
ATOM 11078 C C . GLY A 1 70 ? 9.287 -6.373 -2.322 1.00 0.00 70 GLY A C 7
ATOM 11079 O O . GLY A 1 70 ? 10.292 -6.605 -1.647 1.00 0.00 70 GLY A O 7
ATOM 11083 N N . LEU A 1 71 ? 8.627 -5.222 -2.270 1.00 0.00 71 LEU A N 7
ATOM 11084 C CA . LEU A 1 71 ? 9.061 -4.133 -1.405 1.00 0.00 71 LEU A CA 7
ATOM 11085 C C . LEU A 1 71 ? 8.717 -4.449 0.041 1.00 0.00 71 LEU A C 7
ATOM 11086 O O . LEU A 1 71 ? 7.633 -4.948 0.330 1.00 0.00 71 LEU A O 7
ATOM 11102 N N . VAL A 1 72 ? 9.636 -4.154 0.946 1.00 0.00 72 VAL A N 7
ATOM 11103 C CA . VAL A 1 72 ? 9.411 -4.410 2.361 1.00 0.00 72 VAL A CA 7
ATOM 11104 C C . VAL A 1 72 ? 8.501 -3.328 2.959 1.00 0.00 72 VAL A C 7
ATOM 11105 O O . VAL A 1 72 ? 8.216 -2.325 2.301 1.00 0.00 72 VAL A O 7
ATOM 11118 N N . HIS A 1 73 ? 8.046 -3.556 4.192 1.00 0.00 73 HIS A N 7
ATOM 11119 C CA . HIS A 1 73 ? 7.157 -2.638 4.917 1.00 0.00 73 HIS A CA 7
ATOM 11120 C C . HIS A 1 73 ? 7.568 -1.176 4.764 1.00 0.00 73 HIS A C 7
ATOM 11121 O O . HIS A 1 73 ? 6.757 -0.311 4.444 1.00 0.00 73 HIS A O 7
ATOM 11135 N N . THR A 1 74 ? 8.839 -0.919 4.982 1.00 0.00 74 THR A N 7
ATOM 11136 C CA . THR A 1 74 ? 9.367 0.427 4.937 1.00 0.00 74 THR A CA 7
ATOM 11137 C C . THR A 1 74 ? 9.730 0.888 3.524 1.00 0.00 74 THR A C 7
ATOM 11138 O O . THR A 1 74 ? 9.890 2.083 3.286 1.00 0.00 74 THR A O 7
ATOM 11149 N N . GLU A 1 75 ? 9.829 -0.044 2.583 1.00 0.00 75 GLU A N 7
ATOM 11150 C CA . GLU A 1 75 ? 10.187 0.303 1.217 1.00 0.00 75 GLU A CA 7
ATOM 11151 C C . GLU A 1 75 ? 9.069 1.074 0.530 1.00 0.00 75 GLU A C 7
ATOM 11152 O O . GLU A 1 75 ? 9.325 2.066 -0.153 1.00 0.00 75 GLU A O 7
ATOM 11164 N N . VAL A 1 76 ? 7.829 0.628 0.713 1.00 0.00 76 VAL A N 7
ATOM 11165 C CA . VAL A 1 76 ? 6.692 1.315 0.107 1.00 0.00 76 VAL A CA 7
ATOM 11166 C C . VAL A 1 76 ? 6.567 2.711 0.694 1.00 0.00 76 VAL A C 7
ATOM 11167 O O . VAL A 1 76 ? 6.368 3.690 -0.024 1.00 0.00 76 VAL A O 7
ATOM 11180 N N . VAL A 1 77 ? 6.686 2.774 2.011 1.00 0.00 77 VAL A N 7
ATOM 11181 C CA . VAL A 1 77 ? 6.649 4.027 2.742 1.00 0.00 77 VAL A CA 7
ATOM 11182 C C . VAL A 1 77 ? 7.690 4.986 2.179 1.00 0.00 77 VAL A C 7
ATOM 11183 O O . VAL A 1 77 ? 7.390 6.147 1.893 1.00 0.00 77 VAL A O 7
ATOM 11196 N N . GLU A 1 78 ? 8.909 4.481 2.008 1.00 0.00 78 GLU A N 7
ATOM 11197 C CA . GLU A 1 78 ? 10.001 5.276 1.454 1.00 0.00 78 GLU A CA 7
ATOM 11198 C C . GLU A 1 78 ? 9.655 5.772 0.061 1.00 0.00 78 GLU A C 7
ATOM 11199 O O . GLU A 1 78 ? 9.814 6.950 -0.238 1.00 0.00 78 GLU A O 7
ATOM 11211 N N . LEU A 1 79 ? 9.200 4.853 -0.785 1.00 0.00 79 LEU A N 7
ATOM 11212 C CA . LEU A 1 79 ? 8.815 5.181 -2.159 1.00 0.00 79 LEU A CA 7
ATOM 11213 C C . LEU A 1 79 ? 7.830 6.345 -2.177 1.00 0.00 79 LEU A C 7
ATOM 11214 O O . LEU A 1 79 ? 7.934 7.251 -3.006 1.00 0.00 79 LEU A O 7
ATOM 11230 N N . ILE A 1 80 ? 6.891 6.323 -1.244 1.00 0.00 80 ILE A N 7
ATOM 11231 C CA . ILE A 1 80 ? 5.890 7.362 -1.139 1.00 0.00 80 ILE A CA 7
ATOM 11232 C C . ILE A 1 80 ? 6.517 8.683 -0.688 1.00 0.00 80 ILE A C 7
ATOM 11233 O O . ILE A 1 80 ? 6.343 9.713 -1.340 1.00 0.00 80 ILE A O 7
ATOM 11249 N N . LEU A 1 81 ? 7.253 8.641 0.418 1.00 0.00 81 LEU A N 7
ATOM 11250 C CA . LEU A 1 81 ? 7.915 9.830 0.953 1.00 0.00 81 LEU A CA 7
ATOM 11251 C C . LEU A 1 81 ? 8.885 10.426 -0.068 1.00 0.00 81 LEU A C 7
ATOM 11252 O O . LEU A 1 81 ? 9.028 11.647 -0.177 1.00 0.00 81 LEU A O 7
ATOM 11268 N N . LYS A 1 82 ? 9.552 9.543 -0.799 1.00 0.00 82 LYS A N 7
ATOM 11269 C CA . LYS A 1 82 ? 10.522 9.920 -1.819 1.00 0.00 82 LYS A CA 7
ATOM 11270 C C . LYS A 1 82 ? 9.887 10.733 -2.932 1.00 0.00 82 LYS A C 7
ATOM 11271 O O . LYS A 1 82 ? 10.500 11.654 -3.472 1.00 0.00 82 LYS A O 7
ATOM 11290 N N . SER A 1 83 ? 8.673 10.353 -3.296 1.00 0.00 83 SER A N 7
ATOM 11291 C CA . SER A 1 83 ? 7.928 11.034 -4.346 1.00 0.00 83 SER A CA 7
ATOM 11292 C C . SER A 1 83 ? 7.851 12.541 -4.085 1.00 0.00 83 SER A C 7
ATOM 11293 O O . SER A 1 83 ? 8.105 13.344 -4.986 1.00 0.00 83 SER A O 7
ATOM 11301 N N . GLY A 1 84 ? 7.510 12.929 -2.863 1.00 0.00 84 GLY A N 7
ATOM 11302 C CA . GLY A 1 84 ? 7.436 14.341 -2.542 1.00 0.00 84 GLY A CA 7
ATOM 11303 C C . GLY A 1 84 ? 6.214 14.696 -1.725 1.00 0.00 84 GLY A C 7
ATOM 11304 O O . GLY A 1 84 ? 5.859 13.987 -0.786 1.00 0.00 84 GLY A O 7
ATOM 11308 N N . ASN A 1 85 ? 5.554 15.782 -2.102 1.00 0.00 85 ASN A N 7
ATOM 11309 C CA . ASN A 1 85 ? 4.366 16.253 -1.393 1.00 0.00 85 ASN A CA 7
ATOM 11310 C C . ASN A 1 85 ? 3.133 15.460 -1.791 1.00 0.00 85 ASN A C 7
ATOM 11311 O O . ASN A 1 85 ? 2.032 15.712 -1.307 1.00 0.00 85 ASN A O 7
ATOM 11322 N N . LYS A 1 86 ? 3.331 14.486 -2.652 1.00 0.00 86 LYS A N 7
ATOM 11323 C CA . LYS A 1 86 ? 2.256 13.653 -3.130 1.00 0.00 86 LYS A CA 7
ATOM 11324 C C . LYS A 1 86 ? 2.806 12.358 -3.682 1.00 0.00 86 LYS A C 7
ATOM 11325 O O . LYS A 1 86 ? 4.020 12.184 -3.768 1.00 0.00 86 LYS A O 7
ATOM 11344 N N . VAL A 1 87 ? 1.911 11.466 -4.068 1.00 0.00 87 VAL A N 7
ATOM 11345 C CA . VAL A 1 87 ? 2.319 10.160 -4.604 1.00 0.00 87 VAL A CA 7
ATOM 11346 C C . VAL A 1 87 ? 1.155 9.412 -5.266 1.00 0.00 87 VAL A C 7
ATOM 11347 O O . VAL A 1 87 ? 0.001 9.548 -4.859 1.00 0.00 87 VAL A O 7
ATOM 11360 N N . ALA A 1 88 ? 1.480 8.643 -6.303 1.00 0.00 88 ALA A N 7
ATOM 11361 C CA . ALA A 1 88 ? 0.493 7.855 -7.042 1.00 0.00 88 ALA A CA 7
ATOM 11362 C C . ALA A 1 88 ? 0.403 6.424 -6.521 1.00 0.00 88 ALA A C 7
ATOM 11363 O O . ALA A 1 88 ? 1.168 5.555 -6.939 1.00 0.00 88 ALA A O 7
ATOM 11370 N N . ILE A 1 89 ? -0.520 6.176 -5.610 1.00 0.00 89 ILE A N 7
ATOM 11371 C CA . ILE A 1 89 ? -0.698 4.832 -5.064 1.00 0.00 89 ILE A CA 7
ATOM 11372 C C . ILE A 1 89 ? -1.677 4.028 -5.927 1.00 0.00 89 ILE A C 7
ATOM 11373 O O . ILE A 1 89 ? -2.860 4.350 -6.011 1.00 0.00 89 ILE A O 7
ATOM 11389 N N . SER A 1 90 ? -1.184 2.989 -6.580 1.00 0.00 90 SER A N 7
ATOM 11390 C CA . SER A 1 90 ? -2.020 2.173 -7.442 1.00 0.00 90 SER A CA 7
ATOM 11391 C C . SER A 1 90 ? -2.640 1.015 -6.673 1.00 0.00 90 SER A C 7
ATOM 11392 O O . SER A 1 90 ? -1.945 0.088 -6.255 1.00 0.00 90 SER A O 7
ATOM 11400 N N . THR A 1 91 ? -3.949 1.090 -6.489 1.00 0.00 91 THR A N 7
ATOM 11401 C CA . THR A 1 91 ? -4.697 0.065 -5.781 1.00 0.00 91 THR A CA 7
ATOM 11402 C C . THR A 1 91 ? -5.464 -0.808 -6.772 1.00 0.00 91 THR A C 7
ATOM 11403 O O . THR A 1 91 ? -5.538 -0.476 -7.959 1.00 0.00 91 THR A O 7
ATOM 11414 N N . THR A 1 92 ? -6.027 -1.919 -6.308 1.00 0.00 92 THR A N 7
ATOM 11415 C CA . THR A 1 92 ? -6.752 -2.807 -7.203 1.00 0.00 92 THR A CA 7
ATOM 11416 C C . THR A 1 92 ? -8.269 -2.734 -6.988 1.00 0.00 92 THR A C 7
ATOM 11417 O O . THR A 1 92 ? -8.793 -3.242 -5.993 1.00 0.00 92 THR A O 7
ATOM 11428 N N . PRO A 1 93 ? -8.999 -2.060 -7.903 1.00 0.00 93 PRO A N 7
ATOM 11429 C CA . PRO A 1 93 ? -10.461 -1.960 -7.821 1.00 0.00 93 PRO A CA 7
ATOM 11430 C C . PRO A 1 93 ? -11.148 -3.321 -7.693 1.00 0.00 93 PRO A C 7
ATOM 11431 O O . PRO A 1 93 ? -10.519 -4.376 -7.822 1.00 0.00 93 PRO A O 7
ATOM 11442 N N . LEU A 1 94 ? -12.449 -3.278 -7.455 1.00 0.00 94 LEU A N 7
ATOM 11443 C CA . LEU A 1 94 ? -13.259 -4.480 -7.303 1.00 0.00 94 LEU A CA 7
ATOM 11444 C C . LEU A 1 94 ? -13.293 -5.285 -8.598 1.00 0.00 94 LEU A C 7
ATOM 11445 O O . LEU A 1 94 ? -12.990 -4.767 -9.676 1.00 0.00 94 LEU A O 7
ATOM 11461 N N . GLU A 1 95 ? -13.700 -6.540 -8.489 1.00 0.00 95 GLU A N 7
ATOM 11462 C CA . GLU A 1 95 ? -13.765 -7.432 -9.637 1.00 0.00 95 GLU A CA 7
ATOM 11463 C C . GLU A 1 95 ? -14.760 -8.559 -9.379 1.00 0.00 95 GLU A C 7
ATOM 11464 O O . GLU A 1 95 ? -15.355 -8.634 -8.302 1.00 0.00 95 GLU A O 7
ATOM 11476 N N . ASN A 1 96 ? -14.944 -9.422 -10.370 1.00 0.00 96 ASN A N 7
ATOM 11477 C CA . ASN A 1 96 ? -15.867 -10.547 -10.256 1.00 0.00 96 ASN A CA 7
ATOM 11478 C C . ASN A 1 96 ? -15.266 -11.653 -9.397 1.00 0.00 96 ASN A C 7
ATOM 11479 O O . ASN A 1 96 ? -14.033 -11.651 -9.199 1.00 0.00 96 ASN A O 7
ATOM 11491 N N . SER B 2 1 ? -6.872 -14.521 3.203 1.00 0.00 101 SER B N 7
ATOM 11492 C CA . SER B 2 1 ? -6.201 -13.653 2.212 1.00 0.00 101 SER B CA 7
ATOM 11493 C C . SER B 2 1 ? -4.699 -13.939 2.185 1.00 0.00 101 SER B C 7
ATOM 11494 O O . SER B 2 1 ? -4.145 -14.318 1.151 1.00 0.00 101 SER B O 7
ATOM 11504 N N . TRP B 2 2 ? -4.048 -13.773 3.327 1.00 0.00 102 TRP B N 7
ATOM 11505 C CA . TRP B 2 2 ? -2.622 -14.025 3.430 1.00 0.00 102 TRP B CA 7
ATOM 11506 C C . TRP B 2 2 ? -2.329 -14.866 4.664 1.00 0.00 102 TRP B C 7
ATOM 11507 O O . TRP B 2 2 ? -3.169 -14.977 5.559 1.00 0.00 102 TRP B O 7
ATOM 11528 N N . GLU B 2 3 ? -1.147 -15.457 4.697 1.00 0.00 103 GLU B N 7
ATOM 11529 C CA . GLU B 2 3 ? -0.731 -16.291 5.812 1.00 0.00 103 GLU B CA 7
ATOM 11530 C C . GLU B 2 3 ? -0.647 -15.479 7.098 1.00 0.00 103 GLU B C 7
ATOM 11531 O O . GLU B 2 3 ? -1.502 -15.598 7.979 1.00 0.00 103 GLU B O 7
ATOM 11543 N N . SER B 2 4 ? 0.373 -14.641 7.198 1.00 0.00 104 SER B N 7
ATOM 11544 C CA . SER B 2 4 ? 0.558 -13.819 8.378 1.00 0.00 104 SER B CA 7
ATOM 11545 C C . SER B 2 4 ? 1.444 -12.614 8.085 1.00 0.00 104 SER B C 7
ATOM 11546 O O . SER B 2 4 ? 2.055 -12.513 7.017 1.00 0.00 104 SER B O 7
ATOM 11554 N N . HIS B 2 5 ? 1.491 -11.702 9.039 1.00 0.00 105 HIS B N 7
ATOM 11555 C CA . HIS B 2 5 ? 2.293 -10.498 8.927 1.00 0.00 105 HIS B CA 7
ATOM 11556 C C . HIS B 2 5 ? 3.471 -10.576 9.893 1.00 0.00 105 HIS B C 7
ATOM 11557 O O . HIS B 2 5 ? 3.301 -10.454 11.104 1.00 0.00 105 HIS B O 7
ATOM 11571 N N . LYS B 2 6 ? 4.658 -10.806 9.349 1.00 0.00 106 LYS B N 7
ATOM 11572 C CA . LYS B 2 6 ? 5.864 -10.906 10.161 1.00 0.00 106 LYS B CA 7
ATOM 11573 C C . LYS B 2 6 ? 6.971 -10.042 9.570 1.00 0.00 106 LYS B C 7
ATOM 11574 O O . LYS B 2 6 ? 8.151 -10.253 9.841 1.00 0.00 106 LYS B O 7
ATOM 11593 N N . SER B 2 7 ? 6.580 -9.070 8.761 1.00 0.00 107 SER B N 7
ATOM 11594 C CA . SER B 2 7 ? 7.533 -8.178 8.123 1.00 0.00 107 SER B CA 7
ATOM 11595 C C . SER B 2 7 ? 7.229 -6.728 8.472 1.00 0.00 107 SER B C 7
ATOM 11596 O O . SER B 2 7 ? 6.208 -6.178 8.052 1.00 0.00 107 SER B O 7
ATOM 11604 N N . GLY B 2 8 ? 8.109 -6.120 9.252 1.00 0.00 108 GLY B N 7
ATOM 11605 C CA . GLY B 2 8 ? 7.919 -4.741 9.649 1.00 0.00 108 GLY B CA 7
ATOM 11606 C C . GLY B 2 8 ? 6.934 -4.615 10.789 1.00 0.00 108 GLY B C 7
ATOM 11607 O O . GLY B 2 8 ? 6.197 -5.559 11.088 1.00 0.00 108 GLY B O 7
ATOM 11611 N N . GLY B 2 9 ? 6.917 -3.456 11.424 1.00 0.00 109 GLY B N 7
ATOM 11612 C CA . GLY B 2 9 ? 6.010 -3.225 12.528 1.00 0.00 109 GLY B CA 7
ATOM 11613 C C . GLY B 2 9 ? 4.617 -2.878 12.050 1.00 0.00 109 GLY B C 7
ATOM 11614 O O . GLY B 2 9 ? 3.901 -3.728 11.524 1.00 0.00 109 GLY B O 7
ATOM 11618 N N . GLU B 2 10 ? 4.229 -1.629 12.237 1.00 0.00 110 GLU B N 7
ATOM 11619 C CA . GLU B 2 10 ? 2.918 -1.148 11.818 1.00 0.00 110 GLU B CA 7
ATOM 11620 C C . GLU B 2 10 ? 3.050 0.278 11.304 1.00 0.00 110 GLU B C 7
ATOM 11621 O O . GLU B 2 10 ? 2.242 1.154 11.630 1.00 0.00 110 GLU B O 7
ATOM 11633 N N . THR B 2 11 ? 4.082 0.494 10.499 1.00 0.00 111 THR B N 7
ATOM 11634 C CA . THR B 2 11 ? 4.362 1.799 9.925 1.00 0.00 111 THR B CA 7
ATOM 11635 C C . THR B 2 11 ? 3.221 2.250 9.017 1.00 0.00 111 THR B C 7
ATOM 11636 O O . THR B 2 11 ? 2.541 1.430 8.396 1.00 0.00 111 THR B O 7
ATOM 11647 N N . ARG B 2 12 ? 3.002 3.550 8.951 1.00 0.00 112 ARG B N 7
ATOM 11648 C CA . ARG B 2 12 ? 1.942 4.092 8.126 1.00 0.00 112 ARG B CA 7
ATOM 11649 C C . ARG B 2 12 ? 2.369 5.409 7.500 1.00 0.00 112 ARG B C 7
ATOM 11650 O O . ARG B 2 12 ? 3.389 5.987 7.877 1.00 0.00 112 ARG B O 7
ATOM 11671 N N . LEU B 2 13 ? 1.588 5.872 6.544 1.00 0.00 113 LEU B N 7
ATOM 11672 C CA . LEU B 2 13 ? 1.866 7.113 5.850 1.00 0.00 113 LEU B CA 7
ATOM 11673 C C . LEU B 2 13 ? 0.971 8.215 6.390 1.00 0.00 113 LEU B C 7
ATOM 11674 O O . LEU B 2 13 ? 0.654 9.148 5.633 1.00 0.00 113 LEU B O 7
ATOM 11691 N N . GLY A 1 1 ? -10.034 -11.284 -12.129 1.00 0.00 1 GLY A N 8
ATOM 11692 C CA . GLY A 1 1 ? -9.094 -10.203 -11.741 1.00 0.00 1 GLY A CA 8
ATOM 11693 C C . GLY A 1 1 ? -9.390 -8.910 -12.467 1.00 0.00 1 GLY A C 8
ATOM 11694 O O . GLY A 1 1 ? -10.508 -8.704 -12.938 1.00 0.00 1 GLY A O 8
ATOM 11700 N N . GLY A 1 2 ? -8.393 -8.041 -12.566 1.00 0.00 2 GLY A N 8
ATOM 11701 C CA . GLY A 1 2 ? -8.579 -6.775 -13.246 1.00 0.00 2 GLY A CA 8
ATOM 11702 C C . GLY A 1 2 ? -7.305 -6.287 -13.903 1.00 0.00 2 GLY A C 8
ATOM 11703 O O . GLY A 1 2 ? -6.228 -6.839 -13.669 1.00 0.00 2 GLY A O 8
ATOM 11707 N N . SER A 1 3 ? -7.424 -5.256 -14.726 1.00 0.00 3 SER A N 8
ATOM 11708 C CA . SER A 1 3 ? -6.278 -4.688 -15.418 1.00 0.00 3 SER A CA 8
ATOM 11709 C C . SER A 1 3 ? -6.316 -3.165 -15.347 1.00 0.00 3 SER A C 8
ATOM 11710 O O . SER A 1 3 ? -7.381 -2.577 -15.139 1.00 0.00 3 SER A O 8
ATOM 11718 N N . MET A 1 4 ? -5.150 -2.538 -15.518 1.00 0.00 4 MET A N 8
ATOM 11719 C CA . MET A 1 4 ? -5.026 -1.080 -15.481 1.00 0.00 4 MET A CA 8
ATOM 11720 C C . MET A 1 4 ? -5.447 -0.537 -14.122 1.00 0.00 4 MET A C 8
ATOM 11721 O O . MET A 1 4 ? -6.547 -0.005 -13.961 1.00 0.00 4 MET A O 8
ATOM 11735 N N . ARG A 1 5 ? -4.576 -0.707 -13.140 1.00 0.00 5 ARG A N 8
ATOM 11736 C CA . ARG A 1 5 ? -4.848 -0.229 -11.793 1.00 0.00 5 ARG A CA 8
ATOM 11737 C C . ARG A 1 5 ? -4.733 1.296 -11.759 1.00 0.00 5 ARG A C 8
ATOM 11738 O O . ARG A 1 5 ? -3.789 1.856 -12.322 1.00 0.00 5 ARG A O 8
ATOM 11759 N N . PRO A 1 6 ? -5.685 1.995 -11.118 1.00 0.00 6 PRO 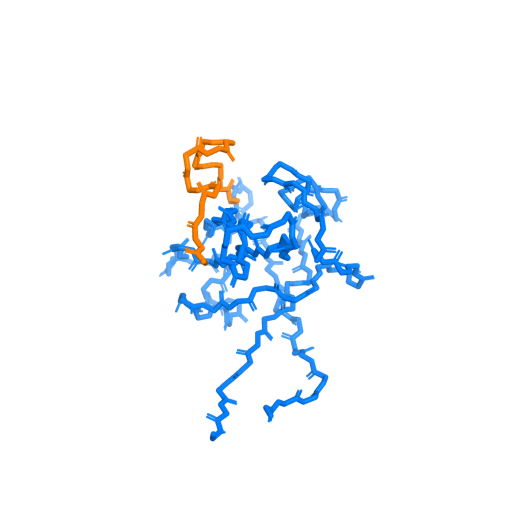A N 8
ATOM 11760 C CA . PRO A 1 6 ? -5.697 3.457 -11.044 1.00 0.00 6 PRO A CA 8
ATOM 11761 C C . PRO A 1 6 ? -4.992 4.009 -9.802 1.00 0.00 6 PRO A C 8
ATOM 11762 O O . PRO A 1 6 ? -5.410 3.744 -8.675 1.00 0.00 6 PRO A O 8
ATOM 11773 N N . PRO A 1 7 ? -3.890 4.756 -9.988 1.00 0.00 7 PRO A N 8
ATOM 11774 C CA . PRO A 1 7 ? -3.157 5.362 -8.878 1.00 0.00 7 PRO A CA 8
ATOM 11775 C C . PRO A 1 7 ? -3.872 6.556 -8.271 1.00 0.00 7 PRO A C 8
ATOM 11776 O O . PRO A 1 7 ? -4.218 7.516 -8.962 1.00 0.00 7 PRO A O 8
ATOM 11787 N N . ILE A 1 8 ? -4.097 6.475 -6.979 1.00 0.00 8 ILE A N 8
ATOM 11788 C CA . ILE A 1 8 ? -4.722 7.535 -6.232 1.00 0.00 8 ILE A CA 8
ATOM 11789 C C . ILE A 1 8 ? -3.652 8.506 -5.771 1.00 0.00 8 ILE A C 8
ATOM 11790 O O . ILE A 1 8 ? -2.820 8.176 -4.931 1.00 0.00 8 ILE A O 8
ATOM 11806 N N . ILE A 1 9 ? -3.653 9.687 -6.341 1.00 0.00 9 ILE A N 8
ATOM 11807 C CA . ILE A 1 9 ? -2.660 10.684 -6.001 1.00 0.00 9 ILE A CA 8
ATOM 11808 C C . ILE A 1 9 ? -2.983 11.368 -4.678 1.00 0.00 9 ILE A C 8
ATOM 11809 O O . ILE A 1 9 ? -3.798 12.293 -4.634 1.00 0.00 9 ILE A O 8
ATOM 11825 N N . ILE A 1 10 ? -2.352 10.911 -3.602 1.00 0.00 10 ILE A N 8
ATOM 11826 C CA . ILE A 1 10 ? -2.549 11.532 -2.295 1.00 0.00 10 ILE A CA 8
ATOM 11827 C C . ILE A 1 10 ? -1.738 12.814 -2.271 1.00 0.00 10 ILE A C 8
ATOM 11828 O O . ILE A 1 10 ? -0.834 12.980 -3.082 1.00 0.00 10 ILE A O 8
ATOM 11844 N N . HIS A 1 11 ? -2.042 13.703 -1.354 1.00 0.00 11 HIS A N 8
ATOM 11845 C CA . HIS A 1 11 ? -1.311 14.939 -1.228 1.00 0.00 11 HIS A CA 8
ATOM 11846 C C . HIS A 1 11 ? -1.076 15.199 0.246 1.00 0.00 11 HIS A C 8
ATOM 11847 O O . HIS A 1 11 ? -2.021 15.371 1.019 1.00 0.00 11 HIS A O 8
ATOM 11861 N N . ARG A 1 12 ? 0.182 15.166 0.634 1.00 0.00 12 ARG A N 8
ATOM 11862 C CA . ARG A 1 12 ? 0.565 15.392 2.014 1.00 0.00 12 ARG A CA 8
ATOM 11863 C C . ARG A 1 12 ? 0.152 16.791 2.466 1.00 0.00 12 ARG A C 8
ATOM 11864 O O . ARG A 1 12 ? 0.746 17.792 2.062 1.00 0.00 12 ARG A O 8
ATOM 11885 N N . ALA A 1 13 ? -0.876 16.845 3.302 1.00 0.00 13 ALA A N 8
ATOM 11886 C CA . ALA A 1 13 ? -1.395 18.107 3.816 1.00 0.00 13 ALA A CA 8
ATOM 11887 C C . ALA A 1 13 ? -0.554 18.623 4.980 1.00 0.00 13 ALA A C 8
ATOM 11888 O O . ALA A 1 13 ? -1.085 18.958 6.041 1.00 0.00 13 ALA A O 8
ATOM 11895 N N . GLY A 1 14 ? 0.757 18.682 4.779 1.00 0.00 14 GLY A N 8
ATOM 11896 C CA . GLY A 1 14 ? 1.648 19.159 5.818 1.00 0.00 14 GLY A CA 8
ATOM 11897 C C . GLY A 1 14 ? 1.726 18.213 6.999 1.00 0.00 14 GLY A C 8
ATOM 11898 O O . GLY A 1 14 ? 2.056 18.625 8.112 1.00 0.00 14 GLY A O 8
ATOM 11902 N N . LYS A 1 15 ? 1.417 16.945 6.764 1.00 0.00 15 LYS A N 8
ATOM 11903 C CA . LYS A 1 15 ? 1.456 15.948 7.825 1.00 0.00 15 LYS A CA 8
ATOM 11904 C C . LYS A 1 15 ? 1.777 14.557 7.280 1.00 0.00 15 LYS A C 8
ATOM 11905 O O . LYS A 1 15 ? 2.926 14.118 7.328 1.00 0.00 15 LYS A O 8
ATOM 11924 N N . LYS A 1 16 ? 0.775 13.876 6.736 1.00 0.00 16 LYS A N 8
ATOM 11925 C CA . LYS A 1 16 ? 0.960 12.530 6.210 1.00 0.00 16 LYS A CA 8
ATOM 11926 C C . LYS A 1 16 ? -0.132 12.187 5.202 1.00 0.00 16 LYS A C 8
ATOM 11927 O O . LYS A 1 16 ? -1.024 12.999 4.949 1.00 0.00 16 LYS A O 8
ATOM 11946 N N . TYR A 1 17 ? -0.046 10.989 4.624 1.00 0.00 17 TYR A N 8
ATOM 11947 C CA . TYR A 1 17 ? -1.028 10.522 3.648 1.00 0.00 17 TYR A CA 8
ATOM 11948 C C . TYR A 1 17 ? -2.169 9.805 4.373 1.00 0.00 17 TYR A C 8
ATOM 11949 O O . TYR A 1 17 ? -3.073 9.243 3.754 1.00 0.00 17 TYR A O 8
ATOM 11967 N N . GLY A 1 18 ? -2.079 9.840 5.705 1.00 0.00 18 GLY A N 8
ATOM 11968 C CA . GLY A 1 18 ? -3.073 9.279 6.614 1.00 0.00 18 GLY A CA 8
ATOM 11969 C C . GLY A 1 18 ? -3.274 7.779 6.569 1.00 0.00 18 GLY A C 8
ATOM 11970 O O . GLY A 1 18 ? -3.678 7.174 7.563 1.00 0.00 18 GLY A O 8
ATOM 11974 N N . PHE A 1 19 ? -3.012 7.185 5.441 1.00 0.00 19 PHE A N 8
ATOM 11975 C CA . PHE A 1 19 ? -3.244 5.759 5.275 1.00 0.00 19 PHE A CA 8
ATOM 11976 C C . PHE A 1 19 ? -2.130 4.900 5.827 1.00 0.00 19 PHE A C 8
ATOM 11977 O O . PHE A 1 19 ? -0.957 5.265 5.832 1.00 0.00 19 PHE A O 8
ATOM 11994 N N . THR A 1 20 ? -2.545 3.754 6.299 1.00 0.00 20 THR A N 8
ATOM 11995 C CA . THR A 1 20 ? -1.644 2.769 6.871 1.00 0.00 20 THR A CA 8
ATOM 11996 C C . THR A 1 20 ? -1.259 1.691 5.844 1.00 0.00 20 THR A C 8
ATOM 11997 O O . THR A 1 20 ? -2.114 0.909 5.422 1.00 0.00 20 THR A O 8
ATOM 12008 N N . LEU A 1 21 ? 0.010 1.652 5.429 1.00 0.00 21 LEU A N 8
ATOM 12009 C CA . LEU A 1 21 ? 0.455 0.638 4.468 1.00 0.00 21 LEU A CA 8
ATOM 12010 C C . LEU A 1 21 ? 0.834 -0.650 5.194 1.00 0.00 21 LEU A C 8
ATOM 12011 O O . LEU A 1 21 ? 1.987 -0.846 5.563 1.00 0.00 21 LEU A O 8
ATOM 12027 N N . ARG A 1 22 ? -0.152 -1.504 5.424 1.00 0.00 22 ARG A N 8
ATOM 12028 C CA . ARG A 1 22 ? 0.072 -2.774 6.102 1.00 0.00 22 ARG A CA 8
ATOM 12029 C C . ARG A 1 22 ? 0.893 -3.713 5.220 1.00 0.00 22 ARG A C 8
ATOM 12030 O O . ARG A 1 22 ? 0.732 -3.711 4.002 1.00 0.00 22 ARG A O 8
ATOM 12051 N N . ALA A 1 23 ? 1.738 -4.535 5.836 1.00 0.00 23 ALA A N 8
ATOM 12052 C CA . ALA A 1 23 ? 2.566 -5.475 5.087 1.00 0.00 23 ALA A CA 8
ATOM 12053 C C . ALA A 1 23 ? 2.046 -6.898 5.227 1.00 0.00 23 ALA A C 8
ATOM 12054 O O . ALA A 1 23 ? 1.467 -7.257 6.253 1.00 0.00 23 ALA A O 8
ATOM 12061 N N . ILE A 1 24 ? 2.253 -7.706 4.191 1.00 0.00 24 ILE A N 8
ATOM 12062 C CA . ILE A 1 24 ? 1.830 -9.101 4.198 1.00 0.00 24 ILE A CA 8
ATOM 12063 C C . ILE A 1 24 ? 2.811 -9.962 3.409 1.00 0.00 24 ILE A C 8
ATOM 12064 O O . ILE A 1 24 ? 3.736 -9.446 2.781 1.00 0.00 24 ILE A O 8
ATOM 12080 N N . ARG A 1 25 ? 2.613 -11.274 3.457 1.00 0.00 25 ARG A N 8
ATOM 12081 C CA . ARG A 1 25 ? 3.471 -12.220 2.745 1.00 0.00 25 ARG A CA 8
ATOM 12082 C C . ARG A 1 25 ? 2.646 -13.407 2.274 1.00 0.00 25 ARG A C 8
ATOM 12083 O O . ARG A 1 25 ? 2.551 -14.419 2.969 1.00 0.00 25 ARG A O 8
ATOM 12104 N N . VAL A 1 26 ? 2.053 -13.280 1.098 1.00 0.00 26 VAL A N 8
ATOM 12105 C CA . VAL A 1 26 ? 1.208 -14.334 0.551 1.00 0.00 26 VAL A CA 8
ATOM 12106 C C . VAL A 1 26 ? 2.036 -15.491 -0.000 1.00 0.00 26 VAL A C 8
ATOM 12107 O O . VAL A 1 26 ? 2.637 -15.397 -1.072 1.00 0.00 26 VAL A O 8
ATOM 12120 N N . TYR A 1 27 ? 2.084 -16.570 0.766 1.00 0.00 27 TYR A N 8
ATOM 12121 C CA . TYR A 1 27 ? 2.816 -17.763 0.376 1.00 0.00 27 TYR A CA 8
ATOM 12122 C C . TYR A 1 27 ? 1.976 -18.618 -0.563 1.00 0.00 27 TYR A C 8
ATOM 12123 O O . TYR A 1 27 ? 0.790 -18.837 -0.317 1.00 0.00 27 TYR A O 8
ATOM 12141 N N . MET A 1 28 ? 2.579 -19.092 -1.637 1.00 0.00 28 MET A N 8
ATOM 12142 C CA . MET A 1 28 ? 1.868 -19.933 -2.583 1.00 0.00 28 MET A CA 8
ATOM 12143 C C . MET A 1 28 ? 2.023 -21.390 -2.177 1.00 0.00 28 MET A C 8
ATOM 12144 O O . MET A 1 28 ? 2.901 -22.100 -2.673 1.00 0.00 28 MET A O 8
ATOM 12158 N N . GLY A 1 29 ? 1.181 -21.820 -1.249 1.00 0.00 29 GLY A N 8
ATOM 12159 C CA . GLY A 1 29 ? 1.246 -23.179 -0.761 1.00 0.00 29 GLY A CA 8
ATOM 12160 C C . GLY A 1 29 ? 2.339 -23.333 0.274 1.00 0.00 29 GLY A C 8
ATOM 12161 O O . GLY A 1 29 ? 2.807 -22.344 0.839 1.00 0.00 29 GLY A O 8
ATOM 12165 N N . ASP A 1 30 ? 2.758 -24.563 0.519 1.00 0.00 30 ASP A N 8
ATOM 12166 C CA . ASP A 1 30 ? 3.811 -24.821 1.491 1.00 0.00 30 ASP A CA 8
ATOM 12167 C C . ASP A 1 30 ? 5.162 -24.853 0.791 1.00 0.00 30 ASP A C 8
ATOM 12168 O O . ASP A 1 30 ? 5.644 -25.916 0.392 1.00 0.00 30 ASP A O 8
ATOM 12177 N N . SER A 1 31 ? 5.755 -23.678 0.625 1.00 0.00 31 SER A N 8
ATOM 12178 C CA . SER A 1 31 ? 7.043 -23.553 -0.041 1.00 0.00 31 SER A CA 8
ATOM 12179 C C . SER A 1 31 ? 7.647 -22.171 0.211 1.00 0.00 31 SER A C 8
ATOM 12180 O O . SER A 1 31 ? 7.051 -21.349 0.910 1.00 0.00 31 SER A O 8
ATOM 12188 N N . ASP A 1 32 ? 8.831 -21.929 -0.345 1.00 0.00 32 ASP A N 8
ATOM 12189 C CA . ASP A 1 32 ? 9.514 -20.647 -0.177 1.00 0.00 32 ASP A CA 8
ATOM 12190 C C . ASP A 1 32 ? 8.963 -19.584 -1.129 1.00 0.00 32 ASP A C 8
ATOM 12191 O O . ASP A 1 32 ? 9.335 -18.412 -1.048 1.00 0.00 32 ASP A O 8
ATOM 12200 N N . VAL A 1 33 ? 8.080 -19.994 -2.029 1.00 0.00 33 VAL A N 8
ATOM 12201 C CA . VAL A 1 33 ? 7.484 -19.072 -2.982 1.00 0.00 33 VAL A CA 8
ATOM 12202 C C . VAL A 1 33 ? 6.382 -18.255 -2.325 1.00 0.00 33 VAL A C 8
ATOM 12203 O O . VAL A 1 33 ? 5.391 -18.792 -1.826 1.00 0.00 33 VAL A O 8
ATOM 12216 N N . TYR A 1 34 ? 6.581 -16.954 -2.323 1.00 0.00 34 TYR A N 8
ATOM 12217 C CA . TYR A 1 34 ? 5.624 -16.031 -1.744 1.00 0.00 34 TYR A CA 8
ATOM 12218 C C . TYR A 1 34 ? 5.846 -14.637 -2.301 1.00 0.00 34 TYR A C 8
ATOM 12219 O O . TYR A 1 34 ? 6.971 -14.272 -2.642 1.00 0.00 34 TYR A O 8
ATOM 12237 N N . THR A 1 35 ? 4.778 -13.869 -2.413 1.00 0.00 35 THR A N 8
ATOM 12238 C CA . THR A 1 35 ? 4.880 -12.517 -2.918 1.00 0.00 35 THR A CA 8
ATOM 12239 C C . THR A 1 35 ? 4.683 -11.514 -1.793 1.00 0.00 35 THR A C 8
ATOM 12240 O O . THR A 1 35 ? 3.745 -11.625 -1.002 1.00 0.00 35 THR A O 8
ATOM 12251 N N . VAL A 1 36 ? 5.590 -10.566 -1.698 1.00 0.00 36 VAL A N 8
ATOM 12252 C CA . VAL A 1 36 ? 5.505 -9.547 -0.670 1.00 0.00 36 VAL A CA 8
ATOM 12253 C C . VAL A 1 36 ? 4.619 -8.407 -1.147 1.00 0.00 36 VAL A C 8
ATOM 12254 O O . VAL A 1 36 ? 5.070 -7.521 -1.876 1.00 0.00 36 VAL A O 8
ATOM 12267 N N . HIS A 1 37 ? 3.353 -8.466 -0.769 1.00 0.00 37 HIS A N 8
ATOM 12268 C CA . HIS A 1 37 ? 2.392 -7.442 -1.143 1.00 0.00 37 HIS A CA 8
ATOM 12269 C C . HIS A 1 37 ? 2.100 -6.555 0.055 1.00 0.00 37 HIS A C 8
ATOM 12270 O O . HIS A 1 37 ? 2.687 -6.737 1.125 1.00 0.00 37 HIS A O 8
ATOM 12284 N N . HIS A 1 38 ? 1.157 -5.638 -0.113 1.00 0.00 38 HIS A N 8
ATOM 12285 C CA . HIS A 1 38 ? 0.774 -4.711 0.945 1.00 0.00 38 HIS A CA 8
ATOM 12286 C C . HIS A 1 38 ? -0.685 -4.324 0.769 1.00 0.00 38 HIS A C 8
ATOM 12287 O O . HIS A 1 38 ? -1.257 -4.519 -0.303 1.00 0.00 38 HIS A O 8
ATOM 12301 N N . MET A 1 39 ? -1.272 -3.749 1.804 1.00 0.00 39 MET A N 8
ATOM 12302 C CA . MET A 1 39 ? -2.677 -3.365 1.767 1.00 0.00 39 MET A CA 8
ATOM 12303 C C . MET A 1 39 ? -2.935 -2.193 2.698 1.00 0.00 39 MET A C 8
ATOM 12304 O O . MET A 1 39 ? -2.380 -2.129 3.795 1.00 0.00 39 MET A O 8
ATOM 12318 N N . VAL A 1 40 ? -3.761 -1.257 2.256 1.00 0.00 40 VAL A N 8
ATOM 12319 C CA . VAL A 1 40 ? -4.092 -0.108 3.078 1.00 0.00 40 VAL A CA 8
ATOM 12320 C C . VAL A 1 40 ? -5.038 -0.538 4.196 1.00 0.00 40 VAL A C 8
ATOM 12321 O O . VAL A 1 40 ? -6.223 -0.803 3.979 1.00 0.00 40 VAL A O 8
ATOM 12334 N N . TRP A 1 41 ? -4.475 -0.616 5.389 1.00 0.00 41 TRP A N 8
ATOM 12335 C CA . TRP A 1 41 ? -5.191 -1.050 6.579 1.00 0.00 41 TRP A CA 8
ATOM 12336 C C . TRP A 1 41 ? -6.222 -0.035 7.032 1.00 0.00 41 TRP A C 8
ATOM 12337 O O . TRP A 1 41 ? -7.359 -0.380 7.355 1.00 0.00 41 TRP A O 8
ATOM 12358 N N . HIS A 1 42 ? -5.815 1.217 7.031 1.00 0.00 42 HIS A N 8
ATOM 12359 C CA . HIS A 1 42 ? -6.673 2.303 7.472 1.00 0.00 42 HIS A CA 8
ATOM 12360 C C . HIS A 1 42 ? -6.254 3.593 6.813 1.00 0.00 42 HIS A C 8
ATOM 12361 O O . HIS A 1 42 ? -5.074 3.898 6.750 1.00 0.00 42 HIS A O 8
ATOM 12375 N N . VAL A 1 43 ? -7.212 4.334 6.303 1.00 0.00 43 VAL A N 8
ATOM 12376 C CA . VAL A 1 43 ? -6.910 5.593 5.667 1.00 0.00 43 VAL A CA 8
ATOM 12377 C C . VAL A 1 43 ? -7.746 6.717 6.265 1.00 0.00 43 VAL A C 8
ATOM 12378 O O . VAL A 1 43 ? -8.969 6.605 6.419 1.00 0.00 43 VAL A O 8
ATOM 12391 N N . GLU A 1 44 ? -7.056 7.779 6.642 1.00 0.00 44 GLU A N 8
ATOM 12392 C CA . GLU A 1 44 ? -7.673 8.938 7.241 1.00 0.00 44 GLU A CA 8
ATOM 12393 C C . GLU A 1 44 ? -8.590 9.658 6.256 1.00 0.00 44 GLU A C 8
ATOM 12394 O O . GLU A 1 44 ? -8.145 10.142 5.212 1.00 0.00 44 GLU A O 8
ATOM 12406 N N . ASP A 1 45 ? -9.861 9.743 6.618 1.00 0.00 45 ASP A N 8
ATOM 12407 C CA . ASP A 1 45 ? -10.880 10.392 5.797 1.00 0.00 45 ASP A CA 8
ATOM 12408 C C . ASP A 1 45 ? -10.964 11.879 6.100 1.00 0.00 45 ASP A C 8
ATOM 12409 O O . ASP A 1 45 ? -11.950 12.535 5.775 1.00 0.00 45 ASP A O 8
ATOM 12418 N N . GLY A 1 46 ? -9.915 12.413 6.704 1.00 0.00 46 GLY A N 8
ATOM 12419 C CA . GLY A 1 46 ? -9.908 13.814 7.052 1.00 0.00 46 GLY A CA 8
ATOM 12420 C C . GLY A 1 46 ? -9.177 14.690 6.053 1.00 0.00 46 GLY A C 8
ATOM 12421 O O . GLY A 1 46 ? -9.026 15.891 6.286 1.00 0.00 46 GLY A O 8
ATOM 12425 N N . GLY A 1 47 ? -8.703 14.120 4.947 1.00 0.00 47 GLY A N 8
ATOM 12426 C CA . GLY A 1 47 ? -8.012 14.946 3.977 1.00 0.00 47 GLY A CA 8
ATOM 12427 C C . GLY A 1 47 ? -7.133 14.191 2.994 1.00 0.00 47 GLY A C 8
ATOM 12428 O O . GLY A 1 47 ? -7.297 14.362 1.789 1.00 0.00 47 GLY A O 8
ATOM 12432 N N . PRO A 1 48 ? -6.168 13.377 3.469 1.00 0.00 48 PRO A N 8
ATOM 12433 C CA . PRO A 1 48 ? -5.239 12.635 2.595 1.00 0.00 48 PRO A CA 8
ATOM 12434 C C . PRO A 1 48 ? -5.870 11.627 1.609 1.00 0.00 48 PRO A C 8
ATOM 12435 O O . PRO A 1 48 ? -6.868 11.905 0.943 1.00 0.00 48 PRO A O 8
ATOM 12446 N N . ALA A 1 49 ? -5.248 10.443 1.552 1.00 0.00 49 ALA A N 8
ATOM 12447 C CA . ALA A 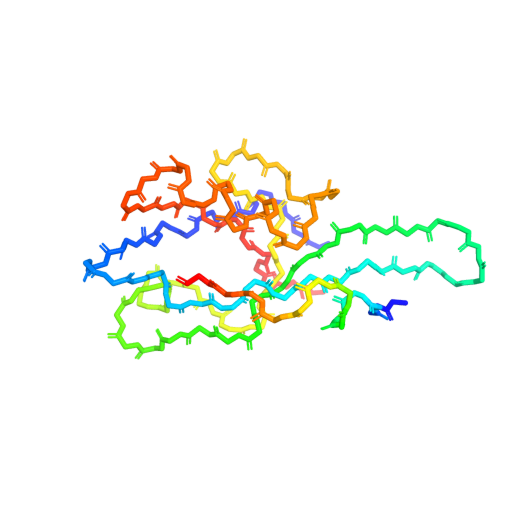1 49 ? -5.615 9.357 0.644 1.00 0.00 49 ALA A CA 8
ATOM 12448 C C . ALA A 1 49 ? -7.119 9.097 0.512 1.00 0.00 49 ALA A C 8
ATOM 12449 O O . ALA A 1 49 ? -7.587 8.816 -0.588 1.00 0.00 49 ALA A O 8
ATOM 12456 N N . SER A 1 50 ? -7.884 9.223 1.590 1.00 0.00 50 SER A N 8
ATOM 12457 C CA . SER A 1 50 ? -9.314 8.958 1.518 1.00 0.00 50 SER A CA 8
ATOM 12458 C C . SER A 1 50 ? -10.014 9.917 0.560 1.00 0.00 50 SER A C 8
ATOM 12459 O O . SER A 1 50 ? -10.682 9.492 -0.383 1.00 0.00 50 SER A O 8
ATOM 12467 N N . GLU A 1 51 ? -9.837 11.208 0.798 1.00 0.00 51 GLU A N 8
ATOM 12468 C CA . GLU A 1 51 ? -10.454 12.241 -0.028 1.00 0.00 51 GLU A CA 8
ATOM 12469 C C . GLU A 1 51 ? -9.935 12.180 -1.454 1.00 0.00 51 GLU A C 8
ATOM 12470 O O . GLU A 1 51 ? -10.594 12.629 -2.392 1.00 0.00 51 GLU A O 8
ATOM 12482 N N . ALA A 1 52 ? -8.744 11.626 -1.598 1.00 0.00 52 ALA A N 8
ATOM 12483 C CA . ALA A 1 52 ? -8.109 11.481 -2.894 1.00 0.00 52 ALA A CA 8
ATOM 12484 C C . ALA A 1 52 ? -8.785 10.384 -3.712 1.00 0.00 52 ALA A C 8
ATOM 12485 O O . ALA A 1 52 ? -8.741 10.397 -4.943 1.00 0.00 52 ALA A O 8
ATOM 12492 N N . GLY A 1 53 ? -9.421 9.442 -3.025 1.00 0.00 53 GLY A N 8
ATOM 12493 C CA . GLY A 1 53 ? -10.091 8.357 -3.710 1.00 0.00 53 GLY A CA 8
ATOM 12494 C C . GLY A 1 53 ? -9.714 6.991 -3.172 1.00 0.00 53 GLY A C 8
ATOM 12495 O O . GLY A 1 53 ? -10.281 5.980 -3.588 1.00 0.00 53 GLY A O 8
ATOM 12499 N N . LEU A 1 54 ? -8.736 6.950 -2.277 1.00 0.00 54 LEU A N 8
ATOM 12500 C CA . LEU A 1 54 ? -8.293 5.695 -1.682 1.00 0.00 54 LEU A CA 8
ATOM 12501 C C . LEU A 1 54 ? -9.343 5.146 -0.732 1.00 0.00 54 LEU A C 8
ATOM 12502 O O . LEU A 1 54 ? -9.645 5.750 0.300 1.00 0.00 54 LEU A O 8
ATOM 12518 N N . ARG A 1 55 ? -9.911 4.014 -1.099 1.00 0.00 55 ARG A N 8
ATOM 12519 C CA . ARG A 1 55 ? -10.901 3.359 -0.267 1.00 0.00 55 ARG A CA 8
ATOM 12520 C C . ARG A 1 55 ? -10.213 2.402 0.706 1.00 0.00 55 ARG A C 8
ATOM 12521 O O . ARG A 1 55 ? -9.445 1.536 0.284 1.00 0.00 55 ARG A O 8
ATOM 12542 N N . GLN A 1 56 ? -10.431 2.605 2.002 1.00 0.00 56 GLN A N 8
ATOM 12543 C CA . GLN A 1 56 ? -9.864 1.726 3.021 1.00 0.00 56 GLN A CA 8
ATOM 12544 C C . GLN A 1 56 ? -10.138 0.265 2.684 1.00 0.00 56 GLN A C 8
ATOM 12545 O O . GLN A 1 56 ? -11.273 -0.113 2.376 1.00 0.00 56 GLN A O 8
ATOM 12559 N N . GLY A 1 57 ? -9.099 -0.549 2.757 1.00 0.00 57 GLY A N 8
ATOM 12560 C CA . GLY A 1 57 ? -9.234 -1.954 2.428 1.00 0.00 57 GLY A CA 8
ATOM 12561 C C . GLY A 1 57 ? -9.031 -2.194 0.946 1.00 0.00 57 GLY A C 8
ATOM 12562 O O . GLY A 1 57 ? -9.953 -2.588 0.237 1.00 0.00 57 GLY A O 8
ATOM 12566 N N . ASP A 1 58 ? -7.820 -1.953 0.480 1.00 0.00 58 ASP A N 8
ATOM 12567 C CA . ASP A 1 58 ? -7.479 -2.124 -0.927 1.00 0.00 58 ASP A CA 8
ATOM 12568 C C . ASP A 1 58 ? -6.052 -2.627 -1.054 1.00 0.00 58 ASP A C 8
ATOM 12569 O O . ASP A 1 58 ? -5.196 -2.311 -0.220 1.00 0.00 58 ASP A O 8
ATOM 12578 N N . LEU A 1 59 ? -5.799 -3.413 -2.085 1.00 0.00 59 LEU A N 8
ATOM 12579 C CA . LEU A 1 59 ? -4.476 -3.964 -2.311 1.00 0.00 59 LEU A CA 8
ATOM 12580 C C . LEU A 1 59 ? -3.679 -3.055 -3.227 1.00 0.00 59 LEU A C 8
ATOM 12581 O O . LEU A 1 59 ? -4.140 -2.683 -4.304 1.00 0.00 59 LEU A O 8
ATOM 12597 N N . ILE A 1 60 ? -2.485 -2.694 -2.789 1.00 0.00 60 ILE A N 8
ATOM 12598 C CA . ILE A 1 60 ? -1.622 -1.827 -3.566 1.00 0.00 60 ILE A CA 8
ATOM 12599 C C . ILE A 1 60 ? -0.791 -2.659 -4.526 1.00 0.00 60 ILE A C 8
ATOM 12600 O O . ILE A 1 60 ? -0.130 -3.614 -4.121 1.00 0.00 60 ILE A O 8
ATOM 12616 N N . THR A 1 61 ? -0.867 -2.324 -5.798 1.00 0.00 61 THR A N 8
ATOM 12617 C CA . THR A 1 61 ? -0.118 -3.034 -6.812 1.00 0.00 61 THR A CA 8
ATOM 12618 C C . THR A 1 61 ? 1.113 -2.234 -7.229 1.00 0.00 61 THR A C 8
ATOM 12619 O O . THR A 1 61 ? 2.196 -2.785 -7.439 1.00 0.00 61 THR A O 8
ATOM 12630 N N . HIS A 1 62 ? 0.941 -0.919 -7.324 1.00 0.00 62 HIS A N 8
ATOM 12631 C CA . HIS A 1 62 ? 2.018 -0.029 -7.737 1.00 0.00 62 HIS A CA 8
ATOM 12632 C C . HIS A 1 62 ? 2.021 1.245 -6.911 1.00 0.00 62 HIS A C 8
ATOM 12633 O O . HIS A 1 62 ? 0.996 1.648 -6.363 1.00 0.00 62 HIS A O 8
ATOM 12647 N N . VAL A 1 63 ? 3.179 1.872 -6.821 1.00 0.00 63 VAL A N 8
ATOM 12648 C CA . VAL A 1 63 ? 3.315 3.124 -6.105 1.00 0.00 63 VAL A CA 8
ATOM 12649 C C . VAL A 1 63 ? 4.208 4.078 -6.894 1.00 0.00 63 VAL A C 8
ATOM 12650 O O . VAL A 1 63 ? 5.394 3.818 -7.092 1.00 0.00 63 VAL A O 8
ATOM 12663 N N . ASN A 1 64 ? 3.611 5.159 -7.382 1.00 0.00 64 ASN A N 8
ATOM 12664 C CA . ASN A 1 64 ? 4.329 6.165 -8.164 1.00 0.00 64 ASN A CA 8
ATOM 12665 C C . ASN A 1 64 ? 5.002 5.530 -9.374 1.00 0.00 64 ASN A C 8
ATOM 12666 O O . ASN A 1 64 ? 6.064 5.972 -9.819 1.00 0.00 64 ASN A O 8
ATOM 12677 N N . GLY A 1 65 ? 4.365 4.499 -9.913 1.00 0.00 65 GLY A N 8
ATOM 12678 C CA . GLY A 1 65 ? 4.914 3.807 -11.055 1.00 0.00 65 GLY A CA 8
ATOM 12679 C C . GLY A 1 65 ? 6.061 2.895 -10.672 1.00 0.00 65 GLY A C 8
ATOM 12680 O O . GLY A 1 65 ? 7.085 2.853 -11.354 1.00 0.00 65 GLY A O 8
ATOM 12684 N N . GLU A 1 66 ? 5.884 2.171 -9.577 1.00 0.00 66 GLU A N 8
ATOM 12685 C CA . GLU A 1 66 ? 6.878 1.252 -9.086 1.00 0.00 66 GLU A CA 8
ATOM 12686 C C . GLU A 1 66 ? 6.212 0.091 -8.352 1.00 0.00 66 GLU A C 8
ATOM 12687 O O . GLU A 1 66 ? 5.653 0.279 -7.272 1.00 0.00 66 GLU A O 8
ATOM 12699 N N . PRO A 1 67 ? 6.188 -1.096 -8.983 1.00 0.00 67 PRO A N 8
ATOM 12700 C CA . PRO A 1 67 ? 5.637 -2.304 -8.403 1.00 0.00 67 PRO A CA 8
ATOM 12701 C C . PRO A 1 67 ? 6.088 -2.488 -6.968 1.00 0.00 67 PRO A C 8
ATOM 12702 O O . PRO A 1 67 ? 7.279 -2.437 -6.650 1.00 0.00 67 PRO A O 8
ATOM 12713 N N . VAL A 1 68 ? 5.119 -2.723 -6.123 1.00 0.00 68 VAL A N 8
ATOM 12714 C CA . VAL A 1 68 ? 5.356 -2.901 -4.698 1.00 0.00 68 VAL A CA 8
ATOM 12715 C C . VAL A 1 68 ? 5.678 -4.346 -4.427 1.00 0.00 68 VAL A C 8
ATOM 12716 O O . VAL A 1 68 ? 6.077 -4.737 -3.334 1.00 0.00 68 VAL A O 8
ATOM 12729 N N . HIS A 1 69 ? 5.474 -5.110 -5.468 1.00 0.00 69 HIS A N 8
ATOM 12730 C CA . HIS A 1 69 ? 5.693 -6.519 -5.503 1.00 0.00 69 HIS A CA 8
ATOM 12731 C C . HIS A 1 69 ? 7.111 -6.890 -5.076 1.00 0.00 69 HIS A C 8
ATOM 12732 O O . HIS A 1 69 ? 8.051 -6.816 -5.872 1.00 0.00 69 HIS A O 8
ATOM 12746 N N . GLY A 1 70 ? 7.267 -7.269 -3.817 1.00 0.00 70 GLY A N 8
ATOM 12747 C CA . GLY A 1 70 ? 8.571 -7.648 -3.317 1.00 0.00 70 GLY A CA 8
ATOM 12748 C C . GLY A 1 70 ? 9.146 -6.628 -2.358 1.00 0.00 70 GLY A C 8
ATOM 12749 O O . GLY A 1 70 ? 10.149 -6.888 -1.692 1.00 0.00 70 GLY A O 8
ATOM 12753 N N . LEU A 1 71 ? 8.516 -5.465 -2.286 1.00 0.00 71 LEU A N 8
ATOM 12754 C CA . LEU A 1 71 ? 8.978 -4.408 -1.399 1.00 0.00 71 LEU A CA 8
ATOM 12755 C C . LEU A 1 71 ? 8.604 -4.731 0.038 1.00 0.00 71 LEU A C 8
ATOM 12756 O O . LEU A 1 71 ? 7.517 -5.237 0.300 1.00 0.00 71 LEU A O 8
ATOM 12772 N N . VAL A 1 72 ? 9.503 -4.453 0.964 1.00 0.00 72 VAL A N 8
ATOM 12773 C CA . VAL A 1 72 ? 9.232 -4.696 2.369 1.00 0.00 72 VAL A CA 8
ATOM 12774 C C . VAL A 1 72 ? 8.361 -3.561 2.915 1.00 0.00 72 VAL A C 8
ATOM 12775 O O . VAL A 1 72 ? 8.146 -2.563 2.225 1.00 0.00 72 VAL A O 8
ATOM 12788 N N . HIS A 1 73 ? 7.858 -3.725 4.134 1.00 0.00 73 HIS A N 8
ATOM 12789 C CA . HIS A 1 73 ? 7.005 -2.728 4.787 1.00 0.00 73 HIS A CA 8
ATOM 12790 C C . HIS A 1 73 ? 7.537 -1.313 4.623 1.00 0.00 73 HIS A C 8
ATOM 12791 O O . HIS A 1 73 ? 6.852 -0.421 4.141 1.00 0.00 73 HIS A O 8
ATOM 12805 N N . THR A 1 74 ? 8.774 -1.134 5.020 1.00 0.00 74 THR A N 8
ATOM 12806 C CA . THR A 1 74 ? 9.413 0.161 4.988 1.00 0.00 74 THR A CA 8
ATOM 12807 C C . THR A 1 74 ? 9.770 0.609 3.574 1.00 0.00 74 THR A C 8
ATOM 12808 O O . THR A 1 74 ? 9.925 1.802 3.323 1.00 0.00 74 THR A O 8
ATOM 12819 N N . GLU A 1 75 ? 9.863 -0.333 2.647 1.00 0.00 75 GLU A N 8
ATOM 12820 C CA . GLU A 1 75 ? 10.212 -0.010 1.280 1.00 0.00 75 GLU A CA 8
ATOM 12821 C C . GLU A 1 75 ? 9.089 0.761 0.592 1.00 0.00 75 GLU A C 8
ATOM 12822 O O . GLU A 1 75 ? 9.352 1.722 -0.132 1.00 0.00 75 GLU A O 8
ATOM 12834 N N . VAL A 1 76 ? 7.842 0.351 0.814 1.00 0.00 76 VAL A N 8
ATOM 12835 C CA . VAL A 1 76 ? 6.714 1.052 0.210 1.00 0.00 76 VAL A CA 8
ATOM 12836 C C . VAL A 1 76 ? 6.591 2.449 0.802 1.00 0.00 76 VAL A C 8
ATOM 12837 O O . VAL A 1 76 ? 6.424 3.431 0.082 1.00 0.00 76 VAL A O 8
ATOM 12850 N N . VAL A 1 77 ? 6.666 2.514 2.125 1.00 0.00 77 VAL A N 8
ATOM 12851 C CA . VAL A 1 77 ? 6.611 3.774 2.851 1.00 0.00 77 VAL A CA 8
ATOM 12852 C C . VAL A 1 77 ? 7.654 4.745 2.301 1.00 0.00 77 VAL A C 8
ATOM 12853 O O . VAL A 1 77 ? 7.357 5.911 2.033 1.00 0.00 77 VAL A O 8
ATOM 12866 N N . GLU A 1 78 ? 8.873 4.243 2.114 1.00 0.00 78 GLU A N 8
ATOM 12867 C CA . GLU A 1 78 ? 9.959 5.050 1.582 1.00 0.00 78 GLU A CA 8
ATOM 12868 C C . GLU A 1 78 ? 9.686 5.440 0.143 1.00 0.00 78 GLU A C 8
ATOM 12869 O O . GLU A 1 78 ? 9.940 6.574 -0.252 1.00 0.00 78 GLU A O 8
ATOM 12881 N N . LEU A 1 79 ? 9.191 4.484 -0.633 1.00 0.00 79 LEU A N 8
ATOM 12882 C CA . LEU A 1 79 ? 8.839 4.721 -2.030 1.00 0.00 79 LEU A CA 8
ATOM 12883 C C . LEU A 1 79 ? 7.882 5.904 -2.128 1.00 0.00 79 LEU A C 8
ATOM 12884 O O . LEU A 1 79 ? 7.982 6.738 -3.032 1.00 0.00 79 LEU A O 8
ATOM 12900 N N . ILE A 1 80 ? 6.962 5.973 -1.173 1.00 0.00 80 ILE A N 8
ATOM 12901 C CA . ILE A 1 80 ? 5.988 7.040 -1.118 1.00 0.00 80 ILE A CA 8
ATOM 12902 C C . ILE A 1 80 ? 6.656 8.354 -0.714 1.00 0.00 80 ILE A C 8
ATOM 12903 O O . ILE A 1 80 ? 6.500 9.370 -1.393 1.00 0.00 80 ILE A O 8
ATOM 12919 N N . LEU A 1 81 ? 7.402 8.324 0.390 1.00 0.00 81 LEU A N 8
ATOM 12920 C CA . LEU A 1 81 ? 8.113 9.508 0.877 1.00 0.00 81 LEU A CA 8
ATOM 12921 C C . LEU A 1 81 ? 9.071 10.037 -0.190 1.00 0.00 81 LEU A C 8
ATOM 12922 O O . LEU A 1 81 ? 9.311 11.245 -0.290 1.00 0.00 81 LEU A O 8
ATOM 12938 N N . LYS A 1 82 ? 9.614 9.111 -0.979 1.00 0.00 82 LYS A N 8
ATOM 12939 C CA . LYS A 1 82 ? 10.538 9.431 -2.057 1.00 0.00 82 LYS A CA 8
ATOM 12940 C C . LYS A 1 82 ? 9.904 10.372 -3.062 1.00 0.00 82 LYS A C 8
ATOM 12941 O O . LYS A 1 82 ? 10.552 11.287 -3.572 1.00 0.00 82 LYS A O 8
ATOM 12960 N N . SER A 1 83 ? 8.637 10.131 -3.350 1.00 0.00 83 SER A N 8
ATOM 12961 C CA . SER A 1 83 ? 7.899 10.951 -4.293 1.00 0.00 83 SER A CA 8
ATOM 12962 C C . SER A 1 83 ? 7.918 12.419 -3.865 1.00 0.00 83 SER A C 8
ATOM 12963 O O . SER A 1 83 ? 8.324 13.293 -4.638 1.00 0.00 83 SER A O 8
ATOM 12971 N N . GLY A 1 84 ? 7.486 12.696 -2.638 1.00 0.00 84 GLY A N 8
ATOM 12972 C CA . GLY A 1 84 ? 7.501 14.062 -2.154 1.00 0.00 84 GLY A CA 8
ATOM 12973 C C . GLY A 1 84 ? 6.228 14.473 -1.444 1.00 0.00 84 GLY A C 8
ATOM 12974 O O . GLY A 1 84 ? 5.765 13.791 -0.531 1.00 0.00 84 GLY A O 8
ATOM 12978 N N . ASN A 1 85 ? 5.663 15.592 -1.876 1.00 0.00 85 ASN A N 8
ATOM 12979 C CA . ASN A 1 85 ? 4.447 16.141 -1.276 1.00 0.00 85 ASN A CA 8
ATOM 12980 C C . ASN A 1 85 ? 3.203 15.363 -1.681 1.00 0.00 85 ASN A C 8
ATOM 12981 O O . ASN A 1 85 ? 2.103 15.643 -1.209 1.00 0.00 85 ASN A O 8
ATOM 12992 N N . LYS A 1 86 ? 3.381 14.377 -2.533 1.00 0.00 86 LYS A N 8
ATOM 12993 C CA . LYS A 1 86 ? 2.285 13.564 -2.999 1.00 0.00 86 LYS A CA 8
ATOM 12994 C C . LYS A 1 86 ? 2.800 12.255 -3.541 1.00 0.00 86 LYS A C 8
ATOM 12995 O O . LYS A 1 86 ? 4.007 12.044 -3.627 1.00 0.00 86 LYS A O 8
ATOM 13014 N N . VAL A 1 87 ? 1.878 11.388 -3.909 1.00 0.00 87 VAL A N 8
ATOM 13015 C CA . VAL A 1 87 ? 2.248 10.074 -4.436 1.00 0.00 87 VAL A CA 8
ATOM 13016 C C . VAL A 1 87 ? 1.070 9.356 -5.100 1.00 0.00 87 VAL A C 8
ATOM 13017 O O . VAL A 1 87 ? -0.079 9.488 -4.676 1.00 0.00 87 VAL A O 8
ATOM 13030 N N . ALA A 1 88 ? 1.381 8.611 -6.156 1.00 0.00 88 ALA A N 8
ATOM 13031 C CA . ALA A 1 88 ? 0.387 7.845 -6.907 1.00 0.00 88 ALA A CA 8
ATOM 13032 C C . ALA A 1 88 ? 0.289 6.406 -6.407 1.00 0.00 88 ALA A C 8
ATOM 13033 O O . ALA A 1 88 ? 1.032 5.532 -6.855 1.00 0.00 88 ALA A O 8
ATOM 13040 N N . ILE A 1 89 ? -0.612 6.159 -5.478 1.00 0.00 89 ILE A N 8
ATOM 13041 C CA . ILE A 1 89 ? -0.797 4.813 -4.944 1.00 0.00 89 ILE A CA 8
ATOM 13042 C C . ILE A 1 89 ? -1.803 4.037 -5.795 1.00 0.00 89 ILE A C 8
ATOM 13043 O O . ILE A 1 89 ? -2.984 4.363 -5.831 1.00 0.00 89 ILE A O 8
ATOM 13059 N N . SER A 1 90 ? -1.329 3.017 -6.491 1.00 0.00 90 SER A N 8
ATOM 13060 C CA . SER A 1 90 ? -2.189 2.224 -7.354 1.00 0.00 90 SER A CA 8
ATOM 13061 C C . SER A 1 90 ? -2.763 1.023 -6.612 1.00 0.00 90 SER A C 8
ATOM 13062 O O . SER A 1 90 ? -2.025 0.133 -6.187 1.00 0.00 90 SER A O 8
ATOM 13070 N N . THR A 1 91 ? -4.081 1.014 -6.450 1.00 0.00 91 THR A N 8
ATOM 13071 C CA . THR A 1 91 ? -4.761 -0.075 -5.771 1.00 0.00 91 THR A CA 8
ATOM 13072 C C . THR A 1 91 ? -5.565 -0.900 -6.768 1.00 0.00 91 THR A C 8
ATOM 13073 O O . THR A 1 91 ? -5.629 -0.554 -7.950 1.00 0.00 91 THR A O 8
ATOM 13084 N N . THR A 1 92 ? -6.167 -1.988 -6.309 1.00 0.00 92 THR A N 8
ATOM 13085 C CA . THR A 1 92 ? -6.920 -2.855 -7.202 1.00 0.00 92 THR A CA 8
ATOM 13086 C C . THR A 1 92 ? -8.437 -2.686 -7.064 1.00 0.00 92 THR A C 8
ATOM 13087 O O . THR A 1 92 ? -9.035 -3.133 -6.084 1.00 0.00 92 THR A O 8
ATOM 13098 N N . PRO A 1 93 ? -9.085 -2.016 -8.035 1.00 0.00 93 PRO A N 8
ATOM 13099 C CA . PRO A 1 93 ? -10.544 -1.839 -8.038 1.00 0.00 93 PRO A CA 8
ATOM 13100 C C . PRO A 1 93 ? -11.304 -3.157 -7.892 1.00 0.00 93 PRO A C 8
ATOM 13101 O O . PRO A 1 93 ? -10.722 -4.246 -7.956 1.00 0.00 93 PRO A O 8
ATOM 13112 N N . LEU A 1 94 ? -12.610 -3.044 -7.720 1.00 0.00 94 LEU A N 8
ATOM 13113 C CA . LEU A 1 94 ? -13.477 -4.204 -7.575 1.00 0.00 94 LEU A CA 8
ATOM 13114 C C . LEU A 1 94 ? -13.522 -5.012 -8.869 1.00 0.00 94 LEU A C 8
ATOM 13115 O O . LEU A 1 94 ? -13.232 -4.489 -9.951 1.00 0.00 94 LEU A O 8
ATOM 13131 N N . GLU A 1 95 ? -13.905 -6.275 -8.757 1.00 0.00 95 GLU A N 8
ATOM 13132 C CA . GLU A 1 95 ? -13.991 -7.156 -9.909 1.00 0.00 95 GLU A CA 8
ATOM 13133 C C . GLU A 1 95 ? -14.983 -8.283 -9.638 1.00 0.00 95 GLU A C 8
ATOM 13134 O O . GLU A 1 95 ? -15.319 -8.564 -8.483 1.00 0.00 95 GLU A O 8
ATOM 13146 N N . ASN A 1 96 ? -15.458 -8.905 -10.704 1.00 0.00 96 ASN A N 8
ATOM 13147 C CA . ASN A 1 96 ? -16.417 -9.995 -10.589 1.00 0.00 96 ASN A CA 8
ATOM 13148 C C . ASN A 1 96 ? -15.717 -11.279 -10.171 1.00 0.00 96 ASN A C 8
ATOM 13149 O O . ASN A 1 96 ? -14.489 -11.383 -10.379 1.00 0.00 96 ASN A O 8
ATOM 13161 N N . SER B 2 1 ? 1.580 -15.965 5.301 1.00 0.00 101 SER B N 8
ATOM 13162 C CA . SER B 2 1 ? 0.430 -16.113 4.386 1.00 0.00 101 SER B CA 8
ATOM 13163 C C . SER B 2 1 ? -0.437 -14.851 4.402 1.00 0.00 101 SER B C 8
ATOM 13164 O O . SER B 2 1 ? -0.099 -13.851 3.768 1.00 0.00 101 SER B O 8
ATOM 13174 N N . TRP B 2 2 ? -1.536 -14.885 5.146 1.00 0.00 102 TRP B N 8
ATOM 13175 C CA . TRP B 2 2 ? -2.431 -13.744 5.235 1.00 0.00 102 TRP B CA 8
ATOM 13176 C C . TRP B 2 2 ? -2.852 -13.528 6.682 1.00 0.00 102 TRP B C 8
ATOM 13177 O O . TRP B 2 2 ? -3.977 -13.122 6.966 1.00 0.00 102 TRP B O 8
ATOM 13198 N N . GLU B 2 3 ? -1.937 -13.813 7.593 1.00 0.00 103 GLU B N 8
ATOM 13199 C CA . GLU B 2 3 ? -2.196 -13.664 9.014 1.00 0.00 103 GLU B CA 8
ATOM 13200 C C . GLU B 2 3 ? -2.185 -12.192 9.404 1.00 0.00 103 GLU B C 8
ATOM 13201 O O . GLU B 2 3 ? -3.232 -11.606 9.685 1.00 0.00 103 GLU B O 8
ATOM 13213 N N . SER B 2 4 ? -0.999 -11.600 9.413 1.00 0.00 104 SER B N 8
ATOM 13214 C CA . SER B 2 4 ? -0.841 -10.195 9.764 1.00 0.00 104 SER B CA 8
ATOM 13215 C C . SER B 2 4 ? 0.437 -9.635 9.138 1.00 0.00 104 SER B C 8
ATOM 13216 O O . SER B 2 4 ? 0.965 -10.201 8.177 1.00 0.00 104 SER B O 8
ATOM 13224 N N . HIS B 2 5 ? 0.924 -8.527 9.684 1.00 0.00 105 HIS B N 8
ATOM 13225 C CA . HIS B 2 5 ? 2.134 -7.884 9.186 1.00 0.00 105 HIS B CA 8
ATOM 13226 C C . HIS B 2 5 ? 3.379 -8.686 9.560 1.00 0.00 105 HIS B C 8
ATOM 13227 O O . HIS B 2 5 ? 4.062 -8.387 10.535 1.00 0.00 105 HIS B O 8
ATOM 13241 N N . LYS B 2 6 ? 3.668 -9.707 8.768 1.00 0.00 106 LYS B N 8
ATOM 13242 C CA . LYS B 2 6 ? 4.828 -10.555 9.007 1.00 0.00 106 LYS B CA 8
ATOM 13243 C C . LYS B 2 6 ? 6.024 -10.087 8.186 1.00 0.00 106 LYS B C 8
ATOM 13244 O O . LYS B 2 6 ? 7.021 -10.798 8.054 1.00 0.00 106 LYS B O 8
ATOM 13263 N N . SER B 2 7 ? 5.910 -8.892 7.630 1.00 0.00 107 SER B N 8
ATOM 13264 C CA . SER B 2 7 ? 6.976 -8.313 6.826 1.00 0.00 107 SER B CA 8
ATOM 13265 C C . SER B 2 7 ? 7.284 -6.891 7.288 1.00 0.00 107 SER B C 8
ATOM 13266 O O . SER B 2 7 ? 7.846 -6.084 6.542 1.00 0.00 107 SER B O 8
ATOM 13274 N N . GLY B 2 8 ? 6.920 -6.593 8.528 1.00 0.00 108 GLY B N 8
ATOM 13275 C CA . GLY B 2 8 ? 7.155 -5.271 9.072 1.00 0.00 108 GLY B CA 8
ATOM 13276 C C . GLY B 2 8 ? 6.407 -5.035 10.365 1.00 0.00 108 GLY B C 8
ATOM 13277 O O . GLY B 2 8 ? 6.556 -5.799 11.320 1.00 0.00 108 GLY B O 8
ATOM 13281 N N . GLY B 2 9 ? 5.599 -3.985 10.394 1.00 0.00 109 GLY B N 8
ATOM 13282 C CA . GLY B 2 9 ? 4.834 -3.662 11.582 1.00 0.00 109 GLY B CA 8
ATOM 13283 C C . GLY B 2 9 ? 3.634 -2.793 11.267 1.00 0.00 109 GLY B C 8
ATOM 13284 O O . GLY B 2 9 ? 2.850 -3.105 10.369 1.00 0.00 109 GLY B O 8
ATOM 13288 N N . GLU B 2 10 ? 3.496 -1.691 11.989 1.00 0.00 110 GLU B N 8
ATOM 13289 C CA . GLU B 2 10 ? 2.376 -0.783 11.781 1.00 0.00 110 GLU B CA 8
ATOM 13290 C C . GLU B 2 10 ? 2.854 0.592 11.328 1.00 0.00 110 GLU B C 8
ATOM 13291 O O . GLU B 2 10 ? 2.242 1.609 11.659 1.00 0.00 110 GLU B O 8
ATOM 13303 N N . THR B 2 11 ? 3.940 0.624 10.571 1.00 0.00 111 THR B N 8
ATOM 13304 C CA . THR B 2 11 ? 4.472 1.884 10.073 1.00 0.00 111 THR B CA 8
ATOM 13305 C C . THR B 2 11 ? 3.568 2.435 8.975 1.00 0.00 111 THR B C 8
ATOM 13306 O O . THR B 2 11 ? 3.688 2.075 7.803 1.00 0.00 111 THR B O 8
ATOM 13317 N N . ARG B 2 12 ? 2.644 3.291 9.374 1.00 0.00 112 ARG B N 8
ATOM 13318 C CA . ARG B 2 12 ? 1.708 3.889 8.444 1.00 0.00 112 ARG B CA 8
ATOM 13319 C C . ARG B 2 12 ? 2.348 5.079 7.734 1.00 0.00 112 ARG B C 8
ATOM 13320 O O . ARG B 2 12 ? 3.465 5.483 8.063 1.00 0.00 112 ARG B O 8
ATOM 13341 N N . LEU B 2 13 ? 1.639 5.639 6.770 1.00 0.00 113 LEU B N 8
ATOM 13342 C CA . LEU B 2 13 ? 2.149 6.766 6.011 1.00 0.00 113 LEU B CA 8
ATOM 13343 C C . LEU B 2 13 ? 1.664 8.082 6.603 1.00 0.00 113 LEU B C 8
ATOM 13344 O O . LEU B 2 13 ? 1.322 8.996 5.824 1.00 0.00 113 LEU B O 8
ATOM 13361 N N . GLY A 1 1 ? -9.341 -11.007 -11.564 1.00 0.00 1 GLY A N 9
ATOM 13362 C CA . GLY A 1 1 ? -9.101 -9.573 -11.278 1.00 0.00 1 GLY A CA 9
ATOM 13363 C C . GLY A 1 1 ? -9.153 -8.735 -12.536 1.00 0.00 1 GLY A C 9
ATOM 13364 O O . GLY A 1 1 ? -9.598 -9.211 -13.584 1.00 0.00 1 GLY A O 9
ATOM 13370 N N . GLY A 1 2 ? -8.705 -7.495 -12.441 1.00 0.00 2 GLY A N 9
ATOM 13371 C CA . GLY A 1 2 ? -8.714 -6.619 -13.589 1.00 0.00 2 GLY A CA 9
ATOM 13372 C C . GLY A 1 2 ? -7.315 -6.286 -14.065 1.00 0.00 2 GLY A C 9
ATOM 13373 O O . GLY A 1 2 ? -6.337 -6.899 -13.631 1.00 0.00 2 GLY A O 9
ATOM 13377 N N . SER A 1 3 ? -7.220 -5.324 -14.966 1.00 0.00 3 SER A N 9
ATOM 13378 C CA . SER A 1 3 ? -5.941 -4.897 -15.502 1.00 0.00 3 SER A CA 9
ATOM 13379 C C . SER A 1 3 ? -5.869 -3.376 -15.509 1.00 0.00 3 SER A C 9
ATOM 13380 O O . SER A 1 3 ? -6.902 -2.708 -15.584 1.00 0.00 3 SER A O 9
ATOM 13388 N N . MET A 1 4 ? -4.649 -2.845 -15.419 1.00 0.00 4 MET A N 9
ATOM 13389 C CA . MET A 1 4 ? -4.415 -1.401 -15.414 1.00 0.00 4 MET A CA 9
ATOM 13390 C C . MET A 1 4 ? -5.080 -0.753 -14.204 1.00 0.00 4 MET A C 9
ATOM 13391 O O . MET A 1 4 ? -6.159 -0.169 -14.307 1.00 0.00 4 MET A O 9
ATOM 13405 N N . ARG A 1 5 ? -4.438 -0.885 -13.055 1.00 0.00 5 ARG A N 9
ATOM 13406 C CA . ARG A 1 5 ? -4.960 -0.319 -11.820 1.00 0.00 5 ARG A CA 9
ATOM 13407 C C . ARG A 1 5 ? -4.823 1.205 -11.836 1.00 0.00 5 ARG A C 9
ATOM 13408 O O . ARG A 1 5 ? -3.900 1.739 -12.456 1.00 0.00 5 ARG A O 9
ATOM 13429 N N . PRO A 1 6 ? -5.744 1.924 -11.175 1.00 0.00 6 PRO A N 9
ATOM 13430 C CA . PRO A 1 6 ? -5.749 3.384 -11.122 1.00 0.00 6 PRO A CA 9
ATOM 13431 C C . PRO A 1 6 ? -5.064 3.944 -9.872 1.00 0.00 6 PRO A C 9
ATOM 13432 O O . PRO A 1 6 ? -5.548 3.751 -8.754 1.00 0.00 6 PRO A O 9
ATOM 13443 N N . PRO A 1 7 ? -3.921 4.629 -10.033 1.00 0.00 7 PRO A N 9
ATOM 13444 C CA . PRO A 1 7 ? -3.200 5.225 -8.912 1.00 0.00 7 PRO A CA 9
ATOM 13445 C C . PRO A 1 7 ? -3.885 6.454 -8.343 1.00 0.00 7 PRO A C 9
ATOM 13446 O O . PRO A 1 7 ? -4.144 7.430 -9.051 1.00 0.00 7 PRO A O 9
ATOM 13457 N N . ILE A 1 8 ? -4.175 6.392 -7.064 1.00 0.00 8 ILE A N 9
ATOM 13458 C CA . ILE A 1 8 ? -4.779 7.488 -6.365 1.00 0.00 8 ILE A CA 9
ATOM 13459 C C . ILE A 1 8 ? -3.699 8.463 -5.946 1.00 0.00 8 ILE A C 9
ATOM 13460 O O . ILE A 1 8 ? -2.884 8.166 -5.077 1.00 0.00 8 ILE A O 9
ATOM 13476 N N . ILE A 1 9 ? -3.673 9.607 -6.583 1.00 0.00 9 ILE A N 9
ATOM 13477 C CA . ILE A 1 9 ? -2.669 10.603 -6.284 1.00 0.00 9 ILE A CA 9
ATOM 13478 C C . ILE A 1 9 ? -2.998 11.346 -4.998 1.00 0.00 9 ILE A C 9
ATOM 13479 O O . ILE A 1 9 ? -3.806 12.275 -5.001 1.00 0.00 9 ILE A O 9
ATOM 13495 N N . ILE A 1 10 ? -2.393 10.921 -3.894 1.00 0.00 10 ILE A N 9
ATOM 13496 C CA . ILE A 1 10 ? -2.598 11.594 -2.620 1.00 0.00 10 ILE A CA 9
ATOM 13497 C C . ILE A 1 10 ? -1.772 12.867 -2.638 1.00 0.00 10 ILE A C 9
ATOM 13498 O O . ILE A 1 10 ? -0.823 12.969 -3.406 1.00 0.00 10 ILE A O 9
ATOM 13514 N N . HIS A 1 11 ? -2.119 13.817 -1.800 1.00 0.00 11 HIS A N 9
ATOM 13515 C CA . HIS A 1 11 ? -1.389 15.056 -1.712 1.00 0.00 11 HIS A CA 9
ATOM 13516 C C . HIS A 1 11 ? -1.219 15.390 -0.244 1.00 0.00 11 HIS A C 9
ATOM 13517 O O . HIS A 1 11 ? -2.197 15.646 0.463 1.00 0.00 11 HIS A O 9
ATOM 13531 N N . ARG A 1 12 ? 0.015 15.331 0.221 1.00 0.00 12 ARG A N 9
ATOM 13532 C CA . ARG A 1 12 ? 0.314 15.604 1.609 1.00 0.00 12 ARG A CA 9
ATOM 13533 C C . ARG A 1 12 ? -0.015 17.042 1.984 1.00 0.00 12 ARG A C 9
ATOM 13534 O O . ARG A 1 12 ? 0.669 17.982 1.568 1.00 0.00 12 ARG A O 9
ATOM 13555 N N . ALA A 1 13 ? -1.063 17.194 2.778 1.00 0.00 13 ALA A N 9
ATOM 13556 C CA . ALA A 1 13 ? -1.496 18.501 3.246 1.00 0.00 13 ALA A CA 9
ATOM 13557 C C . ALA A 1 13 ? -0.681 18.910 4.469 1.00 0.00 13 ALA A C 9
ATOM 13558 O O . ALA A 1 13 ? -1.230 19.248 5.517 1.00 0.00 13 ALA A O 9
ATOM 13565 N N . GLY A 1 14 ? 0.638 18.850 4.330 1.00 0.00 14 GLY A N 9
ATOM 13566 C CA . GLY A 1 14 ? 1.527 19.199 5.420 1.00 0.00 14 GLY A CA 9
ATOM 13567 C C . GLY A 1 14 ? 1.721 18.051 6.393 1.00 0.00 14 GLY A C 9
ATOM 13568 O O . GLY A 1 14 ? 2.847 17.695 6.734 1.00 0.00 14 GLY A O 9
ATOM 13572 N N . LYS A 1 15 ? 0.612 17.464 6.826 1.00 0.00 15 LYS A N 9
ATOM 13573 C CA . LYS A 1 15 ? 0.635 16.354 7.769 1.00 0.00 15 LYS A CA 9
ATOM 13574 C C . LYS A 1 15 ? 1.149 15.065 7.119 1.00 0.00 15 LYS A C 9
ATOM 13575 O O . LYS A 1 15 ? 2.352 14.807 7.102 1.00 0.00 15 LYS A O 9
ATOM 13594 N N . LYS A 1 16 ? 0.243 14.271 6.563 1.00 0.00 16 LYS A N 9
ATOM 13595 C CA . LYS A 1 16 ? 0.616 13.007 5.940 1.00 0.00 16 LYS A CA 9
ATOM 13596 C C . LYS A 1 16 ? -0.445 12.551 4.948 1.00 0.00 16 LYS A C 9
ATOM 13597 O O . LYS A 1 16 ? -1.365 13.305 4.631 1.00 0.00 16 LYS A O 9
ATOM 13616 N N . TYR A 1 17 ? -0.300 11.328 4.446 1.00 0.00 17 TYR A N 9
ATOM 13617 C CA . TYR A 1 17 ? -1.250 10.762 3.494 1.00 0.00 17 TYR A CA 9
ATOM 13618 C C . TYR A 1 17 ? -2.383 10.063 4.248 1.00 0.00 17 TYR A C 9
ATOM 13619 O O . TYR A 1 17 ? -3.320 9.529 3.652 1.00 0.00 17 TYR A O 9
ATOM 13637 N N . GLY A 1 18 ? -2.249 10.084 5.572 1.00 0.00 18 GLY A N 9
ATOM 13638 C CA . GLY A 1 18 ? -3.224 9.531 6.503 1.00 0.00 18 GLY A CA 9
ATOM 13639 C C . GLY A 1 18 ? -3.465 8.032 6.442 1.00 0.00 18 GLY A C 9
ATOM 13640 O O . GLY A 1 18 ? -3.992 7.453 7.391 1.00 0.00 18 GLY A O 9
ATOM 13644 N N . PHE A 1 19 ? -3.106 7.406 5.352 1.00 0.00 19 PHE A N 9
ATOM 13645 C CA . PHE A 1 19 ? -3.359 5.979 5.195 1.00 0.00 19 PHE A CA 9
ATOM 13646 C C . PHE A 1 19 ? -2.277 5.102 5.798 1.00 0.00 19 PHE A C 9
ATOM 13647 O O . PHE A 1 19 ? -1.094 5.436 5.824 1.00 0.00 19 PHE A O 9
ATOM 13664 N N . THR A 1 20 ? -2.728 3.973 6.285 1.00 0.00 20 THR A N 9
ATOM 13665 C CA . THR A 1 20 ? -1.871 2.983 6.920 1.00 0.00 20 THR A CA 9
ATOM 13666 C C . THR A 1 20 ? -1.409 1.891 5.937 1.00 0.00 20 THR A C 9
ATOM 13667 O O . THR A 1 20 ? -2.232 1.112 5.455 1.00 0.00 20 THR A O 9
ATOM 13678 N N . LEU A 1 21 ? -0.108 1.832 5.635 1.00 0.00 21 LEU A N 9
ATOM 13679 C CA . LEU A 1 21 ? 0.411 0.802 4.729 1.00 0.00 21 LEU A CA 9
ATOM 13680 C C . LEU A 1 21 ? 0.809 -0.450 5.507 1.00 0.00 21 LEU A C 9
ATOM 13681 O O . LEU A 1 21 ? 1.975 -0.639 5.846 1.00 0.00 21 LEU A O 9
ATOM 13697 N N . ARG A 1 22 ? -0.170 -1.283 5.822 1.00 0.00 22 ARG A N 9
ATOM 13698 C CA . ARG A 1 22 ? 0.082 -2.520 6.553 1.00 0.00 22 ARG A CA 9
ATOM 13699 C C . ARG A 1 22 ? 0.835 -3.514 5.668 1.00 0.00 22 ARG A C 9
ATOM 13700 O O . ARG A 1 22 ? 0.465 -3.714 4.509 1.00 0.00 22 ARG A O 9
ATOM 13721 N N . ALA A 1 23 ? 1.869 -4.142 6.216 1.00 0.00 23 ALA A N 9
ATOM 13722 C CA . ALA A 1 23 ? 2.658 -5.114 5.463 1.00 0.00 23 ALA A CA 9
ATOM 13723 C C . ALA A 1 23 ? 2.307 -6.535 5.867 1.00 0.00 23 ALA A C 9
ATOM 13724 O O . ALA A 1 23 ? 2.088 -6.814 7.048 1.00 0.00 23 ALA A O 9
ATOM 13731 N N . ILE A 1 24 ? 2.273 -7.430 4.890 1.00 0.00 24 ILE A N 9
ATOM 13732 C CA . ILE A 1 24 ? 1.957 -8.831 5.133 1.00 0.00 24 ILE A CA 9
ATOM 13733 C C . ILE A 1 24 ? 2.729 -9.732 4.178 1.00 0.00 24 ILE A C 9
ATOM 13734 O O . ILE A 1 24 ? 3.618 -9.275 3.459 1.00 0.00 24 ILE A O 9
ATOM 13750 N N . ARG A 1 25 ? 2.399 -11.015 4.193 1.00 0.00 25 ARG A N 9
ATOM 13751 C CA . ARG A 1 25 ? 3.047 -11.983 3.321 1.00 0.00 25 ARG A CA 9
ATOM 13752 C C . ARG A 1 25 ? 2.095 -13.114 2.976 1.00 0.00 25 ARG A C 9
ATOM 13753 O O . ARG A 1 25 ? 1.588 -13.814 3.855 1.00 0.00 25 ARG A O 9
ATOM 13774 N N . VAL A 1 26 ? 1.820 -13.246 1.694 1.00 0.00 26 VAL A N 9
ATOM 13775 C CA . VAL A 1 26 ? 0.943 -14.296 1.195 1.00 0.00 26 VAL A CA 9
ATOM 13776 C C . VAL A 1 26 ? 1.724 -15.590 0.997 1.00 0.00 26 VAL A C 9
ATOM 13777 O O . VAL A 1 26 ? 2.856 -15.702 1.446 1.00 0.00 26 VAL A O 9
ATOM 13790 N N . TYR A 1 27 ? 1.117 -16.551 0.317 1.00 0.00 27 TYR A N 9
ATOM 13791 C CA . TYR A 1 27 ? 1.755 -17.832 0.026 1.00 0.00 27 TYR A CA 9
ATOM 13792 C C . TYR A 1 27 ? 1.092 -18.435 -1.203 1.00 0.00 27 TYR A C 9
ATOM 13793 O O . TYR A 1 27 ? -0.133 -18.393 -1.329 1.00 0.00 27 TYR A O 9
ATOM 13811 N N . MET A 1 28 ? 1.891 -18.973 -2.116 1.00 0.00 28 MET A N 9
ATOM 13812 C CA . MET A 1 28 ? 1.352 -19.531 -3.348 1.00 0.00 28 MET A CA 9
ATOM 13813 C C . MET A 1 28 ? 1.713 -21.004 -3.526 1.00 0.00 28 MET A C 9
ATOM 13814 O O . MET A 1 28 ? 2.879 -21.350 -3.727 1.00 0.00 28 MET A O 9
ATOM 13828 N N . GLY A 1 29 ? 0.705 -21.864 -3.456 1.00 0.00 29 GLY A N 9
ATOM 13829 C CA . GLY A 1 29 ? 0.915 -23.289 -3.647 1.00 0.00 29 GLY A CA 9
ATOM 13830 C C . GLY A 1 29 ? 1.517 -23.981 -2.441 1.00 0.00 29 GLY A C 9
ATOM 13831 O O . GLY A 1 29 ? 1.386 -23.511 -1.307 1.00 0.00 29 GLY A O 9
ATOM 13835 N N . ASP A 1 30 ? 2.163 -25.116 -2.692 1.00 0.00 30 ASP A N 9
ATOM 13836 C CA . ASP A 1 30 ? 2.801 -25.899 -1.637 1.00 0.00 30 ASP A CA 9
ATOM 13837 C C . ASP A 1 30 ? 4.251 -25.476 -1.471 1.00 0.00 30 ASP A C 9
ATOM 13838 O O . ASP A 1 30 ? 4.869 -25.722 -0.436 1.00 0.00 30 ASP A O 9
ATOM 13847 N N . SER A 1 31 ? 4.788 -24.834 -2.500 1.00 0.00 31 SER A N 9
ATOM 13848 C CA . SER A 1 31 ? 6.160 -24.361 -2.472 1.00 0.00 31 SER A CA 9
ATOM 13849 C C . SER A 1 31 ? 6.288 -23.180 -1.511 1.00 0.00 31 SER A C 9
ATOM 13850 O O . SER A 1 31 ? 5.291 -22.538 -1.171 1.00 0.00 31 SER A O 9
ATOM 13858 N N . ASP A 1 32 ? 7.507 -22.896 -1.074 1.00 0.00 32 ASP A N 9
ATOM 13859 C CA . ASP A 1 32 ? 7.747 -21.805 -0.132 1.00 0.00 32 ASP A CA 9
ATOM 13860 C C . ASP A 1 32 ? 7.775 -20.442 -0.825 1.00 0.00 32 ASP A C 9
ATOM 13861 O O . ASP A 1 32 ? 8.328 -19.480 -0.293 1.00 0.00 32 ASP A O 9
ATOM 13870 N N . VAL A 1 33 ? 7.181 -20.356 -2.006 1.00 0.00 33 VAL A N 9
ATOM 13871 C CA . VAL A 1 33 ? 7.142 -19.105 -2.740 1.00 0.00 33 VAL A CA 9
ATOM 13872 C C . VAL A 1 33 ? 6.021 -18.223 -2.210 1.00 0.00 33 VAL A C 9
ATOM 13873 O O . VAL A 1 33 ? 4.881 -18.666 -2.035 1.00 0.00 33 VAL A O 9
ATOM 13886 N N . TYR A 1 34 ? 6.362 -16.981 -1.943 1.00 0.00 34 TYR A N 9
ATOM 13887 C CA . TYR A 1 34 ? 5.404 -16.020 -1.430 1.00 0.00 34 TYR A CA 9
ATOM 13888 C C . TYR A 1 34 ? 5.725 -14.623 -1.934 1.00 0.00 34 TYR A C 9
ATOM 13889 O O . TYR A 1 34 ? 6.868 -14.330 -2.294 1.00 0.00 34 TYR A O 9
ATOM 13907 N N . THR A 1 35 ? 4.722 -13.765 -1.969 1.00 0.00 35 THR A N 9
ATOM 13908 C CA . THR A 1 35 ? 4.923 -12.401 -2.417 1.00 0.00 35 THR A CA 9
ATOM 13909 C C . THR A 1 35 ? 4.655 -11.415 -1.289 1.00 0.00 35 THR A C 9
ATOM 13910 O O . THR A 1 35 ? 3.634 -11.501 -0.603 1.00 0.00 35 THR A O 9
ATOM 13921 N N . VAL A 1 36 ? 5.587 -10.507 -1.075 1.00 0.00 36 VAL A N 9
ATOM 13922 C CA . VAL A 1 36 ? 5.432 -9.501 -0.041 1.00 0.00 36 VAL A CA 9
ATOM 13923 C C . VAL A 1 36 ? 4.552 -8.371 -0.556 1.00 0.00 36 VAL A C 9
ATOM 13924 O O . VAL A 1 36 ? 4.996 -7.541 -1.353 1.00 0.00 36 VAL A O 9
ATOM 13937 N N . HIS A 1 37 ? 3.296 -8.375 -0.130 1.00 0.00 37 HIS A N 9
ATOM 13938 C CA . HIS A 1 37 ? 2.343 -7.353 -0.546 1.00 0.00 37 HIS A CA 9
ATOM 13939 C C . HIS A 1 37 ? 2.035 -6.418 0.613 1.00 0.00 37 HIS A C 9
ATOM 13940 O O . HIS A 1 37 ? 2.575 -6.574 1.712 1.00 0.00 37 HIS A O 9
ATOM 13954 N N . HIS A 1 38 ? 1.116 -5.495 0.374 1.00 0.00 38 HIS A N 9
ATOM 13955 C CA . HIS A 1 38 ? 0.713 -4.517 1.373 1.00 0.00 38 HIS A CA 9
ATOM 13956 C C . HIS A 1 38 ? -0.746 -4.169 1.157 1.00 0.00 38 HIS A C 9
ATOM 13957 O O . HIS A 1 38 ? -1.320 -4.502 0.120 1.00 0.00 38 HIS A O 9
ATOM 13971 N N . MET A 1 39 ? -1.339 -3.478 2.109 1.00 0.00 39 MET A N 9
ATOM 13972 C CA . MET A 1 39 ? -2.740 -3.115 2.013 1.00 0.00 39 MET A CA 9
ATOM 13973 C C . MET A 1 39 ? -3.034 -1.908 2.880 1.00 0.00 39 MET A C 9
ATOM 13974 O O . MET A 1 39 ? -2.527 -1.800 3.998 1.00 0.00 39 MET A O 9
ATOM 13988 N N . VAL A 1 40 ? -3.825 -0.984 2.350 1.00 0.00 40 VAL A N 9
ATOM 13989 C CA . VAL A 1 40 ? -4.197 0.197 3.099 1.00 0.00 40 VAL A CA 9
ATOM 13990 C C . VAL A 1 40 ? -5.196 -0.200 4.178 1.00 0.00 40 VAL A C 9
ATOM 13991 O O . VAL A 1 40 ? -6.385 -0.409 3.926 1.00 0.00 40 VAL A O 9
ATOM 14004 N N . TRP A 1 41 ? -4.669 -0.325 5.375 1.00 0.00 41 TRP A N 9
ATOM 14005 C CA . TRP A 1 41 ? -5.429 -0.749 6.536 1.00 0.00 41 TRP A CA 9
ATOM 14006 C C . TRP A 1 41 ? -6.429 0.292 6.992 1.00 0.00 41 TRP A C 9
ATOM 14007 O O . TRP A 1 41 ? -7.561 -0.032 7.351 1.00 0.00 41 TRP A O 9
ATOM 14028 N N . HIS A 1 42 ? -6.006 1.534 6.968 1.00 0.00 42 HIS A N 9
ATOM 14029 C CA . HIS A 1 42 ? -6.852 2.626 7.406 1.00 0.00 42 HIS A CA 9
ATOM 14030 C C . HIS A 1 42 ? -6.411 3.914 6.775 1.00 0.00 42 HIS A C 9
ATOM 14031 O O . HIS A 1 42 ? -5.244 4.271 6.839 1.00 0.00 42 HIS A O 9
ATOM 14045 N N . VAL A 1 43 ? -7.337 4.597 6.151 1.00 0.00 43 VAL A N 9
ATOM 14046 C CA . VAL A 1 43 ? -7.030 5.858 5.523 1.00 0.00 43 VAL A CA 9
ATOM 14047 C C . VAL A 1 43 ? -7.850 6.967 6.156 1.00 0.00 43 VAL A C 9
ATOM 14048 O O . VAL A 1 43 ? -9.066 6.848 6.323 1.00 0.00 43 VAL A O 9
ATOM 14061 N N . GLU A 1 44 ? -7.153 8.015 6.544 1.00 0.00 44 GLU A N 9
ATOM 14062 C CA . GLU A 1 44 ? -7.762 9.163 7.194 1.00 0.00 44 GLU A CA 9
ATOM 14063 C C . GLU A 1 44 ? -8.743 9.878 6.270 1.00 0.00 44 GLU A C 9
ATOM 14064 O O . GLU A 1 44 ? -8.352 10.474 5.260 1.00 0.00 44 GLU A O 9
ATOM 14076 N N . ASP A 1 45 ? -10.014 9.834 6.640 1.00 0.00 45 ASP A N 9
ATOM 14077 C CA . ASP A 1 45 ? -11.082 10.466 5.869 1.00 0.00 45 ASP A CA 9
ATOM 14078 C C . ASP A 1 45 ? -11.193 11.952 6.207 1.00 0.00 45 ASP A C 9
ATOM 14079 O O . ASP A 1 45 ? -12.289 12.510 6.279 1.00 0.00 45 ASP A O 9
ATOM 14088 N N . GLY A 1 46 ? -10.050 12.602 6.382 1.00 0.00 46 GLY A N 9
ATOM 14089 C CA . GLY A 1 46 ? -10.052 14.006 6.726 1.00 0.00 46 GLY A CA 9
ATOM 14090 C C . GLY A 1 46 ? -9.289 14.878 5.752 1.00 0.00 46 GLY A C 9
ATOM 14091 O O . GLY A 1 46 ? -9.020 16.043 6.050 1.00 0.00 46 GLY A O 9
ATOM 14095 N N . GLY A 1 47 ? -8.919 14.340 4.596 1.00 0.00 47 GLY A N 9
ATOM 14096 C CA . GLY A 1 47 ? -8.201 15.164 3.645 1.00 0.00 47 GLY A CA 9
ATOM 14097 C C . GLY A 1 47 ? -7.351 14.402 2.643 1.00 0.00 47 GLY A C 9
ATOM 14098 O O . GLY A 1 47 ? -7.600 14.504 1.440 1.00 0.00 47 GLY A O 9
ATOM 14102 N N . PRO A 1 48 ? -6.332 13.642 3.097 1.00 0.00 48 PRO A N 9
ATOM 14103 C CA . PRO A 1 48 ? -5.412 12.905 2.204 1.00 0.00 48 PRO A CA 9
ATOM 14104 C C . PRO A 1 48 ? -6.036 11.832 1.289 1.00 0.00 48 PRO A C 9
ATOM 14105 O O . PRO A 1 48 ? -7.053 12.052 0.628 1.00 0.00 48 PRO A O 9
ATOM 14116 N N . ALA A 1 49 ? -5.380 10.664 1.275 1.00 0.00 49 ALA A N 9
ATOM 14117 C CA . ALA A 1 49 ? -5.741 9.522 0.436 1.00 0.00 49 ALA A CA 9
ATOM 14118 C C . ALA A 1 49 ? -7.243 9.234 0.348 1.00 0.00 49 ALA A C 9
ATOM 14119 O O . ALA A 1 49 ? -7.726 8.852 -0.716 1.00 0.00 49 ALA A O 9
ATOM 14126 N N . SER A 1 50 ? -7.989 9.444 1.426 1.00 0.00 50 SER A N 9
ATOM 14127 C CA . SER A 1 50 ? -9.423 9.166 1.412 1.00 0.00 50 SER A CA 9
ATOM 14128 C C . SER A 1 50 ? -10.152 10.015 0.376 1.00 0.00 50 SER A C 9
ATOM 14129 O O . SER A 1 50 ? -10.770 9.487 -0.549 1.00 0.00 50 SER A O 9
ATOM 14137 N N . GLU A 1 51 ? -10.057 11.326 0.529 1.00 0.00 51 GLU A N 9
ATOM 14138 C CA . GLU A 1 51 ? -10.713 12.257 -0.381 1.00 0.00 51 GLU A CA 9
ATOM 14139 C C . GLU A 1 51 ? -10.145 12.122 -1.782 1.00 0.00 51 GLU A C 9
ATOM 14140 O O . GLU A 1 51 ? -10.838 12.345 -2.775 1.00 0.00 51 GLU A O 9
ATOM 14152 N N . ALA A 1 52 ? -8.877 11.750 -1.846 1.00 0.00 52 ALA A N 9
ATOM 14153 C CA . ALA A 1 52 ? -8.192 11.562 -3.110 1.00 0.00 52 ALA A CA 9
ATOM 14154 C C . ALA A 1 52 ? -8.850 10.447 -3.919 1.00 0.00 52 ALA A C 9
ATOM 14155 O O . ALA A 1 52 ? -8.831 10.465 -5.147 1.00 0.00 52 ALA A O 9
ATOM 14162 N N . GLY A 1 53 ? -9.446 9.481 -3.220 1.00 0.00 53 GLY A N 9
ATOM 14163 C CA . GLY A 1 53 ? -10.100 8.379 -3.895 1.00 0.00 53 GLY A CA 9
ATOM 14164 C C . GLY A 1 53 ? -9.706 7.023 -3.344 1.00 0.00 53 GLY A C 9
ATOM 14165 O O . GLY A 1 53 ? -10.314 6.012 -3.689 1.00 0.00 53 GLY A O 9
ATOM 14169 N N . LEU A 1 54 ? -8.687 6.995 -2.497 1.00 0.00 54 LEU A N 9
ATOM 14170 C CA . LEU A 1 54 ? -8.219 5.748 -1.901 1.00 0.00 54 LEU A CA 9
ATOM 14171 C C . LEU A 1 54 ? -9.272 5.179 -0.961 1.00 0.00 54 LEU A C 9
ATOM 14172 O O . LEU A 1 54 ? -9.600 5.784 0.060 1.00 0.00 54 LEU A O 9
ATOM 14188 N N . ARG A 1 55 ? -9.809 4.029 -1.324 1.00 0.00 55 ARG A N 9
ATOM 14189 C CA . ARG A 1 55 ? -10.803 3.362 -0.503 1.00 0.00 55 ARG A CA 9
ATOM 14190 C C . ARG A 1 55 ? -10.128 2.429 0.502 1.00 0.00 55 ARG A C 9
ATOM 14191 O O . ARG A 1 55 ? -9.329 1.571 0.122 1.00 0.00 55 ARG A O 9
ATOM 14212 N N . GLN A 1 56 ? -10.393 2.650 1.783 1.00 0.00 56 GLN A N 9
ATOM 14213 C CA . GLN A 1 56 ? -9.850 1.802 2.840 1.00 0.00 56 GLN A CA 9
ATOM 14214 C C . GLN A 1 56 ? -10.125 0.325 2.553 1.00 0.00 56 GLN A C 9
ATOM 14215 O O . GLN A 1 56 ? -11.219 -0.039 2.116 1.00 0.00 56 GLN A O 9
ATOM 14229 N N . GLY A 1 57 ? -9.130 -0.517 2.796 1.00 0.00 57 GLY A N 9
ATOM 14230 C CA . GLY A 1 57 ? -9.291 -1.937 2.556 1.00 0.00 57 GLY A CA 9
ATOM 14231 C C . GLY A 1 57 ? -9.051 -2.304 1.105 1.00 0.00 57 GLY A C 9
ATOM 14232 O O . GLY A 1 57 ? -9.842 -3.027 0.497 1.00 0.00 57 GLY A O 9
ATOM 14236 N N . ASP A 1 58 ? -7.960 -1.794 0.554 1.00 0.00 58 ASP A N 9
ATOM 14237 C CA . ASP A 1 58 ? -7.590 -2.053 -0.834 1.00 0.00 58 ASP A CA 9
ATOM 14238 C C . ASP A 1 58 ? -6.163 -2.566 -0.903 1.00 0.00 58 ASP A C 9
ATOM 14239 O O . ASP A 1 58 ? -5.322 -2.209 -0.073 1.00 0.00 58 ASP A O 9
ATOM 14248 N N . LEU A 1 59 ? -5.898 -3.398 -1.892 1.00 0.00 59 LEU A N 9
ATOM 14249 C CA . LEU A 1 59 ? -4.579 -3.978 -2.076 1.00 0.00 59 LEU A CA 9
ATOM 14250 C C . LEU A 1 59 ? -3.759 -3.123 -3.031 1.00 0.00 59 LEU A C 9
ATOM 14251 O O . LEU A 1 59 ? -4.194 -2.829 -4.143 1.00 0.00 59 LEU A O 9
ATOM 14267 N N . ILE A 1 60 ? -2.580 -2.719 -2.587 1.00 0.00 60 ILE A N 9
ATOM 14268 C CA . ILE A 1 60 ? -1.707 -1.887 -3.399 1.00 0.00 60 ILE A CA 9
ATOM 14269 C C . ILE A 1 60 ? -0.892 -2.749 -4.349 1.00 0.00 60 ILE A C 9
ATOM 14270 O O . ILE A 1 60 ? -0.218 -3.687 -3.929 1.00 0.00 60 ILE A O 9
ATOM 14286 N N . THR A 1 61 ? -0.986 -2.442 -5.628 1.00 0.00 61 THR A N 9
ATOM 14287 C CA . THR A 1 61 ? -0.257 -3.174 -6.638 1.00 0.00 61 THR A CA 9
ATOM 14288 C C . THR A 1 61 ? 1.001 -2.412 -7.042 1.00 0.00 61 THR A C 9
ATOM 14289 O O . THR A 1 61 ? 2.076 -2.995 -7.221 1.00 0.00 61 THR A O 9
ATOM 14300 N N . HIS A 1 62 ? 0.867 -1.094 -7.151 1.00 0.00 62 HIS A N 9
ATOM 14301 C CA . HIS A 1 62 ? 1.972 -0.239 -7.563 1.00 0.00 62 HIS A CA 9
ATOM 14302 C C . HIS A 1 62 ? 1.965 1.074 -6.795 1.00 0.00 62 HIS A C 9
ATOM 14303 O O . HIS A 1 62 ? 0.933 1.493 -6.278 1.00 0.00 62 HIS A O 9
ATOM 14317 N N . VAL A 1 63 ? 3.120 1.713 -6.724 1.00 0.00 63 VAL A N 9
ATOM 14318 C CA . VAL A 1 63 ? 3.247 2.997 -6.064 1.00 0.00 63 VAL A CA 9
ATOM 14319 C C . VAL A 1 63 ? 4.172 3.893 -6.881 1.00 0.00 63 VAL A C 9
ATOM 14320 O O . VAL A 1 63 ? 5.342 3.576 -7.079 1.00 0.00 63 VAL A O 9
ATOM 14333 N N . ASN A 1 64 ? 3.612 4.977 -7.407 1.00 0.00 64 ASN A N 9
ATOM 14334 C CA . ASN A 1 64 ? 4.363 5.926 -8.225 1.00 0.00 64 ASN A CA 9
ATOM 14335 C C . ASN A 1 64 ? 4.939 5.232 -9.448 1.00 0.00 64 ASN A C 9
ATOM 14336 O O . ASN A 1 64 ? 6.000 5.606 -9.950 1.00 0.00 64 ASN A O 9
ATOM 14347 N N . GLY A 1 65 ? 4.231 4.218 -9.927 1.00 0.00 65 GLY A N 9
ATOM 14348 C CA . GLY A 1 65 ? 4.698 3.472 -11.072 1.00 0.00 65 GLY A CA 9
ATOM 14349 C C . GLY A 1 65 ? 5.862 2.579 -10.710 1.00 0.00 65 GLY A C 9
ATOM 14350 O O . GLY A 1 65 ? 6.859 2.518 -11.425 1.00 0.00 65 GLY A O 9
ATOM 14354 N N . GLU A 1 66 ? 5.721 1.884 -9.594 1.00 0.00 66 GLU A N 9
ATOM 14355 C CA . GLU A 1 66 ? 6.730 1.000 -9.091 1.00 0.00 66 GLU A CA 9
ATOM 14356 C C . GLU A 1 66 ? 6.064 -0.106 -8.284 1.00 0.00 66 GLU A C 9
ATOM 14357 O O . GLU A 1 66 ? 5.453 0.154 -7.248 1.00 0.00 66 GLU A O 9
ATOM 14369 N N . PRO A 1 67 ? 6.105 -1.336 -8.806 1.00 0.00 67 PRO A N 9
ATOM 14370 C CA . PRO A 1 67 ? 5.543 -2.502 -8.154 1.00 0.00 67 PRO A CA 9
ATOM 14371 C C . PRO A 1 67 ? 6.027 -2.618 -6.724 1.00 0.00 67 PRO A C 9
ATOM 14372 O O . PRO A 1 67 ? 7.218 -2.492 -6.430 1.00 0.00 67 PRO A O 9
ATOM 14383 N N . VAL A 1 68 ? 5.085 -2.869 -5.854 1.00 0.00 68 VAL A N 9
ATOM 14384 C CA . VAL A 1 68 ? 5.347 -2.982 -4.425 1.00 0.00 68 VAL A CA 9
ATOM 14385 C C . VAL A 1 68 ? 5.669 -4.414 -4.076 1.00 0.00 68 VAL A C 9
ATOM 14386 O O . VAL A 1 68 ? 6.050 -4.744 -2.956 1.00 0.00 68 VAL A O 9
ATOM 14399 N N . HIS A 1 69 ? 5.482 -5.236 -5.073 1.00 0.00 69 HIS A N 9
ATOM 14400 C CA . HIS A 1 69 ? 5.702 -6.646 -5.016 1.00 0.00 69 HIS A CA 9
ATOM 14401 C C . HIS A 1 69 ? 7.121 -6.985 -4.562 1.00 0.00 69 HIS A C 9
ATOM 14402 O O . HIS A 1 69 ? 8.048 -7.010 -5.369 1.00 0.00 69 HIS A O 9
ATOM 14416 N N . GLY A 1 70 ? 7.290 -7.230 -3.270 1.00 0.00 70 GLY A N 9
ATOM 14417 C CA . GLY A 1 70 ? 8.601 -7.567 -2.751 1.00 0.00 70 GLY A CA 9
ATOM 14418 C C . GLY A 1 70 ? 9.150 -6.496 -1.829 1.00 0.00 70 GLY A C 9
ATOM 14419 O O . GLY A 1 70 ? 10.175 -6.696 -1.174 1.00 0.00 70 GLY A O 9
ATOM 14423 N N . LEU A 1 71 ? 8.473 -5.356 -1.783 1.00 0.00 71 LEU A N 9
ATOM 14424 C CA . LEU A 1 71 ? 8.892 -4.254 -0.929 1.00 0.00 71 LEU A CA 9
ATOM 14425 C C . LEU A 1 71 ? 8.501 -4.537 0.514 1.00 0.00 71 LEU A C 9
ATOM 14426 O O . LEU A 1 71 ? 7.424 -5.062 0.777 1.00 0.00 71 LEU A O 9
ATOM 14442 N N . VAL A 1 72 ? 9.380 -4.204 1.440 1.00 0.00 72 VAL A N 9
ATOM 14443 C CA . VAL A 1 72 ? 9.112 -4.409 2.855 1.00 0.00 72 VAL A CA 9
ATOM 14444 C C . VAL A 1 72 ? 8.240 -3.266 3.392 1.00 0.00 72 VAL A C 9
ATOM 14445 O O . VAL A 1 72 ? 8.006 -2.281 2.686 1.00 0.00 72 VAL A O 9
ATOM 14458 N N . HIS A 1 73 ? 7.765 -3.416 4.628 1.00 0.00 73 HIS A N 9
ATOM 14459 C CA . HIS A 1 73 ? 6.912 -2.424 5.300 1.00 0.00 73 HIS A CA 9
ATOM 14460 C C . HIS A 1 73 ? 7.375 -0.992 5.072 1.00 0.00 73 HIS A C 9
ATOM 14461 O O . HIS A 1 73 ? 6.596 -0.116 4.716 1.00 0.00 73 HIS A O 9
ATOM 14475 N N . THR A 1 74 ? 8.651 -0.772 5.282 1.00 0.00 74 THR A N 9
ATOM 14476 C CA . THR A 1 74 ? 9.225 0.548 5.178 1.00 0.00 74 THR A CA 9
ATOM 14477 C C . THR A 1 74 ? 9.554 0.960 3.748 1.00 0.00 74 THR A C 9
ATOM 14478 O O . THR A 1 74 ? 9.634 2.152 3.455 1.00 0.00 74 THR A O 9
ATOM 14489 N N . GLU A 1 75 ? 9.702 -0.008 2.850 1.00 0.00 75 GLU A N 9
ATOM 14490 C CA . GLU A 1 75 ? 10.046 0.294 1.472 1.00 0.00 75 GLU A CA 9
ATOM 14491 C C . GLU A 1 75 ? 8.911 1.022 0.763 1.00 0.00 75 GLU A C 9
ATOM 14492 O O . GLU A 1 75 ? 9.156 1.969 0.015 1.00 0.00 75 GLU A O 9
ATOM 14504 N N . VAL A 1 76 ? 7.672 0.603 1.005 1.00 0.00 76 VAL A N 9
ATOM 14505 C CA . VAL A 1 76 ? 6.531 1.270 0.385 1.00 0.00 76 VAL A CA 9
ATOM 14506 C C . VAL A 1 76 ? 6.422 2.692 0.914 1.00 0.00 76 VAL A C 9
ATOM 14507 O O . VAL A 1 76 ? 6.253 3.645 0.154 1.00 0.00 76 VAL A O 9
ATOM 14520 N N . VAL A 1 77 ? 6.525 2.813 2.231 1.00 0.00 77 VAL A N 9
ATOM 14521 C CA . VAL A 1 77 ? 6.491 4.100 2.904 1.00 0.00 77 VAL A CA 9
ATOM 14522 C C . VAL A 1 77 ? 7.552 5.029 2.323 1.00 0.00 77 VAL A C 9
ATOM 14523 O O . VAL A 1 77 ? 7.280 6.194 2.023 1.00 0.00 77 VAL A O 9
ATOM 14536 N N . GLU A 1 78 ? 8.755 4.495 2.148 1.00 0.00 78 GLU A N 9
ATOM 14537 C CA . GLU A 1 78 ? 9.862 5.260 1.593 1.00 0.00 78 GLU A CA 9
ATOM 14538 C C . GLU A 1 78 ? 9.561 5.696 0.172 1.00 0.00 78 GLU A C 9
ATOM 14539 O O . GLU A 1 78 ? 9.807 6.840 -0.186 1.00 0.00 78 GLU A O 9
ATOM 14551 N N . LEU A 1 79 ? 9.041 4.774 -0.634 1.00 0.00 79 LEU A N 9
ATOM 14552 C CA . LEU A 1 79 ? 8.675 5.076 -2.018 1.00 0.00 79 LEU A CA 9
ATOM 14553 C C . LEU A 1 79 ? 7.744 6.285 -2.061 1.00 0.00 79 LEU A C 9
ATOM 14554 O O . LEU A 1 79 ? 7.885 7.173 -2.904 1.00 0.00 79 LEU A O 9
ATOM 14570 N N . ILE A 1 80 ? 6.806 6.316 -1.125 1.00 0.00 80 ILE A N 9
ATOM 14571 C CA . ILE A 1 80 ? 5.849 7.396 -1.028 1.00 0.00 80 ILE A CA 9
ATOM 14572 C C . ILE A 1 80 ? 6.531 8.694 -0.594 1.00 0.00 80 ILE A C 9
ATOM 14573 O O . ILE A 1 80 ? 6.346 9.738 -1.220 1.00 0.00 80 ILE A O 9
ATOM 14589 N N . LEU A 1 81 ? 7.306 8.627 0.483 1.00 0.00 81 LEU A N 9
ATOM 14590 C CA . LEU A 1 81 ? 8.031 9.794 0.984 1.00 0.00 81 LEU A CA 9
ATOM 14591 C C . LEU A 1 81 ? 8.980 10.334 -0.086 1.00 0.00 81 LEU A C 9
ATOM 14592 O O . LEU A 1 81 ? 9.137 11.546 -0.249 1.00 0.00 81 LEU A O 9
ATOM 14608 N N . LYS A 1 82 ? 9.610 9.408 -0.801 1.00 0.00 82 LYS A N 9
ATOM 14609 C CA . LYS A 1 82 ? 10.550 9.720 -1.872 1.00 0.00 82 LYS A CA 9
ATOM 14610 C C . LYS A 1 82 ? 9.884 10.497 -2.995 1.00 0.00 82 LYS A C 9
ATOM 14611 O O . LYS A 1 82 ? 10.496 11.372 -3.608 1.00 0.00 82 LYS A O 9
ATOM 14630 N N . SER A 1 83 ? 8.636 10.153 -3.266 1.00 0.00 83 SER A N 9
ATOM 14631 C CA . SER A 1 83 ? 7.870 10.802 -4.317 1.00 0.00 83 SER A CA 9
ATOM 14632 C C . SER A 1 83 ? 7.861 12.322 -4.135 1.00 0.00 83 SER A C 9
ATOM 14633 O O . SER A 1 83 ? 8.122 13.063 -5.084 1.00 0.00 83 SER A O 9
ATOM 14641 N N . GLY A 1 84 ? 7.583 12.781 -2.919 1.00 0.00 84 GLY A N 9
ATOM 14642 C CA . GLY A 1 84 ? 7.574 14.207 -2.661 1.00 0.00 84 GLY A CA 9
ATOM 14643 C C . GLY A 1 84 ? 6.423 14.649 -1.787 1.00 0.00 84 GLY A C 9
ATOM 14644 O O . GLY A 1 84 ? 6.247 14.146 -0.678 1.00 0.00 84 GLY A O 9
ATOM 14648 N N . ASN A 1 85 ? 5.644 15.598 -2.289 1.00 0.00 85 ASN A N 9
ATOM 14649 C CA . ASN A 1 85 ? 4.498 16.131 -1.557 1.00 0.00 85 ASN A CA 9
ATOM 14650 C C . ASN A 1 85 ? 3.224 15.395 -1.935 1.00 0.00 85 ASN A C 9
ATOM 14651 O O . ASN A 1 85 ? 2.126 15.763 -1.518 1.00 0.00 85 ASN A O 9
ATOM 14662 N N . LYS A 1 86 ? 3.391 14.348 -2.712 1.00 0.00 86 LYS A N 9
ATOM 14663 C CA . LYS A 1 86 ? 2.291 13.535 -3.172 1.00 0.00 86 LYS A CA 9
ATOM 14664 C C . LYS A 1 86 ? 2.803 12.194 -3.633 1.00 0.00 86 LYS A C 9
ATOM 14665 O O . LYS A 1 86 ? 4.005 11.945 -3.601 1.00 0.00 86 LYS A O 9
ATOM 14684 N N . VAL A 1 87 ? 1.892 11.343 -4.066 1.00 0.00 87 VAL A N 9
ATOM 14685 C CA . VAL A 1 87 ? 2.267 10.006 -4.539 1.00 0.00 87 VAL A CA 9
ATOM 14686 C C . VAL A 1 87 ? 1.102 9.277 -5.215 1.00 0.00 87 VAL A C 9
ATOM 14687 O O . VAL A 1 87 ? -0.053 9.414 -4.813 1.00 0.00 87 VAL A O 9
ATOM 14700 N N . ALA A 1 88 ? 1.429 8.516 -6.256 1.00 0.00 88 ALA A N 9
ATOM 14701 C CA . ALA A 1 88 ? 0.444 7.747 -7.017 1.00 0.00 88 ALA A CA 9
ATOM 14702 C C . ALA A 1 88 ? 0.330 6.314 -6.504 1.00 0.00 88 ALA A C 9
ATOM 14703 O O . ALA A 1 88 ? 1.046 5.423 -6.958 1.00 0.00 88 ALA A O 9
ATOM 14710 N N . ILE A 1 89 ? -0.562 6.092 -5.561 1.00 0.00 89 ILE A N 9
ATOM 14711 C CA . ILE A 1 89 ? -0.763 4.757 -5.004 1.00 0.00 89 ILE A CA 9
ATOM 14712 C C . ILE A 1 89 ? -1.786 3.979 -5.831 1.00 0.00 89 ILE A C 9
ATOM 14713 O O . ILE A 1 89 ? -2.951 4.353 -5.907 1.00 0.00 89 ILE A O 9
ATOM 14729 N N . SER A 1 90 ? -1.349 2.900 -6.457 1.00 0.00 90 SER A N 9
ATOM 14730 C CA . SER A 1 90 ? -2.230 2.098 -7.292 1.00 0.00 90 SER A CA 9
ATOM 14731 C C . SER A 1 90 ? -2.821 0.929 -6.514 1.00 0.00 90 SER A C 9
ATOM 14732 O O . SER A 1 90 ? -2.096 0.042 -6.062 1.00 0.00 90 SER A O 9
ATOM 14740 N N . THR A 1 91 ? -4.139 0.941 -6.355 1.00 0.00 91 THR A N 9
ATOM 14741 C CA . THR A 1 91 ? -4.835 -0.124 -5.651 1.00 0.00 91 THR A CA 9
ATOM 14742 C C . THR A 1 91 ? -5.641 -0.952 -6.641 1.00 0.00 91 THR A C 9
ATOM 14743 O O . THR A 1 91 ? -5.713 -0.600 -7.819 1.00 0.00 91 THR A O 9
ATOM 14754 N N . THR A 1 92 ? -6.231 -2.051 -6.184 1.00 0.00 92 THR A N 9
ATOM 14755 C CA . THR A 1 92 ? -6.998 -2.912 -7.079 1.00 0.00 92 THR A CA 9
ATOM 14756 C C . THR A 1 92 ? -8.514 -2.703 -6.950 1.00 0.00 92 THR A C 9
ATOM 14757 O O . THR A 1 92 ? -9.131 -3.141 -5.974 1.00 0.00 92 THR A O 9
ATOM 14768 N N . PRO A 1 93 ? -9.137 -2.006 -7.923 1.00 0.00 93 PRO A N 9
ATOM 14769 C CA . PRO A 1 93 ? -10.590 -1.787 -7.933 1.00 0.00 93 PRO A CA 9
ATOM 14770 C C . PRO A 1 93 ? -11.391 -3.086 -7.839 1.00 0.00 93 PRO A C 9
ATOM 14771 O O . PRO A 1 93 ? -10.831 -4.187 -7.847 1.00 0.00 93 PRO A O 9
ATOM 14782 N N . LEU A 1 94 ? -12.707 -2.945 -7.791 1.00 0.00 94 LEU A N 9
ATOM 14783 C CA . LEU A 1 94 ? -13.611 -4.084 -7.686 1.00 0.00 94 LEU A CA 9
ATOM 14784 C C . LEU A 1 94 ? -13.497 -4.998 -8.900 1.00 0.00 94 LEU A C 9
ATOM 14785 O O . LEU A 1 94 ? -13.088 -4.572 -9.983 1.00 0.00 94 LEU A O 9
ATOM 14801 N N . GLU A 1 95 ? -13.874 -6.250 -8.709 1.00 0.00 95 GLU A N 9
ATOM 14802 C CA . GLU A 1 95 ? -13.823 -7.240 -9.768 1.00 0.00 95 GLU A CA 9
ATOM 14803 C C . GLU A 1 95 ? -14.766 -8.387 -9.445 1.00 0.00 95 GLU A C 9
ATOM 14804 O O . GLU A 1 95 ? -15.168 -8.565 -8.293 1.00 0.00 95 GLU A O 9
ATOM 14816 N N . ASN A 1 96 ? -15.133 -9.144 -10.462 1.00 0.00 96 ASN A N 9
ATOM 14817 C CA . ASN A 1 96 ? -16.012 -10.283 -10.275 1.00 0.00 96 ASN A CA 9
ATOM 14818 C C . ASN A 1 96 ? -15.213 -11.448 -9.710 1.00 0.00 96 ASN A C 9
ATOM 14819 O O . ASN A 1 96 ? -14.052 -11.635 -10.137 1.00 0.00 96 ASN A O 9
ATOM 14831 N N . SER B 2 1 ? -1.862 -17.974 2.586 1.00 0.00 101 SER B N 9
ATOM 14832 C CA . SER B 2 1 ? -1.717 -16.510 2.480 1.00 0.00 101 SER B CA 9
ATOM 14833 C C . SER B 2 1 ? -1.957 -15.863 3.837 1.00 0.00 101 SER B C 9
ATOM 14834 O O . SER B 2 1 ? -2.840 -16.292 4.580 1.00 0.00 101 SER B O 9
ATOM 14844 N N . TRP B 2 2 ? -1.154 -14.845 4.157 1.00 0.00 102 TRP B N 9
ATOM 14845 C CA . TRP B 2 2 ? -1.250 -14.140 5.431 1.00 0.00 102 TRP B CA 9
ATOM 14846 C C . TRP B 2 2 ? -0.860 -15.093 6.558 1.00 0.00 102 TRP B C 9
ATOM 14847 O O . TRP B 2 2 ? -1.565 -15.238 7.557 1.00 0.00 102 TRP B O 9
ATOM 14868 N N . GLU B 2 3 ? 0.272 -15.752 6.369 1.00 0.00 103 GLU B N 9
ATOM 14869 C CA . GLU B 2 3 ? 0.781 -16.703 7.342 1.00 0.00 103 GLU B CA 9
ATOM 14870 C C . GLU B 2 3 ? 1.368 -15.992 8.556 1.00 0.00 103 GLU B C 9
ATOM 14871 O O . GLU B 2 3 ? 1.478 -16.583 9.632 1.00 0.00 103 GLU B O 9
ATOM 14883 N N . SER B 2 4 ? 1.746 -14.726 8.380 1.00 0.00 104 SER B N 9
ATOM 14884 C CA . SER B 2 4 ? 2.322 -13.944 9.468 1.00 0.00 104 SER B CA 9
ATOM 14885 C C . SER B 2 4 ? 2.455 -12.469 9.092 1.00 0.00 104 SER B C 9
ATOM 14886 O O . SER B 2 4 ? 2.165 -12.071 7.961 1.00 0.00 104 SER B O 9
ATOM 14894 N N . HIS B 2 5 ? 2.908 -11.672 10.054 1.00 0.00 105 HIS B N 9
ATOM 14895 C CA . HIS B 2 5 ? 3.117 -10.242 9.863 1.00 0.00 105 HIS B CA 9
ATOM 14896 C C . HIS B 2 5 ? 4.605 -9.935 9.937 1.00 0.00 105 HIS B C 9
ATOM 14897 O O . HIS B 2 5 ? 5.012 -8.825 10.282 1.00 0.00 105 HIS B O 9
ATOM 14911 N N . LYS B 2 6 ? 5.412 -10.927 9.587 1.00 0.00 106 LYS B N 9
ATOM 14912 C CA . LYS B 2 6 ? 6.868 -10.811 9.637 1.00 0.00 106 LYS B CA 9
ATOM 14913 C C . LYS B 2 6 ? 7.435 -9.971 8.486 1.00 0.00 106 LYS B C 9
ATOM 14914 O O . LYS B 2 6 ? 8.532 -10.237 7.993 1.00 0.00 106 LYS B O 9
ATOM 14933 N N . SER B 2 7 ? 6.693 -8.956 8.073 1.00 0.00 107 SER B N 9
ATOM 14934 C CA . SER B 2 7 ? 7.129 -8.069 7.007 1.00 0.00 107 SER B CA 9
ATOM 14935 C C . SER B 2 7 ? 7.386 -6.673 7.570 1.00 0.00 107 SER B C 9
ATOM 14936 O O . SER B 2 7 ? 7.641 -5.723 6.829 1.00 0.00 107 SER B O 9
ATOM 14944 N N . GLY B 2 8 ? 7.304 -6.560 8.893 1.00 0.00 108 GLY B N 9
ATOM 14945 C CA . GLY B 2 8 ? 7.521 -5.292 9.560 1.00 0.00 108 GLY B CA 9
ATOM 14946 C C . GLY B 2 8 ? 6.635 -5.143 10.775 1.00 0.00 108 GLY B C 9
ATOM 14947 O O . GLY B 2 8 ? 6.112 -6.135 11.288 1.00 0.00 108 GLY B O 9
ATOM 14951 N N . GLY B 2 9 ? 6.460 -3.916 11.236 1.00 0.00 109 GLY B N 9
ATOM 14952 C CA . GLY B 2 9 ? 5.622 -3.675 12.391 1.00 0.00 109 GLY B CA 9
ATOM 14953 C C . GLY B 2 9 ? 4.393 -2.863 12.046 1.00 0.00 109 GLY B C 9
ATOM 14954 O O . GLY B 2 9 ? 3.368 -3.418 11.645 1.00 0.00 109 GLY B O 9
ATOM 14958 N N . GLU B 2 10 ? 4.500 -1.551 12.189 1.00 0.00 110 GLU B N 9
ATOM 14959 C CA . GLU B 2 10 ? 3.398 -0.648 11.893 1.00 0.00 110 GLU B CA 9
ATOM 14960 C C . GLU B 2 10 ? 3.933 0.751 11.593 1.00 0.00 110 GLU B C 9
ATOM 14961 O O . GLU B 2 10 ? 4.244 1.516 12.506 1.00 0.00 110 GLU B O 9
ATOM 14973 N N . THR B 2 11 ? 4.069 1.062 10.314 1.00 0.00 111 THR B N 9
ATOM 14974 C CA . THR B 2 11 ? 4.559 2.362 9.890 1.00 0.00 111 THR B CA 9
ATOM 14975 C C . THR B 2 11 ? 3.590 2.989 8.894 1.00 0.00 111 THR B C 9
ATOM 14976 O O . THR B 2 11 ? 3.800 2.927 7.682 1.00 0.00 111 THR B O 9
ATOM 14987 N N . ARG B 2 12 ? 2.511 3.557 9.412 1.00 0.00 112 ARG B N 9
ATOM 14988 C CA . ARG B 2 12 ? 1.510 4.201 8.573 1.00 0.00 112 ARG B CA 9
ATOM 14989 C C . ARG B 2 12 ? 2.084 5.463 7.925 1.00 0.00 112 ARG B C 9
ATOM 14990 O O . ARG B 2 12 ? 3.113 5.985 8.369 1.00 0.00 112 ARG B O 9
ATOM 15011 N N . LEU B 2 13 ? 1.422 5.945 6.883 1.00 0.00 113 LEU B N 9
ATOM 15012 C CA . LEU B 2 13 ? 1.879 7.127 6.162 1.00 0.00 113 LEU B CA 9
ATOM 15013 C C . LEU B 2 13 ? 1.268 8.390 6.753 1.00 0.00 113 LEU B C 9
ATOM 15014 O O . LEU B 2 13 ? 0.482 9.062 6.051 1.00 0.00 113 LEU B O 9
ATOM 15031 N N . GLY A 1 1 ? -9.910 -10.978 -12.837 1.00 0.00 1 GLY A N 10
ATOM 15032 C CA . GLY A 1 1 ? -9.389 -9.753 -12.184 1.00 0.00 1 GLY A CA 10
ATOM 15033 C C . GLY A 1 1 ? -9.592 -8.521 -13.040 1.00 0.00 1 GLY A C 10
ATOM 15034 O O . GLY A 1 1 ? -10.719 -8.200 -13.420 1.00 0.00 1 GLY A O 10
ATOM 15040 N N . GLY A 1 2 ? -8.507 -7.827 -13.347 1.00 0.00 2 GLY A N 10
ATOM 15041 C CA . GLY A 1 2 ? -8.594 -6.637 -14.165 1.00 0.00 2 GLY A CA 10
ATOM 15042 C C . GLY A 1 2 ? -7.230 -6.154 -14.605 1.00 0.00 2 GLY A C 10
ATOM 15043 O O . GLY A 1 2 ? -6.227 -6.846 -14.409 1.00 0.00 2 GLY A O 10
ATOM 15047 N N . SER A 1 3 ? -7.185 -4.975 -15.206 1.00 0.00 3 SER A N 10
ATOM 15048 C CA . SER A 1 3 ? -5.934 -4.400 -15.670 1.00 0.00 3 SER A CA 10
ATOM 15049 C C . SER A 1 3 ? -5.974 -2.878 -15.557 1.00 0.00 3 SER A C 10
ATOM 15050 O O . SER A 1 3 ? -7.054 -2.286 -15.507 1.00 0.00 3 SER A O 10
ATOM 15058 N N . MET A 1 4 ? -4.790 -2.259 -15.511 1.00 0.00 4 MET A N 10
ATOM 15059 C CA . MET A 1 4 ? -4.661 -0.803 -15.403 1.00 0.00 4 MET A CA 10
ATOM 15060 C C . MET A 1 4 ? -5.248 -0.300 -14.089 1.00 0.00 4 MET A C 10
ATOM 15061 O O . MET A 1 4 ? -6.372 0.200 -14.043 1.00 0.00 4 MET A O 10
ATOM 15075 N N . ARG A 1 5 ? -4.483 -0.455 -13.020 1.00 0.00 5 ARG A N 10
ATOM 15076 C CA . ARG A 1 5 ? -4.918 -0.018 -11.703 1.00 0.00 5 ARG A CA 10
ATOM 15077 C C . ARG A 1 5 ? -4.877 1.507 -11.626 1.00 0.00 5 ARG A C 10
ATOM 15078 O O . ARG A 1 5 ? -3.943 2.123 -12.137 1.00 0.00 5 ARG A O 10
ATOM 15099 N N . PRO A 1 6 ? -5.879 2.144 -11.000 1.00 0.00 6 PRO A N 10
ATOM 15100 C CA . PRO A 1 6 ? -5.954 3.602 -10.884 1.00 0.00 6 PRO A CA 10
ATOM 15101 C C . PRO A 1 6 ? -5.222 4.137 -9.655 1.00 0.00 6 PRO A C 10
ATOM 15102 O O . PRO A 1 6 ? -5.656 3.909 -8.520 1.00 0.00 6 PRO A O 10
ATOM 15113 N N . PRO A 1 7 ? -4.084 4.830 -9.850 1.00 0.00 7 PRO A N 10
ATOM 15114 C CA . PRO A 1 7 ? -3.319 5.402 -8.747 1.00 0.00 7 PRO A CA 10
ATOM 15115 C C . PRO A 1 7 ? -3.986 6.612 -8.128 1.00 0.00 7 PRO A C 10
ATOM 15116 O O . PRO A 1 7 ? -4.245 7.611 -8.800 1.00 0.00 7 PRO A O 10
ATOM 15127 N N . ILE A 1 8 ? -4.254 6.513 -6.850 1.00 0.00 8 ILE A N 10
ATOM 15128 C CA . ILE A 1 8 ? -4.848 7.589 -6.113 1.00 0.00 8 ILE A CA 10
ATOM 15129 C C . ILE A 1 8 ? -3.760 8.554 -5.697 1.00 0.00 8 ILE A C 10
ATOM 15130 O O . ILE A 1 8 ? -2.900 8.220 -4.886 1.00 0.00 8 ILE A O 10
ATOM 15146 N N . ILE A 1 9 ? -3.766 9.725 -6.279 1.00 0.00 9 ILE A N 10
ATOM 15147 C CA . ILE A 1 9 ? -2.758 10.712 -5.966 1.00 0.00 9 ILE A CA 10
ATOM 15148 C C . ILE A 1 9 ? -3.053 11.379 -4.631 1.00 0.00 9 ILE A C 10
ATOM 15149 O O . ILE A 1 9 ? -3.926 12.248 -4.546 1.00 0.00 9 ILE A O 10
ATOM 15165 N N . ILE A 1 10 ? -2.358 10.950 -3.581 1.00 0.00 10 ILE A N 10
ATOM 15166 C CA . ILE A 1 10 ? -2.531 11.566 -2.278 1.00 0.00 10 ILE A CA 10
ATOM 15167 C C . ILE A 1 10 ? -1.790 12.888 -2.309 1.00 0.00 10 ILE A C 10
ATOM 15168 O O . ILE A 1 10 ? -0.953 13.102 -3.178 1.00 0.00 10 ILE A O 10
ATOM 15184 N N . HIS A 1 11 ? -2.078 13.758 -1.373 1.00 0.00 11 HIS A N 10
ATOM 15185 C CA . HIS A 1 11 ? -1.419 15.035 -1.300 1.00 0.00 11 HIS A CA 10
ATOM 15186 C C . HIS A 1 11 ? -1.184 15.353 0.165 1.00 0.00 11 HIS A C 10
ATOM 15187 O O . HIS A 1 11 ? -2.122 15.628 0.914 1.00 0.00 11 HIS A O 10
ATOM 15201 N N . ARG A 1 12 ? 0.068 15.256 0.576 1.00 0.00 12 ARG A N 10
ATOM 15202 C CA . ARG A 1 12 ? 0.447 15.502 1.949 1.00 0.00 12 ARG A CA 10
ATOM 15203 C C . ARG A 1 12 ? 0.141 16.937 2.355 1.00 0.00 12 ARG A C 10
ATOM 15204 O O . ARG A 1 12 ? 0.781 17.878 1.890 1.00 0.00 12 ARG A O 10
ATOM 15225 N N . ALA A 1 13 ? -0.847 17.090 3.226 1.00 0.00 13 ALA A N 10
ATOM 15226 C CA . ALA A 1 13 ? -1.250 18.401 3.717 1.00 0.00 13 ALA A CA 10
ATOM 15227 C C . ALA A 1 13 ? -0.335 18.860 4.847 1.00 0.00 13 ALA A C 10
ATOM 15228 O O . ALA A 1 13 ? -0.795 19.324 5.890 1.00 0.00 13 ALA A O 10
ATOM 15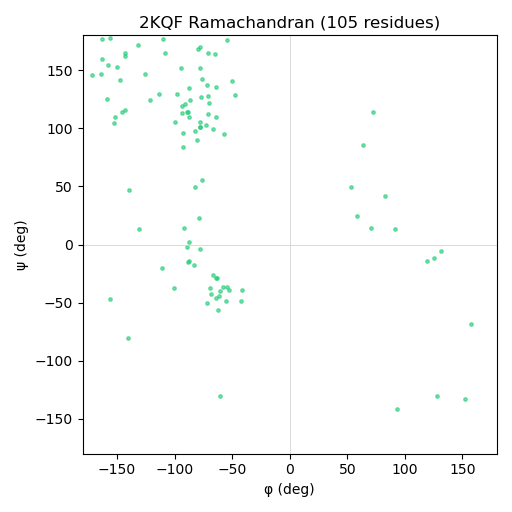235 N N . GLY A 1 14 ? 0.969 18.715 4.637 1.00 0.00 14 GLY A N 10
ATOM 15236 C CA . GLY A 1 14 ? 1.940 19.108 5.642 1.00 0.00 14 GLY A CA 10
ATOM 15237 C C . GLY A 1 14 ? 2.044 18.112 6.780 1.00 0.00 14 GLY A C 10
ATOM 15238 O O . GLY A 1 14 ? 2.822 18.306 7.714 1.00 0.00 14 GLY A O 10
ATOM 15242 N N . LYS A 1 15 ? 1.254 17.050 6.710 1.00 0.00 15 LYS A N 10
ATOM 15243 C CA . LYS A 1 15 ? 1.264 16.026 7.744 1.00 0.00 15 LYS A CA 10
ATOM 15244 C C . LYS A 1 15 ? 1.652 14.665 7.172 1.00 0.00 15 LYS A C 10
ATOM 15245 O O . LYS A 1 15 ? 2.816 14.273 7.230 1.00 0.00 15 LYS A O 10
ATOM 15264 N N . LYS A 1 16 ? 0.686 13.967 6.588 1.00 0.00 16 LYS A N 10
ATOM 15265 C CA . LYS A 1 16 ? 0.931 12.645 6.026 1.00 0.00 16 LYS A CA 10
ATOM 15266 C C . LYS A 1 16 ? -0.079 12.330 4.931 1.00 0.00 16 LYS A C 10
ATOM 15267 O O . LYS A 1 16 ? -0.921 13.168 4.601 1.00 0.00 16 LYS A O 10
ATOM 15286 N N . TYR A 1 17 ? 0.027 11.136 4.359 1.00 0.00 17 TYR A N 10
ATOM 15287 C CA . TYR A 1 17 ? -0.872 10.700 3.295 1.00 0.00 17 TYR A CA 10
ATOM 15288 C C . TYR A 1 17 ? -2.103 10.036 3.887 1.00 0.00 17 TYR A C 10
ATOM 15289 O O . TYR A 1 17 ? -2.951 9.512 3.168 1.00 0.00 17 TYR A O 10
ATOM 15307 N N . GLY A 1 18 ? -2.183 10.084 5.207 1.00 0.00 18 GLY A N 10
ATOM 15308 C CA . GLY A 1 18 ? -3.311 9.561 5.940 1.00 0.00 18 GLY A CA 10
ATOM 15309 C C . GLY A 1 18 ? -3.702 8.127 5.656 1.00 0.00 18 GLY A C 10
ATOM 15310 O O . GLY A 1 18 ? -4.868 7.857 5.433 1.00 0.00 18 GLY A O 10
ATOM 15314 N N . PHE A 1 19 ? -2.759 7.215 5.669 1.00 0.00 19 PHE A N 10
ATOM 15315 C CA . PHE A 1 19 ? -3.085 5.794 5.481 1.00 0.00 19 PHE A CA 10
ATOM 15316 C C . PHE A 1 19 ? -1.953 4.865 5.895 1.00 0.00 19 PHE A C 10
ATOM 15317 O O . PHE A 1 19 ? -0.772 5.179 5.790 1.00 0.00 19 PHE A O 10
ATOM 15334 N N . THR A 1 20 ? -2.371 3.716 6.383 1.00 0.00 20 THR A N 10
ATOM 15335 C CA . THR A 1 20 ? -1.471 2.665 6.862 1.00 0.00 20 THR A CA 10
ATOM 15336 C C . THR A 1 20 ? -1.125 1.647 5.767 1.00 0.00 20 THR A C 10
ATOM 15337 O O . THR A 1 20 ? -2.004 0.931 5.284 1.00 0.00 20 THR A O 10
ATOM 15348 N N . LEU A 1 21 ? 0.150 1.583 5.376 1.00 0.00 21 LEU A N 10
ATOM 15349 C CA . LEU A 1 21 ? 0.584 0.621 4.361 1.00 0.00 21 LEU A CA 10
ATOM 15350 C C . LEU A 1 21 ? 0.990 -0.698 5.015 1.00 0.00 21 LEU A C 10
ATOM 15351 O O . LEU A 1 21 ? 2.160 -0.917 5.311 1.00 0.00 21 LEU A O 10
ATOM 15367 N N . ARG A 1 22 ? 0.012 -1.555 5.267 1.00 0.00 22 ARG A N 10
ATOM 15368 C CA . ARG A 1 22 ? 0.266 -2.853 5.884 1.00 0.00 22 ARG A CA 10
ATOM 15369 C C . ARG A 1 22 ? 1.030 -3.761 4.922 1.00 0.00 22 ARG A C 10
ATOM 15370 O O . ARG A 1 22 ? 0.726 -3.792 3.731 1.00 0.00 22 ARG A O 10
ATOM 15391 N N . ALA A 1 23 ? 1.985 -4.520 5.446 1.00 0.00 23 ALA A N 10
ATOM 15392 C CA . ALA A 1 23 ? 2.779 -5.430 4.622 1.00 0.00 23 ALA A CA 10
ATOM 15393 C C . ALA A 1 23 ? 2.344 -6.869 4.849 1.00 0.00 23 ALA A C 10
ATOM 15394 O O . ALA A 1 23 ? 2.104 -7.268 5.986 1.00 0.00 23 ALA A O 10
ATOM 15401 N N . ILE A 1 24 ? 2.254 -7.651 3.783 1.00 0.00 24 ILE A N 10
ATOM 15402 C CA . ILE A 1 24 ? 1.841 -9.043 3.904 1.00 0.00 24 ILE A CA 10
ATOM 15403 C C . ILE A 1 24 ? 2.595 -9.941 2.936 1.00 0.00 24 ILE A C 10
ATOM 15404 O O . ILE A 1 24 ? 2.913 -9.547 1.813 1.00 0.00 24 ILE A O 10
ATOM 15420 N N . ARG A 1 25 ? 2.879 -11.153 3.386 1.00 0.00 25 ARG A N 10
ATOM 15421 C CA . ARG A 1 25 ? 3.579 -12.131 2.575 1.00 0.00 25 ARG A CA 10
ATOM 15422 C C . ARG A 1 25 ? 2.661 -13.314 2.303 1.00 0.00 25 ARG A C 10
ATOM 15423 O O . ARG A 1 25 ? 2.612 -14.269 3.081 1.00 0.00 25 ARG A O 10
ATOM 15444 N N . VAL A 1 26 ? 1.923 -13.235 1.208 1.00 0.00 26 VAL A N 10
ATOM 15445 C CA . VAL A 1 26 ? 0.988 -14.289 0.836 1.00 0.00 26 VAL A CA 10
ATOM 15446 C C . VAL A 1 26 ? 1.722 -15.499 0.266 1.00 0.00 26 VAL A C 10
ATOM 15447 O O . VAL A 1 26 ? 2.401 -15.408 -0.759 1.00 0.00 26 VAL A O 10
ATOM 15460 N N . TYR A 1 27 ? 1.587 -16.626 0.943 1.00 0.00 27 TYR A N 10
ATOM 15461 C CA . TYR A 1 27 ? 2.241 -17.858 0.521 1.00 0.00 27 TYR A CA 10
ATOM 15462 C C . TYR A 1 27 ? 1.493 -18.513 -0.633 1.00 0.00 27 TYR A C 10
ATOM 15463 O O . TYR A 1 27 ? 0.301 -18.268 -0.836 1.00 0.00 27 TYR A O 10
ATOM 15481 N N . MET A 1 28 ? 2.203 -19.327 -1.402 1.00 0.00 28 MET A N 10
ATOM 15482 C CA . MET A 1 28 ? 1.609 -20.018 -2.538 1.00 0.00 28 MET A CA 10
ATOM 15483 C C . MET A 1 28 ? 2.063 -21.474 -2.584 1.00 0.00 28 MET A C 10
ATOM 15484 O O . MET A 1 28 ? 2.981 -21.830 -3.325 1.00 0.00 28 MET A O 10
ATOM 15498 N N . GLY A 1 29 ? 1.436 -22.307 -1.772 1.00 0.00 29 GLY A N 10
ATOM 15499 C CA . GLY A 1 29 ? 1.786 -23.710 -1.742 1.00 0.00 29 GLY A CA 10
ATOM 15500 C C . GLY A 1 29 ? 2.324 -24.140 -0.397 1.00 0.00 29 GLY A C 10
ATOM 15501 O O . GLY A 1 29 ? 2.066 -23.493 0.618 1.00 0.00 29 GLY A O 10
ATOM 15505 N N . ASP A 1 30 ? 3.077 -25.231 -0.386 1.00 0.00 30 ASP A N 10
ATOM 15506 C CA . ASP A 1 30 ? 3.652 -25.758 0.850 1.00 0.00 30 ASP A CA 10
ATOM 15507 C C . ASP A 1 30 ? 5.059 -25.221 1.071 1.00 0.00 30 ASP A C 10
ATOM 15508 O O . ASP A 1 30 ? 5.579 -25.249 2.187 1.00 0.00 30 ASP A O 10
ATOM 15517 N N . SER A 1 31 ? 5.670 -24.734 0.005 1.00 0.00 31 SER A N 10
ATOM 15518 C CA . SER A 1 31 ? 7.016 -24.189 0.070 1.00 0.00 31 SER A CA 10
ATOM 15519 C C . SER A 1 31 ? 7.026 -22.825 0.757 1.00 0.00 31 SER A C 10
ATOM 15520 O O . SER A 1 31 ? 5.972 -22.250 1.037 1.00 0.00 31 SER A O 10
ATOM 15528 N N . ASP A 1 32 ? 8.220 -22.306 1.018 1.00 0.00 32 ASP A N 10
ATOM 15529 C CA . ASP A 1 32 ? 8.374 -21.004 1.665 1.00 0.00 32 ASP A CA 10
ATOM 15530 C C . ASP A 1 32 ? 8.217 -19.872 0.646 1.00 0.00 32 ASP A C 10
ATOM 15531 O O . ASP A 1 32 ? 8.704 -18.760 0.843 1.00 0.00 32 ASP A O 10
ATOM 15540 N N . VAL A 1 33 ? 7.549 -20.173 -0.458 1.00 0.00 33 VAL A N 10
ATOM 15541 C CA . VAL A 1 33 ? 7.317 -19.190 -1.497 1.00 0.00 33 VAL A CA 10
ATOM 15542 C C . VAL A 1 33 ? 6.128 -18.315 -1.143 1.00 0.00 33 VAL A C 10
ATOM 15543 O O . VAL A 1 33 ? 5.037 -18.804 -0.837 1.00 0.00 33 VAL A O 10
ATOM 15556 N N . TYR A 1 34 ? 6.355 -17.025 -1.189 1.00 0.00 34 TYR A N 10
ATOM 15557 C CA . TYR A 1 34 ? 5.325 -16.056 -0.874 1.00 0.00 34 TYR A CA 10
ATOM 15558 C C . TYR A 1 34 ? 5.508 -14.800 -1.705 1.00 0.00 34 TYR A C 10
ATOM 15559 O O . TYR A 1 34 ? 6.602 -14.526 -2.196 1.00 0.00 34 TYR A O 10
ATOM 15577 N N . THR A 1 35 ? 4.437 -14.052 -1.876 1.00 0.00 35 THR A N 10
ATOM 15578 C CA . THR A 1 35 ? 4.502 -12.813 -2.617 1.00 0.00 35 THR A CA 10
ATOM 15579 C C . THR A 1 35 ? 4.359 -11.645 -1.655 1.00 0.00 35 THR A C 10
ATOM 15580 O O . THR A 1 35 ? 3.407 -11.583 -0.872 1.00 0.00 35 THR A O 10
ATOM 15591 N N . VAL A 1 36 ? 5.323 -10.750 -1.683 1.00 0.00 36 VAL A N 10
ATOM 15592 C CA . VAL A 1 36 ? 5.314 -9.598 -0.799 1.00 0.00 36 VAL A CA 10
ATOM 15593 C C . VAL A 1 36 ? 4.439 -8.490 -1.365 1.00 0.00 36 VAL A C 10
ATOM 15594 O O . VAL A 1 36 ? 4.844 -7.776 -2.285 1.00 0.00 36 VAL A O 10
ATOM 15607 N N . HIS A 1 37 ? 3.241 -8.366 -0.813 1.00 0.00 37 HIS A N 10
ATOM 15608 C CA . HIS A 1 37 ? 2.296 -7.349 -1.245 1.00 0.00 37 HIS A CA 10
ATOM 15609 C C . HIS A 1 37 ? 2.044 -6.368 -0.109 1.00 0.00 37 HIS A C 10
ATOM 15610 O O . HIS A 1 37 ? 2.634 -6.490 0.968 1.00 0.00 37 HIS A O 10
ATOM 15624 N N . HIS A 1 38 ? 1.129 -5.438 -0.332 1.00 0.00 38 HIS A N 10
ATOM 15625 C CA . HIS A 1 38 ? 0.788 -4.435 0.667 1.00 0.00 38 HIS A CA 10
ATOM 15626 C C . HIS A 1 38 ? -0.669 -4.052 0.516 1.00 0.00 38 HIS A C 10
ATOM 15627 O O . HIS A 1 38 ? -1.227 -4.123 -0.581 1.00 0.00 38 HIS A O 10
ATOM 15641 N N . MET A 1 39 ? -1.275 -3.611 1.603 1.00 0.00 39 MET A N 10
ATOM 15642 C CA . MET A 1 39 ? -2.680 -3.240 1.592 1.00 0.00 39 MET A CA 10
ATOM 15643 C C . MET A 1 39 ? -2.931 -2.127 2.590 1.00 0.00 39 MET A C 10
ATOM 15644 O O . MET A 1 39 ? -2.345 -2.107 3.674 1.00 0.00 39 MET A O 10
ATOM 15658 N N . VAL A 1 40 ? -3.783 -1.189 2.214 1.00 0.00 40 VAL A N 10
ATOM 15659 C CA . VAL A 1 40 ? -4.112 -0.084 3.087 1.00 0.00 40 VAL A CA 10
ATOM 15660 C C . VAL A 1 40 ? -4.998 -0.579 4.227 1.00 0.00 40 VAL A C 10
ATOM 15661 O O . VAL A 1 40 ? -6.183 -0.871 4.049 1.00 0.00 40 VAL A O 10
ATOM 15674 N N . TRP A 1 41 ? -4.384 -0.696 5.389 1.00 0.00 41 TRP A N 10
ATOM 15675 C CA . TRP A 1 41 ? -5.053 -1.185 6.583 1.00 0.00 41 TRP A CA 10
ATOM 15676 C C . TRP A 1 41 ? -6.066 -0.186 7.099 1.00 0.00 41 TRP A C 10
ATOM 15677 O O . TRP A 1 41 ? -7.182 -0.542 7.473 1.00 0.00 41 TRP A O 10
ATOM 15698 N N . HIS A 1 42 ? -5.668 1.066 7.090 1.00 0.00 42 HIS A N 10
ATOM 15699 C CA . HIS A 1 42 ? -6.518 2.139 7.571 1.00 0.00 42 HIS A CA 10
ATOM 15700 C C . HIS A 1 42 ? -6.127 3.441 6.923 1.00 0.00 42 HIS A C 10
ATOM 15701 O O . HIS A 1 42 ? -4.950 3.770 6.849 1.00 0.00 42 HIS A O 10
ATOM 15715 N N . VAL A 1 43 ? -7.107 4.164 6.435 1.00 0.00 43 VAL A N 10
ATOM 15716 C CA . VAL A 1 43 ? -6.845 5.436 5.808 1.00 0.00 43 VAL A CA 10
ATOM 15717 C C . VAL A 1 43 ? -7.720 6.525 6.422 1.00 0.00 43 VAL A C 10
ATOM 15718 O O . VAL A 1 43 ? -8.927 6.355 6.608 1.00 0.00 43 VAL A O 10
ATOM 15731 N N . GLU A 1 44 ? -7.067 7.611 6.791 1.00 0.00 44 GLU A N 10
ATOM 15732 C CA . GLU A 1 44 ? -7.701 8.752 7.407 1.00 0.00 44 GLU A CA 10
ATOM 15733 C C . GLU A 1 44 ? -8.639 9.464 6.446 1.00 0.00 44 GLU A C 10
ATOM 15734 O O . GLU A 1 44 ? -8.204 10.055 5.453 1.00 0.00 44 GLU A O 10
ATOM 15746 N N . ASP A 1 45 ? -9.920 9.439 6.771 1.00 0.00 45 ASP A N 10
ATOM 15747 C CA . ASP A 1 45 ? -10.945 10.077 5.957 1.00 0.00 45 ASP A CA 10
ATOM 15748 C C . ASP A 1 45 ? -11.059 11.560 6.300 1.00 0.00 45 ASP A C 10
ATOM 15749 O O . ASP A 1 45 ? -12.143 12.143 6.264 1.00 0.00 45 ASP A O 10
ATOM 15758 N N . GLY A 1 46 ? -9.923 12.168 6.605 1.00 0.00 46 GLY A N 10
ATOM 15759 C CA . GLY A 1 46 ? -9.901 13.567 6.969 1.00 0.00 46 GLY A CA 10
ATOM 15760 C C . GLY A 1 46 ? -9.460 14.482 5.845 1.00 0.00 46 GLY A C 10
ATOM 15761 O O . GLY A 1 46 ? -9.839 15.654 5.815 1.00 0.00 46 GLY A O 10
ATOM 15765 N N . GLY A 1 47 ? -8.673 13.969 4.911 1.00 0.00 47 GLY A N 10
ATOM 15766 C CA . GLY A 1 47 ? -8.206 14.813 3.832 1.00 0.00 47 GLY A CA 10
ATOM 15767 C C . GLY A 1 47 ? -7.313 14.115 2.822 1.00 0.00 47 GLY A C 10
ATOM 15768 O O . GLY A 1 47 ? -7.588 14.185 1.627 1.00 0.00 47 GLY A O 10
ATOM 15772 N N . PRO A 1 48 ? -6.217 13.467 3.267 1.00 0.00 48 PRO A N 10
ATOM 15773 C CA . PRO A 1 48 ? -5.259 12.773 2.376 1.00 0.00 48 PRO A CA 10
ATOM 15774 C C . PRO A 1 48 ? -5.832 11.656 1.478 1.00 0.00 48 PRO A C 10
ATOM 15775 O O . PRO A 1 48 ? -6.823 11.842 0.770 1.00 0.00 48 PRO A O 10
ATOM 15786 N N . ALA A 1 49 ? -5.167 10.494 1.527 1.00 0.00 49 ALA A N 10
ATOM 15787 C CA . ALA A 1 49 ? -5.496 9.327 0.709 1.00 0.00 49 ALA A CA 10
ATOM 15788 C C . ALA A 1 49 ? -6.992 9.024 0.609 1.00 0.00 49 ALA A C 10
ATOM 15789 O O . ALA A 1 49 ? -7.490 8.762 -0.483 1.00 0.00 49 ALA A O 10
ATOM 15796 N N . SER A 1 50 ? -7.718 9.110 1.714 1.00 0.00 50 SER A N 10
ATOM 15797 C CA . SER A 1 50 ? -9.144 8.785 1.702 1.00 0.00 50 SER A CA 10
ATOM 15798 C C . SER A 1 50 ? -9.950 9.701 0.786 1.00 0.00 50 SER A C 10
ATOM 15799 O O . SER A 1 50 ? -10.551 9.244 -0.188 1.00 0.00 50 SER A O 10
ATOM 15807 N N . GLU A 1 51 ? -9.955 10.991 1.102 1.00 0.00 51 GLU A N 10
ATOM 15808 C CA . GLU A 1 51 ? -10.712 11.974 0.326 1.00 0.00 51 GLU A CA 10
ATOM 15809 C C . GLU A 1 51 ? -10.209 12.043 -1.110 1.00 0.00 51 GLU A C 10
ATOM 15810 O O . GLU A 1 51 ? -10.931 12.461 -2.016 1.00 0.00 51 GLU A O 10
ATOM 15822 N N . ALA A 1 52 ? -8.968 11.622 -1.302 1.00 0.00 52 ALA A N 10
ATOM 15823 C CA . ALA A 1 52 ? -8.349 11.607 -2.617 1.00 0.00 52 ALA A CA 10
ATOM 15824 C C . ALA A 1 52 ? -8.966 10.516 -3.492 1.00 0.00 52 ALA A C 10
ATOM 15825 O O . ALA A 1 52 ? -8.935 10.602 -4.720 1.00 0.00 52 ALA A O 10
ATOM 15832 N N . GLY A 1 53 ? -9.525 9.490 -2.854 1.00 0.00 53 GLY A N 10
ATOM 15833 C CA . GLY A 1 53 ? -10.141 8.407 -3.591 1.00 0.00 53 GLY A CA 10
ATOM 15834 C C . GLY A 1 53 ? -9.803 7.039 -3.029 1.00 0.00 53 GLY A C 10
ATOM 15835 O O . GLY A 1 53 ? -10.443 6.046 -3.380 1.00 0.00 53 GLY A O 10
ATOM 15839 N N . LEU A 1 54 ? -8.785 6.980 -2.178 1.00 0.00 54 LEU A N 10
ATOM 15840 C CA . LEU A 1 54 ? -8.366 5.722 -1.571 1.00 0.00 54 LEU A CA 10
ATOM 15841 C C . LEU A 1 54 ? -9.407 5.228 -0.581 1.00 0.00 54 LEU A C 10
ATOM 15842 O O . LEU A 1 54 ? -9.642 5.849 0.457 1.00 0.00 54 LEU A O 10
ATOM 15858 N N . ARG A 1 55 ? -10.031 4.119 -0.919 1.00 0.00 55 ARG A N 10
ATOM 15859 C CA . ARG A 1 55 ? -11.023 3.513 -0.053 1.00 0.00 55 ARG A CA 10
ATOM 15860 C C . ARG A 1 55 ? -10.359 2.460 0.825 1.00 0.00 55 ARG A C 10
ATOM 15861 O O . ARG A 1 55 ? -9.685 1.563 0.317 1.00 0.00 55 ARG A O 10
ATOM 15882 N N . GLN A 1 56 ? -10.500 2.604 2.138 1.00 0.00 56 GLN A N 10
ATOM 15883 C CA . GLN A 1 56 ? -9.931 1.652 3.085 1.00 0.00 56 GLN A CA 10
ATOM 15884 C C . GLN A 1 56 ? -10.277 0.218 2.704 1.00 0.00 56 GLN A C 10
ATOM 15885 O O . GLN A 1 56 ? -11.424 -0.100 2.388 1.00 0.00 56 GLN A O 10
ATOM 15899 N N . GLY A 1 57 ? -9.275 -0.645 2.753 1.00 0.00 57 GLY A N 10
ATOM 15900 C CA . GLY A 1 57 ? -9.476 -2.030 2.398 1.00 0.00 57 GLY A CA 10
ATOM 15901 C C . GLY A 1 57 ? -9.239 -2.269 0.923 1.00 0.00 57 GLY A C 10
ATOM 15902 O O . GLY A 1 57 ? -10.140 -2.701 0.200 1.00 0.00 57 GLY A O 10
ATOM 15906 N N . ASP A 1 58 ? -8.022 -1.991 0.484 1.00 0.00 58 ASP A N 10
ATOM 15907 C CA . ASP A 1 58 ? -7.630 -2.164 -0.910 1.00 0.00 58 ASP A CA 10
ATOM 15908 C C . ASP A 1 58 ? -6.213 -2.714 -0.970 1.00 0.00 58 ASP A C 10
ATOM 15909 O O . ASP A 1 58 ? -5.426 -2.524 -0.040 1.00 0.00 58 ASP A O 10
ATOM 15918 N N . LEU A 1 59 ? -5.896 -3.385 -2.060 1.00 0.00 59 LEU A N 10
ATOM 15919 C CA . LEU A 1 59 ? -4.584 -3.977 -2.249 1.00 0.00 59 LEU A CA 10
ATOM 15920 C C . LEU A 1 59 ? -3.758 -3.117 -3.196 1.00 0.00 59 LEU A C 10
ATOM 15921 O O . LEU A 1 59 ? -4.185 -2.814 -4.310 1.00 0.00 59 LEU A O 10
ATOM 15937 N N . ILE A 1 60 ? -2.580 -2.719 -2.744 1.00 0.00 60 ILE A N 10
ATOM 15938 C CA . ILE A 1 60 ? -1.697 -1.883 -3.540 1.00 0.00 60 ILE A CA 10
ATOM 15939 C C . ILE A 1 60 ? -0.897 -2.737 -4.512 1.00 0.00 60 ILE A C 10
ATOM 15940 O O . ILE A 1 60 ? -0.205 -3.673 -4.111 1.00 0.00 60 ILE A O 10
ATOM 15956 N N . THR A 1 61 ? -1.022 -2.426 -5.789 1.00 0.00 61 THR A N 10
ATOM 15957 C CA . THR A 1 61 ? -0.314 -3.154 -6.821 1.00 0.00 61 THR A CA 10
ATOM 15958 C C . THR A 1 61 ? 0.922 -2.378 -7.277 1.00 0.00 61 THR A C 10
ATOM 15959 O O . THR A 1 61 ? 1.954 -2.968 -7.614 1.00 0.00 61 THR A O 10
ATOM 15970 N N . HIS A 1 62 ? 0.811 -1.052 -7.277 1.00 0.00 62 HIS A N 10
ATOM 15971 C CA . HIS A 1 62 ? 1.903 -0.186 -7.710 1.00 0.00 62 HIS A CA 10
ATOM 15972 C C . HIS A 1 62 ? 1.924 1.110 -6.911 1.00 0.00 62 HIS A C 10
ATOM 15973 O O . HIS A 1 62 ? 0.943 1.471 -6.261 1.00 0.00 62 HIS A O 10
ATOM 15987 N N . VAL A 1 63 ? 3.048 1.796 -6.958 1.00 0.00 63 VAL A N 10
ATOM 15988 C CA . VAL A 1 63 ? 3.202 3.071 -6.286 1.00 0.00 63 VAL A CA 10
ATOM 15989 C C . VAL A 1 63 ? 4.117 3.977 -7.107 1.00 0.00 63 VAL A C 10
ATOM 15990 O O . VAL A 1 63 ? 5.289 3.668 -7.313 1.00 0.00 63 VAL A O 10
ATOM 16003 N N . ASN A 1 64 ? 3.559 5.073 -7.614 1.00 0.00 64 ASN A N 10
ATOM 16004 C CA . ASN A 1 64 ? 4.312 6.029 -8.429 1.00 0.00 64 ASN A CA 10
ATOM 16005 C C . ASN A 1 64 ? 4.918 5.342 -9.645 1.00 0.00 64 ASN A C 10
ATOM 16006 O O . ASN A 1 64 ? 5.991 5.725 -10.123 1.00 0.00 64 ASN A O 10
ATOM 16017 N N . GLY A 1 65 ? 4.218 4.337 -10.152 1.00 0.00 65 GLY A N 10
ATOM 16018 C CA . GLY A 1 65 ? 4.708 3.596 -11.291 1.00 0.00 65 GLY A CA 10
ATOM 16019 C C . GLY A 1 65 ? 5.921 2.773 -10.920 1.00 0.00 65 GLY A C 10
ATOM 16020 O O . GLY A 1 65 ? 6.932 2.784 -11.622 1.00 0.00 65 GLY A O 10
ATOM 16024 N N . GLU A 1 66 ? 5.810 2.063 -9.807 1.00 0.00 66 GLU A N 10
ATOM 16025 C CA . GLU A 1 66 ? 6.877 1.238 -9.296 1.00 0.00 66 GLU A CA 10
ATOM 16026 C C . GLU A 1 66 ? 6.302 0.047 -8.544 1.00 0.00 66 GLU A C 10
ATOM 16027 O O . GLU A 1 66 ? 5.809 0.192 -7.424 1.00 0.00 66 GLU A O 10
ATOM 16039 N N . PRO A 1 67 ? 6.266 -1.113 -9.217 1.00 0.00 67 PRO A N 10
ATOM 16040 C CA . PRO A 1 67 ? 5.800 -2.370 -8.661 1.00 0.00 67 PRO A CA 10
ATOM 16041 C C . PRO A 1 67 ? 6.173 -2.534 -7.199 1.00 0.00 67 PRO A C 10
ATOM 16042 O O . PRO A 1 67 ? 7.344 -2.463 -6.817 1.00 0.00 67 PRO A O 10
ATOM 16053 N N . VAL A 1 68 ? 5.162 -2.764 -6.397 1.00 0.00 68 VAL A N 10
ATOM 16054 C CA . VAL A 1 68 ? 5.340 -2.934 -4.960 1.00 0.00 68 VAL A CA 10
ATOM 16055 C C . VAL A 1 68 ? 5.651 -4.377 -4.671 1.00 0.00 68 VAL A C 10
ATOM 16056 O O . VAL A 1 68 ? 6.025 -4.760 -3.566 1.00 0.00 68 VAL A O 10
ATOM 16069 N N . HIS A 1 69 ? 5.461 -5.153 -5.704 1.00 0.00 69 HIS A N 10
ATOM 16070 C CA . HIS A 1 69 ? 5.682 -6.561 -5.705 1.00 0.00 69 HIS A CA 10
ATOM 16071 C C . HIS A 1 69 ? 7.113 -6.898 -5.294 1.00 0.00 69 HIS A C 10
ATOM 16072 O O . HIS A 1 69 ? 8.037 -6.826 -6.109 1.00 0.00 69 HIS A O 10
ATOM 16086 N N . GLY A 1 70 ? 7.294 -7.245 -4.028 1.00 0.00 70 GLY A N 10
ATOM 16087 C CA . GLY A 1 70 ? 8.613 -7.580 -3.533 1.00 0.00 70 GLY A CA 10
ATOM 16088 C C . GLY A 1 70 ? 9.163 -6.526 -2.592 1.00 0.00 70 GLY A C 10
ATOM 16089 O O . GLY A 1 70 ? 10.233 -6.709 -2.008 1.00 0.00 70 GLY A O 10
ATOM 16093 N N . LEU A 1 71 ? 8.449 -5.414 -2.458 1.00 0.00 71 LEU A N 10
ATOM 16094 C CA . LEU A 1 71 ? 8.873 -4.335 -1.572 1.00 0.00 71 LEU A CA 10
ATOM 16095 C C . LEU A 1 71 ? 8.536 -4.668 -0.128 1.00 0.00 71 LEU A C 10
ATOM 16096 O O . LEU A 1 71 ? 7.456 -5.178 0.157 1.00 0.00 71 LEU A O 10
ATOM 16112 N N . VAL A 1 72 ? 9.453 -4.386 0.779 1.00 0.00 72 VAL A N 10
ATOM 16113 C CA . VAL A 1 72 ? 9.217 -4.630 2.191 1.00 0.00 72 VAL A CA 10
ATOM 16114 C C . VAL A 1 72 ? 8.365 -3.491 2.764 1.00 0.00 72 VAL A C 10
ATOM 16115 O O . VAL A 1 72 ? 8.140 -2.486 2.086 1.00 0.00 72 VAL A O 10
ATOM 16128 N N . HIS A 1 73 ? 7.889 -3.666 3.994 1.00 0.00 73 HIS A N 10
ATOM 16129 C CA . HIS A 1 73 ? 7.048 -2.675 4.678 1.00 0.00 73 HIS A CA 10
ATOM 16130 C C . HIS A 1 73 ? 7.564 -1.251 4.515 1.00 0.00 73 HIS A C 10
ATOM 16131 O O . HIS A 1 73 ? 6.855 -0.358 4.069 1.00 0.00 73 HIS A O 10
ATOM 16145 N N . THR A 1 74 ? 8.811 -1.062 4.874 1.00 0.00 74 THR A N 10
ATOM 16146 C CA . THR A 1 74 ? 9.433 0.246 4.844 1.00 0.00 74 THR A CA 10
ATOM 16147 C C . THR A 1 74 ? 9.750 0.730 3.431 1.00 0.00 74 THR A C 10
ATOM 16148 O O . THR A 1 74 ? 9.876 1.932 3.201 1.00 0.00 74 THR A O 10
ATOM 16159 N N . GLU A 1 75 ? 9.841 -0.188 2.481 1.00 0.00 75 GLU A N 10
ATOM 16160 C CA . GLU A 1 75 ? 10.159 0.181 1.114 1.00 0.00 75 GLU A CA 10
ATOM 16161 C C . GLU A 1 75 ? 9.024 0.968 0.466 1.00 0.00 75 GLU A C 10
ATOM 16162 O O . GLU A 1 75 ? 9.278 1.956 -0.223 1.00 0.00 75 GLU A O 10
ATOM 16174 N N . VAL A 1 76 ? 7.776 0.554 0.687 1.00 0.00 76 VAL A N 10
ATOM 16175 C CA . VAL A 1 76 ? 6.647 1.283 0.108 1.00 0.00 76 VAL A CA 10
ATOM 16176 C C . VAL A 1 76 ? 6.549 2.666 0.730 1.00 0.00 76 VAL A C 10
ATOM 16177 O O . VAL A 1 76 ? 6.348 3.658 0.031 1.00 0.00 76 VAL A O 10
ATOM 16190 N N . VAL A 1 77 ? 6.688 2.709 2.048 1.00 0.00 77 VAL A N 10
ATOM 16191 C CA . VAL A 1 77 ? 6.675 3.955 2.795 1.00 0.00 77 VAL A CA 10
ATOM 16192 C C . VAL A 1 77 ? 7.708 4.919 2.213 1.00 0.00 77 VAL A C 10
ATOM 16193 O O . VAL A 1 77 ? 7.409 6.084 1.944 1.00 0.00 77 VAL A O 10
ATOM 16206 N N . GLU A 1 78 ? 8.919 4.413 1.997 1.00 0.00 78 GLU A N 10
ATOM 16207 C CA . GLU A 1 78 ? 9.994 5.206 1.426 1.00 0.00 78 GLU A CA 10
ATOM 16208 C C . GLU A 1 78 ? 9.652 5.644 0.011 1.00 0.00 78 GLU A C 10
ATOM 16209 O O . GLU A 1 78 ? 9.864 6.798 -0.348 1.00 0.00 78 GLU A O 10
ATOM 16221 N N . LEU A 1 79 ? 9.139 4.713 -0.789 1.00 0.00 79 LEU A N 10
ATOM 16222 C CA . LEU A 1 79 ? 8.744 5.009 -2.166 1.00 0.00 79 LEU A CA 10
ATOM 16223 C C . LEU A 1 79 ? 7.789 6.200 -2.186 1.00 0.00 79 LEU A C 10
ATOM 16224 O O . LEU A 1 79 ? 7.885 7.084 -3.041 1.00 0.00 79 LEU A O 10
ATOM 16240 N N . ILE A 1 80 ? 6.884 6.220 -1.216 1.00 0.00 80 ILE A N 10
ATOM 16241 C CA . ILE A 1 80 ? 5.913 7.281 -1.093 1.00 0.00 80 ILE A CA 10
ATOM 16242 C C . ILE A 1 80 ? 6.572 8.587 -0.650 1.00 0.00 80 ILE A C 10
ATOM 16243 O O . ILE A 1 80 ? 6.411 9.621 -1.301 1.00 0.00 80 ILE A O 10
ATOM 16259 N N . LEU A 1 81 ? 7.320 8.533 0.451 1.00 0.00 81 LEU A N 10
ATOM 16260 C CA . LEU A 1 81 ? 8.007 9.714 0.975 1.00 0.00 81 LEU A CA 10
ATOM 16261 C C . LEU A 1 81 ? 8.949 10.316 -0.067 1.00 0.00 81 LEU A C 10
ATOM 16262 O O . LEU A 1 81 ? 9.066 11.540 -0.184 1.00 0.00 81 LEU A O 10
ATOM 16278 N N . LYS A 1 82 ? 9.607 9.443 -0.819 1.00 0.00 82 LYS A N 10
ATOM 16279 C CA . LYS A 1 82 ? 10.541 9.841 -1.862 1.00 0.00 82 LYS A CA 10
ATOM 16280 C C . LYS A 1 82 ? 9.867 10.696 -2.927 1.00 0.00 82 LYS A C 10
ATOM 16281 O O . LYS A 1 82 ? 10.461 11.642 -3.443 1.00 0.00 82 LYS A O 10
ATOM 16300 N N . SER A 1 83 ? 8.629 10.347 -3.246 1.00 0.00 83 SER A N 10
ATOM 16301 C CA . SER A 1 83 ? 7.854 11.059 -4.261 1.00 0.00 83 SER A CA 10
ATOM 16302 C C . SER A 1 83 ? 7.739 12.553 -3.950 1.00 0.00 83 SER A C 10
ATOM 16303 O O . SER A 1 83 ? 7.815 13.385 -4.856 1.00 0.00 83 SER A O 10
ATOM 16311 N N . GLY A 1 84 ? 7.557 12.897 -2.680 1.00 0.00 84 GLY A N 10
ATOM 16312 C CA . GLY A 1 84 ? 7.453 14.296 -2.313 1.00 0.00 84 GLY A CA 10
ATOM 16313 C C . GLY A 1 84 ? 6.194 14.611 -1.534 1.00 0.00 84 GLY A C 10
ATOM 16314 O O . GLY A 1 84 ? 5.749 13.811 -0.717 1.00 0.00 84 GLY A O 10
ATOM 16318 N N . ASN A 1 85 ? 5.599 15.765 -1.811 1.00 0.00 85 ASN A N 10
ATOM 16319 C CA . ASN A 1 85 ? 4.384 16.193 -1.111 1.00 0.00 85 ASN A CA 10
ATOM 16320 C C . ASN A 1 85 ? 3.142 15.440 -1.580 1.00 0.00 85 ASN A C 10
ATOM 16321 O O . ASN A 1 85 ? 2.029 15.745 -1.162 1.00 0.00 85 ASN A O 10
ATOM 16332 N N . LYS A 1 86 ? 3.333 14.458 -2.439 1.00 0.00 86 LYS A N 10
ATOM 16333 C CA . LYS A 1 86 ? 2.242 13.653 -2.938 1.00 0.00 86 LYS A CA 10
ATOM 16334 C C . LYS A 1 86 ? 2.766 12.373 -3.548 1.00 0.00 86 LYS A C 10
ATOM 16335 O O . LYS A 1 86 ? 3.972 12.219 -3.733 1.00 0.00 86 LYS A O 10
ATOM 16354 N N . VAL A 1 87 ? 1.852 11.472 -3.876 1.00 0.00 87 VAL A N 10
ATOM 16355 C CA . VAL A 1 87 ? 2.233 10.176 -4.450 1.00 0.00 87 VAL A CA 10
ATOM 16356 C C . VAL A 1 87 ? 1.046 9.442 -5.091 1.00 0.00 87 VAL A C 10
ATOM 16357 O O . VAL A 1 87 ? -0.093 9.565 -4.642 1.00 0.00 87 VAL A O 10
ATOM 16370 N N . ALA A 1 88 ? 1.340 8.694 -6.154 1.00 0.00 88 ALA A N 10
ATOM 16371 C CA . ALA A 1 88 ? 0.337 7.920 -6.890 1.00 0.00 88 ALA A CA 10
ATOM 16372 C C . ALA A 1 88 ? 0.268 6.477 -6.403 1.00 0.00 88 ALA A C 10
ATOM 16373 O O . ALA A 1 88 ? 1.024 5.623 -6.863 1.00 0.00 88 ALA A O 10
ATOM 16380 N N . ILE A 1 89 ? -0.634 6.201 -5.483 1.00 0.00 89 ILE A N 10
ATOM 16381 C CA . ILE A 1 89 ? -0.792 4.846 -4.961 1.00 0.00 89 ILE A CA 10
ATOM 16382 C C . ILE A 1 89 ? -1.785 4.054 -5.817 1.00 0.00 89 ILE A C 10
ATOM 16383 O O . ILE A 1 89 ? -2.961 4.397 -5.893 1.00 0.00 89 ILE A O 10
ATOM 16399 N N . SER A 1 90 ? -1.311 2.998 -6.462 1.00 0.00 90 SER A N 10
ATOM 16400 C CA . SER A 1 90 ? -2.158 2.187 -7.326 1.00 0.00 90 SER A CA 10
ATOM 16401 C C . SER A 1 90 ? -2.754 1.001 -6.572 1.00 0.00 90 SER A C 10
ATOM 16402 O O . SER A 1 90 ? -2.031 0.095 -6.155 1.00 0.00 90 SER A O 10
ATOM 16410 N N . THR A 1 91 ? -4.070 1.021 -6.391 1.00 0.00 91 THR A N 10
ATOM 16411 C CA . THR A 1 91 ? -4.763 -0.060 -5.707 1.00 0.00 91 THR A CA 10
ATOM 16412 C C . THR A 1 91 ? -5.552 -0.889 -6.717 1.00 0.00 91 THR A C 10
ATOM 16413 O O . THR A 1 91 ? -5.541 -0.580 -7.908 1.00 0.00 91 THR A O 10
ATOM 16424 N N . THR A 1 92 ? -6.247 -1.922 -6.260 1.00 0.00 92 THR A N 10
ATOM 16425 C CA . THR A 1 92 ? -6.993 -2.772 -7.176 1.00 0.00 92 THR A CA 10
ATOM 16426 C C . THR A 1 92 ? -8.507 -2.676 -6.957 1.00 0.00 92 THR A C 10
ATOM 16427 O O . THR A 1 92 ? -9.050 -3.218 -5.988 1.00 0.00 92 THR A O 10
ATOM 16438 N N . PRO A 1 93 ? -9.208 -1.954 -7.855 1.00 0.00 93 PRO A N 10
ATOM 16439 C CA . PRO A 1 93 ? -10.665 -1.798 -7.782 1.00 0.00 93 PRO A CA 10
ATOM 16440 C C . PRO A 1 93 ? -11.417 -3.129 -7.772 1.00 0.00 93 PRO A C 10
ATOM 16441 O O . PRO A 1 93 ? -10.829 -4.198 -7.929 1.00 0.00 93 PRO A O 10
ATOM 16452 N N . LEU A 1 94 ? -12.728 -3.040 -7.614 1.00 0.00 94 LEU A N 10
ATOM 16453 C CA . LEU A 1 94 ? -13.595 -4.209 -7.575 1.00 0.00 94 LEU A CA 10
ATOM 16454 C C . LEU A 1 94 ? -13.606 -4.942 -8.915 1.00 0.00 94 LEU A C 10
ATOM 16455 O O . LEU A 1 94 ? -13.220 -4.386 -9.948 1.00 0.00 94 LEU A O 10
ATOM 16471 N N . GLU A 1 95 ? -14.056 -6.190 -8.886 1.00 0.00 95 GLU A N 10
ATOM 16472 C CA . GLU A 1 95 ? -14.135 -7.013 -10.087 1.00 0.00 95 GLU A CA 10
ATOM 16473 C C . GLU A 1 95 ? -15.104 -8.167 -9.869 1.00 0.00 95 GLU A C 10
ATOM 16474 O O . GLU A 1 95 ? -15.336 -8.588 -8.732 1.00 0.00 95 GLU A O 10
ATOM 16486 N N . ASN A 1 96 ? -15.668 -8.670 -10.955 1.00 0.00 96 ASN A N 10
ATOM 16487 C CA . ASN A 1 96 ? -16.616 -9.777 -10.882 1.00 0.00 96 ASN A CA 10
ATOM 16488 C C . ASN A 1 96 ? -15.882 -11.097 -10.699 1.00 0.00 96 ASN A C 10
ATOM 16489 O O . ASN A 1 96 ? -14.682 -11.166 -11.044 1.00 0.00 96 ASN A O 10
ATOM 16501 N N . SER B 2 1 ? -4.964 -17.143 1.414 1.00 0.00 101 SER B N 10
ATOM 16502 C CA . SER B 2 1 ? -3.699 -17.456 2.112 1.00 0.00 101 SER B CA 10
ATOM 16503 C C . SER B 2 1 ? -3.196 -16.245 2.891 1.00 0.00 101 SER B C 10
ATOM 16504 O O . SER B 2 1 ? -2.885 -15.204 2.304 1.00 0.00 101 SER B O 10
ATOM 16514 N N . TRP B 2 2 ? -3.134 -16.385 4.214 1.00 0.00 102 TRP B N 10
ATOM 16515 C CA . TRP B 2 2 ? -2.668 -15.317 5.088 1.00 0.00 102 TRP B CA 10
ATOM 16516 C C . TRP B 2 2 ? -2.586 -15.811 6.528 1.00 0.00 102 TRP B C 10
ATOM 16517 O O . TRP B 2 2 ? -3.600 -16.166 7.134 1.00 0.00 102 TRP B O 10
ATOM 16538 N N . GLU B 2 3 ? -1.373 -15.843 7.064 1.00 0.00 103 GLU B N 10
ATOM 16539 C CA . GLU B 2 3 ? -1.161 -16.270 8.437 1.00 0.00 103 GLU B CA 10
ATOM 16540 C C . GLU B 2 3 ? -1.307 -15.078 9.380 1.00 0.00 103 GLU B C 10
ATOM 16541 O O . GLU B 2 3 ? -2.385 -14.828 9.923 1.00 0.00 103 GLU B O 10
ATOM 16553 N N . SER B 2 4 ? -0.222 -14.339 9.562 1.00 0.00 104 SER B N 10
ATOM 16554 C CA . SER B 2 4 ? -0.220 -13.162 10.421 1.00 0.00 104 SER B CA 10
ATOM 16555 C C . SER B 2 4 ? 0.582 -12.045 9.754 1.00 0.00 104 SER B C 10
ATOM 16556 O O . SER B 2 4 ? 0.809 -12.082 8.542 1.00 0.00 104 SER B O 10
ATOM 16564 N N . HIS B 2 5 ? 0.991 -11.051 10.528 1.00 0.00 105 HIS B N 10
ATOM 16565 C CA . HIS B 2 5 ? 1.775 -9.951 9.990 1.00 0.00 105 HIS B CA 10
ATOM 16566 C C . HIS B 2 5 ? 3.173 -9.945 10.601 1.00 0.00 105 HIS B C 10
ATOM 16567 O O . HIS B 2 5 ? 3.383 -9.446 11.706 1.00 0.00 105 HIS B O 10
ATOM 16581 N N . LYS B 2 6 ? 4.119 -10.521 9.879 1.00 0.00 106 LYS B N 10
ATOM 16582 C CA . LYS B 2 6 ? 5.506 -10.564 10.317 1.00 0.00 106 LYS B CA 10
ATOM 16583 C C . LYS B 2 6 ? 6.403 -10.104 9.180 1.00 0.00 106 LYS B C 10
ATOM 16584 O O . LYS B 2 6 ? 7.586 -10.442 9.118 1.00 0.00 106 LYS B O 10
ATOM 16603 N N . SER B 2 7 ? 5.813 -9.331 8.281 1.00 0.00 107 SER B N 10
ATOM 16604 C CA . SER B 2 7 ? 6.515 -8.803 7.121 1.00 0.00 107 SER B CA 10
ATOM 16605 C C . SER B 2 7 ? 7.123 -7.436 7.426 1.00 0.00 107 SER B C 10
ATOM 16606 O O . SER B 2 7 ? 7.681 -6.777 6.545 1.00 0.00 107 SER B O 10
ATOM 16614 N N . GLY B 2 8 ? 7.001 -7.017 8.676 1.00 0.00 108 GLY B N 10
ATOM 16615 C CA . GLY B 2 8 ? 7.528 -5.740 9.096 1.00 0.00 108 GLY B CA 10
ATOM 16616 C C . GLY B 2 8 ? 6.737 -5.166 10.248 1.00 0.00 108 GLY B C 10
ATOM 16617 O O . GLY B 2 8 ? 5.941 -5.872 10.868 1.00 0.00 108 GLY B O 10
ATOM 16621 N N . GLY B 2 9 ? 6.950 -3.890 10.532 1.00 0.00 109 GLY B N 10
ATOM 16622 C CA . GLY B 2 9 ? 6.241 -3.243 11.615 1.00 0.00 109 GLY B CA 10
ATOM 16623 C C . GLY B 2 9 ? 4.901 -2.689 11.172 1.00 0.00 109 GLY B C 10
ATOM 16624 O O . GLY B 2 9 ? 4.209 -3.297 10.357 1.00 0.00 109 GLY B O 10
ATOM 16628 N N . GLU B 2 10 ? 4.532 -1.539 11.711 1.00 0.00 110 GLU B N 10
ATOM 16629 C CA . GLU B 2 10 ? 3.268 -0.904 11.370 1.00 0.00 110 GLU B CA 10
ATOM 16630 C C . GLU B 2 10 ? 3.490 0.567 11.041 1.00 0.00 110 GLU B C 10
ATOM 16631 O O . GLU B 2 10 ? 2.693 1.433 11.414 1.00 0.00 110 GLU B O 10
ATOM 16643 N N . THR B 2 11 ? 4.586 0.835 10.346 1.00 0.00 111 THR B N 10
ATOM 16644 C CA . THR B 2 11 ? 4.933 2.185 9.940 1.00 0.00 111 THR B CA 10
ATOM 16645 C C . THR B 2 11 ? 3.960 2.666 8.868 1.00 0.00 111 THR B C 10
ATOM 16646 O O . THR B 2 11 ? 4.041 2.266 7.708 1.00 0.00 111 THR B O 10
ATOM 16657 N N . ARG B 2 12 ? 3.031 3.515 9.272 1.00 0.00 112 ARG B N 10
ATOM 16658 C CA . ARG B 2 12 ? 2.020 4.024 8.361 1.00 0.00 112 ARG B CA 10
ATOM 16659 C C . ARG B 2 12 ? 2.411 5.371 7.772 1.00 0.00 112 ARG B C 10
ATOM 16660 O O . ARG B 2 12 ? 3.351 6.024 8.235 1.00 0.00 112 ARG B O 10
ATOM 16681 N N . LEU B 2 13 ? 1.666 5.776 6.758 1.00 0.00 113 LEU B N 10
ATOM 16682 C CA . LEU B 2 13 ? 1.891 7.037 6.077 1.00 0.00 113 LEU B CA 10
ATOM 16683 C C . LEU B 2 13 ? 0.962 8.095 6.657 1.00 0.00 113 LEU B C 10
ATOM 16684 O O . LEU B 2 13 ? 0.910 8.218 7.899 1.00 0.00 113 LEU B O 10
#

Radius of gyration: 13.36 Å; Cα contacts (8 Å, |Δi|>4): 266; chains: 2; bounding box: 27×44×28 Å

Nearest PDB structures (foldseek):
  2kyl-assembly1_A  TM=8.655E-01  e=6.369E-14  Homo sapiens
  3ps4-assembly2_C  TM=8.954E-01  e=8.682E-12  Homo sapiens
  3khf-assembly3_A  TM=8.611E-01  e=3.009E-11  Homo sapiens
  3khf-assembly3_B  TM=8.686E-01  e=1.464E-10  Homo sapiens
  2pnt-assembly2_B  TM=8.741E-01  e=2.296E-06  Homo sapiens

InterPro domains:
  IPR000719 Protein kinase domain [PF00069] (512-785)
  IPR000719 Protein kinase domain [PS50011] (512-785)
  IPR000719 Protein kinase domain [SM00220] (512-785)
  IPR000961 AGC-kinase, C-terminal [PS51285] (786-854)
  IPR001478 PDZ domain [PS50106] (1104-1192)
  IPR001478 PDZ domain [SM00228] (1112-1192)
  IPR008271 Serine/threonine-protein kinase, active site [PS00108] (631-643)
  IPR011009 Protein kinase-like domain superfamily [SSF56112] (510-860)
  IPR015022 Microtubule-associated serine/threonine-protein kinase, pre-PK domain [PF08926] (201-475)
  IPR023142 Microtubule-associated serine/threonine-protein kinase, pre-PK domain superfamily [G3DSA:1.20.1480.20] (327-421)
  IPR023142 Microtubule-associated serine/threonine-protein kinase, pre-PK domain superfamily [SSF140482] (325-425)
  IPR036034 PDZ superfamily [G3DSA:2.30.42.10] (1100-1198)
  IPR036034 PDZ superfamily [SSF50156] (1101-1193)
  IPR037711 Microtubule-associated serine/threonine-protein kinase, catalytic domain [cd05609] (511-790)
  IPR041489 PDZ domain 6 [PF17820] (1140-1182)
  IPR050236 Serine/threonine-protein kinases, AGC [PTHR24356] (255-825)

Foldseek 3Di:
DDDDFFFQKWFAPVHDQFWAWAWDWDADDPDPHTKIWTATQGGDCPGTRNVSPNDHTWTFQAKQNHGCTVPGRVRNVCSQVVVPRIIGTGTDDDDD/DDDDDPVDDDDDD

Solvent-accessible surface area: 6260 Å² total; per-residue (Å²): 100,50,103,175,96,68,69,20,97,0,104,113,67,76,113,76,2,0,0,12,0,31,3,4,63,28,69,118,49,157,61,122,79,79,48,26,31,0,56,1,120,109,5,57,124,70,36,8,0,25,134,45,46,3,134,81,54,5,46,0,10,62,1,71,65,89,69,0,92,45,28,69,3,64,72,0,10,107,28,0,94,154,36,35,90,98,0,17,0,4,6,36,60,146,101,198,106,98,46,3,73,133,27,46,34,115,51,88,8

Sequence (109 aa):
GGSMRPPIIIHRAGKKYGFTLRAIRVYMGDSDVYTVHHMVWHVEDGGPASEAGLRQGDLITHVNGEPVHGLVHTEVVELILKSGNKVAISTTPLENSWESHKSGGETRLGGSMRPPIIIHRAGKKYGFTLRAIRVYMGDSDVYTVHHMVWHVEDGGPASEAGLRQGDLITHVNGEPVHGLVHTEVVELILKSGNKVAISTTPLENSWESHKSGGETRLGGSMRPPIIIHRAGKKYGFTLRAIRVYMGDSDVYTVHHMVWHVEDGGPASEAGLRQGDLITHVNGEPVHGLVHTEVVELILKSGNKVAISTTPLENSWESHKSGGETRLGGSMRPPIIIHRAGKKYGFTLRAIRVYMGDSDVYTVHHMVWHVEDGGPASEAGLRQGDLITHVNGEPVHGLVHTEVVELILKSGNKVAISTTPLENSWESHKSGGETRLGGSMRPPIIIHRAGKKYGFTLRAIRVYMGDSDVYTVHHMVWHVEDGGPASEAGLRQGDLITHVNGEPVHGLVHTEVVELILKSGNKVAISTTPLENSWESHKSGGETRLGGSMRPPIIIHRAGKKYGFTLRAIRVYMGDSDVYTVHHMVWHVEDGGPASEAGLRQGDLITHVNGEPVHGLVHTEVVELILKSGNKVAISTTPLENSWESHKSGGETRLGGSMRPPIIIHRAGKKYGFTLRAIRVYMGDSDVYTVHHMVWHVEDGGPASEAGLRQGDLITHVNGEPVHGLVHTEVVELILKSGNKVAISTTPLENSWESHKSGGETRLGGSMRPPIIIHRAGKKYGFTLRAIRVYMGDSDVYTVHHMVWHVEDGGPASEAGLRQGDLITHVNGEPVHGLVHTEVVELILKSGNKVAISTTPLENSWESHKSGGETRLGGSMRPPIIIHRAGKKYGFTLRAIRVYMGDSDVYTVHHMVWHVEDGGPASEAGLRQGDLITHVNGEPVHGLVHTEVVELILKSGNKVAISTTPLENSWESHKSGGETRLGGSMRPPIIIHRAGKKYGFTLRAIRVYMGDSDVYTVHHMVWHVEDGGPASEAGLRQGDLITHVNGEPVHGLVHTEVVELILKSGNKVAISTTPLENSWESHKSGGETRL